Protein AF-A0A7Y0G1C3-F1 (afdb_monomer)

pLDDT: mean 78.8, std 16.51, range [29.09, 97.81]

Foldseek 3Di:
DPPDADDDDPQLVLQLVLQVVCVVVPDQFEEEAAAFQLCVLLSVLVSCCVQAVQFEEEEEFADLLQLLVSLVSSVSNPDDWAEEEADPDDPVLSPDDVRSYHYDPALVVVLVSLVPTPTYYYYYYYLVSVVSQLVNCVPRVDDAGSEYEYEQQLLLQDDPVPGSVLVQDCVSHNYRHYYYYHNFQFAAADDADDDDPVVLVVDDTPGGPPPCVRRNYHSYHDHLLNCCLQLVWAAAFEKEKAFQDPVLLCLLVDDCPQDQVSLQAVLLLLLLLVLQCCQVVVWQFEEEEDADQVQLQQSQVQSVVLLVVADDSSNFPPEAGEEDEDPDDSVVNVVVQVCSQPDPGRYYYYYHPGPPGNDDHHAGQEYEYSDADQGLNRLSNSVSSNRHDHRPPNRYHYYYYHQHHHPPDQPQVSLCPDLCNLVVVVVLCSNLVPVVSSSRRHRDDPPDDDDDDPDPDDNHRHDPSNVSSVRIDMDRNDPDPPNLVVLLVQQLVLCVQQVANPAALQDAGPVRRRNNVVLVSVLVCVVVVNDDPVSVVSCVVSHRDSDDPPDPQVVLLSQQLVVCVVQVASLDDQCDDDSNHRSNVVLVVVLVCVVVVNDDPVSVVSNCVSPVCSNPPDDSVLVSLLSVQLVVCVVPVDSDDAQCDADPVRHSSSVVLLVCQLCVLVDDPVSNVSCLVSLRHHDLCSLFPDDDPDPVVVLLSVLSQQQRNCCSPPVENPDALQDWGQDPVRDTDRNNVVLVVCLVPVVVDDPSSVRSCVSSVRDSDPVVPPDDDDDDDDDDDDDDDD

Mean predicted aligned error: 17.69 Å

Nearest PDB structures (foldseek):
  4xqk-assembly1_A  TM=5.119E-01  e=1.282E-24  Lactococcus cremoris
  7clg-assembly1_B  TM=4.378E-01  e=1.156E-12  Staphylococcus aureus subsp. aureus USA300
  7aud-assembly2_A  TM=5.071E-01  e=9.900E-10  Homo sapiens
  8i9z-assembly1_CW  TM=4.716E-01  e=9.403E-10  Thermochaetoides thermophila DSM 1495
  8ia0-assembly1_CW  TM=4.601E-01  e=6.668E-09  Thermochaetoides thermophila DSM 1495

Structure (mmCIF, N/CA/C/O backbone):
data_AF-A0A7Y0G1C3-F1
#
_entry.id   AF-A0A7Y0G1C3-F1
#
loop_
_atom_site.group_PDB
_atom_site.id
_atom_site.type_symbol
_atom_site.label_atom_id
_atom_site.label_alt_id
_atom_site.label_comp_id
_atom_site.label_asym_id
_atom_site.label_entity_id
_atom_site.label_seq_id
_atom_site.pdbx_PDB_ins_code
_atom_site.Cartn_x
_atom_site.Cartn_y
_atom_site.Cartn_z
_atom_site.occupancy
_atom_site.B_iso_or_equiv
_atom_site.auth_seq_id
_atom_site.auth_comp_id
_atom_site.auth_asym_id
_atom_site.auth_atom_id
_atom_site.pdbx_PDB_model_num
ATOM 1 N N . MET A 1 1 ? -40.632 -7.628 17.571 1.00 30.38 1 MET A N 1
ATOM 2 C CA . MET A 1 1 ? -39.600 -8.557 17.065 1.00 30.38 1 MET A CA 1
ATOM 3 C C . MET A 1 1 ? -38.255 -8.031 17.528 1.00 30.38 1 MET A C 1
ATOM 5 O O . MET A 1 1 ? -37.885 -6.937 17.124 1.00 30.38 1 MET A O 1
ATOM 9 N N . THR A 1 2 ? -37.585 -8.728 18.441 1.00 32.12 2 THR A N 1
ATOM 10 C CA . THR A 1 2 ? -36.214 -8.400 18.857 1.00 32.12 2 THR A CA 1
ATOM 11 C C . THR A 1 2 ? -35.308 -8.557 17.630 1.00 32.12 2 THR A C 1
ATOM 13 O O . THR A 1 2 ? -35.418 -9.590 16.965 1.00 32.12 2 THR A O 1
ATOM 16 N N . PRO A 1 3 ? -34.487 -7.561 17.254 1.00 42.25 3 PRO A N 1
ATOM 17 C CA . PRO A 1 3 ? -33.591 -7.706 16.112 1.00 42.25 3 PRO A CA 1
ATOM 18 C C . PRO A 1 3 ? -32.672 -8.913 16.336 1.00 42.25 3 PRO A C 1
ATOM 20 O O . PRO A 1 3 ? -32.157 -9.107 17.437 1.00 42.25 3 PRO A O 1
ATOM 23 N N . ALA A 1 4 ? -32.515 -9.752 15.310 1.00 50.88 4 ALA A N 1
ATOM 24 C CA . ALA A 1 4 ? -31.609 -10.893 15.366 1.00 50.88 4 ALA A CA 1
ATOM 25 C C . ALA A 1 4 ? -30.179 -10.398 15.627 1.00 50.88 4 ALA A C 1
ATOM 27 O O . ALA A 1 4 ? -29.729 -9.444 14.988 1.00 50.88 4 ALA A O 1
ATOM 28 N N . LEU A 1 5 ? -29.483 -11.034 16.572 1.00 61.78 5 LEU A N 1
ATOM 29 C CA . LEU A 1 5 ? -28.107 -10.678 16.910 1.00 61.78 5 LEU A CA 1
ATOM 30 C C . LEU A 1 5 ? -27.199 -10.830 15.678 1.00 61.78 5 LEU A C 1
ATOM 32 O O . LEU A 1 5 ? -27.358 -11.791 14.917 1.00 61.78 5 LEU A O 1
ATOM 36 N N . PRO A 1 6 ? -26.248 -9.907 15.455 1.00 68.81 6 PRO A N 1
ATOM 37 C CA . PRO A 1 6 ? -25.355 -9.978 14.309 1.00 68.81 6 PRO A CA 1
ATOM 38 C C . PRO A 1 6 ? -24.495 -11.246 14.383 1.00 68.81 6 PRO A C 1
ATOM 40 O O . PRO A 1 6 ? -23.715 -11.435 15.315 1.00 68.81 6 PRO A O 1
ATOM 43 N N . ARG A 1 7 ? -24.630 -12.124 13.381 1.00 79.88 7 ARG A N 1
ATOM 44 C CA . ARG A 1 7 ? -23.821 -13.343 13.265 1.00 79.88 7 ARG A CA 1
ATOM 45 C C . ARG A 1 7 ? -22.368 -12.969 12.969 1.00 79.88 7 ARG A C 1
ATOM 47 O O . ARG A 1 7 ? -22.107 -12.200 12.042 1.00 79.88 7 ARG A O 1
ATOM 54 N N . LEU A 1 8 ? -21.433 -13.531 13.735 1.00 87.94 8 LEU A N 1
ATOM 55 C CA . LEU A 1 8 ? -20.006 -13.373 13.463 1.00 87.94 8 LEU A CA 1
ATOM 56 C C . LEU A 1 8 ? -19.644 -13.948 12.089 1.00 87.94 8 LEU A C 1
ATOM 58 O O . LEU A 1 8 ? -20.156 -14.986 11.665 1.00 87.94 8 LEU A O 1
ATOM 62 N N . ARG A 1 9 ? -18.743 -13.253 11.396 1.00 89.38 9 ARG A N 1
ATOM 63 C CA . ARG A 1 9 ? -18.106 -13.724 10.162 1.00 89.38 9 ARG A CA 1
ATOM 64 C C . ARG A 1 9 ? -17.043 -14.787 10.491 1.00 89.38 9 ARG A C 1
ATOM 66 O O . ARG A 1 9 ? -16.506 -14.748 11.597 1.00 89.38 9 ARG A O 1
ATOM 73 N N . PRO A 1 10 ? -16.658 -15.661 9.541 1.00 90.62 10 PRO A N 1
ATOM 74 C CA . PRO A 1 10 ? -15.711 -16.753 9.797 1.00 90.62 10 PRO A CA 1
ATOM 75 C C . PRO A 1 10 ? -14.409 -16.317 10.483 1.00 90.62 10 PRO A C 1
ATOM 77 O O . PRO A 1 10 ? -14.048 -16.861 11.519 1.00 90.62 10 PRO A O 1
ATOM 80 N N . HIS A 1 11 ? -13.762 -15.253 9.998 1.00 89.94 11 HIS A N 1
ATOM 81 C CA . HIS A 1 11 ? -12.524 -14.736 10.596 1.00 89.94 11 HIS A CA 1
ATOM 82 C C . HIS A 1 11 ? -12.719 -14.139 11.999 1.00 89.94 11 HIS A C 1
ATOM 84 O O . HIS A 1 11 ? -11.782 -14.080 12.788 1.00 89.94 11 HIS A O 1
ATOM 90 N N . GLN A 1 12 ? -13.929 -13.672 12.322 1.00 93.25 12 GLN A N 1
ATOM 91 C CA . GLN A 1 12 ? -14.259 -13.186 13.663 1.00 93.25 12 GLN A CA 1
ATOM 92 C C . GLN A 1 12 ? -14.472 -14.352 14.627 1.00 93.25 12 GLN A C 1
ATOM 94 O O . GLN A 1 12 ? -14.075 -14.235 15.783 1.00 93.25 12 GLN A O 1
ATOM 99 N N . THR A 1 13 ? -15.070 -15.448 14.150 1.00 93.50 13 THR A N 1
ATOM 100 C CA . THR A 1 13 ? -15.203 -16.705 14.893 1.00 93.50 13 THR A CA 1
ATOM 101 C C . THR A 1 13 ? -13.832 -17.317 15.163 1.00 93.50 13 THR A C 1
ATOM 103 O O . THR A 1 13 ? -13.516 -17.543 16.319 1.00 93.50 13 THR A O 1
ATOM 106 N N . GLU A 1 14 ? -12.962 -17.437 14.152 1.00 94.31 14 GLU A N 1
ATOM 107 C CA . GLU A 1 14 ? -11.575 -17.907 14.328 1.00 94.31 14 GLU A CA 1
ATOM 108 C C . GLU A 1 14 ? -10.824 -17.116 15.414 1.00 94.31 14 GLU A C 1
ATOM 110 O O . GLU A 1 14 ? -10.174 -17.692 16.285 1.00 94.31 14 GLU A O 1
ATOM 115 N N . ALA A 1 15 ? -10.929 -15.782 15.378 1.00 94.88 15 ALA A N 1
ATOM 116 C CA . ALA A 1 15 ? -10.285 -14.909 16.354 1.00 94.88 15 ALA A CA 1
ATOM 117 C C . ALA A 1 15 ? -10.857 -15.075 17.770 1.00 94.88 15 ALA A C 1
ATOM 119 O O . ALA A 1 15 ? -10.107 -15.018 18.747 1.00 94.88 15 ALA A O 1
ATOM 120 N N . ALA A 1 16 ? -12.177 -15.248 17.885 1.00 94.94 16 ALA A N 1
ATOM 121 C CA . ALA A 1 16 ? -12.838 -15.476 19.161 1.00 94.94 16 ALA A CA 1
ATOM 122 C C . ALA A 1 16 ? -12.472 -16.845 19.740 1.00 94.94 16 ALA A C 1
ATOM 124 O O . ALA A 1 16 ? -12.033 -16.909 20.884 1.00 94.94 16 ALA A O 1
ATOM 125 N N . ASP A 1 17 ? -12.568 -17.906 18.941 1.00 95.94 17 ASP A N 1
ATOM 126 C CA . ASP A 1 17 ? -12.255 -19.276 19.345 1.00 95.94 17 ASP A CA 1
ATOM 127 C C . ASP A 1 17 ? -10.802 -19.397 19.812 1.00 95.94 17 ASP A C 1
ATOM 129 O O . ASP A 1 17 ? -10.539 -19.991 20.855 1.00 95.94 17 ASP A O 1
ATOM 133 N N . ALA A 1 18 ? -9.858 -18.759 19.111 1.00 96.38 18 ALA A N 1
ATOM 134 C CA . ALA A 1 18 ? -8.453 -18.734 19.516 1.00 96.38 18 ALA A CA 1
ATOM 135 C C . ALA A 1 18 ? -8.237 -18.046 20.878 1.00 96.38 18 ALA A C 1
ATOM 137 O O . ALA A 1 18 ? -7.476 -18.539 21.713 1.00 96.38 18 ALA A O 1
ATOM 138 N N . ALA A 1 19 ? -8.918 -16.922 21.130 1.00 96.75 19 ALA A N 1
ATOM 139 C CA . ALA A 1 19 ? -8.843 -16.230 22.417 1.00 96.75 19 ALA A CA 1
ATOM 140 C C . ALA A 1 19 ? -9.495 -17.038 23.548 1.00 96.75 19 ALA A C 1
ATOM 142 O O . ALA A 1 19 ? -8.926 -17.150 24.633 1.00 96.75 19 ALA A O 1
ATOM 143 N N . LEU A 1 20 ? -10.658 -17.636 23.287 1.00 96.44 20 LEU A N 1
ATOM 144 C CA . LEU A 1 20 ? -11.375 -18.471 24.249 1.00 96.44 20 LEU A CA 1
ATOM 145 C C . LEU A 1 20 ? -10.591 -19.740 24.591 1.00 96.44 20 LEU A C 1
ATOM 147 O O . LEU A 1 20 ? -10.496 -20.088 25.765 1.00 96.44 20 LEU A O 1
ATOM 151 N N . ALA A 1 21 ? -9.977 -20.388 23.599 1.00 96.44 21 ALA A N 1
ATOM 152 C CA . ALA A 1 21 ? -9.130 -21.558 23.805 1.00 96.44 21 ALA A CA 1
ATOM 153 C C . ALA A 1 21 ? -7.917 -21.237 24.691 1.00 96.44 21 ALA A C 1
ATOM 155 O O . ALA A 1 21 ? -7.623 -21.999 25.608 1.00 96.44 21 ALA A O 1
ATOM 156 N N . ALA A 1 22 ? -7.262 -20.090 24.476 1.00 96.25 22 ALA A N 1
ATOM 157 C CA . ALA A 1 22 ? -6.141 -19.660 25.311 1.00 96.25 22 ALA A CA 1
ATOM 158 C C . ALA A 1 22 ? -6.563 -19.413 26.769 1.00 96.25 22 ALA A C 1
ATOM 160 O O . ALA A 1 22 ? -5.904 -19.868 27.704 1.00 96.25 22 ALA A O 1
ATOM 161 N N . PHE A 1 23 ? -7.698 -18.741 26.983 1.00 96.62 23 PHE A N 1
ATOM 162 C CA . PHE A 1 23 ? -8.224 -18.544 28.334 1.00 96.62 23 PHE A CA 1
ATOM 163 C C . PHE A 1 23 ? -8.629 -19.870 28.994 1.00 96.62 23 PHE A C 1
ATOM 165 O O . PHE A 1 23 ? -8.342 -20.083 30.172 1.00 96.62 23 PHE A O 1
ATOM 172 N N . ALA A 1 24 ? -9.228 -20.795 28.239 1.00 94.31 24 ALA A N 1
ATOM 173 C CA . ALA A 1 24 ? -9.577 -22.129 28.725 1.00 94.31 24 ALA A CA 1
ATOM 174 C C . ALA A 1 24 ? -8.342 -22.979 29.073 1.00 94.31 24 ALA A C 1
ATOM 176 O O . ALA A 1 24 ? -8.402 -23.784 30.001 1.00 94.31 24 ALA A O 1
ATOM 177 N N . SER A 1 25 ? -7.210 -22.777 28.387 1.00 93.81 25 SER A N 1
ATOM 178 C CA . SER A 1 25 ? -5.935 -23.434 28.706 1.00 93.81 25 SER A CA 1
ATOM 179 C C . SER A 1 25 ? -5.184 -22.802 29.886 1.00 93.81 25 SER A C 1
ATOM 181 O O . SER A 1 25 ? -4.081 -23.238 30.205 1.00 93.81 25 SER A O 1
ATOM 183 N N . GLY A 1 26 ? -5.761 -21.792 30.545 1.00 93.38 26 GLY A N 1
ATOM 184 C CA . GLY A 1 26 ? -5.206 -21.163 31.746 1.00 93.38 26 GLY A CA 1
ATOM 185 C C . GLY A 1 26 ? -4.426 -19.869 31.504 1.00 93.38 26 GLY A C 1
ATOM 186 O O . GLY A 1 26 ? -3.925 -19.286 32.469 1.00 93.38 26 GLY A O 1
ATOM 187 N N . GLU A 1 27 ? -4.344 -19.374 30.264 1.00 95.56 27 GLU A N 1
ATOM 188 C CA . GLU A 1 27 ? -3.764 -18.054 30.012 1.00 95.56 27 GLU A CA 1
ATOM 189 C C . GLU A 1 27 ? -4.639 -16.969 30.641 1.00 95.56 27 GLU A C 1
ATOM 191 O O . GLU A 1 27 ? -5.856 -16.942 30.474 1.00 95.56 27 GLU A O 1
ATOM 196 N N . ARG A 1 28 ? -4.024 -16.018 31.349 1.00 95.88 28 ARG A N 1
ATOM 197 C CA . ARG A 1 28 ? -4.748 -14.854 31.896 1.00 95.88 28 ARG A CA 1
ATOM 198 C C . ARG A 1 28 ? -4.739 -13.654 30.958 1.00 95.88 28 ARG A C 1
ATOM 200 O O . ARG A 1 28 ? -5.461 -12.683 31.181 1.00 95.88 28 ARG A O 1
ATOM 207 N N . ARG A 1 29 ? -3.887 -13.678 29.935 1.00 96.56 29 ARG A N 1
ATOM 208 C CA . ARG A 1 29 ? -3.652 -12.568 29.012 1.00 96.56 29 ARG A CA 1
ATOM 209 C C . ARG A 1 29 ? -3.564 -13.125 27.600 1.00 96.56 29 ARG A C 1
ATOM 211 O O . ARG A 1 29 ? -2.881 -14.116 27.394 1.00 96.56 29 ARG A O 1
ATOM 218 N N . ALA A 1 30 ? -4.226 -12.494 26.640 1.00 96.69 30 ALA A N 1
ATOM 219 C CA . ALA A 1 30 ? -4.165 -12.902 25.241 1.00 96.69 30 ALA A CA 1
ATOM 220 C C . ALA A 1 30 ? -4.150 -11.679 24.323 1.00 96.69 30 ALA A C 1
ATOM 222 O O . ALA A 1 30 ? -4.843 -10.691 24.579 1.00 96.69 30 ALA A O 1
ATOM 223 N N . THR A 1 31 ? -3.389 -11.761 23.232 1.00 95.88 31 THR A N 1
ATOM 224 C CA . THR A 1 31 ? -3.311 -10.716 22.208 1.00 95.88 31 THR A CA 1
ATOM 225 C C . THR A 1 31 ? -3.929 -11.188 20.894 1.00 95.88 31 THR A C 1
ATOM 227 O O . THR A 1 31 ? -3.536 -12.211 20.337 1.00 95.88 31 THR A O 1
ATOM 230 N N . VAL A 1 32 ? -4.865 -10.403 20.361 1.00 94.75 32 VAL A N 1
ATOM 231 C CA . VAL A 1 32 ? -5.475 -10.594 19.040 1.00 94.75 32 VAL A CA 1
ATOM 232 C C . VAL A 1 32 ? -5.047 -9.447 18.129 1.00 94.75 32 VAL A C 1
ATOM 234 O O . VAL A 1 32 ? -5.406 -8.285 18.341 1.00 94.75 32 VAL A O 1
ATOM 237 N N . VAL A 1 33 ? -4.293 -9.775 17.081 1.00 89.81 33 VAL A N 1
ATOM 238 C CA . VAL A 1 33 ? -3.884 -8.815 16.053 1.00 89.81 33 VAL A CA 1
ATOM 239 C C . VAL A 1 33 ? -4.844 -8.922 14.876 1.00 89.81 33 VAL A C 1
ATOM 241 O O . VAL A 1 33 ? -5.004 -9.988 14.289 1.00 89.81 33 VAL A O 1
ATOM 244 N N . SER A 1 34 ? -5.508 -7.828 14.517 1.00 87.81 34 SER A N 1
ATOM 245 C CA . SER A 1 34 ? -6.418 -7.821 13.372 1.00 87.81 34 SER A CA 1
ATOM 246 C C . SER A 1 34 ? -6.446 -6.463 12.686 1.00 87.81 34 SER A C 1
ATOM 248 O O . SER A 1 34 ? -6.568 -5.421 13.346 1.00 87.81 34 SER A O 1
ATOM 250 N N . ALA A 1 35 ? -6.375 -6.476 11.356 1.00 81.94 35 ALA A N 1
ATOM 251 C CA . ALA A 1 35 ? -6.360 -5.280 10.529 1.00 81.94 35 ALA A CA 1
ATOM 252 C C . ALA A 1 35 ? -7.524 -4.308 10.812 1.00 81.94 35 ALA A C 1
ATOM 254 O O . ALA A 1 35 ? -8.581 -4.635 11.365 1.00 81.94 35 ALA A O 1
ATOM 255 N N . CYS A 1 36 ? -7.334 -3.035 10.472 1.00 78.38 36 CYS A N 1
ATOM 256 C CA . CYS A 1 36 ? -8.400 -2.043 10.584 1.00 78.38 36 CYS A CA 1
ATOM 257 C C . CYS A 1 36 ? -9.542 -2.383 9.612 1.00 78.38 36 CYS A C 1
ATOM 259 O O . CYS A 1 36 ? -9.301 -2.628 8.439 1.00 78.38 36 CYS A O 1
ATOM 261 N N . GLY A 1 37 ? -10.790 -2.367 10.092 1.00 77.19 37 GLY A N 1
ATOM 262 C CA . GLY A 1 37 ? -11.970 -2.649 9.260 1.00 77.19 37 GLY A CA 1
ATOM 263 C C . GLY A 1 37 ? -12.466 -4.102 9.271 1.00 77.19 37 GLY A C 1
ATOM 264 O O . GLY A 1 37 ? -13.545 -4.354 8.750 1.00 77.19 37 GLY A O 1
ATOM 265 N N . THR A 1 38 ? -11.773 -5.034 9.932 1.00 83.00 38 THR A N 1
ATOM 266 C CA . THR A 1 38 ? -12.172 -6.460 10.024 1.00 83.00 38 THR A CA 1
ATOM 267 C C . THR A 1 38 ? -13.260 -6.746 11.070 1.00 83.00 38 THR A C 1
ATOM 269 O O . THR A 1 38 ? -13.781 -7.857 11.132 1.00 83.00 38 THR A O 1
ATOM 272 N N . GLY A 1 39 ? -13.635 -5.750 11.884 1.00 84.06 39 GLY A N 1
ATOM 273 C CA . GLY A 1 39 ? -14.705 -5.864 12.881 1.00 84.06 39 GLY A CA 1
ATOM 274 C C . GLY A 1 39 ? -14.259 -6.291 14.286 1.00 84.06 39 GLY A C 1
ATOM 275 O O . GLY A 1 39 ? -15.034 -6.946 14.977 1.00 84.06 39 GLY A O 1
ATOM 276 N N . LYS A 1 40 ? -13.055 -5.882 14.725 1.00 88.50 40 LYS A N 1
ATOM 277 C CA . LYS A 1 40 ? -12.504 -6.131 16.077 1.00 88.50 40 LYS A CA 1
ATOM 278 C C . LYS A 1 40 ? -13.503 -5.913 17.217 1.00 88.50 40 LYS A C 1
ATOM 280 O O . LYS A 1 40 ? -13.588 -6.734 18.118 1.00 88.50 40 LYS A O 1
ATOM 285 N N . THR A 1 41 ? -14.279 -4.831 17.163 1.00 88.38 41 THR A N 1
ATOM 286 C CA . THR A 1 41 ? -15.235 -4.474 18.220 1.00 88.38 41 THR A CA 1
ATOM 287 C C . THR A 1 41 ? -16.318 -5.537 18.433 1.00 88.38 41 THR A C 1
ATOM 289 O O . THR A 1 41 ? -16.678 -5.795 19.577 1.00 88.38 41 THR A O 1
ATOM 292 N N . LEU A 1 42 ? -16.814 -6.169 17.360 1.00 89.50 42 LEU A N 1
ATOM 293 C CA . LEU A 1 42 ? -17.809 -7.247 17.457 1.00 89.50 42 LEU A CA 1
ATOM 294 C C . LEU A 1 42 ? -17.183 -8.533 18.002 1.00 89.50 42 LEU A C 1
ATOM 296 O O . LEU A 1 42 ? -17.768 -9.177 18.866 1.00 89.50 42 LEU A O 1
ATOM 300 N N . THR A 1 43 ? -15.970 -8.868 17.553 1.00 92.44 43 THR A N 1
ATOM 301 C CA . THR A 1 43 ? -15.196 -9.991 18.101 1.00 92.44 43 THR A CA 1
ATOM 302 C C . THR A 1 43 ? -14.966 -9.818 19.605 1.00 92.44 43 THR A C 1
ATOM 304 O O . THR A 1 43 ? -15.183 -10.753 20.365 1.00 92.44 43 THR A O 1
ATOM 307 N N . ALA A 1 44 ? -14.600 -8.612 20.051 1.00 93.81 44 ALA A N 1
ATOM 308 C CA . ALA A 1 44 ? -14.388 -8.306 21.464 1.00 93.81 44 ALA A CA 1
ATOM 309 C C . ALA A 1 44 ? -15.654 -8.488 22.313 1.00 93.81 44 ALA A C 1
ATOM 311 O O . ALA A 1 44 ? -15.583 -9.062 23.396 1.00 93.81 44 ALA A O 1
ATOM 312 N N . ALA A 1 45 ? -16.802 -8.012 21.815 1.00 92.31 45 ALA A N 1
ATOM 313 C CA . ALA A 1 45 ? -18.086 -8.165 22.494 1.00 92.31 45 ALA A CA 1
ATOM 314 C C . ALA A 1 45 ? -18.463 -9.647 22.641 1.00 92.31 45 ALA A C 1
ATOM 316 O O . ALA A 1 45 ? -18.849 -10.076 23.723 1.00 92.31 45 ALA A O 1
ATOM 317 N N . HIS A 1 46 ? -18.262 -10.444 21.586 1.00 92.31 46 HIS A N 1
ATOM 318 C CA . HIS A 1 46 ? -18.529 -11.879 21.630 1.00 92.31 46 HIS A CA 1
ATOM 319 C C . HIS A 1 46 ? -17.611 -12.624 22.608 1.00 92.31 46 HIS A C 1
ATOM 321 O O . HIS A 1 46 ? -18.090 -13.446 23.384 1.00 92.31 46 HIS A O 1
ATOM 327 N N . ILE A 1 47 ? -16.308 -12.314 22.619 1.00 93.81 47 ILE A N 1
ATOM 328 C CA . ILE A 1 47 ? -15.377 -12.889 23.602 1.00 93.81 47 ILE A CA 1
ATOM 329 C C . ILE A 1 47 ? -15.830 -12.523 25.018 1.00 93.81 47 ILE A C 1
ATOM 331 O O . ILE A 1 47 ? -15.889 -13.396 25.875 1.00 93.81 47 ILE A O 1
ATOM 335 N N . ALA A 1 48 ? -16.213 -11.264 25.255 1.00 93.12 48 ALA A N 1
ATOM 336 C CA . ALA A 1 48 ? -16.697 -10.818 26.558 1.00 93.12 48 ALA A CA 1
ATOM 337 C C . ALA A 1 48 ? -17.960 -11.561 27.016 1.00 93.12 48 ALA A C 1
ATOM 339 O O . ALA A 1 48 ? -18.040 -11.940 28.184 1.00 93.12 48 ALA A O 1
ATOM 340 N N . ASP A 1 49 ? -18.910 -11.816 26.115 1.00 90.25 49 ASP A N 1
ATOM 341 C CA . ASP A 1 49 ? -20.105 -12.608 26.422 1.00 90.25 49 ASP A CA 1
ATOM 342 C C . ASP A 1 49 ? -19.763 -14.053 26.801 1.00 90.25 49 ASP A C 1
ATOM 344 O O . ASP A 1 49 ? -20.308 -14.575 27.771 1.00 90.25 49 ASP A O 1
ATOM 348 N N . GLN A 1 50 ? -18.822 -14.681 26.094 1.00 91.12 50 GLN A N 1
ATOM 349 C CA . GLN A 1 50 ? -18.420 -16.069 26.347 1.00 91.12 50 GLN A CA 1
ATOM 350 C C . GLN A 1 50 ? -17.550 -16.223 27.606 1.00 91.12 50 GLN A C 1
ATOM 352 O O . GLN A 1 50 ? -17.688 -17.205 28.330 1.00 91.12 50 GLN A O 1
ATOM 357 N N . THR A 1 51 ? -16.669 -15.263 27.910 1.00 90.94 51 THR A N 1
ATOM 358 C CA . THR A 1 51 ? -15.781 -15.347 29.087 1.00 90.94 51 THR A CA 1
ATOM 359 C C . THR A 1 51 ? -16.414 -14.818 30.363 1.00 90.94 51 THR A C 1
ATOM 361 O O . THR A 1 51 ? -16.106 -15.284 31.455 1.00 90.94 51 THR A O 1
ATOM 364 N N . ALA A 1 52 ? -17.227 -13.771 30.235 1.00 86.44 52 ALA A N 1
ATOM 365 C CA . ALA A 1 52 ? -17.671 -12.950 31.349 1.00 86.44 52 ALA A CA 1
ATOM 366 C C . ALA A 1 52 ? -19.192 -12.779 31.371 1.00 86.44 52 ALA A C 1
ATOM 368 O O . ALA A 1 52 ? -19.635 -11.849 32.030 1.00 86.44 52 ALA A O 1
ATOM 369 N N . GLY A 1 53 ? -19.968 -13.631 30.678 1.00 81.19 53 GLY A N 1
ATOM 370 C CA . GLY A 1 53 ? -21.435 -13.780 30.751 1.00 81.19 53 GLY A CA 1
ATOM 371 C C . GLY A 1 53 ? -22.162 -12.668 31.513 1.00 81.19 53 GLY A C 1
ATOM 372 O O . GLY A 1 53 ? -22.255 -11.546 31.016 1.00 81.19 53 GLY A O 1
ATOM 373 N N . ASP A 1 54 ? -22.579 -12.955 32.750 1.00 79.81 54 ASP A N 1
ATOM 374 C CA . ASP A 1 54 ? -23.196 -11.987 33.677 1.00 79.81 54 ASP A CA 1
ATOM 375 C C . ASP A 1 54 ? -22.198 -11.243 34.601 1.00 79.81 54 ASP A C 1
ATOM 377 O O . ASP A 1 54 ? -22.591 -10.513 35.512 1.00 79.81 54 ASP A O 1
ATOM 381 N N . GLY A 1 55 ? -20.899 -11.398 34.360 1.00 86.94 55 GLY A N 1
ATOM 382 C CA . GLY A 1 55 ? -19.799 -10.744 35.064 1.00 86.94 55 GLY A CA 1
ATOM 383 C C . GLY A 1 55 ? -19.513 -9.296 34.640 1.00 86.94 55 GLY A C 1
ATOM 384 O O . GLY A 1 55 ? -20.144 -8.709 33.750 1.00 86.94 55 GLY A O 1
ATOM 385 N N . HIS A 1 56 ? -18.529 -8.693 35.307 1.00 91.94 56 HIS A N 1
ATOM 386 C CA . HIS A 1 56 ? -18.115 -7.310 35.102 1.00 91.94 56 HIS A CA 1
ATOM 387 C C . HIS A 1 56 ? -17.000 -7.198 34.064 1.00 91.94 56 HIS A C 1
ATOM 389 O O . HIS A 1 56 ? -15.946 -7.823 34.185 1.00 91.94 56 HIS A O 1
ATOM 395 N N . VAL A 1 57 ? -17.200 -6.328 33.075 1.00 96.12 57 VAL A N 1
ATOM 396 C CA . VAL A 1 57 ? -16.256 -6.131 31.969 1.00 96.12 57 VAL A CA 1
ATOM 397 C C . VAL A 1 57 ? -15.791 -4.681 31.923 1.00 96.12 57 VAL A C 1
ATOM 399 O O . VAL A 1 57 ? -16.604 -3.761 32.010 1.00 96.12 57 VAL A O 1
ATOM 402 N N . LEU A 1 58 ? -14.487 -4.473 31.747 1.00 97.00 58 LEU A N 1
ATOM 403 C CA . LEU A 1 58 ? -13.898 -3.159 31.492 1.00 97.00 58 LEU A CA 1
ATOM 404 C C . LEU A 1 58 ? -13.429 -3.077 30.041 1.00 97.00 58 LEU A C 1
ATOM 406 O O . LEU A 1 58 ? -12.651 -3.913 29.598 1.00 97.00 58 LEU A O 1
ATOM 410 N N . VAL A 1 59 ? -13.842 -2.043 29.318 1.00 97.12 59 VAL A N 1
ATOM 411 C CA . VAL A 1 59 ? -13.442 -1.794 27.931 1.00 97.12 59 VAL A CA 1
ATOM 412 C C . VAL A 1 59 ? -12.679 -0.478 27.854 1.00 97.12 59 VAL A C 1
ATOM 414 O O . VAL A 1 59 ? -13.217 0.586 28.168 1.00 97.12 59 VAL A O 1
ATOM 417 N N . VAL A 1 60 ? -11.416 -0.543 27.437 1.00 95.56 60 VAL A N 1
ATOM 418 C CA . VAL A 1 60 ? -10.518 0.611 27.323 1.00 95.56 60 VAL A CA 1
ATOM 419 C C . VAL A 1 60 ? -10.361 1.003 25.861 1.00 95.56 60 VAL A C 1
ATOM 421 O O . VAL A 1 60 ? -10.018 0.168 25.030 1.00 95.56 60 VAL A O 1
ATOM 424 N N . VAL A 1 61 ? -10.581 2.283 25.554 1.00 92.00 61 VAL A N 1
ATOM 425 C CA . VAL A 1 61 ? -10.508 2.829 24.188 1.00 92.00 61 VAL A CA 1
ATOM 426 C C . VAL A 1 61 ? -9.677 4.125 24.108 1.00 92.00 61 VAL A C 1
ATOM 428 O O . VAL A 1 61 ? -9.582 4.870 25.087 1.00 92.00 61 VAL A O 1
ATOM 431 N N . PRO A 1 62 ? -9.068 4.456 22.953 1.00 83.56 62 PRO A N 1
ATOM 432 C CA . PRO A 1 62 ? -8.272 5.677 22.735 1.00 83.56 62 PRO A CA 1
ATOM 433 C C . PRO A 1 62 ? -9.040 6.990 22.871 1.00 83.56 62 PRO A C 1
ATOM 435 O O . PRO A 1 62 ? -8.533 7.931 23.484 1.00 83.56 62 PRO A O 1
ATOM 438 N N . THR A 1 63 ? -10.238 7.089 22.295 1.00 82.69 63 THR A N 1
ATOM 439 C CA . THR A 1 63 ? -10.919 8.376 22.115 1.00 82.69 63 THR A CA 1
ATOM 440 C C . THR A 1 63 ? -12.331 8.371 22.682 1.00 82.69 63 THR A C 1
ATOM 442 O O . THR A 1 63 ? -12.983 7.337 22.814 1.00 82.69 63 THR A O 1
ATOM 445 N N . LEU A 1 64 ? -12.819 9.569 23.014 1.00 84.19 64 LEU A N 1
ATOM 446 C CA . LEU A 1 64 ? -14.195 9.791 23.460 1.00 84.19 64 LEU A CA 1
ATOM 447 C C . LEU A 1 64 ? -15.212 9.346 22.393 1.00 84.19 64 LEU A C 1
ATOM 449 O O . LEU A 1 64 ? -16.253 8.787 22.717 1.00 84.19 64 LEU A O 1
ATOM 453 N N . GLU A 1 65 ? -14.908 9.570 21.116 1.00 78.94 65 GLU A N 1
ATOM 454 C CA . GLU A 1 65 ? -15.779 9.181 20.003 1.00 78.94 65 GLU A CA 1
ATOM 455 C C . GLU A 1 65 ? -15.864 7.659 19.863 1.00 78.94 65 GLU A C 1
ATOM 457 O O . GLU A 1 65 ? -16.977 7.131 19.793 1.00 78.94 65 GLU A O 1
ATOM 462 N N . LEU A 1 66 ? -14.725 6.957 19.961 1.00 83.81 66 LEU A N 1
ATOM 463 C CA . LEU A 1 66 ? -14.718 5.495 19.952 1.00 83.81 66 LEU A CA 1
ATOM 464 C C . LEU A 1 66 ? -15.455 4.917 21.156 1.00 83.81 66 LEU A C 1
ATOM 466 O O . LEU A 1 66 ? -16.088 3.880 21.022 1.00 83.81 66 LEU A O 1
ATOM 470 N N . LEU A 1 67 ? -15.410 5.575 22.317 1.00 90.12 67 LEU A N 1
ATOM 471 C CA . LEU A 1 67 ? -16.137 5.135 23.510 1.00 90.12 67 LEU A CA 1
ATOM 472 C C . LEU A 1 67 ? -17.639 5.050 23.239 1.00 90.12 67 LEU A C 1
ATOM 474 O O . LEU A 1 67 ? -18.239 3.999 23.454 1.00 90.12 67 LEU A O 1
ATOM 478 N N . ALA A 1 68 ? -18.237 6.122 22.714 1.00 88.12 68 ALA A N 1
ATOM 479 C CA . ALA A 1 68 ? -19.664 6.129 22.396 1.00 88.12 68 ALA A CA 1
ATOM 480 C C . ALA A 1 68 ? -20.014 5.104 21.299 1.00 88.12 68 ALA A C 1
ATOM 482 O O . ALA A 1 68 ? -21.011 4.394 21.417 1.00 88.12 68 ALA A O 1
ATOM 483 N N . GLN A 1 69 ? -19.167 4.982 20.270 1.00 85.94 69 GLN A N 1
ATOM 484 C CA . GLN A 1 69 ? -19.351 4.006 19.192 1.00 85.94 69 GLN A CA 1
ATOM 485 C C . GLN A 1 69 ? -19.257 2.560 19.701 1.00 85.94 69 GLN A C 1
ATOM 487 O O . GLN A 1 69 ? -20.063 1.713 19.325 1.00 85.94 69 GLN A O 1
ATOM 492 N N . THR A 1 70 ? -18.289 2.276 20.570 1.00 91.12 70 THR A N 1
ATOM 493 C CA . THR A 1 70 ? -18.056 0.943 21.136 1.00 91.12 70 THR A CA 1
ATOM 494 C C . THR A 1 70 ? -19.237 0.523 21.999 1.00 91.12 70 THR A C 1
ATOM 496 O O . THR A 1 70 ? -19.724 -0.590 21.830 1.00 91.12 70 THR A O 1
ATOM 499 N N . ILE A 1 71 ? -19.768 1.427 22.833 1.00 92.75 71 ILE A N 1
ATOM 500 C CA . ILE A 1 71 ? -20.997 1.180 23.602 1.00 92.75 71 ILE A CA 1
ATOM 501 C C . ILE A 1 71 ? -22.138 0.772 22.669 1.00 92.75 71 ILE A C 1
ATOM 503 O O . ILE A 1 71 ? -22.773 -0.257 22.888 1.00 92.75 71 ILE A O 1
ATOM 507 N N . GLN A 1 72 ? -22.391 1.558 21.619 1.00 89.19 72 GLN A N 1
ATOM 508 C CA . GLN A 1 72 ? -23.480 1.276 20.689 1.00 89.19 72 GLN A CA 1
ATOM 509 C C . GLN A 1 72 ? -23.297 -0.084 20.002 1.00 89.19 72 GLN A C 1
ATOM 511 O O . GLN A 1 72 ? -24.226 -0.888 19.986 1.00 89.19 72 GLN A O 1
ATOM 516 N N . ARG A 1 73 ? -22.090 -0.382 19.504 1.00 89.12 73 ARG A N 1
ATOM 517 C CA . ARG A 1 73 ? -21.785 -1.668 18.860 1.00 89.12 73 ARG A CA 1
ATOM 518 C C . ARG A 1 73 ? -21.915 -2.855 19.810 1.00 89.12 73 ARG A C 1
ATOM 520 O O . ARG A 1 73 ? -22.373 -3.906 19.385 1.00 89.12 73 ARG A O 1
ATOM 527 N N . TRP A 1 74 ? -21.553 -2.698 21.082 1.00 91.88 74 TRP A N 1
ATOM 528 C CA . TRP A 1 74 ? -21.727 -3.746 22.090 1.00 91.88 74 TRP A CA 1
ATOM 529 C C . TRP A 1 74 ? -23.207 -3.997 22.403 1.00 91.88 74 TRP A C 1
ATOM 531 O O . TRP A 1 74 ? -23.607 -5.149 22.545 1.00 91.88 74 TRP A O 1
ATOM 541 N N . ARG A 1 75 ? -24.043 -2.949 22.433 1.00 89.19 75 ARG A N 1
ATOM 542 C CA . ARG A 1 75 ? -25.505 -3.103 22.546 1.00 89.19 75 ARG A CA 1
ATOM 543 C C . ARG A 1 75 ? -26.104 -3.803 21.328 1.00 89.19 75 ARG A C 1
ATOM 545 O O . ARG A 1 75 ? -26.903 -4.716 21.494 1.00 89.19 75 ARG A O 1
ATOM 552 N N . GLU A 1 76 ? -25.693 -3.411 20.122 1.00 86.69 76 GLU A N 1
ATOM 553 C CA . GLU A 1 76 ? -26.105 -4.058 18.865 1.00 86.69 76 GLU A CA 1
ATOM 554 C C . GLU A 1 76 ? -25.671 -5.531 18.801 1.00 86.69 76 GLU A C 1
ATOM 556 O O . GLU A 1 76 ? -26.400 -6.361 18.266 1.00 86.69 76 GLU A O 1
ATOM 561 N N . ALA A 1 77 ? -24.512 -5.865 19.378 1.00 85.88 77 ALA A N 1
ATOM 562 C CA . ALA A 1 77 ? -24.013 -7.234 19.488 1.00 85.88 77 ALA A CA 1
ATOM 563 C C . ALA A 1 77 ? -24.774 -8.097 20.509 1.00 85.88 77 ALA A C 1
ATOM 565 O O . ALA A 1 77 ? -24.570 -9.305 20.530 1.00 85.88 77 ALA A O 1
ATOM 566 N N . GLY A 1 78 ? -25.657 -7.503 21.320 1.00 85.31 78 GLY A N 1
ATOM 567 C CA . GLY A 1 78 ? -26.479 -8.218 22.296 1.00 85.31 78 GLY A CA 1
ATOM 568 C C . GLY A 1 78 ? -26.015 -8.124 23.745 1.00 85.31 78 GLY A C 1
ATOM 569 O O . GLY A 1 78 ? -26.680 -8.698 24.607 1.00 85.31 78 GLY A O 1
ATOM 570 N N . ARG A 1 79 ? -24.941 -7.376 24.053 1.00 86.69 79 ARG A N 1
ATOM 571 C CA . ARG A 1 79 ? -24.464 -7.223 25.437 1.00 86.69 79 ARG A CA 1
ATOM 572 C C . ARG A 1 79 ? -25.523 -6.512 26.286 1.00 86.69 79 ARG A C 1
ATOM 574 O O . ARG A 1 79 ? -25.743 -5.297 26.173 1.00 86.69 79 ARG A O 1
ATOM 581 N N . GLY A 1 80 ? -26.166 -7.283 27.157 1.00 82.62 80 GLY A N 1
ATOM 582 C CA . GLY A 1 80 ? -27.161 -6.816 28.120 1.00 82.62 80 GLY A CA 1
ATOM 583 C C . GLY A 1 80 ? -26.557 -6.087 29.327 1.00 82.62 80 GLY A C 1
ATOM 584 O O . GLY A 1 80 ? -25.398 -5.676 29.325 1.00 82.62 80 GLY A O 1
ATOM 585 N N . GLY A 1 81 ? -27.363 -5.885 30.370 1.00 87.44 81 GLY A N 1
ATOM 586 C CA . GLY A 1 81 ? -26.907 -5.312 31.643 1.00 87.44 81 GLY A CA 1
ATOM 587 C C . GLY A 1 81 ? -26.649 -3.800 31.628 1.00 87.44 81 GLY A C 1
ATOM 588 O O . GLY A 1 81 ? -27.026 -3.082 30.695 1.00 87.44 81 GLY A O 1
ATOM 589 N N . THR A 1 82 ? -26.019 -3.293 32.686 1.00 91.62 82 THR A N 1
ATOM 590 C CA . THR A 1 82 ? -25.758 -1.856 32.869 1.00 91.62 82 THR A CA 1
ATOM 591 C C . THR A 1 82 ? -24.474 -1.458 32.145 1.00 91.62 82 THR A C 1
ATOM 593 O O . THR A 1 82 ? -23.404 -1.985 32.440 1.00 91.62 82 THR A O 1
ATOM 596 N N . ALA A 1 83 ? -24.549 -0.491 31.230 1.00 94.50 83 ALA A N 1
ATOM 597 C CA . ALA A 1 83 ? -23.368 0.097 30.602 1.00 94.50 83 ALA A CA 1
ATOM 598 C C . ALA A 1 83 ? -23.051 1.458 31.230 1.00 94.50 83 ALA A C 1
ATOM 600 O O . ALA A 1 83 ? -23.933 2.312 31.351 1.00 94.50 83 ALA A O 1
ATOM 601 N N . ILE A 1 84 ? -21.792 1.671 31.612 1.00 94.94 84 ILE A N 1
ATOM 602 C CA . ILE A 1 84 ? -21.326 2.920 32.226 1.00 94.94 84 ILE A CA 1
ATOM 603 C C . ILE A 1 84 ? -20.179 3.481 31.392 1.00 94.94 84 ILE A C 1
ATOM 605 O O . ILE A 1 84 ? -19.172 2.809 31.193 1.00 94.94 84 ILE A O 1
ATOM 609 N N . GLY A 1 85 ? -20.296 4.722 30.928 1.00 95.31 85 GLY A N 1
ATOM 610 C CA . GLY A 1 85 ? -19.199 5.427 30.268 1.00 95.31 85 GLY A CA 1
ATOM 611 C C . GLY A 1 85 ? -18.460 6.333 31.247 1.00 95.31 85 GLY A C 1
ATOM 612 O O . GLY A 1 85 ? -18.981 7.383 31.622 1.00 95.31 85 GLY A O 1
ATOM 613 N N . VAL A 1 86 ? -17.237 5.967 31.634 1.00 93.31 86 VAL A N 1
ATOM 614 C CA . VAL A 1 86 ? -16.386 6.748 32.543 1.00 93.31 86 VAL A CA 1
ATOM 615 C C . VAL A 1 86 ? -15.456 7.645 31.731 1.00 93.31 86 VAL A C 1
ATOM 617 O O . VAL A 1 86 ? -14.410 7.222 31.237 1.00 93.31 86 VAL A O 1
ATOM 620 N N . SER A 1 87 ? -15.845 8.906 31.549 1.00 89.56 87 SER A N 1
ATOM 621 C CA . SER A 1 87 ? -15.061 9.870 30.767 1.00 89.56 87 SER A CA 1
ATOM 622 C C . SER A 1 87 ? -15.513 11.312 31.000 1.00 89.56 87 SER A C 1
ATOM 624 O O . SER A 1 87 ? -16.505 11.557 31.676 1.00 89.56 87 SER A O 1
ATOM 626 N N . SER A 1 88 ? -14.817 12.282 30.397 1.00 87.19 88 SER A N 1
ATOM 627 C CA . SER A 1 88 ? -15.242 13.691 30.368 1.00 87.19 88 SER A CA 1
ATOM 628 C C . SER A 1 88 ? -16.436 13.975 29.444 1.00 87.19 88 SER A C 1
ATOM 630 O O . SER A 1 88 ? -16.929 15.104 29.417 1.00 87.19 88 SER A O 1
ATOM 632 N N . MET A 1 89 ? -16.917 12.983 28.686 1.00 86.25 89 MET A N 1
ATOM 633 C CA . MET A 1 89 ? -18.084 13.132 27.819 1.00 86.25 89 MET A CA 1
ATOM 634 C C . MET A 1 89 ? -19.375 13.177 28.643 1.00 86.25 89 MET A C 1
ATOM 636 O O . MET A 1 89 ? -19.656 12.282 29.436 1.00 86.25 89 MET A O 1
ATOM 640 N N . LYS A 1 90 ? -20.200 14.200 28.404 1.00 87.19 90 LYS A N 1
ATOM 641 C CA . LYS A 1 90 ? -21.522 14.333 29.031 1.00 87.19 90 LYS A CA 1
ATOM 642 C C . LYS A 1 90 ? -22.544 13.422 28.349 1.00 87.19 90 LYS A C 1
ATOM 644 O O . LYS A 1 90 ? -22.450 13.193 27.141 1.00 87.19 90 LYS A O 1
ATOM 649 N N . GLN A 1 91 ? -23.579 13.009 29.087 1.00 89.69 91 GLN A N 1
ATOM 650 C CA . GLN A 1 91 ? -24.701 12.230 28.543 1.00 89.69 91 GLN A CA 1
ATOM 651 C C . GLN A 1 91 ? -25.285 12.883 27.279 1.00 89.69 91 GLN A C 1
ATOM 653 O O . GLN A 1 91 ? -25.372 12.241 26.238 1.00 89.69 91 GLN A O 1
ATOM 658 N N . THR A 1 92 ? -25.575 14.187 27.329 1.00 83.56 92 THR A N 1
ATOM 659 C CA . THR A 1 92 ? -26.192 14.943 26.223 1.00 83.56 92 THR A CA 1
ATOM 660 C C . THR A 1 92 ? -25.334 15.015 24.961 1.00 83.56 92 THR A C 1
ATOM 662 O O . THR A 1 92 ? -25.864 15.101 23.859 1.00 83.56 92 THR A O 1
ATOM 665 N N . THR A 1 93 ? -24.008 14.960 25.092 1.00 80.31 93 THR A N 1
ATOM 666 C CA . THR A 1 93 ? -23.086 14.995 23.946 1.00 80.31 93 THR A CA 1
ATOM 667 C C . THR A 1 93 ? -22.704 13.607 23.449 1.00 80.31 93 THR A C 1
ATOM 669 O O . THR A 1 93 ? -22.122 13.489 22.374 1.00 80.31 93 THR A O 1
ATOM 672 N N . SER A 1 94 ? -23.007 12.558 24.220 1.00 81.56 94 SER A N 1
ATOM 673 C CA . SER A 1 94 ? -22.680 11.180 23.853 1.00 81.56 94 SER A CA 1
ATOM 674 C C . SER A 1 94 ? -23.504 10.672 22.682 1.00 81.56 94 SER A C 1
ATOM 676 O O . SER A 1 94 ? -22.981 9.923 21.862 1.00 81.56 94 SER A O 1
ATOM 678 N N . GLY A 1 95 ? -24.730 11.177 22.518 1.00 80.81 95 GLY A N 1
ATOM 679 C CA . GLY A 1 95 ? -25.702 10.644 21.562 1.00 80.81 95 GLY A CA 1
ATOM 680 C C . GLY A 1 95 ? -26.327 9.321 22.013 1.00 80.81 95 GLY A C 1
ATOM 681 O O . GLY A 1 95 ? -27.044 8.716 21.227 1.00 80.81 95 GLY A O 1
ATOM 682 N N . LEU A 1 96 ? -26.058 8.886 23.249 1.00 85.81 96 LEU A N 1
ATOM 683 C CA . LEU A 1 96 ? -26.593 7.669 23.848 1.00 85.81 96 LEU A CA 1
ATOM 684 C C . LEU A 1 96 ? -27.748 8.011 24.797 1.00 85.81 96 LEU A C 1
ATOM 686 O O . LEU A 1 96 ? -27.660 8.966 25.581 1.00 85.81 96 LEU A O 1
ATOM 690 N N . SER A 1 97 ? -28.818 7.218 24.759 1.00 88.44 97 SER A N 1
ATOM 691 C CA . SER A 1 97 ? -29.881 7.274 25.766 1.00 88.44 97 SER A CA 1
ATOM 692 C C . SER A 1 97 ? -29.378 6.746 27.117 1.00 88.44 97 SER A C 1
ATOM 694 O O . SER A 1 97 ? -28.392 6.010 27.183 1.00 88.44 97 SER A O 1
ATOM 696 N N . GLY A 1 98 ? -30.066 7.101 28.207 1.00 86.19 98 GLY A N 1
ATOM 697 C CA . GLY A 1 98 ? -29.741 6.573 29.540 1.00 86.19 98 GLY A CA 1
ATOM 698 C C . GLY A 1 98 ? -29.902 5.050 29.646 1.00 86.19 98 GLY A C 1
ATOM 699 O O . GLY A 1 98 ? -29.219 4.421 30.447 1.00 86.19 98 GLY A O 1
ATOM 700 N N . GLU A 1 99 ? -30.751 4.455 28.804 1.00 85.12 99 GLU A N 1
ATOM 701 C CA . GLU A 1 99 ? -30.900 2.999 28.684 1.00 85.12 99 GLU A CA 1
ATOM 702 C C . GLU A 1 99 ? -29.698 2.365 27.972 1.00 85.12 99 GLU A C 1
ATOM 704 O O . GLU A 1 99 ? -29.227 1.293 28.357 1.00 85.12 99 GLU A O 1
ATOM 709 N N . GLN A 1 100 ? -29.158 3.041 26.951 1.00 88.81 100 GLN A N 1
ATOM 710 C CA . GLN A 1 100 ? -27.979 2.562 26.235 1.00 88.81 100 GLN A CA 1
ATOM 711 C C . GLN A 1 100 ? -26.743 2.584 27.131 1.00 88.81 100 GLN A C 1
ATOM 713 O O . GLN A 1 100 ? -26.059 1.562 27.214 1.00 88.81 100 GLN A O 1
ATOM 718 N N . ALA A 1 101 ? -26.471 3.707 27.804 1.00 92.88 101 ALA A N 1
ATOM 719 C CA . ALA A 1 101 ? -25.425 3.821 28.818 1.00 92.88 101 ALA A CA 1
ATOM 720 C C . ALA A 1 101 ? -25.592 5.061 29.703 1.00 92.88 101 ALA A C 1
ATOM 722 O O . ALA A 1 101 ? -26.089 6.100 29.264 1.00 92.88 101 ALA A O 1
ATOM 723 N N . ILE A 1 102 ? -25.067 4.974 30.926 1.00 94.19 102 ILE A N 1
ATOM 724 C CA . ILE A 1 102 ? -24.989 6.089 31.871 1.00 94.19 102 ILE A CA 1
ATOM 725 C C . ILE A 1 102 ? -23.572 6.670 31.843 1.00 94.19 102 ILE A C 1
ATOM 727 O O . ILE A 1 102 ? -22.597 5.997 32.177 1.00 94.19 102 ILE A O 1
ATOM 731 N N . MET A 1 103 ? -23.449 7.933 31.444 1.00 94.25 103 MET A N 1
ATOM 732 C CA . MET A 1 103 ? -22.174 8.643 31.352 1.00 94.25 103 MET A CA 1
ATOM 733 C C . MET A 1 103 ? -21.847 9.350 32.670 1.00 94.25 103 MET A C 1
ATOM 735 O O . MET A 1 103 ? -22.651 10.136 33.171 1.00 94.25 103 MET A O 1
ATOM 739 N N . THR A 1 104 ? -20.650 9.130 33.212 1.00 93.38 104 THR A N 1
ATOM 740 C CA . THR A 1 104 ? -20.190 9.779 34.446 1.00 93.38 104 THR A CA 1
ATOM 741 C C . THR A 1 104 ? -18.708 10.140 34.391 1.00 93.38 104 THR A C 1
ATOM 743 O O . THR A 1 104 ? -17.884 9.433 33.815 1.00 93.38 104 THR A O 1
ATOM 746 N N . THR A 1 105 ? -18.352 11.247 35.035 1.00 91.50 105 THR A N 1
ATOM 747 C CA . THR A 1 105 ? -16.962 11.595 35.349 1.00 91.50 105 THR A CA 1
ATOM 748 C C . THR A 1 105 ? -16.565 11.131 36.748 1.00 91.50 105 THR A C 1
ATOM 750 O O . THR A 1 105 ? -15.381 10.928 37.003 1.00 91.50 105 THR A O 1
ATOM 753 N N . ALA A 1 106 ? -17.516 10.980 37.670 1.00 89.75 106 ALA A N 1
ATOM 754 C CA . ALA A 1 106 ? -17.243 10.714 39.076 1.00 89.75 106 ALA A CA 1
ATOM 755 C C . ALA A 1 106 ? -17.078 9.204 39.330 1.00 89.75 106 ALA A C 1
ATOM 757 O O . ALA A 1 106 ? -18.022 8.451 39.053 1.00 89.75 106 ALA A O 1
ATOM 758 N N . PRO A 1 107 ? -15.931 8.756 39.880 1.00 87.69 107 PRO A N 1
ATOM 759 C CA . PRO A 1 107 ? -15.746 7.364 40.289 1.00 87.69 107 PRO A CA 1
ATOM 760 C C . PRO A 1 107 ? -16.816 6.898 41.282 1.00 87.69 107 PRO A C 1
ATOM 762 O O . PRO A 1 107 ? -17.372 5.822 41.106 1.00 87.69 107 PRO A O 1
ATOM 765 N N . ASP A 1 108 ? -17.190 7.735 42.254 1.00 89.94 108 ASP A N 1
ATOM 766 C CA . ASP A 1 108 ? -18.193 7.395 43.273 1.00 89.94 108 ASP A CA 1
ATOM 767 C C . ASP A 1 108 ? -19.559 7.076 42.657 1.00 89.94 108 ASP A C 1
ATOM 769 O O . ASP A 1 108 ? -20.233 6.125 43.052 1.00 89.94 108 ASP A O 1
ATOM 773 N N . ALA A 1 109 ? -19.960 7.840 41.637 1.00 90.31 109 ALA A N 1
ATOM 774 C CA . ALA A 1 109 ? -21.196 7.582 40.910 1.00 90.31 109 ALA A CA 1
ATOM 775 C C . ALA A 1 109 ? -21.113 6.265 40.122 1.00 90.31 109 ALA A C 1
ATOM 777 O O . ALA A 1 109 ? -22.071 5.495 40.124 1.00 90.31 109 ALA A O 1
ATOM 778 N N . ALA A 1 110 ? -19.966 5.966 39.497 1.00 90.81 110 ALA A N 1
ATOM 779 C CA . ALA A 1 110 ? -19.749 4.679 38.835 1.00 90.81 110 ALA A CA 1
ATOM 780 C C . ALA A 1 110 ? -19.810 3.511 39.838 1.00 90.81 110 ALA A C 1
ATOM 782 O O . ALA A 1 110 ? -20.476 2.515 39.563 1.00 90.81 110 ALA A O 1
ATOM 783 N N . ALA A 1 111 ? -19.213 3.658 41.026 1.00 90.62 111 ALA A N 1
ATOM 784 C CA . ALA A 1 111 ? -19.266 2.659 42.094 1.00 90.62 111 ALA A CA 1
ATOM 785 C C . ALA A 1 111 ? -20.699 2.396 42.559 1.00 90.62 111 ALA A C 1
ATOM 787 O O . ALA A 1 111 ? -21.107 1.246 42.705 1.00 90.62 111 ALA A O 1
ATOM 788 N N . GLN A 1 112 ? -21.484 3.454 42.776 1.00 89.94 112 GLN A N 1
ATOM 789 C CA . GLN A 1 112 ? -22.883 3.326 43.181 1.00 89.94 112 GLN A CA 1
ATOM 790 C C . GLN A 1 112 ? -23.727 2.637 42.107 1.00 89.94 112 GLN A C 1
ATOM 792 O O . GLN A 1 112 ? -24.561 1.797 42.438 1.00 89.94 112 GLN A O 1
ATOM 797 N N . LEU A 1 113 ? -23.504 2.958 40.829 1.00 90.62 113 LEU A N 1
ATOM 798 C CA . LEU A 1 113 ? -24.174 2.286 39.715 1.00 90.62 113 LEU A CA 1
ATOM 799 C C . LEU A 1 113 ? -23.802 0.802 39.649 1.00 90.62 113 LEU A C 1
ATOM 801 O O . LEU A 1 113 ? -24.691 -0.027 39.480 1.00 90.62 113 LEU A O 1
ATOM 805 N N . MET A 1 114 ? -22.525 0.464 39.849 1.00 90.19 114 MET A N 1
ATOM 806 C CA . MET A 1 114 ? -22.071 -0.927 39.912 1.00 90.19 114 MET A CA 1
ATOM 807 C C . MET A 1 114 ? -22.711 -1.685 41.078 1.00 90.19 114 MET A C 1
ATOM 809 O O . MET A 1 114 ? -23.243 -2.768 40.872 1.00 90.19 114 MET A O 1
ATOM 813 N N . LYS A 1 115 ? -22.739 -1.095 42.279 1.00 87.12 115 LYS A N 1
ATOM 814 C CA . LYS A 1 115 ? -23.333 -1.708 43.482 1.00 87.12 115 LYS A CA 1
ATOM 815 C C . LYS A 1 115 ? -24.853 -1.888 43.382 1.00 87.12 115 LYS A C 1
ATOM 817 O O . LYS A 1 115 ? -25.401 -2.788 44.007 1.00 87.12 115 LYS A O 1
ATOM 822 N N . ARG A 1 116 ? -25.547 -1.024 42.631 1.00 86.75 116 ARG A N 1
ATOM 823 C CA . ARG A 1 116 ? -27.007 -1.098 42.421 1.00 86.75 116 ARG A CA 1
ATOM 824 C C . ARG A 1 116 ? -27.411 -2.018 41.272 1.00 86.75 116 ARG A C 1
ATOM 826 O O . ARG A 1 116 ? -28.579 -2.402 41.198 1.00 86.75 116 ARG A O 1
ATOM 833 N N . ALA A 1 117 ? -26.497 -2.317 40.353 1.00 83.75 117 ALA A N 1
ATOM 834 C CA . ALA A 1 117 ? -26.798 -3.149 39.202 1.00 83.75 117 ALA A CA 1
ATOM 835 C C . ALA A 1 117 ? -27.137 -4.576 39.656 1.00 83.75 117 ALA A C 1
ATOM 837 O O . ALA A 1 117 ? -26.403 -5.192 40.420 1.00 83.75 117 ALA A O 1
ATOM 838 N N . ARG A 1 118 ? -28.267 -5.100 39.171 1.00 74.69 118 ARG A N 1
ATOM 839 C CA . ARG A 1 118 ? -28.702 -6.487 39.416 1.00 74.69 118 ARG A CA 1
ATOM 840 C C . ARG A 1 118 ? -28.177 -7.480 38.371 1.00 74.69 118 ARG A C 1
ATOM 842 O O . ARG A 1 118 ? -28.478 -8.661 38.463 1.00 74.69 118 ARG A O 1
ATOM 849 N N . ALA A 1 119 ? -27.457 -6.987 37.367 1.00 78.75 119 ALA A N 1
ATOM 850 C CA . ALA A 1 119 ? -26.944 -7.737 36.225 1.00 78.75 119 ALA A CA 1
ATOM 851 C C . ALA A 1 119 ? -25.502 -7.301 35.917 1.00 78.75 119 ALA A C 1
ATOM 853 O O . ALA A 1 119 ? -25.023 -6.321 36.501 1.00 78.75 119 ALA A O 1
ATOM 854 N N . ALA A 1 120 ? -24.858 -7.984 34.963 1.00 81.88 120 ALA A N 1
ATOM 855 C CA . ALA A 1 120 ? -23.554 -7.618 34.407 1.00 81.88 120 ALA A CA 1
ATOM 856 C C . ALA A 1 120 ? -23.398 -6.106 34.222 1.00 81.88 120 ALA A C 1
ATOM 858 O O . ALA A 1 120 ? -24.286 -5.420 33.700 1.00 81.88 120 ALA A O 1
ATOM 859 N N . VAL A 1 121 ? -22.223 -5.599 34.595 1.00 92.19 121 VAL A N 1
ATOM 860 C CA . VAL A 1 121 ? -21.857 -4.200 34.356 1.00 92.19 121 VAL A CA 1
ATOM 861 C C . VAL A 1 121 ? -20.704 -4.154 33.380 1.00 92.19 121 VAL A C 1
ATOM 863 O O . VAL A 1 121 ? -19.657 -4.747 33.625 1.00 92.19 121 VAL A O 1
ATOM 866 N N . THR A 1 122 ? -20.892 -3.417 32.292 1.00 95.31 122 THR A N 1
ATOM 867 C CA . THR A 1 122 ? -19.823 -3.134 31.337 1.00 95.31 122 THR A CA 1
ATOM 868 C C . THR A 1 122 ? -19.420 -1.672 31.474 1.00 95.31 122 THR A C 1
ATOM 870 O O . THR A 1 122 ? -20.223 -0.768 31.233 1.00 95.31 122 THR A O 1
ATOM 873 N N . VAL A 1 123 ? -18.181 -1.426 31.889 1.00 96.06 123 VAL A N 1
ATOM 874 C CA . VAL A 1 123 ? -17.630 -0.079 32.038 1.00 96.06 123 VAL A CA 1
ATOM 875 C C . VAL A 1 123 ? -16.739 0.236 30.848 1.00 96.06 123 VAL A C 1
ATOM 877 O O . VAL A 1 123 ? -15.792 -0.484 30.562 1.00 96.06 123 VAL A O 1
ATOM 880 N N . PHE A 1 124 ? -17.021 1.341 30.170 1.00 96.50 124 PHE A N 1
ATOM 881 C CA . PHE A 1 124 ? -16.239 1.842 29.049 1.00 96.50 124 PHE A CA 1
ATOM 882 C C . PHE A 1 124 ? -15.447 3.062 29.505 1.00 96.50 124 PHE A C 1
ATOM 884 O O . PHE A 1 124 ? -16.011 3.994 30.080 1.00 96.50 124 PHE A O 1
ATOM 891 N N . VAL A 1 125 ? -14.144 3.081 29.246 1.00 95.38 125 VAL A N 1
ATOM 892 C CA . VAL A 1 125 ? -13.246 4.141 29.708 1.00 95.38 125 VAL A CA 1
ATOM 893 C C . VAL A 1 125 ? -12.255 4.525 28.617 1.00 95.38 125 VAL A C 1
ATOM 895 O O . VAL A 1 125 ? -11.782 3.694 27.847 1.00 95.38 125 VAL A O 1
ATOM 898 N N . THR A 1 126 ? -11.903 5.806 28.548 1.00 91.31 126 THR A N 1
ATOM 899 C CA . THR A 1 126 ? -10.778 6.238 27.708 1.00 91.31 126 THR A CA 1
ATOM 900 C C . THR A 1 126 ? -9.447 6.007 28.414 1.00 91.31 126 THR A C 1
ATOM 902 O O . THR A 1 126 ? -9.390 6.218 29.625 1.00 91.31 126 THR A O 1
ATOM 905 N N . TYR A 1 127 ? -8.349 5.773 27.692 1.00 87.94 127 TYR A N 1
ATOM 906 C CA . TYR A 1 127 ? -7.009 5.716 28.306 1.00 87.94 127 TYR A CA 1
ATOM 907 C C . TYR A 1 127 ? -6.687 6.924 29.212 1.00 87.94 127 TYR A C 1
ATOM 909 O O . TYR A 1 127 ? -6.197 6.761 30.328 1.00 87.94 127 TYR A O 1
ATOM 917 N N . GLY A 1 128 ? -7.056 8.145 28.799 1.00 86.50 128 GLY A N 1
ATOM 918 C CA . GLY A 1 128 ? -6.879 9.363 29.609 1.00 86.50 128 GLY A CA 1
ATOM 919 C C . GLY A 1 128 ? -7.693 9.408 30.914 1.00 86.50 128 GLY A C 1
ATOM 920 O O . GLY A 1 128 ? -7.441 10.251 31.772 1.00 86.50 128 GLY A O 1
ATOM 921 N N . SER A 1 129 ? -8.647 8.492 31.090 1.00 90.50 129 SER A N 1
ATOM 922 C CA . SER A 1 129 ? -9.513 8.378 32.270 1.00 90.50 129 SER A CA 1
ATOM 923 C C . SER A 1 129 ? -9.217 7.131 33.116 1.00 90.50 129 SER A C 1
ATOM 925 O O . SER A 1 129 ? -9.937 6.888 34.079 1.00 90.50 129 SER A O 1
ATOM 927 N N . LEU A 1 130 ? -8.151 6.368 32.826 1.00 90.38 130 LEU A N 1
ATOM 928 C CA . LEU A 1 130 ? -7.795 5.152 33.581 1.00 90.38 130 LEU A CA 1
ATOM 929 C C . LEU A 1 130 ? -7.552 5.406 35.075 1.00 90.38 130 LEU A C 1
ATOM 931 O O . LEU A 1 130 ? -7.923 4.580 35.905 1.00 90.38 130 LEU A O 1
ATOM 935 N N . HIS A 1 131 ? -7.026 6.580 35.436 1.00 89.00 131 HIS A N 1
ATOM 936 C CA . HIS A 1 131 ? -6.860 6.992 36.836 1.00 89.00 131 HIS A CA 1
ATOM 937 C C . HIS A 1 131 ? -8.179 6.957 37.632 1.00 89.00 131 HIS A C 1
ATOM 939 O O . HIS A 1 131 ? -8.164 6.719 38.836 1.00 89.00 131 HIS A O 1
ATOM 945 N N . ARG A 1 132 ? -9.329 7.151 36.969 1.00 91.62 132 ARG A N 1
ATOM 946 C CA . ARG A 1 132 ? -10.658 7.075 37.596 1.00 91.62 132 ARG A CA 1
ATOM 947 C C . ARG A 1 132 ? -11.041 5.639 37.945 1.00 91.62 132 ARG A C 1
ATOM 949 O O . ARG A 1 132 ? -11.712 5.428 38.946 1.00 91.62 132 ARG A O 1
ATOM 956 N N . ILE A 1 133 ? -10.598 4.668 37.145 1.00 92.94 133 ILE A N 1
ATOM 957 C CA . ILE A 1 133 ? -10.805 3.236 37.406 1.00 92.94 133 ILE A CA 1
ATOM 958 C C . ILE A 1 133 ? -9.894 2.758 38.534 1.00 92.94 133 ILE A C 1
ATOM 960 O O . ILE A 1 133 ? -10.342 1.997 39.382 1.00 92.94 133 ILE A O 1
ATOM 964 N N . ARG A 1 134 ? -8.652 3.253 38.609 1.00 91.06 134 ARG A N 1
ATOM 965 C CA . ARG A 1 134 ? -7.786 2.996 39.770 1.00 91.06 134 ARG A CA 1
ATOM 966 C C . ARG A 1 134 ? -8.435 3.498 41.061 1.00 91.06 134 ARG A C 1
ATOM 968 O O . ARG A 1 134 ? -8.587 2.740 42.009 1.00 91.06 134 ARG A O 1
ATOM 975 N N . HIS A 1 135 ? -8.901 4.746 41.060 1.00 90.12 135 HIS A N 1
ATOM 976 C CA . HIS A 1 135 ? -9.582 5.336 42.214 1.00 90.12 135 HIS A CA 1
ATOM 977 C C . HIS A 1 135 ? -10.846 4.557 42.623 1.00 90.12 135 HIS A C 1
ATOM 979 O O . HIS A 1 135 ? -11.166 4.460 43.805 1.00 90.12 135 HIS A O 1
ATOM 985 N N . LEU A 1 136 ? -11.552 3.971 41.649 1.00 89.38 136 LEU A N 1
ATOM 986 C CA . LEU A 1 136 ? -12.708 3.107 41.887 1.00 89.38 136 LEU A CA 1
ATOM 987 C C . LEU A 1 136 ? -12.335 1.865 42.715 1.00 89.38 136 LEU A C 1
ATOM 989 O O . LEU A 1 136 ? -13.050 1.520 43.653 1.00 89.38 136 LEU A O 1
ATOM 993 N N . HIS A 1 137 ? -11.204 1.229 42.401 1.00 90.56 137 HIS A N 1
ATOM 994 C CA . HIS A 1 137 ? -10.669 0.098 43.165 1.00 90.56 137 HIS A CA 1
ATOM 995 C C . HIS A 1 137 ? -10.137 0.529 44.538 1.00 90.56 137 HIS A C 1
ATOM 997 O O . HIS A 1 137 ? -10.495 -0.082 45.541 1.00 90.56 137 HIS A O 1
ATOM 1003 N N . GLU A 1 138 ? -9.367 1.622 44.595 1.00 90.19 138 GLU A N 1
ATOM 1004 C CA . GLU A 1 138 ? -8.759 2.145 45.831 1.00 90.19 138 GLU A CA 1
ATOM 1005 C C . GLU A 1 138 ? -9.796 2.556 46.890 1.00 90.19 138 GLU A C 1
ATOM 1007 O O . GLU A 1 138 ? -9.616 2.260 48.068 1.00 90.19 138 GLU A O 1
ATOM 1012 N N . GLN A 1 139 ? -10.867 3.252 46.492 1.00 89.06 139 GLN A N 1
ATOM 1013 C CA . GLN A 1 139 ? -11.806 3.866 47.443 1.00 89.06 139 GLN A CA 1
ATOM 1014 C C . GLN A 1 139 ? -13.087 3.060 47.671 1.00 89.06 139 GLN A C 1
ATOM 1016 O O . GLN A 1 139 ? -13.708 3.187 48.724 1.00 89.06 139 GLN A O 1
ATOM 1021 N N . HIS A 1 140 ? -13.518 2.250 46.698 1.00 85.56 140 HIS A N 1
ATOM 1022 C CA . HIS A 1 140 ? -14.850 1.626 46.739 1.00 85.56 140 HIS A CA 1
ATOM 1023 C C . HIS A 1 140 ? -14.849 0.106 46.828 1.00 85.56 140 HIS A C 1
ATOM 1025 O O . HIS A 1 140 ? -15.946 -0.455 46.939 1.00 85.56 140 HIS A O 1
ATOM 1031 N N . GLN A 1 141 ? -13.665 -0.526 46.809 1.00 81.81 141 GLN A N 1
ATOM 1032 C CA . GLN A 1 141 ? -13.466 -1.976 46.948 1.00 81.81 141 GLN A CA 1
ATOM 1033 C C . GLN A 1 141 ? -14.376 -2.780 46.006 1.00 81.81 141 GLN A C 1
ATOM 1035 O O . GLN A 1 141 ? -15.049 -3.729 46.409 1.00 81.81 141 GLN A O 1
ATOM 1040 N N . ILE A 1 142 ? -14.461 -2.349 44.746 1.00 87.81 142 ILE A N 1
ATOM 1041 C CA . ILE A 1 142 ? -15.226 -3.076 43.730 1.00 87.81 142 ILE A CA 1
ATOM 1042 C C . ILE A 1 142 ? -14.552 -4.427 43.416 1.00 87.81 142 ILE A C 1
ATOM 1044 O O . ILE A 1 142 ? -13.334 -4.553 43.562 1.00 87.81 142 ILE A O 1
ATOM 1048 N N . PRO A 1 143 ? -15.313 -5.450 42.987 1.00 88.25 143 PRO A N 1
ATOM 1049 C CA . PRO A 1 143 ? -14.731 -6.731 42.597 1.00 88.25 143 PRO A CA 1
ATOM 1050 C C . PRO A 1 143 ? -13.772 -6.584 41.408 1.00 88.25 143 PRO A C 1
ATOM 1052 O O . PRO A 1 143 ? -13.891 -5.662 40.595 1.00 88.25 143 PRO A O 1
ATOM 1055 N N . ALA A 1 144 ? -12.836 -7.529 41.289 1.00 92.38 144 ALA A N 1
ATOM 1056 C CA . ALA A 1 144 ? -11.973 -7.635 40.117 1.00 92.38 144 ALA A CA 1
ATOM 1057 C C . ALA A 1 144 ? -12.801 -7.832 38.839 1.00 92.38 144 ALA A C 1
ATOM 1059 O O . ALA A 1 144 ? -13.816 -8.530 38.852 1.00 92.38 144 ALA A O 1
ATOM 1060 N N . TRP A 1 145 ? -12.342 -7.246 37.734 1.00 95.50 145 TRP A N 1
ATOM 1061 C CA . TRP A 1 145 ? -12.984 -7.401 36.430 1.00 95.50 145 TRP A CA 1
ATOM 1062 C C . TRP A 1 145 ? -12.867 -8.849 35.949 1.00 95.50 145 TRP A C 1
ATOM 1064 O O . TRP A 1 145 ? -11.782 -9.429 35.999 1.00 95.50 145 TRP A O 1
ATOM 1074 N N . ASP A 1 146 ? -13.950 -9.432 35.443 1.00 95.69 146 ASP A N 1
ATOM 1075 C CA . ASP A 1 146 ? -13.920 -10.773 34.852 1.00 95.69 146 ASP A CA 1
ATOM 1076 C C . ASP A 1 146 ? -13.148 -10.766 33.529 1.00 95.69 146 ASP A C 1
ATOM 1078 O O . ASP A 1 146 ? -12.326 -11.646 33.277 1.00 95.69 146 ASP A O 1
ATOM 1082 N N . LEU A 1 147 ? -13.329 -9.706 32.736 1.00 97.19 147 LEU A N 1
ATOM 1083 C CA . LEU A 1 147 ? -12.539 -9.437 31.540 1.00 97.19 147 LEU A CA 1
ATOM 1084 C C . LEU A 1 147 ? -12.218 -7.945 31.425 1.00 97.19 147 LEU A C 1
ATOM 1086 O O . LEU A 1 147 ? -13.091 -7.087 31.568 1.00 97.19 147 LEU A O 1
ATOM 1090 N N . VAL A 1 148 ? -10.971 -7.639 31.080 1.00 97.81 148 VAL A N 1
ATOM 1091 C CA . VAL A 1 148 ? -10.580 -6.323 30.570 1.00 97.81 148 VAL A CA 1
ATOM 1092 C C . VAL A 1 148 ? -10.272 -6.444 29.083 1.00 97.81 148 VAL A C 1
ATOM 1094 O O . VAL A 1 148 ? -9.385 -7.200 28.696 1.00 97.81 148 VAL A O 1
ATOM 1097 N N . VAL A 1 149 ? -10.974 -5.680 28.252 1.00 97.31 149 VAL A N 1
ATOM 1098 C CA . VAL A 1 149 ? -10.704 -5.530 26.819 1.00 97.31 149 VAL A CA 1
ATOM 1099 C C . VAL A 1 149 ? -9.946 -4.227 26.600 1.00 97.31 149 VAL A C 1
ATOM 1101 O O . VAL A 1 149 ? -10.428 -3.151 26.954 1.00 97.31 149 VAL A O 1
ATOM 1104 N N . ILE A 1 150 ? -8.764 -4.315 26.002 1.00 95.88 150 ILE A N 1
ATOM 1105 C CA . ILE A 1 150 ? -7.894 -3.180 25.709 1.00 95.88 150 ILE A CA 1
ATOM 1106 C C . ILE A 1 150 ? -7.834 -2.999 24.191 1.00 95.88 150 ILE A C 1
ATOM 1108 O O . ILE A 1 150 ? -7.128 -3.738 23.505 1.00 95.88 150 ILE A O 1
ATOM 1112 N N . ASP A 1 151 ? -8.573 -2.019 23.671 1.00 91.56 151 ASP A N 1
ATOM 1113 C CA . ASP A 1 151 ? -8.548 -1.666 22.250 1.00 91.56 151 ASP A CA 1
ATOM 1114 C C . ASP A 1 151 ? -7.405 -0.687 21.940 1.00 91.56 151 ASP A C 1
ATOM 1116 O O . ASP A 1 151 ? -7.008 0.130 22.778 1.00 91.56 151 ASP A O 1
ATOM 1120 N N . GLU A 1 152 ? -6.854 -0.778 20.732 1.00 85.00 152 GLU A N 1
ATOM 1121 C CA . GLU A 1 152 ? -5.613 -0.107 20.320 1.00 85.00 152 GLU A CA 1
ATOM 1122 C C . GLU A 1 152 ? -4.473 -0.286 21.346 1.00 85.00 152 GLU A C 1
ATOM 1124 O O . GLU A 1 152 ? -3.780 0.661 21.726 1.00 85.00 152 GLU A O 1
ATOM 1129 N N . ALA A 1 153 ? -4.278 -1.529 21.803 1.00 89.19 153 ALA A N 1
ATOM 1130 C CA . ALA A 1 153 ? -3.370 -1.898 22.897 1.00 89.19 153 ALA A CA 1
ATOM 1131 C C . ALA A 1 153 ? -1.906 -1.468 22.696 1.00 89.19 153 ALA A C 1
ATOM 1133 O O . ALA A 1 153 ? -1.176 -1.279 23.670 1.00 89.19 153 ALA A O 1
ATOM 1134 N N . HIS A 1 154 ? -1.490 -1.220 21.451 1.00 81.44 154 HIS A N 1
ATOM 1135 C CA . HIS A 1 154 ? -0.165 -0.693 21.118 1.00 81.44 154 HIS A CA 1
ATOM 1136 C C . HIS A 1 154 ? 0.129 0.651 21.807 1.00 81.44 154 HIS A C 1
ATOM 1138 O O . HIS A 1 154 ? 1.283 1.014 22.031 1.00 81.44 154 HIS A O 1
ATOM 1144 N N . ARG A 1 155 ? -0.916 1.388 22.198 1.00 78.19 155 ARG A N 1
ATOM 1145 C CA . ARG A 1 155 ? -0.832 2.633 22.964 1.00 78.19 155 ARG A CA 1
ATOM 1146 C C . ARG A 1 155 ? -0.314 2.452 24.390 1.00 78.19 155 ARG A C 1
ATOM 1148 O O . ARG A 1 155 ? 0.249 3.393 24.948 1.00 78.19 155 ARG A O 1
ATOM 1155 N N . ALA A 1 156 ? -0.494 1.269 24.967 1.00 79.38 156 ALA A N 1
ATOM 1156 C CA . ALA A 1 156 ? -0.113 0.951 26.339 1.00 79.38 156 ALA A CA 1
ATOM 1157 C C . ALA A 1 156 ? 1.323 0.399 26.462 1.00 79.38 156 ALA A C 1
ATOM 1159 O O . ALA A 1 156 ? 1.755 0.042 27.545 1.00 79.38 156 ALA A O 1
ATOM 1160 N N . THR A 1 157 ? 2.100 0.392 25.376 1.00 75.56 157 THR A N 1
ATOM 1161 C CA . THR A 1 157 ? 3.489 -0.116 25.331 1.00 75.56 157 THR A CA 1
ATOM 1162 C C . THR A 1 157 ? 4.518 0.724 26.099 1.00 75.56 157 THR A C 1
ATOM 1164 O O . THR A 1 157 ? 5.658 0.294 26.264 1.00 75.56 157 THR A O 1
ATOM 1167 N N . ARG A 1 158 ? 4.152 1.924 26.575 1.00 62.53 158 ARG A N 1
ATOM 1168 C CA . ARG A 1 158 ? 5.031 2.769 27.406 1.00 62.53 158 ARG A CA 1
ATOM 1169 C C . ARG A 1 158 ? 5.073 2.276 28.857 1.00 62.53 158 ARG A C 1
ATOM 1171 O O . ARG A 1 158 ? 4.131 1.638 29.319 1.00 62.53 158 ARG A O 1
ATOM 1178 N N . ARG A 1 159 ? 6.168 2.581 29.569 1.00 52.41 159 ARG A N 1
ATOM 1179 C CA . ARG A 1 159 ? 6.416 2.126 30.951 1.00 52.41 159 ARG A CA 1
ATOM 1180 C C . ARG A 1 159 ? 5.265 2.514 31.901 1.00 52.41 159 ARG A C 1
ATOM 1182 O O . ARG A 1 159 ? 4.565 3.502 31.689 1.00 52.41 159 ARG A O 1
ATOM 1189 N N . SER A 1 160 ? 5.056 1.706 32.942 1.00 50.28 160 SER A N 1
ATOM 1190 C CA . SER A 1 160 ? 3.951 1.820 33.911 1.00 50.28 160 SER A CA 1
ATOM 1191 C C . SER A 1 160 ? 4.003 3.070 34.799 1.00 50.28 160 SER A C 1
ATOM 1193 O O . SER A 1 160 ? 2.973 3.477 35.329 1.00 50.28 160 SER A O 1
ATOM 1195 N N . ASP A 1 161 ? 5.184 3.668 34.947 1.00 44.12 161 ASP A N 1
ATOM 1196 C CA . ASP A 1 161 ? 5.483 4.899 35.689 1.00 44.12 161 ASP A CA 1
ATOM 1197 C C . ASP A 1 161 ? 5.237 6.177 34.860 1.00 44.12 161 ASP A C 1
ATOM 1199 O O . ASP A 1 161 ? 4.887 7.216 35.418 1.00 44.12 161 ASP A O 1
ATOM 1203 N N . GLU A 1 162 ? 5.314 6.089 33.527 1.00 46.38 162 GLU A N 1
ATOM 1204 C CA . GLU A 1 162 ? 5.052 7.183 32.586 1.00 46.38 162 GLU A CA 1
ATOM 1205 C C . GLU A 1 162 ? 4.075 6.761 31.472 1.00 46.38 162 GLU A C 1
ATOM 1207 O O . GLU A 1 162 ? 4.456 6.394 30.357 1.00 46.38 162 GLU A O 1
ATOM 1212 N N . GLY A 1 163 ? 2.770 6.870 31.737 1.00 59.47 163 GLY A N 1
ATOM 1213 C CA . GLY A 1 163 ? 1.740 6.757 30.702 1.00 59.47 163 GLY A CA 1
ATOM 1214 C C . GLY A 1 163 ? 0.586 5.832 31.064 1.00 59.47 163 GLY A C 1
ATOM 1215 O O . GLY A 1 163 ? 0.083 5.836 32.183 1.00 59.47 163 GLY A O 1
ATOM 1216 N N . TRP A 1 164 ? 0.101 5.082 30.075 1.00 77.88 164 TRP A N 1
ATOM 1217 C CA . TRP A 1 164 ? -1.096 4.247 30.197 1.00 77.88 164 TRP A CA 1
ATOM 1218 C C . TRP A 1 164 ? -0.817 2.812 30.669 1.00 77.88 164 TRP A C 1
ATOM 1220 O O . TRP A 1 164 ? -1.747 2.012 30.744 1.00 77.88 164 TRP A O 1
ATOM 1230 N N . GLY A 1 165 ? 0.432 2.500 31.034 1.00 79.56 165 GLY A N 1
ATOM 1231 C CA . GLY A 1 165 ? 0.863 1.162 31.454 1.00 79.56 165 GLY A CA 1
ATOM 1232 C C . GLY A 1 165 ? 0.237 0.662 32.763 1.00 79.56 165 GLY A C 1
ATOM 1233 O O . GLY A 1 165 ? 0.287 -0.534 33.034 1.00 79.56 165 GLY A O 1
ATOM 1234 N N . ILE A 1 166 ? -0.436 1.536 33.527 1.00 86.31 166 ILE A N 1
ATOM 1235 C CA . ILE A 1 166 ? -1.292 1.155 34.667 1.00 86.31 166 ILE A CA 1
ATOM 1236 C C . ILE A 1 166 ? -2.300 0.057 34.307 1.00 86.31 166 ILE A C 1
ATOM 1238 O O . ILE A 1 166 ? -2.662 -0.759 35.149 1.00 86.31 166 ILE A O 1
ATOM 1242 N N . ILE A 1 167 ? -2.744 0.005 33.047 1.00 90.81 167 ILE A N 1
ATOM 1243 C CA . ILE A 1 167 ? -3.697 -1.010 32.609 1.00 90.81 167 ILE A CA 1
ATOM 1244 C C . ILE A 1 167 ? -3.130 -2.427 32.687 1.00 90.81 167 ILE A C 1
ATOM 1246 O O . ILE A 1 167 ? -3.915 -3.357 32.662 1.00 90.81 167 ILE A O 1
ATOM 1250 N N . HIS A 1 168 ? -1.817 -2.625 32.787 1.00 90.31 168 HIS A N 1
ATOM 1251 C CA . HIS A 1 168 ? -1.207 -3.956 32.881 1.00 90.31 168 HIS A CA 1
ATOM 1252 C C . HIS A 1 168 ? -1.034 -4.450 34.320 1.00 90.31 168 HIS A C 1
ATOM 1254 O O . HIS A 1 168 ? -0.677 -5.613 34.519 1.00 90.31 168 HIS A O 1
ATOM 1260 N N . ASP A 1 169 ? -1.246 -3.576 35.302 1.00 89.69 169 ASP A N 1
ATOM 1261 C CA . ASP A 1 169 ? -0.974 -3.832 36.710 1.00 89.69 169 ASP A CA 1
ATOM 1262 C C . ASP A 1 169 ? -2.233 -4.363 37.413 1.00 89.69 169 ASP A C 1
ATOM 1264 O O . ASP A 1 169 ? -3.221 -3.646 37.590 1.00 89.69 169 ASP A O 1
ATOM 1268 N N . ASP A 1 170 ? -2.194 -5.636 37.813 1.00 90.88 170 ASP A N 1
ATOM 1269 C CA . ASP A 1 170 ? -3.308 -6.306 38.491 1.00 90.88 170 ASP A CA 1
ATOM 1270 C C . ASP A 1 170 ? -3.485 -5.851 39.952 1.00 90.88 170 ASP A C 1
ATOM 1272 O O . ASP A 1 170 ? -4.549 -6.084 40.520 1.00 90.88 170 ASP A O 1
ATOM 1276 N N . ALA A 1 171 ? -2.501 -5.170 40.553 1.00 89.88 171 ALA A N 1
ATOM 1277 C CA . ALA A 1 171 ? -2.659 -4.545 41.866 1.00 89.88 171 ALA A CA 1
ATOM 1278 C C . ALA A 1 171 ? -3.420 -3.213 41.770 1.00 89.88 171 ALA A C 1
ATOM 1280 O O . ALA A 1 171 ? -4.207 -2.886 42.655 1.00 89.88 171 ALA A O 1
ATOM 1281 N N . GLN A 1 172 ? -3.217 -2.454 40.687 1.00 89.75 172 GLN A N 1
ATOM 1282 C CA . GLN A 1 172 ? -3.894 -1.166 40.478 1.00 89.75 172 GLN A CA 1
ATOM 1283 C C . GLN A 1 172 ? -5.265 -1.305 39.807 1.00 89.75 172 GLN A C 1
ATOM 1285 O O . GLN A 1 172 ? -6.190 -0.556 40.125 1.00 89.75 172 GLN A O 1
ATOM 1290 N N . ILE A 1 173 ? -5.407 -2.232 38.855 1.00 93.06 173 ILE A N 1
ATOM 1291 C CA . ILE A 1 173 ? -6.672 -2.531 38.173 1.00 93.06 173 ILE A CA 1
ATOM 1292 C C . ILE A 1 173 ? -6.858 -4.058 38.149 1.00 93.06 173 ILE A C 1
ATOM 1294 O O . ILE A 1 173 ? -6.523 -4.690 37.146 1.00 93.06 173 ILE A O 1
ATOM 1298 N N . PRO A 1 174 ? -7.393 -4.661 39.227 1.00 95.00 174 PRO A N 1
ATOM 1299 C CA . PRO A 1 174 ? -7.603 -6.105 39.332 1.00 95.00 174 PRO A CA 1
ATOM 1300 C C . PRO A 1 174 ? -8.462 -6.685 38.202 1.00 95.00 174 PRO A C 1
ATOM 1302 O O . PRO A 1 174 ? -9.582 -6.227 37.964 1.00 95.00 174 PRO A O 1
ATOM 1305 N N . ALA A 1 175 ? -7.955 -7.722 37.531 1.00 95.75 175 ALA A N 1
ATOM 1306 C CA . ALA A 1 175 ? -8.631 -8.410 36.432 1.00 95.75 175 ALA A CA 1
ATOM 1307 C C . ALA A 1 175 ? -8.338 -9.918 36.435 1.00 95.75 175 ALA A C 1
ATOM 1309 O O . ALA A 1 175 ? -7.195 -10.329 36.641 1.00 95.75 175 ALA A O 1
ATOM 1310 N N . LYS A 1 176 ? -9.342 -10.757 36.162 1.00 96.00 176 LYS A N 1
ATOM 1311 C CA . LYS A 1 176 ? -9.156 -12.203 35.968 1.00 96.00 176 LYS A CA 1
ATOM 1312 C C . LYS A 1 176 ? -8.485 -12.475 34.623 1.00 96.00 176 LYS A C 1
ATOM 1314 O O . LYS A 1 176 ? -7.435 -13.119 34.605 1.00 96.00 176 LYS A O 1
ATOM 1319 N N . LEU A 1 177 ? -9.052 -11.912 33.550 1.00 97.44 177 LEU A N 1
ATOM 1320 C CA . LEU A 1 177 ? -8.587 -12.044 32.168 1.00 97.44 177 LEU A CA 1
ATOM 1321 C C . LEU A 1 177 ? -8.336 -10.678 31.510 1.00 97.44 177 LEU A C 1
ATOM 1323 O O . LEU A 1 177 ? -9.032 -9.697 31.791 1.00 97.44 177 LEU A O 1
ATOM 1327 N N . ARG A 1 178 ? -7.367 -10.616 30.589 1.00 97.56 178 ARG A N 1
ATOM 1328 C CA . ARG A 1 178 ? -7.075 -9.432 29.763 1.00 97.56 178 ARG A CA 1
ATOM 1329 C C . ARG A 1 178 ? -6.962 -9.802 28.288 1.00 97.56 178 ARG A C 1
ATOM 1331 O O . ARG A 1 178 ? -6.122 -10.616 27.913 1.00 97.56 178 ARG A O 1
ATOM 1338 N N . LEU A 1 179 ? -7.766 -9.153 27.457 1.00 97.75 179 LEU A N 1
ATOM 1339 C CA . LEU A 1 179 ? -7.726 -9.264 26.004 1.00 97.75 179 LEU A CA 1
ATOM 1340 C C . LEU A 1 179 ? -7.141 -7.982 25.408 1.00 97.75 179 LEU A C 1
ATOM 1342 O O . LEU A 1 179 ? -7.739 -6.911 25.517 1.00 97.75 179 LEU A O 1
ATOM 1346 N N . TYR A 1 180 ? -5.998 -8.095 24.742 1.00 96.31 180 TYR A N 1
ATOM 1347 C CA . TYR A 1 180 ? -5.363 -6.999 24.019 1.00 96.31 180 TYR A CA 1
ATOM 1348 C C . TYR A 1 180 ? -5.700 -7.090 22.536 1.00 96.31 180 TYR A C 1
ATOM 1350 O O . TYR A 1 180 ? -5.497 -8.129 21.911 1.00 96.31 180 TYR A O 1
ATOM 1358 N N . MET A 1 181 ? -6.191 -5.999 21.952 1.00 93.81 181 MET A N 1
ATOM 1359 C CA . MET A 1 181 ? -6.535 -5.942 20.534 1.00 93.81 181 MET A CA 1
ATOM 1360 C C . MET A 1 181 ? -5.830 -4.776 19.851 1.00 93.81 181 MET A C 1
ATOM 1362 O O . MET A 1 181 ? -5.780 -3.661 20.371 1.00 93.81 181 MET A O 1
ATOM 1366 N N . THR A 1 182 ? -5.258 -5.025 18.675 1.00 86.81 182 THR A N 1
ATOM 1367 C CA . THR A 1 182 ? -4.569 -3.990 17.891 1.00 86.81 182 THR A CA 1
ATOM 1368 C C . THR A 1 182 ? -4.488 -4.379 16.417 1.00 86.81 182 THR A C 1
ATOM 1370 O O . THR A 1 182 ? -4.565 -5.557 16.073 1.00 86.81 182 THR A O 1
ATOM 1373 N N . ALA A 1 183 ? -4.321 -3.396 15.534 1.00 80.00 183 ALA A N 1
ATOM 1374 C CA . ALA A 1 183 ? -3.893 -3.642 14.153 1.00 80.00 183 ALA A CA 1
ATOM 1375 C C . ALA A 1 183 ? -2.367 -3.556 13.979 1.00 80.00 183 ALA A C 1
ATOM 1377 O O . ALA A 1 183 ? -1.840 -4.081 13.008 1.00 80.00 183 ALA A O 1
ATOM 1378 N N . THR A 1 184 ? -1.668 -2.889 14.900 1.00 74.50 184 THR A N 1
ATOM 1379 C CA . THR A 1 184 ? -0.246 -2.531 14.776 1.00 74.50 184 THR A CA 1
ATOM 1380 C C . THR A 1 184 ? 0.479 -2.844 16.090 1.00 74.50 184 THR A C 1
ATOM 1382 O O . THR A 1 184 ? 0.573 -1.967 16.949 1.00 74.50 184 THR A O 1
ATOM 1385 N N . PRO A 1 185 ? 0.914 -4.095 16.328 1.00 73.12 185 PRO A N 1
ATOM 1386 C CA . PRO A 1 185 ? 1.516 -4.510 17.601 1.00 73.12 185 PRO A CA 1
ATOM 1387 C C . PRO A 1 185 ? 2.928 -3.948 17.834 1.00 73.12 185 PRO A C 1
ATOM 1389 O O . PRO A 1 185 ? 3.384 -3.905 18.978 1.00 73.12 185 PRO A O 1
ATOM 1392 N N . ARG A 1 186 ? 3.617 -3.497 16.779 1.00 71.81 186 ARG A N 1
ATOM 1393 C CA . ARG A 1 186 ? 4.940 -2.863 16.853 1.00 71.81 186 ARG A CA 1
ATOM 1394 C C . ARG A 1 186 ? 4.903 -1.455 16.260 1.00 71.81 186 ARG A C 1
ATOM 1396 O O . ARG A 1 186 ? 4.187 -1.198 15.296 1.00 71.81 186 ARG A O 1
ATOM 1403 N N . ILE A 1 187 ? 5.659 -0.534 16.854 1.00 61.84 187 ILE A N 1
ATOM 1404 C CA . ILE A 1 187 ? 5.701 0.887 16.494 1.00 61.84 187 ILE A CA 1
ATOM 1405 C C . ILE A 1 187 ? 7.153 1.317 16.291 1.00 61.84 187 ILE A C 1
ATOM 1407 O O . ILE A 1 187 ? 7.983 1.166 17.186 1.00 61.84 187 ILE A O 1
ATOM 1411 N N . PHE A 1 188 ? 7.424 1.934 15.143 1.00 55.88 188 PHE A N 1
ATOM 1412 C CA . PHE A 1 188 ? 8.734 2.460 14.762 1.00 55.88 188 PHE A CA 1
ATOM 1413 C C . PHE A 1 188 ? 8.618 3.968 14.527 1.00 55.88 188 PHE A C 1
ATOM 1415 O O . PHE A 1 188 ? 7.773 4.417 13.745 1.00 55.88 188 PHE A O 1
ATOM 1422 N N . ARG A 1 189 ? 9.458 4.775 15.176 1.00 50.88 189 ARG A N 1
ATOM 1423 C CA . ARG A 1 189 ? 9.806 6.130 14.730 1.00 50.88 189 ARG A CA 1
ATOM 1424 C C . ARG A 1 189 ? 11.208 6.082 14.143 1.00 50.88 189 ARG A C 1
ATOM 1426 O O . ARG A 1 189 ? 12.021 5.224 14.459 1.00 50.88 189 ARG A O 1
ATOM 1433 N N . THR A 1 190 ? 11.469 6.992 13.220 1.00 48.47 190 THR A N 1
ATOM 1434 C CA . THR A 1 190 ? 12.696 6.978 12.426 1.00 48.47 190 THR A CA 1
ATOM 1435 C C . THR A 1 190 ? 13.906 7.441 13.236 1.00 48.47 190 THR A C 1
ATOM 1437 O O . THR A 1 190 ? 13.823 8.490 13.886 1.00 48.47 190 THR A O 1
ATOM 1440 N N . PRO A 1 191 ? 15.068 6.787 13.068 1.00 43.03 191 PRO A N 1
ATOM 1441 C CA . PRO A 1 191 ? 16.359 7.463 13.049 1.00 43.03 191 PRO A CA 1
ATOM 1442 C C . PRO A 1 191 ? 16.495 8.315 11.767 1.00 43.03 191 PRO 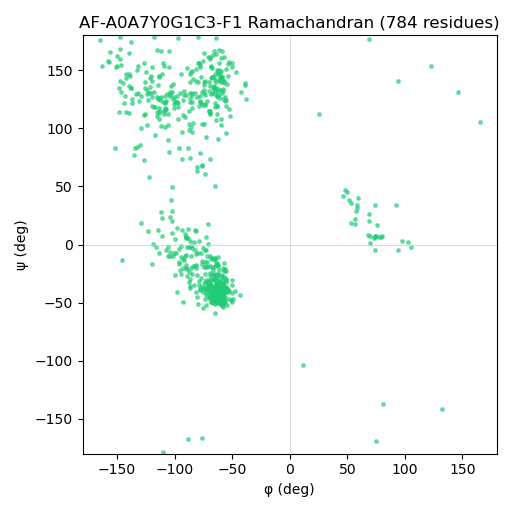A C 1
ATOM 1444 O O . PRO A 1 191 ? 15.767 8.124 10.791 1.00 43.03 191 PRO A O 1
ATOM 1447 N N . ALA A 1 192 ? 17.417 9.281 11.762 1.00 37.31 192 ALA A N 1
ATOM 1448 C CA . ALA A 1 192 ? 17.766 10.097 10.590 1.00 37.31 192 ALA A CA 1
ATOM 1449 C C . ALA A 1 192 ? 18.138 9.227 9.359 1.00 37.31 192 ALA A C 1
ATOM 1451 O O . ALA A 1 192 ? 18.544 8.078 9.535 1.00 37.31 192 ALA A O 1
ATOM 1452 N N . PRO A 1 193 ? 18.007 9.731 8.113 1.00 43.38 193 PRO A N 1
ATOM 1453 C CA . PRO A 1 193 ? 18.087 8.884 6.927 1.00 43.38 193 PRO A CA 1
ATOM 1454 C C . PRO A 1 193 ? 19.509 8.351 6.708 1.00 43.38 193 PRO A C 1
ATOM 1456 O O . PRO A 1 193 ? 20.410 9.108 6.356 1.00 43.38 193 PRO A O 1
ATOM 1459 N N . ALA A 1 194 ? 19.684 7.037 6.853 1.00 34.38 194 ALA A N 1
ATOM 1460 C CA . ALA A 1 194 ? 20.762 6.293 6.212 1.00 34.38 194 ALA A CA 1
ATOM 1461 C C . ALA A 1 194 ? 20.189 5.590 4.972 1.00 34.38 194 ALA A C 1
ATOM 1463 O O . ALA A 1 194 ? 19.163 4.912 5.033 1.00 34.38 194 ALA A O 1
ATOM 1464 N N . SER A 1 195 ? 20.832 5.821 3.834 1.00 34.22 195 SER A N 1
ATOM 1465 C CA . SER A 1 195 ? 20.434 5.400 2.490 1.00 34.22 195 SER A CA 1
ATOM 1466 C C . SER A 1 195 ? 20.273 3.881 2.333 1.00 34.22 195 SER A C 1
ATOM 1468 O O . SER A 1 195 ? 21.234 3.147 2.548 1.00 34.22 195 SER A O 1
ATOM 1470 N N . GLY A 1 196 ? 19.102 3.437 1.858 1.00 37.78 196 GLY A N 1
ATOM 1471 C CA . GLY A 1 196 ? 18.856 2.077 1.353 1.00 37.78 196 GLY A CA 1
ATOM 1472 C C . GLY A 1 196 ? 17.723 1.324 2.063 1.00 37.78 196 GLY A C 1
ATOM 1473 O O . GLY A 1 196 ? 17.441 1.574 3.228 1.00 37.78 196 GLY A O 1
ATOM 1474 N N . LEU A 1 197 ? 17.082 0.375 1.365 1.00 37.00 197 LEU A N 1
ATOM 1475 C CA . LEU A 1 197 ? 16.075 -0.537 1.943 1.00 37.00 197 LEU A CA 1
ATOM 1476 C C . LEU A 1 197 ? 16.656 -1.394 3.086 1.00 37.00 197 LEU A C 1
ATOM 1478 O O . LEU A 1 197 ? 15.923 -1.782 3.988 1.00 37.00 197 LEU A O 1
ATOM 1482 N N . SER A 1 198 ? 17.971 -1.637 3.084 1.00 34.97 198 SER A N 1
ATOM 1483 C CA . SER A 1 198 ? 18.701 -2.424 4.088 1.00 34.97 198 SER A CA 1
ATOM 1484 C C . SER A 1 198 ? 18.628 -1.826 5.501 1.00 34.97 198 SER A C 1
ATOM 1486 O O . SER A 1 198 ? 18.487 -2.567 6.467 1.00 34.97 198 SER A O 1
ATOM 1488 N N . SER A 1 199 ? 18.641 -0.493 5.636 1.00 40.53 199 SER A N 1
ATOM 1489 C CA . SER A 1 199 ? 18.601 0.185 6.945 1.00 40.53 199 SER A CA 1
ATOM 1490 C C . SER A 1 199 ? 17.228 0.096 7.635 1.00 40.53 199 SER A C 1
ATOM 1492 O O . SER A 1 199 ? 17.128 0.251 8.855 1.00 40.53 199 SER A O 1
ATOM 1494 N N . LEU A 1 200 ? 16.166 -0.214 6.876 1.00 40.22 200 LEU A N 1
ATOM 1495 C CA . LEU A 1 200 ? 14.823 -0.477 7.408 1.00 40.22 200 LEU A CA 1
ATOM 1496 C C . LEU A 1 200 ? 14.729 -1.846 8.100 1.00 40.22 200 LEU A C 1
ATOM 1498 O O . LEU A 1 200 ? 13.901 -2.014 8.991 1.00 40.22 200 LEU A O 1
ATOM 1502 N N . PHE A 1 201 ? 15.576 -2.812 7.726 1.00 38.78 201 PHE A N 1
ATOM 1503 C CA . PHE A 1 201 ? 15.587 -4.152 8.327 1.00 38.78 201 PHE A CA 1
ATOM 1504 C C . PHE A 1 201 ? 16.378 -4.225 9.644 1.00 38.78 201 PHE A C 1
ATOM 1506 O O . PHE A 1 201 ? 16.157 -5.151 10.421 1.00 38.78 201 PHE A O 1
ATOM 1513 N N . GLU A 1 202 ? 17.254 -3.253 9.916 1.00 38.72 202 GLU A N 1
ATOM 1514 C CA . GLU A 1 202 ? 18.130 -3.215 11.103 1.00 38.72 202 GLU A CA 1
ATOM 1515 C C . GLU A 1 202 ? 17.601 -2.316 12.239 1.00 38.72 202 GLU A C 1
ATOM 1517 O O . GLU A 1 202 ? 18.155 -2.296 13.338 1.00 38.72 202 GLU A O 1
ATOM 1522 N N . SER A 1 203 ? 16.524 -1.562 11.999 1.00 45.28 203 SER A N 1
ATOM 1523 C CA . SER A 1 203 ? 15.975 -0.618 12.979 1.00 45.28 203 SER A CA 1
ATOM 1524 C C . SER A 1 203 ? 15.153 -1.333 14.063 1.00 45.28 203 SER A C 1
ATOM 1526 O O . SER A 1 203 ? 14.225 -2.081 13.760 1.00 45.28 203 SER A O 1
ATOM 1528 N N . MET A 1 204 ? 15.454 -1.073 15.340 1.00 47.00 204 MET A N 1
ATOM 1529 C CA . MET A 1 204 ? 14.682 -1.590 16.481 1.00 47.00 204 MET A CA 1
ATOM 1530 C C . MET A 1 204 ? 13.367 -0.807 16.676 1.00 47.00 204 MET A C 1
ATOM 1532 O O . MET A 1 204 ? 13.363 0.411 16.485 1.00 47.00 204 MET A O 1
ATOM 1536 N 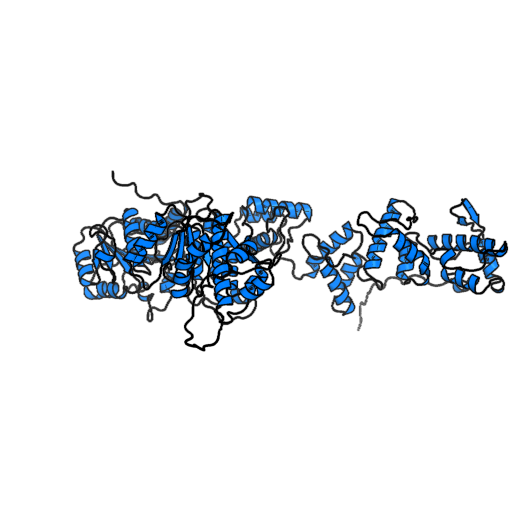N . PRO A 1 205 ? 12.256 -1.458 17.082 1.00 52.91 205 PRO A N 1
ATOM 1537 C CA . PRO A 1 205 ? 11.010 -0.763 17.405 1.00 52.91 205 PRO A CA 1
ATOM 1538 C C . PRO A 1 205 ? 11.179 0.150 18.621 1.00 52.91 205 PRO A C 1
ATOM 1540 O O . PRO A 1 205 ? 11.787 -0.243 19.616 1.00 52.91 205 PRO A O 1
ATOM 1543 N N . ASP A 1 206 ? 10.545 1.323 18.594 1.00 55.59 206 ASP A N 1
ATOM 1544 C CA . ASP A 1 206 ? 10.455 2.198 19.773 1.00 55.59 206 ASP A CA 1
ATOM 1545 C C . ASP A 1 206 ? 9.494 1.650 20.829 1.00 55.59 206 ASP A C 1
ATOM 1547 O O . ASP A 1 206 ? 9.620 1.933 22.020 1.00 55.59 206 ASP A O 1
ATOM 1551 N N . ALA A 1 207 ? 8.466 0.933 20.377 1.00 65.19 207 ALA A N 1
ATOM 1552 C CA . ALA A 1 207 ? 7.435 0.356 21.220 1.00 65.19 207 ALA A CA 1
ATOM 1553 C C . ALA A 1 207 ? 6.964 -0.962 20.605 1.00 65.19 207 ALA A C 1
ATOM 1555 O O . ALA A 1 207 ? 6.647 -1.025 19.418 1.00 65.19 207 ALA A O 1
ATOM 1556 N N . THR A 1 208 ? 6.898 -2.017 21.413 1.00 76.75 208 THR A N 1
ATOM 1557 C CA . THR A 1 208 ? 6.484 -3.348 20.963 1.00 76.75 208 THR A CA 1
ATOM 1558 C C . THR A 1 208 ? 5.594 -4.037 21.992 1.00 76.75 208 THR A C 1
ATOM 1560 O O . THR A 1 208 ? 5.761 -3.853 23.199 1.00 76.75 208 THR A O 1
ATOM 1563 N N . MET A 1 209 ? 4.655 -4.843 21.497 1.00 81.75 209 MET A N 1
ATOM 1564 C CA . MET A 1 209 ? 3.837 -5.765 22.281 1.00 81.75 209 MET A CA 1
ATOM 1565 C C . MET A 1 209 ? 4.424 -7.189 22.361 1.00 81.75 209 MET A C 1
ATOM 1567 O O . MET A 1 209 ? 3.740 -8.097 22.818 1.00 81.75 209 MET A O 1
ATOM 1571 N N . ASP A 1 210 ? 5.685 -7.408 21.962 1.00 82.88 210 ASP A N 1
ATOM 1572 C CA . ASP A 1 210 ? 6.327 -8.742 21.966 1.00 82.88 210 ASP A CA 1
ATOM 1573 C C . ASP A 1 210 ? 6.534 -9.338 23.375 1.00 82.88 210 ASP A C 1
ATOM 1575 O O . ASP A 1 210 ? 6.840 -10.521 23.524 1.00 82.88 210 ASP A O 1
ATOM 1579 N N . ARG A 1 211 ? 6.376 -8.528 24.428 1.00 83.94 211 ARG A N 1
ATOM 1580 C CA . ARG A 1 211 ? 6.481 -8.973 25.821 1.00 83.94 211 ARG A CA 1
ATOM 1581 C C . ARG A 1 211 ? 5.272 -9.805 26.239 1.00 83.94 211 ARG A C 1
ATOM 1583 O O . ARG A 1 211 ? 4.280 -9.272 26.738 1.00 83.94 211 ARG A O 1
ATOM 1590 N N . VAL A 1 212 ? 5.397 -11.122 26.078 1.00 87.69 212 VAL A N 1
ATOM 1591 C CA . VAL A 1 212 ? 4.388 -12.126 26.463 1.00 87.69 212 VAL A CA 1
ATOM 1592 C C . VAL A 1 212 ? 4.002 -12.016 27.940 1.00 87.69 212 VAL A C 1
ATOM 1594 O O . VAL A 1 212 ? 2.846 -12.206 28.294 1.00 87.69 212 VAL A O 1
ATOM 1597 N N . ASP A 1 213 ? 4.925 -11.623 28.810 1.00 86.06 213 ASP A N 1
ATOM 1598 C CA . ASP A 1 213 ? 4.649 -11.447 30.235 1.00 86.06 213 ASP A CA 1
ATOM 1599 C C . ASP A 1 213 ? 3.720 -10.248 30.540 1.00 86.06 213 ASP A C 1
ATOM 1601 O O . ASP A 1 213 ? 2.996 -10.255 31.535 1.00 86.06 213 ASP A O 1
ATOM 1605 N N . ILE A 1 214 ? 3.671 -9.237 29.661 1.00 88.44 214 ILE A N 1
ATOM 1606 C CA . ILE A 1 214 ? 2.730 -8.107 29.763 1.00 88.44 214 ILE A CA 1
ATOM 1607 C C . ILE A 1 214 ? 1.454 -8.372 28.960 1.00 88.44 214 ILE A C 1
ATOM 1609 O O . ILE A 1 214 ? 0.351 -8.178 29.483 1.00 88.44 214 ILE A O 1
ATOM 1613 N N . PHE A 1 215 ? 1.596 -8.777 27.698 1.00 91.38 215 PHE A N 1
ATOM 1614 C CA . PHE A 1 215 ? 0.512 -8.812 26.710 1.00 91.38 215 PHE A CA 1
ATOM 1615 C C . PHE A 1 215 ? -0.086 -10.210 26.491 1.00 91.38 215 PHE A C 1
ATOM 1617 O O . PHE A 1 215 ? -1.106 -10.349 25.815 1.00 91.38 215 PHE A O 1
ATOM 1624 N N . GLY A 1 216 ? 0.505 -11.245 27.084 1.00 92.31 216 GLY A N 1
ATOM 1625 C CA . GLY A 1 216 ? 0.172 -12.633 26.780 1.00 92.31 216 GLY A CA 1
ATOM 1626 C C . GLY A 1 216 ? 0.621 -13.055 25.377 1.00 92.31 216 GLY A C 1
ATOM 1627 O O . GLY A 1 216 ? 1.148 -12.241 24.608 1.00 92.31 216 GLY A O 1
ATOM 1628 N N . PRO A 1 217 ? 0.427 -14.331 25.013 1.00 93.38 217 PRO A N 1
ATOM 1629 C CA . PRO A 1 217 ? 0.699 -14.804 23.663 1.00 93.38 217 PRO A CA 1
ATOM 1630 C C . PRO A 1 217 ? -0.191 -14.100 22.628 1.00 93.38 217 PRO A C 1
ATOM 1632 O O . PRO A 1 217 ? -1.347 -13.758 22.889 1.00 93.38 217 PRO A O 1
ATOM 1635 N N . THR A 1 218 ? 0.336 -13.909 21.413 1.00 93.31 218 THR A N 1
ATOM 1636 C CA . THR A 1 218 ? -0.502 -13.559 20.256 1.00 93.31 218 THR A CA 1
ATOM 1637 C C . THR A 1 218 ? -1.222 -14.818 19.787 1.00 93.31 218 THR A C 1
ATOM 1639 O O . THR A 1 218 ? -0.608 -15.677 19.162 1.00 93.31 218 THR A O 1
ATOM 1642 N N . VAL A 1 219 ? -2.511 -14.926 20.101 1.00 94.81 219 VAL A N 1
ATOM 1643 C CA . VAL A 1 219 ? -3.329 -16.131 19.860 1.00 94.81 219 VAL A CA 1
ATOM 1644 C C . VAL A 1 219 ? -3.963 -16.145 18.471 1.00 94.81 219 VAL A C 1
ATOM 1646 O O . VAL A 1 219 ? -4.274 -17.202 17.937 1.00 94.81 219 VAL A O 1
ATOM 1649 N N . TYR A 1 220 ? -4.131 -14.970 17.864 1.00 93.69 220 TYR A N 1
ATOM 1650 C CA . TYR A 1 220 ? -4.658 -14.821 16.512 1.00 93.69 220 TYR A CA 1
ATOM 1651 C C . TYR A 1 220 ? -4.022 -13.617 15.821 1.00 93.69 220 TYR A C 1
ATOM 1653 O O . TYR A 1 220 ? -3.831 -12.562 16.438 1.00 93.69 220 TYR A O 1
ATOM 1661 N N . ARG A 1 221 ? -3.721 -13.762 14.527 1.00 88.06 221 ARG A N 1
ATOM 1662 C CA . ARG A 1 221 ? -3.223 -12.681 13.675 1.00 88.06 221 ARG A CA 1
ATOM 1663 C C . ARG A 1 221 ? -3.927 -12.719 12.322 1.00 88.06 221 ARG A C 1
ATOM 1665 O O . ARG A 1 221 ? -3.823 -13.709 11.612 1.00 88.06 221 ARG A O 1
ATOM 1672 N N . LEU A 1 222 ? -4.580 -11.615 11.972 1.00 85.56 222 LEU A N 1
ATOM 1673 C CA . LEU A 1 222 ? -5.111 -11.349 10.638 1.00 85.56 222 LEU A CA 1
ATOM 1674 C C . LEU A 1 222 ? -4.542 -10.026 10.121 1.00 85.56 222 LEU A C 1
ATOM 1676 O O . LEU A 1 222 ? -4.975 -8.947 10.547 1.00 85.56 222 LEU A O 1
ATOM 1680 N N . GLY A 1 223 ? -3.568 -10.142 9.222 1.00 78.38 223 GLY A N 1
ATOM 1681 C CA . GLY A 1 223 ? -2.906 -9.038 8.538 1.00 78.38 223 GLY A CA 1
ATOM 1682 C C . GLY A 1 223 ? -3.818 -8.185 7.674 1.00 78.38 223 GLY A C 1
ATOM 1683 O O . GLY A 1 223 ? -4.948 -8.575 7.371 1.00 78.38 223 GLY A O 1
ATOM 1684 N N . LEU A 1 224 ? -3.326 -7.022 7.227 1.00 75.62 224 LEU A N 1
ATOM 1685 C CA . LEU A 1 224 ? -4.055 -6.262 6.204 1.00 75.62 224 LEU A CA 1
ATOM 1686 C C . LEU A 1 224 ? -4.066 -7.040 4.889 1.00 75.62 224 LEU A C 1
ATOM 1688 O O . LEU A 1 224 ? -5.113 -7.156 4.259 1.00 75.62 224 LEU A O 1
ATOM 1692 N N . ALA A 1 225 ? -2.914 -7.591 4.517 1.00 72.06 225 ALA A N 1
ATOM 1693 C CA . ALA A 1 225 ? -2.739 -8.299 3.264 1.00 72.06 225 ALA A CA 1
ATOM 1694 C C . ALA A 1 225 ? -3.526 -9.622 3.246 1.00 72.06 225 ALA A C 1
ATOM 1696 O O . ALA A 1 225 ? -4.292 -9.857 2.315 1.00 72.06 225 ALA A O 1
ATOM 1697 N N . ASP A 1 226 ? -3.472 -10.400 4.336 1.00 75.38 226 ASP A N 1
ATOM 1698 C CA . ASP A 1 226 ? -4.310 -11.596 4.521 1.00 75.38 226 ASP A CA 1
ATOM 1699 C C . ASP A 1 226 ? -5.808 -11.266 4.416 1.00 75.38 226 ASP A C 1
ATOM 1701 O O . ASP A 1 226 ? -6.594 -12.008 3.828 1.00 75.38 226 ASP A O 1
ATOM 1705 N N . ALA A 1 227 ? -6.236 -10.135 4.986 1.00 81.62 227 ALA A N 1
ATOM 1706 C CA . ALA A 1 227 ? -7.631 -9.716 4.922 1.00 81.62 227 ALA A CA 1
ATOM 1707 C C . ALA A 1 227 ? -8.061 -9.302 3.503 1.00 81.62 227 ALA A C 1
ATOM 1709 O O . ALA A 1 227 ? -9.223 -9.513 3.150 1.00 81.62 227 ALA A O 1
ATOM 1710 N N . ILE A 1 228 ? -7.163 -8.734 2.694 1.00 78.00 228 ILE A N 1
ATOM 1711 C CA . ILE A 1 228 ? -7.420 -8.434 1.276 1.00 78.00 228 ILE A CA 1
ATOM 1712 C C . ILE A 1 228 ? -7.501 -9.735 0.467 1.00 78.00 228 ILE A C 1
ATOM 1714 O O . ILE A 1 228 ? -8.459 -9.927 -0.277 1.00 78.00 228 ILE A O 1
ATOM 1718 N N . GLU A 1 229 ? -6.561 -10.662 0.672 1.00 76.00 229 GLU A N 1
ATOM 1719 C CA . GLU A 1 229 ? -6.509 -11.964 -0.014 1.00 76.00 229 GLU A CA 1
ATOM 1720 C C . GLU A 1 229 ? -7.762 -12.797 0.241 1.00 76.00 229 GLU A C 1
ATOM 1722 O O . GLU A 1 229 ? -8.406 -13.296 -0.680 1.00 76.00 229 GLU A O 1
ATOM 1727 N N . ARG A 1 230 ? -8.190 -12.855 1.507 1.00 81.62 230 ARG A N 1
ATOM 1728 C CA . ARG A 1 230 ? -9.430 -13.524 1.919 1.00 81.62 230 ARG A CA 1
ATOM 1729 C C . ARG A 1 230 ? -10.691 -12.749 1.512 1.00 81.62 230 ARG A C 1
ATOM 1731 O O . ARG A 1 230 ? -11.789 -13.115 1.930 1.00 81.62 230 ARG A O 1
ATOM 1738 N N . LYS A 1 231 ? -10.555 -11.663 0.739 1.00 82.69 231 LYS A N 1
ATOM 1739 C CA . LYS A 1 231 ? -11.634 -10.780 0.263 1.00 82.69 231 LYS A CA 1
ATOM 1740 C C . LYS A 1 231 ? -12.479 -10.190 1.401 1.00 82.69 231 LYS A C 1
ATOM 1742 O O . LYS A 1 231 ? -13.614 -9.780 1.173 1.00 82.69 231 LYS A O 1
ATOM 1747 N N . ILE A 1 232 ? -11.943 -10.128 2.626 1.00 85.94 232 ILE A N 1
ATOM 1748 C CA . ILE A 1 232 ? -12.570 -9.497 3.804 1.00 85.94 232 ILE A CA 1
ATOM 1749 C C . ILE A 1 232 ? -12.479 -7.973 3.680 1.00 85.94 232 ILE A C 1
ATOM 1751 O O . ILE A 1 232 ? -13.430 -7.260 4.002 1.00 85.94 232 ILE A O 1
ATOM 1755 N N . LEU A 1 233 ? -11.329 -7.484 3.216 1.00 85.25 233 LEU A N 1
ATOM 1756 C CA . LEU A 1 233 ? -11.079 -6.094 2.856 1.00 85.25 233 LEU A CA 1
ATOM 1757 C C . LEU A 1 233 ? -10.941 -5.967 1.341 1.00 85.25 233 LEU A C 1
ATOM 1759 O O . LEU A 1 233 ? -10.635 -6.937 0.654 1.00 85.25 233 LEU A O 1
ATOM 1763 N N . ALA A 1 234 ? -11.252 -4.784 0.827 1.00 82.62 234 ALA A N 1
ATOM 1764 C CA . ALA A 1 234 ? -11.156 -4.446 -0.583 1.00 82.62 234 ALA A CA 1
ATOM 1765 C C . ALA A 1 234 ? -9.693 -4.392 -1.008 1.00 82.62 234 ALA A C 1
ATOM 1767 O O . ALA A 1 234 ? -8.844 -3.904 -0.261 1.00 82.62 234 ALA A O 1
ATOM 1768 N N . ASP A 1 235 ? -9.430 -4.839 -2.230 1.00 81.25 235 ASP A N 1
ATOM 1769 C CA . ASP A 1 235 ? -8.162 -4.563 -2.892 1.00 81.25 235 ASP A CA 1
ATOM 1770 C C . ASP A 1 235 ? -8.052 -3.057 -3.193 1.00 81.25 235 ASP A C 1
ATOM 1772 O O . ASP A 1 235 ? -9.047 -2.320 -3.167 1.00 81.25 235 ASP A O 1
ATOM 1776 N N . TYR A 1 236 ? -6.845 -2.570 -3.465 1.00 79.88 236 TYR A N 1
ATOM 1777 C CA . TYR A 1 236 ? -6.596 -1.168 -3.761 1.00 79.88 236 TYR A CA 1
ATOM 1778 C C . TYR A 1 236 ? -5.725 -0.952 -4.992 1.00 79.88 236 TYR A C 1
ATOM 1780 O O . TYR A 1 236 ? -4.809 -1.711 -5.311 1.00 79.88 236 TYR A O 1
ATOM 1788 N N . ARG A 1 237 ? -5.970 0.182 -5.647 1.00 78.00 237 ARG A N 1
ATOM 1789 C CA . ARG A 1 237 ? -5.089 0.753 -6.667 1.00 78.00 237 ARG A CA 1
ATOM 1790 C C . ARG A 1 237 ? -4.499 2.060 -6.174 1.00 78.00 237 ARG A C 1
ATOM 1792 O O . ARG A 1 237 ? -5.168 2.829 -5.479 1.00 78.00 237 ARG A O 1
ATOM 1799 N N . VAL A 1 238 ? -3.260 2.318 -6.566 1.00 81.25 238 VAL A N 1
ATOM 1800 C CA . VAL A 1 238 ? -2.608 3.603 -6.327 1.00 81.25 238 VAL A CA 1
ATOM 1801 C C . VAL A 1 238 ? -2.593 4.381 -7.626 1.00 81.25 238 VAL A C 1
ATOM 1803 O O . VAL A 1 238 ? -2.229 3.846 -8.668 1.00 81.25 238 VAL A O 1
ATOM 1806 N N . VAL A 1 239 ? -3.045 5.625 -7.541 1.00 81.62 239 VAL A N 1
ATOM 1807 C CA . VAL A 1 239 ? -3.243 6.514 -8.676 1.00 81.62 239 VAL A CA 1
ATOM 1808 C C . VAL A 1 239 ? -2.414 7.769 -8.462 1.00 81.62 239 VAL A C 1
ATOM 1810 O O . VAL A 1 239 ? -2.467 8.388 -7.391 1.00 81.62 239 VAL A O 1
ATOM 1813 N N . MET A 1 240 ? -1.644 8.139 -9.480 1.00 81.38 240 MET A N 1
ATOM 1814 C CA . MET A 1 240 ? -0.789 9.322 -9.468 1.00 81.38 240 MET A CA 1
ATOM 1815 C C . MET A 1 240 ? -1.089 10.210 -10.668 1.00 81.38 240 MET A C 1
ATOM 1817 O O . MET A 1 240 ? -1.320 9.691 -11.758 1.00 81.38 240 MET A O 1
ATOM 1821 N N . PRO A 1 241 ? -1.107 11.539 -10.489 1.00 79.69 241 PRO A N 1
ATOM 1822 C CA . PRO A 1 241 ? -1.265 12.448 -11.605 1.00 79.69 241 PRO A CA 1
ATOM 1823 C C . PRO A 1 241 ? -0.011 12.456 -12.486 1.00 79.69 241 PRO A C 1
ATOM 1825 O O . PRO A 1 241 ? 1.103 12.612 -11.989 1.00 79.69 241 PRO A O 1
ATOM 1828 N N . VAL A 1 242 ? -0.200 12.332 -13.795 1.00 71.12 242 VAL A N 1
ATOM 1829 C CA . VAL A 1 242 ? 0.847 12.476 -14.816 1.00 71.12 242 VAL A CA 1
ATOM 1830 C C . VAL A 1 242 ? 0.683 13.836 -15.470 1.00 71.12 242 VAL A C 1
ATOM 1832 O O . VAL A 1 242 ? -0.441 14.247 -15.752 1.00 71.12 242 VAL A O 1
ATOM 1835 N N . ILE A 1 243 ? 1.788 14.549 -15.680 1.00 72.19 243 ILE A N 1
ATOM 1836 C CA . ILE A 1 243 ? 1.785 15.837 -16.377 1.00 72.19 243 ILE A CA 1
ATOM 1837 C C . ILE A 1 243 ? 2.789 15.780 -17.527 1.00 72.19 243 ILE A C 1
ATOM 1839 O O . ILE A 1 243 ? 4.008 15.741 -17.306 1.00 72.19 243 ILE A O 1
ATOM 1843 N N . GLU A 1 244 ? 2.255 15.816 -18.748 1.00 64.81 244 GLU A N 1
ATOM 1844 C CA . GLU A 1 244 ? 3.030 15.870 -19.994 1.00 64.81 244 GLU A CA 1
ATOM 1845 C C . GLU A 1 244 ? 3.779 17.208 -20.119 1.00 64.81 244 GLU A C 1
ATOM 1847 O O . GLU A 1 244 ? 4.967 17.246 -20.455 1.00 64.81 244 GLU A O 1
ATOM 1852 N N . ASP A 1 245 ? 3.109 18.308 -19.759 1.00 70.19 245 ASP A N 1
ATOM 1853 C CA . ASP A 1 245 ? 3.670 19.657 -19.795 1.00 70.19 245 ASP A CA 1
ATOM 1854 C C . ASP A 1 245 ? 4.856 19.798 -18.820 1.00 70.19 245 ASP A C 1
ATOM 1856 O O . ASP A 1 245 ? 4.727 19.756 -17.590 1.00 70.19 245 ASP A O 1
ATOM 1860 N N . THR A 1 246 ? 6.049 19.975 -19.387 1.00 74.88 246 THR A N 1
ATOM 1861 C CA . THR A 1 246 ? 7.299 20.037 -18.623 1.00 74.88 246 THR A CA 1
ATOM 1862 C C . THR A 1 246 ? 7.428 21.323 -17.804 1.00 74.88 246 THR A C 1
ATOM 1864 O O . THR A 1 246 ? 7.995 21.279 -16.706 1.00 74.88 246 THR A O 1
ATOM 1867 N N . ASP A 1 247 ? 6.868 22.440 -18.263 1.00 73.38 247 ASP A N 1
ATOM 1868 C CA . ASP A 1 247 ? 6.923 23.721 -17.554 1.00 73.38 247 ASP A CA 1
ATOM 1869 C C . ASP A 1 247 ? 5.983 23.698 -16.348 1.00 73.38 247 ASP A C 1
ATOM 1871 O O . ASP A 1 247 ? 6.386 24.002 -15.219 1.00 73.38 247 ASP A O 1
ATOM 1875 N N . LEU A 1 248 ? 4.750 23.227 -16.550 1.00 71.88 248 LEU A N 1
ATOM 1876 C CA . LEU A 1 248 ? 3.774 23.024 -15.487 1.00 71.88 248 LEU A CA 1
ATOM 1877 C C . LEU A 1 248 ? 4.295 22.022 -14.451 1.00 71.88 248 LEU A C 1
ATOM 1879 O O . LEU A 1 248 ? 4.226 22.287 -13.247 1.00 71.88 248 LEU A O 1
ATOM 1883 N N . ARG A 1 249 ? 4.888 20.904 -14.892 1.00 78.12 249 ARG A N 1
ATOM 1884 C CA . ARG A 1 249 ? 5.517 19.934 -13.985 1.00 78.12 249 ARG A CA 1
ATOM 1885 C C . ARG A 1 249 ? 6.644 20.580 -13.181 1.00 78.12 249 ARG A C 1
ATOM 1887 O O . ARG A 1 249 ? 6.705 20.379 -11.967 1.00 78.12 249 ARG A O 1
ATOM 1894 N N . THR A 1 250 ? 7.506 21.378 -13.809 1.00 76.88 250 THR A N 1
ATOM 1895 C CA . THR A 1 250 ? 8.614 22.069 -13.125 1.00 76.88 250 THR A CA 1
ATOM 1896 C C . THR A 1 250 ? 8.086 23.008 -12.040 1.00 76.88 250 THR A C 1
ATOM 1898 O O . THR A 1 250 ? 8.576 22.987 -10.912 1.00 76.88 250 THR A O 1
ATOM 1901 N N . ILE A 1 251 ? 7.017 23.755 -12.324 1.00 73.69 251 ILE A N 1
ATOM 1902 C CA . ILE A 1 251 ? 6.372 24.657 -11.359 1.00 73.69 251 ILE A CA 1
ATOM 1903 C C . ILE A 1 251 ? 5.753 23.884 -10.183 1.00 73.69 251 ILE A C 1
ATOM 1905 O O . ILE A 1 251 ? 5.871 24.299 -9.027 1.00 73.69 251 ILE A O 1
ATOM 1909 N N . LEU A 1 252 ? 5.085 22.760 -10.458 1.00 72.88 252 LEU A N 1
ATOM 1910 C CA . LEU A 1 252 ? 4.374 21.970 -9.447 1.00 72.88 252 LEU A CA 1
ATOM 1911 C C . LEU A 1 252 ? 5.305 21.119 -8.570 1.00 72.88 252 LEU A C 1
ATOM 1913 O O . LEU A 1 252 ? 4.968 20.852 -7.407 1.00 72.88 252 LEU A O 1
ATOM 1917 N N . THR A 1 253 ? 6.456 20.711 -9.115 1.00 71.06 253 THR A N 1
ATOM 1918 C CA . THR A 1 253 ? 7.484 19.913 -8.423 1.00 71.06 253 THR A CA 1
ATOM 1919 C C . THR A 1 253 ? 8.530 20.771 -7.706 1.00 71.06 253 THR A C 1
ATOM 1921 O O . THR A 1 253 ? 9.150 20.293 -6.754 1.00 71.06 253 THR A O 1
ATOM 1924 N N . ALA A 1 254 ? 8.683 22.046 -8.081 1.00 68.12 254 ALA A N 1
ATOM 1925 C CA . ALA A 1 254 ? 9.564 22.979 -7.391 1.00 68.12 254 ALA A CA 1
ATOM 1926 C C . ALA A 1 254 ? 9.189 23.168 -5.902 1.00 68.12 254 ALA A C 1
ATOM 1928 O O . ALA A 1 254 ? 8.009 23.116 -5.521 1.00 68.12 254 ALA A O 1
ATOM 1929 N N . PRO A 1 255 ? 10.179 23.452 -5.028 1.00 63.06 255 PRO A N 1
ATOM 1930 C CA . PRO A 1 255 ? 9.914 23.875 -3.658 1.00 63.06 255 PRO A CA 1
ATOM 1931 C C . PRO A 1 255 ? 8.964 25.080 -3.650 1.00 63.06 255 PRO A C 1
ATOM 1933 O O . PRO A 1 255 ? 9.054 25.928 -4.538 1.00 63.06 255 PRO A O 1
ATOM 1936 N N . PRO A 1 256 ? 8.064 25.208 -2.658 1.00 60.25 256 PRO A N 1
ATOM 1937 C CA . PRO A 1 256 ? 7.104 26.305 -2.631 1.00 60.25 256 PRO A CA 1
ATOM 1938 C C . PRO A 1 256 ? 7.828 27.660 -2.602 1.00 60.25 256 PRO A C 1
ATOM 1940 O O . PRO A 1 256 ? 8.296 28.099 -1.554 1.00 60.25 256 PRO A O 1
ATOM 1943 N N . ALA A 1 257 ? 7.879 28.337 -3.754 1.00 54.53 257 ALA A N 1
ATOM 1944 C CA . ALA A 1 257 ? 8.595 29.600 -3.962 1.00 54.53 257 ALA A CA 1
ATOM 1945 C C . ALA A 1 257 ? 7.941 30.807 -3.256 1.00 54.53 257 ALA A C 1
ATOM 1947 O O . ALA A 1 257 ? 8.421 31.933 -3.345 1.00 54.53 257 ALA A O 1
ATOM 1948 N N . GLY A 1 258 ? 6.828 30.592 -2.544 1.00 56.22 258 GLY A N 1
ATOM 1949 C CA . GLY A 1 258 ? 6.159 31.616 -1.741 1.00 56.22 258 GLY A CA 1
ATOM 1950 C C . GLY A 1 258 ? 5.394 32.678 -2.537 1.00 56.22 258 GLY A C 1
ATOM 1951 O O . GLY A 1 258 ? 4.888 33.613 -1.923 1.00 56.22 258 GLY A O 1
ATOM 1952 N N . THR A 1 259 ? 5.276 32.551 -3.862 1.00 61.34 259 THR A N 1
ATOM 1953 C CA . THR A 1 259 ? 4.470 33.462 -4.693 1.00 61.34 259 THR A CA 1
ATOM 1954 C C . THR A 1 259 ? 3.021 32.976 -4.818 1.00 61.34 259 THR A C 1
ATOM 1956 O O . THR A 1 259 ? 2.744 31.776 -4.737 1.00 61.34 259 THR A O 1
ATOM 1959 N N . SER A 1 260 ? 2.087 33.916 -5.017 1.00 61.41 260 SER A N 1
ATOM 1960 C CA . SER A 1 260 ? 0.646 33.627 -5.141 1.00 61.41 260 SER A CA 1
ATOM 1961 C C . SER A 1 260 ? 0.348 32.646 -6.271 1.00 61.41 260 SER A C 1
ATOM 1963 O O . SER A 1 260 ? -0.301 31.628 -6.042 1.00 61.41 260 SER A O 1
ATOM 1965 N N . HIS A 1 261 ? 0.921 32.912 -7.446 1.00 67.12 261 HIS A N 1
ATOM 1966 C CA . HIS A 1 261 ? 0.706 32.141 -8.668 1.00 67.12 261 HIS A CA 1
ATOM 1967 C C . HIS A 1 261 ? 1.097 30.662 -8.518 1.00 67.12 261 HIS A C 1
ATOM 1969 O O . HIS A 1 261 ? 0.306 29.764 -8.795 1.00 67.12 261 HIS A O 1
ATOM 1975 N N . HIS A 1 262 ? 2.290 30.386 -7.977 1.00 69.50 262 HIS A N 1
ATOM 1976 C CA . HIS A 1 262 ? 2.774 29.011 -7.795 1.00 69.50 262 HIS A CA 1
ATOM 1977 C C . HIS A 1 262 ? 1.881 28.210 -6.834 1.00 69.50 262 HIS A C 1
ATOM 1979 O O . HIS A 1 262 ? 1.615 27.028 -7.043 1.00 69.50 262 HIS A O 1
ATOM 1985 N N . ASN A 1 263 ? 1.388 28.849 -5.771 1.00 69.69 263 ASN A N 1
ATOM 1986 C CA . ASN A 1 263 ? 0.497 28.198 -4.813 1.00 69.69 263 ASN A CA 1
ATOM 1987 C C . ASN A 1 263 ? -0.924 28.001 -5.371 1.00 69.69 263 ASN A C 1
ATOM 1989 O O . ASN A 1 263 ? -1.565 26.998 -5.040 1.00 69.69 263 ASN A O 1
ATOM 1993 N N . GLY A 1 264 ? -1.403 28.924 -6.211 1.00 75.12 264 GLY A N 1
ATOM 1994 C CA . GLY A 1 264 ? -2.679 28.804 -6.918 1.00 75.12 264 GLY A CA 1
ATOM 1995 C C . GLY A 1 264 ? -2.679 27.631 -7.898 1.00 75.12 264 GLY A C 1
ATOM 1996 O O . GLY A 1 264 ? -3.586 26.800 -7.858 1.00 75.12 264 GLY A O 1
ATOM 1997 N N . LEU A 1 265 ? -1.603 27.475 -8.677 1.00 78.69 265 LEU A N 1
ATOM 1998 C CA . LEU A 1 265 ? -1.412 26.340 -9.589 1.00 78.69 265 LEU A CA 1
ATOM 1999 C C . LEU A 1 265 ? -1.360 24.994 -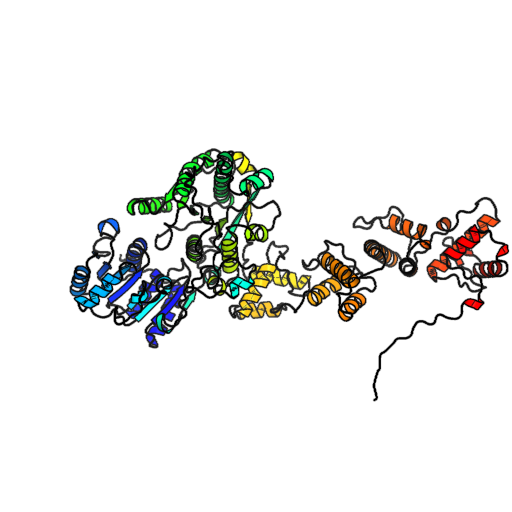8.854 1.00 78.69 265 LEU A C 1
ATOM 2001 O O . LEU A 1 265 ? -2.029 24.047 -9.256 1.00 78.69 265 LEU A O 1
ATOM 2005 N N . ARG A 1 266 ? -0.634 24.895 -7.731 1.00 78.94 266 ARG A N 1
ATOM 2006 C CA . ARG A 1 266 ? -0.579 23.650 -6.933 1.00 78.94 266 ARG A CA 1
ATOM 2007 C C . ARG A 1 266 ? -1.930 23.272 -6.332 1.00 78.94 266 ARG A C 1
ATOM 2009 O O . ARG A 1 266 ? -2.246 22.088 -6.227 1.00 78.94 266 ARG A O 1
ATOM 2016 N N . THR A 1 267 ? -2.717 24.271 -5.939 1.00 83.00 267 THR A N 1
ATOM 2017 C CA . THR A 1 267 ? -4.081 24.066 -5.435 1.00 83.00 267 THR A CA 1
ATOM 2018 C C . THR A 1 267 ? -4.991 23.568 -6.554 1.00 83.00 267 THR A C 1
ATOM 2020 O O . THR A 1 267 ? -5.678 22.565 -6.372 1.00 83.00 267 THR A O 1
ATOM 2023 N N . ALA A 1 268 ? -4.935 24.204 -7.727 1.00 84.31 268 ALA A N 1
ATOM 2024 C CA . ALA A 1 268 ? -5.683 23.780 -8.904 1.00 84.31 268 ALA A CA 1
ATOM 2025 C C . ALA A 1 268 ? -5.301 22.365 -9.357 1.00 84.31 268 ALA A C 1
ATOM 2027 O O . ALA A 1 268 ? -6.188 21.551 -9.573 1.00 84.31 268 ALA A O 1
ATOM 2028 N N . ALA A 1 269 ? -4.012 22.027 -9.402 1.00 85.31 269 ALA A N 1
ATOM 2029 C CA . ALA A 1 269 ? -3.552 20.694 -9.786 1.00 85.31 269 ALA A CA 1
ATOM 2030 C C . ALA A 1 269 ? -4.039 19.597 -8.829 1.00 85.31 269 ALA A C 1
ATOM 2032 O O . ALA A 1 269 ? -4.506 18.553 -9.278 1.00 85.31 269 ALA A O 1
ATOM 2033 N N . LEU A 1 270 ? -4.039 19.851 -7.514 1.00 89.25 270 LEU A N 1
ATOM 2034 C CA . LEU A 1 270 ? -4.627 18.916 -6.555 1.00 89.25 270 LEU A CA 1
ATOM 2035 C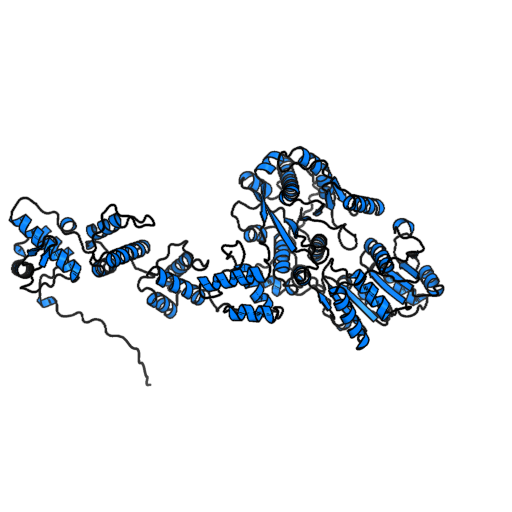 C . LEU A 1 270 ? -6.150 18.799 -6.731 1.00 89.25 270 LEU A C 1
ATOM 2037 O O . LEU A 1 270 ? -6.684 17.697 -6.634 1.00 89.25 270 LEU A O 1
ATOM 2041 N N . HIS A 1 271 ? -6.856 19.909 -6.974 1.00 92.50 271 HIS A N 1
ATOM 2042 C CA . HIS A 1 271 ? -8.298 19.881 -7.232 1.00 92.50 271 HIS A CA 1
ATOM 2043 C C . HIS A 1 271 ? -8.611 19.055 -8.482 1.00 92.50 271 HIS A C 1
ATOM 2045 O O . HIS A 1 271 ? -9.432 18.146 -8.417 1.00 92.50 271 HIS A O 1
ATOM 2051 N N . VAL A 1 272 ? -7.920 19.331 -9.588 1.00 88.44 272 VAL A N 1
ATOM 2052 C CA . VAL A 1 272 ? -8.061 18.614 -10.858 1.00 88.44 272 VAL A CA 1
ATOM 2053 C C . VAL A 1 272 ? -7.750 17.132 -10.676 1.00 88.44 272 VAL A C 1
ATOM 2055 O O . VAL A 1 272 ? -8.546 16.313 -11.113 1.00 88.44 272 VAL A O 1
ATOM 2058 N N . ALA A 1 273 ? -6.684 16.763 -9.959 1.00 89.06 273 ALA A N 1
ATOM 2059 C CA . ALA A 1 273 ? -6.379 15.360 -9.675 1.00 89.06 273 ALA A CA 1
ATOM 2060 C C . ALA A 1 273 ? -7.514 14.652 -8.909 1.00 89.06 273 ALA A C 1
ATOM 2062 O O . ALA A 1 273 ? -7.831 13.501 -9.201 1.00 89.06 273 ALA A O 1
ATOM 2063 N N . VAL A 1 274 ? -8.165 15.334 -7.956 1.00 92.44 274 VAL A N 1
ATOM 2064 C CA . VAL A 1 274 ? -9.332 14.789 -7.240 1.00 92.44 274 VAL A CA 1
ATOM 2065 C C . VAL A 1 274 ? -10.545 14.664 -8.159 1.00 92.44 274 VAL A C 1
ATOM 2067 O O . VAL A 1 274 ? -11.191 13.621 -8.151 1.00 92.44 274 VAL A O 1
ATOM 2070 N N . LEU A 1 275 ? -10.852 15.687 -8.959 1.00 92.38 275 LEU A N 1
ATOM 2071 C CA . LEU A 1 275 ? -11.979 15.661 -9.900 1.00 92.38 275 LEU A CA 1
ATOM 2072 C C . LEU A 1 275 ? -11.786 14.580 -10.971 1.00 92.38 275 LEU A C 1
ATOM 2074 O O . LEU A 1 275 ? -12.717 13.835 -11.258 1.00 92.38 275 LEU A O 1
ATOM 2078 N N . ARG A 1 276 ? -10.563 14.437 -11.488 1.00 88.69 276 ARG A N 1
ATOM 2079 C CA . ARG A 1 276 ? -10.176 13.397 -12.443 1.00 88.69 276 ARG A CA 1
ATOM 2080 C C . ARG A 1 276 ? -10.291 12.011 -11.840 1.00 88.69 276 ARG A C 1
ATOM 2082 O O . ARG A 1 276 ? -10.906 11.146 -12.445 1.00 88.69 276 ARG A O 1
ATOM 2089 N N . ALA A 1 277 ? -9.816 11.825 -10.609 1.00 88.12 277 ALA A N 1
ATOM 2090 C CA . ALA A 1 277 ? -9.974 10.551 -9.921 1.00 88.12 277 ALA A CA 1
ATOM 2091 C C . ALA A 1 277 ? -11.458 10.230 -9.721 1.00 88.12 277 ALA A C 1
ATOM 2093 O O . ALA A 1 277 ? -11.863 9.090 -9.890 1.00 88.12 277 ALA A O 1
ATOM 2094 N N . ILE A 1 278 ? -12.286 11.221 -9.386 1.00 91.44 278 ILE A N 1
ATOM 2095 C CA . ILE A 1 278 ? -13.732 11.040 -9.257 1.00 91.44 278 ILE A CA 1
ATOM 2096 C C . ILE A 1 278 ? -14.346 10.603 -10.594 1.00 91.44 278 ILE A C 1
ATOM 2098 O O . ILE A 1 278 ? -15.068 9.605 -10.618 1.00 91.44 278 ILE A O 1
ATOM 2102 N N . ALA A 1 279 ? -14.047 11.301 -11.688 1.00 88.62 279 ALA A N 1
ATOM 2103 C CA . ALA A 1 279 ? -14.581 11.011 -13.016 1.00 88.62 279 ALA A CA 1
ATOM 2104 C C . ALA A 1 279 ? -14.114 9.649 -13.562 1.00 88.62 279 ALA A C 1
ATOM 2106 O O . ALA A 1 279 ? -14.943 8.763 -13.767 1.00 88.62 279 ALA A O 1
ATOM 2107 N N . ASP A 1 280 ? -12.800 9.445 -13.695 1.00 84.38 280 ASP A N 1
ATOM 2108 C CA . ASP A 1 280 ? -12.179 8.284 -14.360 1.00 84.38 280 ASP A CA 1
ATOM 2109 C C . ASP A 1 280 ? -12.424 6.956 -13.627 1.00 84.38 280 ASP A C 1
ATOM 2111 O O . ASP A 1 280 ? -12.238 5.865 -14.172 1.00 84.38 280 ASP A O 1
ATOM 2115 N N . HIS A 1 281 ? -12.786 7.026 -12.348 1.00 83.94 281 HIS A N 1
ATOM 2116 C CA . HIS A 1 281 ? -12.945 5.860 -11.485 1.00 83.94 281 HIS A CA 1
ATOM 2117 C C . HIS A 1 281 ? -14.331 5.748 -10.847 1.00 83.94 281 HIS A C 1
ATOM 2119 O O . HIS A 1 281 ? -14.500 4.936 -9.940 1.00 83.94 281 HIS A O 1
ATOM 2125 N N . ASP A 1 282 ? -15.293 6.555 -11.306 1.00 87.69 282 ASP A N 1
ATOM 2126 C CA . ASP A 1 282 ? -16.668 6.630 -10.793 1.00 87.69 282 ASP A CA 1
ATOM 2127 C C . ASP A 1 282 ? -16.759 6.692 -9.254 1.00 87.69 282 ASP A C 1
ATOM 2129 O O . ASP A 1 282 ? -17.590 6.051 -8.611 1.00 87.69 282 ASP A O 1
ATOM 2133 N N . LEU A 1 283 ? -15.875 7.474 -8.628 1.00 90.56 283 LEU A N 1
ATOM 2134 C CA . LEU A 1 283 ? -15.838 7.571 -7.169 1.00 90.56 283 LEU A CA 1
ATOM 2135 C C . LEU A 1 283 ? -17.016 8.413 -6.673 1.00 90.56 283 LEU A C 1
ATOM 2137 O O . LEU A 1 283 ? -17.248 9.528 -7.157 1.00 90.56 283 LEU A O 1
ATOM 2141 N N . ARG A 1 284 ? -17.728 7.923 -5.657 1.00 90.25 284 ARG A N 1
ATOM 2142 C CA . ARG A 1 284 ? -18.827 8.654 -5.018 1.00 90.25 284 ARG A CA 1
ATOM 2143 C C . ARG A 1 284 ? -18.382 9.348 -3.749 1.00 90.25 284 ARG A C 1
ATOM 2145 O O . ARG A 1 284 ? -18.788 10.482 -3.516 1.00 90.25 284 ARG A O 1
ATOM 2152 N N . ARG A 1 285 ? -17.558 8.697 -2.929 1.00 90.75 285 ARG A N 1
ATOM 2153 C CA . ARG A 1 285 ? -17.158 9.212 -1.612 1.00 90.75 285 ARG A CA 1
ATOM 2154 C C . ARG A 1 285 ? -15.646 9.230 -1.478 1.00 90.75 285 ARG A C 1
ATOM 2156 O O . ARG A 1 285 ? -15.004 8.183 -1.391 1.00 90.75 285 ARG A O 1
ATOM 2163 N N . VAL A 1 286 ? -15.083 10.433 -1.428 1.00 92.19 286 VAL A N 1
ATOM 2164 C CA . VAL A 1 286 ? -13.638 10.664 -1.400 1.00 92.19 286 VAL A CA 1
ATOM 2165 C C . VAL A 1 286 ? -13.239 11.370 -0.114 1.00 92.19 286 VAL A C 1
ATOM 2167 O O . VAL A 1 286 ? -13.811 12.393 0.264 1.00 92.19 286 VAL A O 1
ATOM 2170 N N . LEU A 1 287 ? -12.214 10.846 0.551 1.00 90.62 287 LEU A N 1
ATOM 2171 C CA . LEU A 1 287 ? -11.664 11.436 1.762 1.00 90.62 287 LEU A CA 1
ATOM 2172 C C . LEU A 1 287 ? -10.291 12.057 1.494 1.00 90.62 287 LEU A C 1
ATOM 2174 O O . LEU A 1 287 ? -9.367 11.362 1.080 1.00 90.62 287 LEU A O 1
ATOM 2178 N N . VAL A 1 288 ? -10.130 13.354 1.768 1.00 91.06 288 VAL A N 1
ATOM 2179 C CA . VAL A 1 288 ? -8.889 14.093 1.478 1.00 91.06 288 VAL A CA 1
ATOM 2180 C C . VAL A 1 288 ? -8.161 14.451 2.768 1.00 91.06 288 VAL A C 1
ATOM 2182 O O . VAL A 1 288 ? -8.690 15.134 3.646 1.00 91.06 288 VAL A O 1
ATOM 2185 N N . PHE A 1 289 ? -6.914 14.013 2.894 1.00 86.94 289 PHE A N 1
ATOM 2186 C CA . PHE A 1 289 ? -6.099 14.228 4.082 1.00 86.94 289 PHE A CA 1
ATOM 2187 C C . PHE A 1 289 ? -5.113 15.376 3.912 1.00 86.94 289 PHE A C 1
ATOM 2189 O O . PHE A 1 289 ? -4.196 15.306 3.097 1.00 86.94 289 PHE A O 1
ATOM 2196 N N . HIS A 1 290 ? -5.228 16.386 4.774 1.00 86.44 290 HIS A N 1
ATOM 2197 C CA . HIS A 1 290 ? -4.301 17.516 4.827 1.00 86.44 290 HIS A CA 1
ATOM 2198 C C . HIS A 1 290 ? -3.463 17.499 6.117 1.00 86.44 290 HIS A C 1
ATOM 2200 O O . HIS A 1 290 ? -3.755 16.795 7.089 1.00 86.44 290 HIS A O 1
ATOM 2206 N N . ASN A 1 291 ? -2.402 18.309 6.144 1.00 80.06 291 ASN A N 1
ATOM 2207 C CA . ASN A 1 291 ? -1.521 18.478 7.306 1.00 80.06 291 ASN A CA 1
ATOM 2208 C C . ASN A 1 291 ? -1.876 19.695 8.187 1.00 80.06 291 ASN A C 1
ATOM 2210 O O . ASN A 1 291 ? -1.390 19.787 9.316 1.00 80.06 291 ASN A O 1
ATOM 2214 N N . ARG A 1 292 ? -2.695 20.632 7.689 1.00 82.25 292 ARG A N 1
ATOM 2215 C CA . ARG A 1 292 ? -3.053 21.897 8.352 1.00 82.25 292 ARG A CA 1
ATOM 2216 C C . ARG A 1 292 ? -4.536 22.196 8.180 1.00 82.25 292 ARG A C 1
ATOM 2218 O O . ARG A 1 292 ? -5.046 22.115 7.068 1.00 82.25 292 ARG A O 1
ATOM 2225 N N . ILE A 1 293 ? -5.197 22.603 9.267 1.00 85.31 293 ILE A N 1
ATOM 2226 C CA . ILE A 1 293 ? -6.647 22.883 9.302 1.00 85.31 293 ILE A CA 1
ATOM 2227 C C . ILE A 1 293 ? -7.026 23.923 8.245 1.00 85.31 293 ILE A C 1
ATOM 2229 O O . ILE A 1 293 ? -7.916 23.692 7.434 1.00 85.31 293 ILE A O 1
ATOM 2233 N N . ALA A 1 294 ? -6.279 25.027 8.181 1.00 85.06 294 ALA A N 1
ATOM 2234 C CA . ALA A 1 294 ? -6.521 26.079 7.200 1.00 85.06 294 ALA A CA 1
ATOM 2235 C C . ALA A 1 294 ? -6.436 25.585 5.740 1.00 85.06 294 ALA A C 1
ATOM 2237 O O . ALA A 1 294 ? -7.219 26.043 4.916 1.00 85.06 294 ALA A O 1
ATOM 2238 N N . ALA A 1 295 ? -5.556 24.620 5.437 1.00 84.81 295 ALA A N 1
ATOM 2239 C CA . ALA A 1 295 ? -5.434 24.038 4.099 1.00 84.81 295 ALA A CA 1
ATOM 2240 C C . ALA A 1 295 ? -6.663 23.196 3.727 1.00 84.81 295 ALA A C 1
ATOM 2242 O O . ALA A 1 295 ? -7.200 23.356 2.638 1.00 84.81 295 ALA A O 1
ATOM 2243 N N . ALA A 1 296 ? -7.134 22.343 4.645 1.00 89.19 296 ALA A N 1
ATOM 2244 C CA . ALA A 1 296 ? -8.327 21.519 4.428 1.00 89.19 296 ALA A CA 1
ATOM 2245 C C . ALA A 1 296 ? -9.576 22.370 4.191 1.00 89.19 296 ALA A C 1
ATOM 2247 O O . ALA A 1 296 ? -10.348 22.111 3.276 1.00 89.19 296 ALA A O 1
ATOM 2248 N N . HIS A 1 297 ? -9.751 23.419 4.994 1.00 91.31 297 HIS A N 1
ATOM 2249 C CA . HIS A 1 297 ? -10.872 24.344 4.854 1.00 91.31 297 HIS A CA 1
ATOM 2250 C C . HIS A 1 297 ? -10.792 25.188 3.579 1.00 91.31 297 HIS A C 1
ATOM 2252 O O . HIS A 1 297 ? -11.818 25.439 2.954 1.00 91.31 297 HIS A O 1
ATOM 2258 N N . ALA A 1 298 ? -9.596 25.636 3.187 1.00 88.00 298 ALA A N 1
ATOM 2259 C CA . ALA A 1 298 ? -9.407 26.364 1.934 1.00 88.00 298 ALA A CA 1
ATOM 2260 C C . ALA A 1 298 ? -9.726 25.481 0.719 1.00 88.00 298 ALA A C 1
ATOM 2262 O O . ALA A 1 298 ? -10.492 25.903 -0.143 1.00 88.00 298 ALA A O 1
ATOM 2263 N N . PHE A 1 299 ? -9.213 24.249 0.709 1.00 92.62 299 PHE A N 1
ATOM 2264 C CA . PHE A 1 299 ? -9.500 23.250 -0.318 1.00 92.62 299 PHE A CA 1
ATOM 2265 C C . PHE A 1 299 ? -11.004 22.972 -0.418 1.00 92.62 299 PHE A C 1
ATOM 2267 O O . PHE A 1 299 ? -11.593 23.151 -1.480 1.00 92.62 299 PHE A O 1
ATOM 2274 N N . ALA A 1 300 ? -11.651 22.627 0.702 1.00 93.81 300 ALA A N 1
ATOM 2275 C CA . ALA A 1 300 ? -13.064 22.257 0.702 1.00 93.81 300 ALA A CA 1
ATOM 2276 C C . ALA A 1 300 ? -13.974 23.382 0.181 1.00 93.81 300 ALA A C 1
ATOM 2278 O O . ALA A 1 300 ? -14.935 23.107 -0.533 1.00 93.81 300 ALA A O 1
ATOM 2279 N N . ARG A 1 301 ? -13.653 24.647 0.489 1.00 93.88 301 ARG A N 1
ATOM 2280 C CA . ARG A 1 301 ? -14.405 25.807 -0.017 1.00 93.88 301 ARG A CA 1
ATOM 2281 C C . ARG A 1 301 ? -14.188 26.069 -1.506 1.00 93.88 301 ARG A C 1
ATOM 2283 O O . ARG A 1 301 ? -15.121 26.491 -2.177 1.00 93.88 301 ARG A O 1
ATOM 2290 N N . ALA A 1 302 ? -12.969 25.886 -2.005 1.00 91.31 302 ALA A N 1
ATOM 2291 C CA . ALA A 1 302 ? -12.609 26.263 -3.371 1.00 91.31 302 ALA A CA 1
ATOM 2292 C C . ALA A 1 302 ? -12.862 25.148 -4.406 1.00 91.31 302 ALA A C 1
ATOM 2294 O O . ALA A 1 302 ? -13.000 25.442 -5.595 1.00 91.31 302 ALA A O 1
ATOM 2295 N N . LEU A 1 303 ? -12.946 23.885 -3.973 1.00 93.88 303 LEU A N 1
ATOM 2296 C CA . LEU A 1 303 ? -13.120 22.735 -4.860 1.00 93.88 303 LEU A CA 1
ATOM 2297 C C . LEU A 1 303 ? -14.401 22.800 -5.719 1.00 93.88 303 LEU A C 1
ATOM 2299 O O . LEU A 1 303 ? -14.265 22.632 -6.931 1.00 93.88 303 LEU A O 1
ATOM 2303 N N . PRO A 1 304 ? -15.606 23.112 -5.189 1.00 92.25 304 PRO A N 1
ATOM 2304 C CA . PRO A 1 304 ? -16.810 23.218 -6.022 1.00 92.25 304 PRO A CA 1
ATOM 2305 C C . PRO A 1 304 ? -16.688 24.274 -7.127 1.00 92.25 304 PRO A C 1
ATOM 2307 O O . PRO A 1 304 ? -17.107 24.039 -8.254 1.00 92.25 304 PRO A O 1
ATOM 2310 N N . GLY A 1 305 ? -16.038 25.408 -6.834 1.00 89.06 305 GLY A N 1
ATOM 2311 C CA . GLY A 1 305 ? -15.782 26.451 -7.833 1.00 89.06 305 GLY A CA 1
ATOM 2312 C C . GLY A 1 305 ? -14.802 26.012 -8.925 1.00 89.06 305 GLY A C 1
ATOM 2313 O O . GLY A 1 305 ? -14.907 26.454 -10.064 1.00 89.06 305 GLY A O 1
ATOM 2314 N N . THR A 1 306 ? -13.873 25.107 -8.606 1.00 88.19 306 THR A N 1
ATOM 2315 C CA . THR A 1 306 ? -13.009 24.479 -9.621 1.00 88.19 306 THR A CA 1
ATOM 2316 C C . THR A 1 306 ? -13.808 23.486 -10.457 1.00 88.19 306 THR A C 1
ATOM 2318 O O . THR A 1 306 ? -13.712 23.508 -11.677 1.00 88.19 306 THR A O 1
ATOM 2321 N N . ALA A 1 307 ? -14.647 22.667 -9.816 1.00 88.25 307 ALA A N 1
ATOM 2322 C CA . ALA A 1 307 ? -15.505 21.699 -10.496 1.00 88.25 307 ALA A CA 1
ATOM 2323 C C . ALA A 1 307 ? -16.453 22.362 -11.509 1.00 88.25 307 ALA A C 1
ATOM 2325 O O . ALA A 1 307 ? -16.694 21.793 -12.565 1.00 88.25 307 ALA A O 1
ATOM 2326 N N . SER A 1 308 ? -16.931 23.583 -11.234 1.00 86.12 308 SER A N 1
ATOM 2327 C CA . SER A 1 308 ? -17.742 24.355 -12.187 1.00 86.12 308 SER A CA 1
ATOM 2328 C C . SER A 1 308 ? -16.953 24.971 -13.349 1.00 86.12 308 SER A C 1
ATOM 2330 O O . SER A 1 308 ? -17.555 25.362 -14.342 1.00 86.12 308 SER A O 1
ATOM 2332 N N . GLN A 1 309 ? -15.629 25.118 -13.222 1.00 81.81 309 GLN A N 1
ATOM 2333 C CA . GLN A 1 309 ? -14.771 25.684 -14.275 1.00 81.81 309 GLN A CA 1
ATOM 2334 C C . GLN A 1 309 ? -14.254 24.622 -15.249 1.00 81.81 309 GLN A C 1
ATOM 2336 O O . GLN A 1 309 ? -13.943 24.941 -16.395 1.00 81.81 309 GLN A O 1
ATOM 2341 N N . VAL A 1 310 ? -14.125 23.376 -14.793 1.00 79.88 310 VAL A N 1
ATOM 2342 C CA . VAL A 1 310 ? -13.676 22.263 -15.629 1.00 79.88 310 VAL A CA 1
ATOM 2343 C C . VAL A 1 310 ? -14.884 21.679 -16.376 1.00 79.88 310 VAL A C 1
ATOM 2345 O O . VAL A 1 310 ? -15.927 21.412 -15.781 1.00 79.88 310 VAL A O 1
ATOM 2348 N N . THR A 1 311 ? -14.759 21.507 -17.693 1.00 74.94 311 THR A N 1
ATOM 2349 C CA . THR A 1 311 ? -15.856 21.085 -18.586 1.00 74.94 311 THR A CA 1
ATOM 2350 C C . THR A 1 311 ? -15.584 19.712 -19.212 1.00 74.94 311 THR A C 1
ATOM 2352 O O . THR A 1 311 ? -14.468 19.198 -19.123 1.00 74.94 311 THR A O 1
ATOM 2355 N N . GLY A 1 312 ? -16.604 19.099 -19.823 1.00 76.19 312 GLY A N 1
ATOM 2356 C CA . GLY A 1 312 ? -16.495 17.792 -20.481 1.00 76.19 312 GLY A CA 1
ATOM 2357 C C . GLY A 1 312 ? -16.579 16.625 -19.494 1.00 76.19 312 GLY A C 1
ATOM 2358 O O . GLY A 1 312 ? -17.390 16.646 -18.570 1.00 76.19 312 GLY A O 1
ATOM 2359 N N . ASP A 1 313 ? -15.717 15.622 -19.665 1.00 73.00 313 ASP A N 1
ATOM 2360 C CA . ASP A 1 313 ? -15.742 14.366 -18.889 1.00 73.00 313 ASP A CA 1
ATOM 2361 C C . ASP A 1 313 ? -15.457 14.552 -17.387 1.00 73.00 313 ASP A C 1
ATOM 2363 O O . ASP A 1 313 ? -15.704 13.668 -16.572 1.00 73.00 313 ASP A O 1
ATOM 2367 N N . LEU A 1 314 ? -14.954 15.726 -17.006 1.00 76.88 314 LEU A N 1
ATOM 2368 C CA . LEU A 1 314 ? -14.625 16.104 -15.633 1.00 76.88 314 LEU A CA 1
ATOM 2369 C C . LEU A 1 314 ? -15.751 16.854 -14.909 1.00 76.88 314 LEU A C 1
ATOM 2371 O O . LEU A 1 314 ? -15.597 17.220 -13.739 1.00 76.88 314 LEU A O 1
ATOM 2375 N N . THR A 1 315 ? -16.872 17.114 -15.585 1.00 82.25 315 THR A N 1
ATOM 2376 C CA . THR A 1 315 ? -17.995 17.847 -15.002 1.00 82.25 315 THR A CA 1
ATOM 2377 C C . THR A 1 315 ? -18.682 17.015 -13.921 1.00 82.25 315 THR A C 1
ATOM 2379 O O . THR A 1 315 ? -19.306 15.990 -14.186 1.00 82.25 315 THR A O 1
ATOM 2382 N N . ILE A 1 316 ? -18.603 17.496 -12.677 1.00 85.31 316 ILE A N 1
ATOM 2383 C CA . ILE A 1 316 ? -19.255 16.881 -11.517 1.00 85.31 316 ILE A CA 1
ATOM 2384 C C . ILE A 1 316 ? -20.280 17.875 -10.956 1.00 85.31 316 ILE A C 1
ATOM 2386 O O . ILE A 1 316 ? -19.910 18.760 -10.176 1.00 85.31 316 ILE A O 1
ATOM 2390 N N . PRO A 1 317 ? -21.560 17.772 -11.360 1.00 80.25 317 PRO A N 1
ATOM 2391 C CA . PRO A 1 317 ? -22.592 18.688 -10.895 1.00 80.25 317 PRO A CA 1
ATOM 2392 C C . PRO A 1 317 ? -22.836 18.508 -9.393 1.00 80.25 317 PRO A C 1
ATOM 2394 O O . PRO A 1 317 ? -22.775 17.396 -8.865 1.00 80.25 317 PRO A O 1
ATOM 2397 N N . ASP A 1 318 ? -23.113 19.619 -8.709 1.00 86.44 318 ASP A N 1
ATOM 2398 C CA . ASP A 1 318 ? -23.478 19.661 -7.289 1.00 86.44 318 ASP A CA 1
ATOM 2399 C C . ASP A 1 318 ? -22.514 18.918 -6.346 1.00 86.44 318 ASP A C 1
ATOM 2401 O O . ASP A 1 318 ? -22.937 18.304 -5.359 1.00 86.44 318 ASP A O 1
ATOM 2405 N N . LEU A 1 319 ? -21.206 18.996 -6.626 1.00 92.69 319 LEU A N 1
ATOM 2406 C CA . LEU A 1 319 ? -20.164 18.390 -5.799 1.00 92.69 319 LEU A CA 1
ATOM 2407 C C . LEU A 1 319 ? -20.297 18.825 -4.332 1.00 92.69 319 LEU A C 1
ATOM 2409 O O . LEU A 1 319 ? -20.119 19.996 -3.983 1.00 92.69 319 LEU A O 1
ATOM 2413 N N . TRP A 1 320 ? -20.554 17.860 -3.452 1.00 95.44 320 TRP A N 1
ATOM 2414 C CA . TRP A 1 320 ? -20.586 18.098 -2.015 1.00 95.44 320 TRP A CA 1
ATOM 2415 C C . TRP A 1 320 ? -19.149 18.166 -1.492 1.00 95.44 320 TRP A C 1
ATOM 2417 O O . TRP A 1 320 ? -18.382 17.223 -1.674 1.00 95.44 320 TRP A O 1
ATOM 2427 N N . SER A 1 321 ? -18.757 19.273 -0.857 1.00 95.75 321 SER A N 1
ATOM 2428 C CA . SER A 1 321 ? -17.375 19.483 -0.405 1.00 95.75 321 SER A CA 1
ATOM 2429 C C . SER A 1 321 ? -17.325 20.204 0.936 1.00 95.75 321 SER A C 1
ATOM 2431 O O . SER A 1 321 ? -17.702 21.370 1.042 1.00 95.75 321 SER A O 1
ATOM 2433 N N . HIS A 1 322 ? -16.841 19.517 1.971 1.00 94.81 322 HIS A N 1
ATOM 2434 C CA . HIS A 1 322 ? -16.735 20.065 3.324 1.00 94.81 322 HIS A CA 1
ATOM 2435 C C . HIS A 1 322 ? -15.434 19.646 4.010 1.00 94.81 322 HIS A C 1
ATOM 2437 O O . HIS A 1 322 ? -14.742 18.726 3.578 1.00 94.81 322 HIS A O 1
ATOM 2443 N N . ALA A 1 323 ? -15.096 20.338 5.101 1.00 92.06 323 ALA A N 1
ATOM 2444 C CA . ALA A 1 323 ? -13.935 20.026 5.922 1.00 92.06 323 ALA A CA 1
ATOM 2445 C C . ALA A 1 323 ? -14.331 19.686 7.364 1.00 92.06 323 ALA A C 1
ATOM 2447 O O . ALA A 1 323 ? -15.198 20.334 7.958 1.00 92.06 323 ALA A O 1
ATOM 2448 N N . VAL A 1 324 ? -13.642 18.697 7.932 1.00 88.56 324 VAL A N 1
ATOM 2449 C CA . VAL A 1 324 ? -13.774 18.273 9.326 1.00 88.56 324 VAL A CA 1
ATOM 2450 C C . VAL A 1 324 ? -12.438 18.400 10.062 1.00 88.56 324 VAL A C 1
ATOM 2452 O O . VAL A 1 324 ? -11.399 17.920 9.596 1.00 88.56 324 VAL A O 1
ATOM 2455 N N . ASP A 1 325 ? -12.455 19.036 11.235 1.00 86.06 325 ASP A N 1
ATOM 2456 C CA . ASP A 1 325 ? -11.260 19.240 12.053 1.00 86.06 325 ASP A CA 1
ATOM 2457 C C . ASP A 1 325 ? -11.521 19.241 13.579 1.00 86.06 325 ASP A C 1
ATOM 2459 O O . ASP A 1 325 ? -12.644 19.061 14.056 1.00 86.06 325 ASP A O 1
ATOM 2463 N N . SER A 1 326 ? -10.452 19.392 14.372 1.00 77.62 326 SER A N 1
ATOM 2464 C CA . SER A 1 326 ? -10.466 19.136 15.818 1.00 77.62 326 SER A CA 1
ATOM 2465 C C . SER A 1 326 ? -11.020 20.301 16.611 1.00 77.62 326 SER A C 1
ATOM 2467 O O . SER A 1 326 ? -11.385 20.120 17.767 1.00 77.62 326 SER A O 1
ATOM 2469 N N . THR A 1 327 ? -11.067 21.483 16.001 1.00 80.94 327 THR A N 1
ATOM 2470 C CA . THR A 1 327 ? -11.600 22.703 16.610 1.00 80.94 327 THR A CA 1
ATOM 2471 C C . THR A 1 327 ? -13.125 22.763 16.533 1.00 80.94 327 THR A C 1
ATOM 2473 O O . THR A 1 327 ? -13.751 23.457 17.333 1.00 80.94 327 THR A O 1
ATOM 2476 N N . GLN A 1 328 ? -13.740 22.001 15.621 1.00 81.69 328 GLN A N 1
ATOM 2477 C CA . GLN A 1 328 ? -15.192 21.877 15.522 1.00 81.69 328 GLN A CA 1
ATOM 2478 C C . GLN A 1 328 ? -15.771 21.150 16.737 1.00 81.69 328 GLN A C 1
ATOM 2480 O O . GLN A 1 328 ? -15.198 20.179 17.244 1.00 81.69 328 GLN A O 1
ATOM 2485 N N . ARG A 1 329 ? -16.963 21.582 17.167 1.00 79.50 329 ARG A N 1
ATOM 2486 C CA . ARG A 1 329 ? -17.701 20.920 18.251 1.00 79.50 329 ARG A CA 1
ATOM 2487 C C . ARG A 1 329 ? -18.114 19.511 17.814 1.00 79.50 329 ARG A C 1
ATOM 2489 O O . ARG A 1 329 ? -18.462 19.294 16.655 1.00 79.50 329 ARG A O 1
ATOM 2496 N N . THR A 1 330 ? -18.159 18.562 18.749 1.00 72.88 330 THR A N 1
ATOM 2497 C CA . THR A 1 330 ? -18.479 17.147 18.468 1.00 72.88 330 THR A CA 1
ATOM 2498 C C . THR A 1 330 ? -19.791 16.962 17.699 1.00 72.88 330 THR A C 1
ATOM 2500 O O . THR A 1 330 ? -19.849 16.155 16.777 1.00 72.88 330 THR A O 1
ATOM 2503 N N . TRP A 1 331 ? -20.837 17.731 18.025 1.00 74.38 331 TRP A N 1
ATOM 2504 C CA . TRP A 1 331 ? -22.123 17.640 17.324 1.00 74.38 331 TRP A CA 1
ATOM 2505 C C . TRP A 1 331 ? -22.029 18.086 15.855 1.00 74.38 331 TRP A C 1
ATOM 2507 O O . TRP A 1 331 ? -22.632 17.451 14.997 1.00 74.38 331 TRP A O 1
ATOM 2517 N N . GLN A 1 332 ? -21.227 19.116 15.552 1.00 81.44 332 GLN A N 1
ATOM 2518 C CA . GLN A 1 332 ? -21.015 19.603 14.181 1.00 81.44 332 GLN A CA 1
ATOM 2519 C C . GLN A 1 332 ? -20.307 18.538 13.348 1.00 81.44 332 GLN A C 1
ATOM 2521 O O . GLN A 1 332 ? -20.733 18.222 12.242 1.00 81.44 332 GLN A O 1
ATOM 2526 N N . ARG A 1 333 ? -19.258 17.934 13.920 1.00 81.94 333 ARG A N 1
ATOM 2527 C CA . ARG A 1 333 ? -18.502 16.846 13.292 1.00 81.94 333 ARG A CA 1
ATOM 2528 C C . ARG A 1 333 ? -19.388 15.641 12.984 1.00 81.94 333 ARG A C 1
ATOM 2530 O O . ARG A 1 333 ? -19.346 15.124 11.875 1.00 81.94 333 ARG A O 1
ATOM 2537 N N . ARG A 1 334 ? -20.207 15.214 13.952 1.00 76.88 334 ARG A N 1
ATOM 2538 C CA . ARG A 1 334 ? -21.152 14.101 13.776 1.00 76.88 334 ARG A CA 1
ATOM 2539 C C . ARG A 1 334 ? -22.203 14.395 12.713 1.00 76.88 334 ARG A C 1
ATOM 2541 O O . ARG A 1 334 ? -22.493 13.508 11.922 1.00 76.88 334 ARG A O 1
ATOM 2548 N N . SER A 1 335 ? -22.736 15.618 12.678 1.00 83.12 335 SER A N 1
ATOM 2549 C CA . SER A 1 335 ? -23.674 16.032 11.629 1.00 83.12 335 SER A CA 1
ATOM 2550 C C . SER A 1 335 ? -23.027 15.923 10.253 1.00 83.12 335 SER A C 1
ATOM 2552 O O . SER A 1 335 ? -23.544 15.209 9.409 1.00 83.12 335 SER A O 1
ATOM 2554 N N . LEU A 1 336 ? -21.839 16.511 10.062 1.00 87.75 336 LEU A N 1
ATOM 2555 C CA . LEU A 1 336 ? -21.130 16.471 8.777 1.00 87.75 336 LEU A CA 1
ATOM 2556 C C . LEU A 1 336 ? -20.817 15.046 8.306 1.00 87.75 336 LEU A C 1
ATOM 2558 O O . LEU A 1 336 ? -20.913 14.763 7.118 1.00 87.75 336 LEU A O 1
ATOM 2562 N N . LEU A 1 337 ? -20.447 14.144 9.218 1.00 84.81 337 LEU A N 1
ATOM 2563 C CA . LEU A 1 337 ? -20.192 12.741 8.879 1.00 84.81 337 LEU A CA 1
ATOM 2564 C C . LEU A 1 337 ? -21.472 11.987 8.515 1.00 84.81 337 LEU A C 1
ATOM 2566 O O . LEU A 1 337 ? -21.446 11.159 7.609 1.00 84.81 337 LEU A O 1
ATOM 2570 N N . LYS A 1 338 ? -22.584 12.288 9.192 1.00 84.00 338 LYS A N 1
ATOM 2571 C CA . LYS A 1 338 ? -23.900 11.738 8.857 1.00 84.00 338 LYS A CA 1
ATOM 2572 C C . LYS A 1 338 ? -24.378 12.247 7.497 1.00 84.00 338 LYS A C 1
ATOM 2574 O O . LYS A 1 338 ? -24.865 11.458 6.697 1.00 84.00 338 LYS A O 1
ATOM 2579 N N . ASP A 1 339 ? -24.185 13.532 7.216 1.00 88.88 339 ASP A N 1
ATOM 2580 C CA . ASP A 1 339 ? -24.527 14.140 5.929 1.00 88.88 339 ASP A CA 1
ATOM 2581 C C . ASP A 1 339 ? -23.661 13.556 4.800 1.00 88.88 339 ASP A C 1
ATOM 2583 O O . ASP A 1 339 ? -24.166 13.243 3.724 1.00 88.88 339 ASP A O 1
ATOM 2587 N N . PHE A 1 340 ? -22.371 13.328 5.070 1.00 89.50 340 PHE A N 1
ATOM 2588 C CA . PHE A 1 340 ? -21.447 12.655 4.154 1.00 89.50 340 PHE A CA 1
ATOM 2589 C C . PHE A 1 340 ? -21.831 11.193 3.874 1.00 89.50 340 PHE A C 1
ATOM 2591 O O . PHE A 1 340 ? -21.590 10.697 2.777 1.00 89.50 340 PHE A O 1
ATOM 2598 N N . ASP A 1 341 ? -22.430 10.495 4.841 1.00 85.62 341 ASP A N 1
ATOM 2599 C CA . ASP A 1 341 ? -22.922 9.128 4.647 1.00 85.62 341 ASP A CA 1
ATOM 2600 C C . ASP A 1 341 ? -24.257 9.077 3.882 1.00 85.62 341 ASP A C 1
ATOM 2602 O O . ASP A 1 341 ? -24.468 8.214 3.028 1.00 85.62 341 ASP A O 1
ATOM 2606 N N . ALA A 1 342 ? -25.157 10.019 4.173 1.00 86.50 342 ALA A N 1
ATOM 2607 C CA . ALA A 1 342 ? -26.516 10.043 3.639 1.00 86.50 342 ALA A CA 1
ATOM 2608 C C . ALA A 1 342 ? -26.634 10.690 2.249 1.00 86.50 342 ALA A C 1
ATOM 2610 O O . ALA A 1 342 ? -27.646 10.506 1.572 1.00 86.50 342 ALA A O 1
ATOM 2611 N N . THR A 1 343 ? -25.643 11.475 1.822 1.00 86.50 343 THR A N 1
ATOM 2612 C CA . THR A 1 343 ? -25.708 12.191 0.544 1.00 86.50 343 THR A CA 1
ATOM 2613 C C . THR A 1 343 ? -25.708 11.241 -0.658 1.00 86.50 343 THR A C 1
ATOM 2615 O O . THR A 1 343 ? -24.924 10.295 -0.739 1.00 86.50 343 THR A O 1
ATOM 2618 N N . SER A 1 344 ? -26.581 11.524 -1.628 1.00 86.88 344 SER A N 1
ATOM 2619 C CA . SER A 1 344 ? -26.598 10.872 -2.945 1.00 86.88 344 SER A CA 1
ATOM 2620 C C . SER A 1 344 ? -25.645 11.527 -3.951 1.00 86.88 344 SER A C 1
ATOM 2622 O O . SER A 1 344 ? -25.429 10.988 -5.036 1.00 86.88 344 SER A O 1
ATOM 2624 N N . ARG A 1 345 ? -25.076 12.690 -3.609 1.00 90.94 345 ARG A N 1
ATOM 2625 C CA . ARG A 1 345 ? -24.143 13.444 -4.457 1.00 90.94 345 ARG A CA 1
ATOM 2626 C C . ARG A 1 345 ? -22.741 12.847 -4.367 1.00 90.94 345 ARG A C 1
ATOM 2628 O O . ARG A 1 345 ? -22.379 12.266 -3.345 1.00 90.94 345 ARG A O 1
ATOM 2635 N N . ARG A 1 346 ? -21.913 13.079 -5.392 1.00 92.88 346 ARG A N 1
ATOM 2636 C CA . ARG A 1 346 ? -20.463 12.867 -5.269 1.00 92.88 346 ARG A CA 1
ATOM 2637 C C . ARG A 1 346 ? -19.935 13.800 -4.176 1.00 92.88 346 ARG A C 1
ATOM 2639 O O . ARG A 1 346 ? -20.252 14.991 -4.165 1.00 92.88 346 ARG A O 1
ATOM 2646 N N . ALA A 1 347 ? -19.193 13.242 -3.227 1.00 93.94 347 ALA A N 1
ATOM 2647 C CA . ALA A 1 347 ? -18.877 13.890 -1.967 1.00 93.94 347 ALA A CA 1
ATOM 2648 C C . ALA A 1 347 ? -17.386 13.802 -1.641 1.00 93.94 347 ALA A C 1
ATOM 2650 O O . ALA A 1 347 ? -16.784 12.726 -1.657 1.00 93.94 347 ALA A O 1
ATOM 2651 N N . VAL A 1 348 ? -16.805 14.947 -1.294 1.00 94.88 348 VAL A N 1
ATOM 2652 C CA . VAL A 1 348 ? -15.407 15.106 -0.907 1.00 94.88 348 VAL A CA 1
ATOM 2653 C C . VAL A 1 348 ? -15.346 15.657 0.512 1.00 94.88 348 VAL A C 1
ATOM 2655 O O . VAL A 1 348 ? -15.830 16.752 0.796 1.00 94.88 348 VAL A O 1
ATOM 2658 N N . LEU A 1 349 ? -14.736 14.899 1.421 1.00 93.19 349 LEU A N 1
ATOM 2659 C CA . LEU A 1 349 ? -14.560 15.309 2.810 1.00 93.19 349 LEU A CA 1
ATOM 2660 C C . LEU A 1 349 ? -13.076 15.519 3.121 1.00 93.19 349 LEU A C 1
ATOM 2662 O O . LEU A 1 349 ? -12.297 14.571 3.246 1.00 93.19 349 LEU A O 1
ATOM 2666 N N . SER A 1 350 ? -12.676 16.777 3.283 1.00 92.06 350 SER A N 1
ATOM 2667 C CA . SER A 1 350 ? -11.323 17.141 3.704 1.00 92.06 350 SER A CA 1
ATOM 2668 C C . SER A 1 350 ? -11.168 17.024 5.215 1.00 92.06 350 SER A C 1
ATOM 2670 O O . SER A 1 350 ? -12.050 17.413 5.976 1.00 92.06 350 SER A O 1
ATOM 2672 N N . ASN A 1 351 ? -10.028 16.534 5.694 1.00 86.69 351 ASN A N 1
ATOM 2673 C CA . ASN A 1 351 ? -9.793 16.429 7.131 1.00 86.69 351 ASN A CA 1
ATOM 2674 C C . ASN A 1 351 ? -8.331 16.613 7.548 1.00 86.69 351 ASN A C 1
ATOM 2676 O O . ASN A 1 351 ? -7.393 16.441 6.762 1.00 86.69 351 ASN A O 1
ATOM 2680 N N . VAL A 1 352 ? -8.148 16.941 8.831 1.00 78.44 352 VAL A N 1
ATOM 2681 C CA . VAL A 1 352 ? -6.838 17.078 9.482 1.00 78.44 352 VAL A CA 1
ATOM 2682 C C . VAL A 1 352 ? -6.894 16.480 10.875 1.00 78.44 352 VAL A C 1
ATOM 2684 O O . VAL A 1 352 ? -7.549 17.041 11.741 1.00 78.44 352 VAL A O 1
ATOM 2687 N N . ARG A 1 353 ? -6.164 15.383 11.115 1.00 64.12 353 ARG A N 1
ATOM 2688 C CA . ARG A 1 353 ? -5.963 14.772 12.450 1.00 64.12 353 ARG A CA 1
ATOM 2689 C C . ARG A 1 353 ? -7.247 14.455 13.239 1.00 64.12 353 ARG A C 1
ATOM 2691 O O . ARG A 1 353 ? -7.186 14.294 14.451 1.00 64.12 353 ARG A O 1
ATOM 2698 N N . VAL A 1 354 ? -8.398 14.390 12.572 1.00 52.97 354 VAL A N 1
ATOM 2699 C CA . VAL A 1 354 ? -9.724 14.288 13.221 1.00 52.97 354 VAL A CA 1
ATOM 2700 C C . VAL A 1 354 ? -10.478 13.039 12.845 1.00 52.97 354 VAL A C 1
ATOM 2702 O O . VAL A 1 354 ? -11.367 12.613 13.564 1.00 52.97 354 VAL A O 1
ATOM 2705 N N . LEU A 1 355 ? -10.047 12.399 11.768 1.00 52.69 355 LEU A N 1
ATOM 2706 C CA . LEU A 1 355 ? -10.473 11.062 11.386 1.00 52.69 355 LEU A CA 1
ATOM 2707 C C . LEU A 1 355 ? -9.460 9.990 11.827 1.00 52.69 355 LEU A C 1
ATOM 2709 O O . LEU A 1 355 ? -9.528 8.837 11.396 1.00 52.69 355 LEU A O 1
ATOM 2713 N N . ASN A 1 356 ? -8.534 10.362 12.715 1.00 53.72 356 ASN A N 1
ATOM 2714 C CA . ASN A 1 356 ? -7.691 9.408 13.428 1.00 53.72 356 ASN A CA 1
ATOM 2715 C C . ASN A 1 356 ? -8.544 8.716 14.504 1.00 53.72 356 ASN A C 1
ATOM 2717 O O . ASN A 1 356 ? -9.360 9.376 15.131 1.00 53.72 356 ASN A O 1
ATOM 2721 N N . GLU A 1 357 ? -8.375 7.396 14.635 1.00 53.19 357 GLU A N 1
ATOM 2722 C CA . GLU A 1 357 ? -8.970 6.473 15.625 1.00 53.19 357 GLU A CA 1
ATOM 2723 C C . GLU A 1 357 ? -10.315 6.864 16.268 1.00 53.19 357 GLU A C 1
ATOM 2725 O O . GLU A 1 357 ? -10.405 7.750 17.118 1.00 53.19 357 GLU A O 1
ATOM 2730 N N . GLY A 1 358 ? -11.369 6.102 15.952 1.00 50.31 358 GLY A N 1
ATOM 2731 C CA . GLY A 1 358 ? -12.616 6.158 16.726 1.00 50.31 358 GLY A CA 1
ATOM 2732 C C . GLY A 1 358 ? -13.806 6.879 16.120 1.00 50.31 358 GLY A C 1
ATOM 2733 O O . GLY A 1 358 ? -14.870 6.908 16.726 1.00 50.31 358 GLY A O 1
ATOM 2734 N N . VAL A 1 359 ? -13.639 7.466 14.939 1.00 58.12 359 VAL A N 1
ATOM 2735 C CA . VAL A 1 359 ? -14.752 8.013 14.160 1.00 58.12 359 VAL A CA 1
ATOM 2736 C C . VAL A 1 359 ? -15.245 6.944 13.187 1.00 58.12 359 VAL A C 1
ATOM 2738 O O . VAL A 1 359 ? -14.439 6.430 12.397 1.00 58.12 359 VAL A O 1
ATOM 2741 N N . ASP A 1 360 ? -16.539 6.604 13.233 1.00 60.38 360 ASP A N 1
ATOM 2742 C CA . ASP A 1 360 ? -17.150 5.784 12.186 1.00 60.38 360 ASP A CA 1
ATOM 2743 C C . ASP A 1 360 ? -17.223 6.615 10.913 1.00 60.38 360 ASP A C 1
ATOM 2745 O O . ASP A 1 360 ? -17.899 7.642 10.857 1.00 60.38 360 ASP A O 1
ATOM 2749 N N . ILE A 1 361 ? -16.447 6.206 9.921 1.00 67.12 361 ILE A N 1
ATOM 2750 C CA . ILE A 1 361 ? -16.474 6.822 8.605 1.00 67.12 361 ILE A CA 1
ATOM 2751 C C . ILE A 1 361 ? -17.241 5.839 7.738 1.00 67.12 361 ILE A C 1
ATOM 2753 O O . ILE A 1 361 ? -16.927 4.638 7.789 1.00 67.12 361 ILE A O 1
ATOM 2757 N N . PRO A 1 362 ? -18.231 6.324 6.979 1.00 65.62 362 PRO A N 1
ATOM 2758 C CA . PRO A 1 362 ? -18.983 5.470 6.081 1.00 65.62 362 PRO A CA 1
ATOM 2759 C C . PRO A 1 362 ? -18.060 4.799 5.064 1.00 65.62 362 PRO A C 1
ATOM 2761 O O . PRO A 1 362 ? -16.893 5.171 4.924 1.00 65.62 362 PRO A O 1
ATOM 2764 N N . ALA A 1 363 ? -18.560 3.791 4.354 1.00 71.50 363 ALA A N 1
ATOM 2765 C CA . ALA A 1 363 ? -17.790 3.188 3.274 1.00 71.50 363 ALA A CA 1
ATOM 2766 C C . ALA A 1 363 ? -17.381 4.286 2.274 1.00 71.50 363 ALA A C 1
ATOM 2768 O O . ALA A 1 363 ? -18.237 4.980 1.736 1.00 71.50 363 ALA A O 1
ATOM 2769 N N . ILE A 1 364 ? -16.073 4.480 2.087 1.00 86.00 364 ILE A N 1
ATOM 2770 C CA . ILE A 1 364 ? -15.505 5.447 1.136 1.00 86.00 364 ILE A CA 1
ATOM 2771 C C . ILE A 1 364 ? -14.833 4.710 -0.012 1.00 86.00 364 ILE A C 1
ATOM 2773 O O . ILE A 1 364 ? -14.238 3.656 0.208 1.00 86.00 364 ILE A O 1
ATOM 2777 N N . ASP A 1 365 ? -14.875 5.282 -1.208 1.00 86.56 365 ASP A N 1
ATOM 2778 C CA . ASP A 1 365 ? -14.303 4.670 -2.412 1.00 86.56 365 ASP A CA 1
ATOM 2779 C C . ASP A 1 365 ? -12.826 5.022 -2.564 1.00 86.56 365 ASP A C 1
ATOM 2781 O O . ASP A 1 365 ? -12.039 4.241 -3.103 1.00 86.56 365 ASP A O 1
ATOM 2785 N N . ALA A 1 366 ? -12.437 6.201 -2.067 1.00 88.94 366 ALA A N 1
ATOM 2786 C CA . ALA A 1 366 ? -11.084 6.691 -2.235 1.00 88.94 366 ALA A CA 1
ATOM 2787 C C . ALA A 1 366 ? -10.547 7.524 -1.078 1.00 88.94 366 ALA A C 1
ATOM 2789 O O . ALA A 1 366 ? -11.275 8.210 -0.354 1.00 88.94 366 ALA A O 1
ATOM 2790 N N . VAL A 1 367 ? -9.222 7.502 -0.975 1.00 89.00 367 VAL A N 1
ATOM 2791 C CA . VAL A 1 367 ? -8.434 8.334 -0.071 1.00 89.00 367 VAL A CA 1
ATOM 2792 C C . VAL A 1 367 ? -7.407 9.115 -0.877 1.00 89.00 367 VAL A C 1
ATOM 2794 O O . VAL A 1 367 ? -6.645 8.544 -1.650 1.00 89.00 367 VAL A O 1
ATOM 2797 N N . VAL A 1 368 ? -7.352 10.425 -0.655 1.00 89.62 368 VAL A N 1
ATOM 2798 C CA . VAL A 1 368 ? -6.403 11.340 -1.294 1.00 89.62 368 VAL A CA 1
ATOM 2799 C C . VAL A 1 368 ? -5.453 11.887 -0.235 1.00 89.62 368 VAL A C 1
ATOM 2801 O O . VAL A 1 368 ? -5.885 12.477 0.760 1.00 89.62 368 VAL A O 1
ATOM 2804 N N . PHE A 1 369 ? -4.147 11.748 -0.448 1.00 86.88 369 PHE A N 1
ATOM 2805 C CA . PHE A 1 369 ? -3.131 12.289 0.457 1.00 86.88 369 PHE A CA 1
ATOM 2806 C C . PHE A 1 369 ? -2.622 13.650 -0.029 1.00 86.88 369 PHE A C 1
ATOM 2808 O O . PHE A 1 369 ? -1.560 13.741 -0.631 1.00 86.88 369 PHE A O 1
ATOM 2815 N N . ALA A 1 370 ? -3.333 14.737 0.286 1.00 84.00 370 ALA A N 1
ATOM 2816 C CA . ALA A 1 370 ? -2.929 16.098 -0.104 1.00 84.00 370 ALA A CA 1
ATOM 2817 C C . ALA A 1 370 ? -1.575 16.544 0.492 1.00 84.00 370 ALA A C 1
ATOM 2819 O O . ALA A 1 370 ? -0.973 17.512 0.031 1.00 84.00 370 ALA A O 1
ATOM 2820 N N . ALA A 1 371 ? -1.099 15.870 1.540 1.00 74.88 371 ALA A N 1
ATOM 2821 C CA . ALA A 1 371 ? 0.235 16.050 2.097 1.00 74.88 371 ALA A CA 1
ATOM 2822 C C . ALA A 1 371 ? 0.744 14.750 2.735 1.00 74.88 371 ALA A C 1
ATOM 2824 O O . ALA A 1 371 ? -0.044 13.957 3.260 1.00 74.88 371 ALA A O 1
ATOM 2825 N N . ALA A 1 372 ? 2.068 14.580 2.768 1.00 69.44 372 ALA A N 1
ATOM 2826 C CA . ALA A 1 372 ? 2.713 13.452 3.434 1.00 69.44 372 ALA A CA 1
ATOM 2827 C C . ALA A 1 372 ? 2.325 13.354 4.921 1.00 69.44 372 ALA A C 1
ATOM 2829 O O . ALA A 1 372 ? 2.210 14.360 5.638 1.00 69.44 372 ALA A O 1
ATOM 2830 N N . ARG A 1 373 ? 2.121 12.119 5.392 1.00 67.12 373 ARG A N 1
ATOM 2831 C CA . ARG A 1 373 ? 1.786 11.829 6.790 1.00 67.12 373 ARG A CA 1
ATOM 2832 C C . ARG A 1 373 ? 3.049 11.701 7.631 1.00 67.12 373 ARG A C 1
ATOM 2834 O O . ARG A 1 373 ? 4.071 11.215 7.174 1.00 67.12 373 ARG A O 1
ATOM 2841 N N . LYS A 1 374 ? 2.949 12.120 8.894 1.00 59.69 374 LYS A N 1
ATOM 2842 C CA . LYS A 1 374 ? 4.046 12.032 9.873 1.00 59.69 374 LYS A CA 1
ATOM 2843 C C . LYS A 1 374 ? 4.056 10.715 10.663 1.00 59.69 374 LYS A C 1
ATOM 2845 O O . LYS A 1 374 ? 4.975 10.509 11.439 1.00 59.69 374 LYS A O 1
ATOM 2850 N N . SER A 1 375 ? 3.017 9.890 10.530 1.00 63.66 375 SER A N 1
ATOM 2851 C CA . SER A 1 375 ? 2.780 8.678 11.324 1.00 63.66 375 SER A CA 1
ATOM 2852 C C . SER A 1 375 ? 2.392 7.534 10.389 1.00 63.66 375 SER A C 1
ATOM 2854 O O . SER A 1 375 ? 1.507 7.705 9.547 1.00 63.66 375 SER A O 1
ATOM 2856 N N . VAL A 1 376 ? 3.072 6.395 10.542 1.00 60.56 376 VAL A N 1
ATOM 2857 C CA . VAL A 1 376 ? 2.799 5.133 9.830 1.00 60.56 376 VAL A CA 1
ATOM 2858 C C . VAL A 1 376 ? 1.419 4.609 10.221 1.00 60.56 376 VAL A C 1
ATOM 2860 O O . VAL A 1 376 ? 0.601 4.304 9.358 1.00 60.56 376 VAL A O 1
ATOM 2863 N N . ILE A 1 377 ? 1.137 4.599 11.527 1.00 64.50 377 ILE A N 1
ATOM 2864 C CA . ILE A 1 377 ? -0.124 4.124 12.108 1.00 64.50 377 ILE A CA 1
ATOM 2865 C C . ILE A 1 377 ? -1.299 4.918 11.531 1.00 64.50 377 ILE A C 1
ATOM 2867 O O . ILE A 1 377 ? -2.266 4.334 11.045 1.00 64.50 377 ILE A O 1
ATOM 2871 N N . ASP A 1 378 ? -1.178 6.250 11.482 1.00 68.19 378 ASP A N 1
ATOM 2872 C CA . ASP A 1 378 ? -2.220 7.114 10.921 1.00 68.19 378 ASP A CA 1
ATOM 2873 C C . ASP A 1 378 ? -2.462 6.801 9.438 1.00 68.19 378 ASP A C 1
ATOM 2875 O O . ASP A 1 378 ? -3.601 6.868 8.977 1.00 68.19 378 ASP A O 1
ATOM 2879 N N . ALA A 1 379 ? -1.408 6.485 8.676 1.00 70.50 379 ALA A N 1
ATOM 2880 C CA . ALA A 1 379 ? -1.515 6.140 7.261 1.00 70.50 379 ALA A CA 1
ATOM 2881 C C . ALA A 1 379 ? -2.220 4.789 7.063 1.00 70.50 379 ALA A C 1
ATOM 2883 O O . ALA A 1 379 ? -3.196 4.738 6.316 1.00 70.50 379 ALA A O 1
ATOM 2884 N N . ILE A 1 380 ? -1.807 3.739 7.782 1.00 70.44 380 ILE A N 1
ATOM 2885 C CA . ILE A 1 380 ? -2.419 2.398 7.715 1.00 70.44 380 ILE A CA 1
ATOM 2886 C C . ILE A 1 380 ? -3.892 2.453 8.125 1.00 70.44 380 ILE A C 1
ATOM 2888 O O . ILE A 1 380 ? -4.752 1.934 7.418 1.00 70.44 380 ILE A O 1
ATOM 2892 N N . GLN A 1 381 ? -4.218 3.138 9.223 1.00 72.81 381 GLN A N 1
ATOM 2893 C CA . GLN A 1 381 ? -5.605 3.300 9.661 1.00 72.81 381 GLN A CA 1
ATOM 2894 C C . GLN A 1 381 ? -6.437 4.105 8.653 1.00 72.81 381 GLN A C 1
ATOM 2896 O O . GLN A 1 381 ? -7.604 3.784 8.426 1.00 72.81 381 GLN A O 1
ATOM 2901 N N . SER A 1 382 ? -5.852 5.142 8.038 1.00 73.06 382 SER A N 1
ATOM 2902 C CA . SER A 1 382 ? -6.506 5.932 6.984 1.00 73.06 382 SER A CA 1
ATOM 2903 C C . SER A 1 382 ? -6.816 5.077 5.753 1.00 73.06 382 SER A C 1
ATOM 2905 O O . SER A 1 382 ? -7.930 5.140 5.239 1.00 73.06 382 SER A O 1
ATOM 2907 N N . ILE A 1 383 ? -5.861 4.250 5.316 1.00 76.50 383 ILE A N 1
ATOM 2908 C CA . ILE A 1 383 ? -6.018 3.323 4.188 1.00 76.50 383 ILE A CA 1
ATOM 2909 C C . ILE A 1 383 ? -7.066 2.263 4.527 1.00 76.50 383 ILE A C 1
ATOM 2911 O O . ILE A 1 383 ? -8.039 2.120 3.795 1.00 76.50 383 ILE A O 1
ATOM 2915 N N . GLY A 1 384 ? -6.951 1.596 5.681 1.00 74.69 384 GLY A N 1
ATOM 2916 C CA . GLY A 1 384 ? -7.872 0.538 6.113 1.00 74.69 384 GLY A CA 1
ATOM 2917 C C . GLY A 1 384 ? -9.338 0.976 6.215 1.00 74.69 384 GLY A C 1
ATOM 2918 O O . GLY A 1 384 ? -10.239 0.145 6.160 1.00 74.69 384 GLY A O 1
ATOM 2919 N N . ARG A 1 385 ? -9.615 2.283 6.315 1.00 75.69 385 ARG A N 1
ATOM 2920 C CA . ARG A 1 385 ? -10.979 2.830 6.218 1.00 75.69 385 ARG A CA 1
ATOM 2921 C C . ARG A 1 385 ? -11.533 2.785 4.793 1.00 75.69 385 ARG A C 1
ATOM 2923 O O . ARG A 1 385 ? -12.710 2.478 4.633 1.00 75.69 385 ARG A O 1
ATOM 2930 N N . ALA A 1 386 ? -10.706 3.040 3.781 1.00 79.44 386 ALA A N 1
ATOM 2931 C CA . ALA A 1 386 ? -11.089 2.911 2.374 1.00 79.44 386 ALA A CA 1
ATOM 2932 C C . ALA A 1 386 ? -11.293 1.456 1.958 1.00 79.44 386 ALA A C 1
ATOM 2934 O O . ALA A 1 386 ? -12.183 1.158 1.165 1.00 79.44 386 ALA A O 1
ATOM 2935 N N . LEU A 1 387 ? -10.522 0.548 2.559 1.00 82.00 387 LEU A N 1
ATOM 2936 C CA . LEU A 1 387 ? -10.577 -0.879 2.250 1.00 82.00 387 LEU A CA 1
ATOM 2937 C C . LEU A 1 387 ? -11.803 -1.594 2.839 1.00 82.00 387 LEU A C 1
ATOM 2939 O O . LEU A 1 387 ? -11.985 -2.786 2.620 1.00 82.00 387 LEU A O 1
ATOM 2943 N N . ARG A 1 388 ? -12.661 -0.909 3.604 1.00 84.19 388 ARG A N 1
ATOM 2944 C CA . ARG A 1 388 ? -13.881 -1.523 4.147 1.00 84.19 388 ARG A CA 1
ATOM 2945 C C . ARG A 1 388 ? -14.813 -1.946 3.004 1.00 84.19 388 ARG A C 1
ATOM 2947 O O . ARG A 1 388 ? -15.160 -1.108 2.167 1.00 84.19 388 ARG A O 1
ATOM 2954 N N . GLN A 1 389 ? -15.236 -3.208 3.031 1.00 84.06 389 GLN A N 1
ATOM 2955 C CA . GLN A 1 389 ? -16.262 -3.791 2.163 1.00 84.06 389 GLN A CA 1
ATOM 2956 C C . GLN A 1 389 ? -17.051 -4.887 2.902 1.00 84.06 389 GLN A C 1
ATOM 2958 O O . GLN A 1 389 ? -16.657 -5.334 3.991 1.00 84.06 389 GLN A O 1
ATOM 2963 N N . GLN A 1 390 ? -18.168 -5.331 2.328 1.00 81.50 390 GLN A N 1
ATOM 2964 C CA . GLN A 1 390 ? -18.719 -6.645 2.648 1.00 81.50 390 GLN A CA 1
ATOM 2965 C C . GLN A 1 390 ? -17.789 -7.727 2.070 1.00 81.50 390 GLN A C 1
ATOM 2967 O O . GLN A 1 390 ? -17.267 -7.546 0.970 1.00 81.50 390 GLN A O 1
ATOM 2972 N N . PRO A 1 391 ? -17.538 -8.839 2.785 1.00 82.06 391 PRO A N 1
ATOM 2973 C CA . PRO A 1 391 ? -16.654 -9.879 2.284 1.00 82.06 391 PRO A CA 1
ATOM 2974 C C . PRO A 1 391 ? -17.111 -10.376 0.911 1.00 82.06 391 PRO A C 1
ATOM 2976 O O . PRO A 1 391 ? -18.263 -10.776 0.758 1.00 82.06 391 PRO A O 1
ATOM 2979 N N . GLY A 1 392 ? -16.219 -10.320 -0.078 1.00 76.19 392 GLY A N 1
ATOM 2980 C CA . GLY A 1 392 ? -16.518 -10.714 -1.458 1.00 76.19 392 GLY A CA 1
ATOM 2981 C C . GLY A 1 392 ? -17.286 -9.689 -2.305 1.00 76.19 392 GLY A C 1
ATOM 2982 O O . GLY A 1 392 ? -17.620 -10.009 -3.439 1.00 76.19 392 GLY A O 1
ATOM 2983 N N . GLU A 1 393 ? -17.532 -8.465 -1.818 1.00 82.50 393 GLU A N 1
ATOM 2984 C CA . GLU A 1 393 ? -18.206 -7.391 -2.580 1.00 82.50 393 GLU A CA 1
ATOM 2985 C C . GLU A 1 393 ? -17.432 -6.978 -3.846 1.00 82.50 393 GLU A C 1
ATOM 2987 O O . GLU A 1 393 ? -18.014 -6.443 -4.786 1.00 82.50 393 GLU A O 1
ATOM 2992 N N . GLY A 1 394 ? -16.123 -7.247 -3.896 1.00 78.44 394 GLY A N 1
ATOM 2993 C CA . GLY A 1 394 ? -15.287 -6.981 -5.070 1.00 78.44 394 GLY A CA 1
ATOM 2994 C C . GLY A 1 394 ? -14.948 -5.501 -5.254 1.00 78.44 394 GLY A C 1
ATOM 2995 O O . GLY A 1 394 ? -14.513 -5.090 -6.331 1.00 78.44 394 GLY A O 1
ATOM 2996 N N . LYS A 1 395 ? -15.126 -4.691 -4.206 1.00 83.94 395 LYS A N 1
ATOM 2997 C CA . LYS A 1 395 ? -14.764 -3.275 -4.211 1.00 83.94 395 LYS A CA 1
ATOM 2998 C C . LYS A 1 395 ? -13.260 -3.117 -4.453 1.00 83.94 395 LYS A C 1
ATOM 3000 O O . LYS A 1 395 ? -12.449 -3.846 -3.884 1.00 83.94 395 LYS A O 1
ATOM 3005 N N . LYS A 1 396 ? -12.893 -2.099 -5.239 1.00 82.75 396 LYS A N 1
ATOM 3006 C CA . LYS A 1 396 ? -11.507 -1.637 -5.403 1.00 82.75 396 LYS A CA 1
ATOM 3007 C C . LYS A 1 396 ? -11.351 -0.218 -4.869 1.00 82.75 396 LYS A C 1
ATOM 3009 O O . LYS A 1 396 ? -11.871 0.734 -5.447 1.00 82.75 396 LYS A O 1
ATOM 3014 N N . ALA A 1 397 ? -10.628 -0.073 -3.765 1.00 85.50 397 ALA A N 1
ATOM 3015 C CA . ALA A 1 397 ? -10.342 1.225 -3.171 1.00 85.50 397 ALA A CA 1
ATOM 3016 C C . ALA A 1 397 ? -9.302 1.995 -3.996 1.00 85.50 397 ALA A C 1
ATOM 3018 O O . ALA A 1 397 ? -8.319 1.432 -4.477 1.00 85.50 397 ALA A O 1
ATOM 3019 N N . THR A 1 398 ? -9.492 3.303 -4.143 1.00 87.25 398 THR A N 1
ATOM 3020 C CA . THR A 1 398 ? -8.568 4.153 -4.905 1.00 87.25 398 THR A CA 1
ATOM 3021 C C . THR A 1 398 ? -7.752 5.039 -3.967 1.00 87.25 398 THR A C 1
ATOM 3023 O O . THR A 1 398 ? -8.300 5.803 -3.175 1.00 87.25 398 THR A O 1
ATOM 3026 N N . LEU A 1 399 ? -6.427 4.948 -4.042 1.00 87.25 399 LEU A N 1
ATOM 3027 C CA . LEU A 1 399 ? -5.507 5.759 -3.248 1.00 87.25 399 LEU A CA 1
ATOM 3028 C C . LEU A 1 399 ? -4.809 6.767 -4.155 1.00 87.25 399 LEU A C 1
ATOM 3030 O O . LEU A 1 399 ? -4.006 6.384 -4.998 1.00 87.25 399 LEU A O 1
ATOM 3034 N N . VAL A 1 400 ? -5.099 8.053 -3.978 1.00 86.81 400 VAL A N 1
ATOM 3035 C CA . VAL A 1 400 ? -4.535 9.122 -4.810 1.00 86.81 400 VAL A CA 1
ATOM 3036 C C . VAL A 1 400 ? -3.357 9.775 -4.094 1.00 86.81 400 VAL A C 1
ATOM 3038 O O . VAL A 1 400 ? -3.503 10.310 -2.986 1.00 86.81 400 VAL A O 1
ATOM 3041 N N . ILE A 1 401 ? -2.191 9.760 -4.742 1.00 86.06 401 ILE A N 1
ATOM 3042 C CA . ILE A 1 401 ? -0.966 10.406 -4.262 1.00 86.06 401 ILE A CA 1
ATOM 3043 C C . ILE A 1 401 ? -0.601 11.521 -5.250 1.00 86.06 401 ILE A C 1
ATOM 3045 O O . ILE A 1 401 ? -0.268 11.215 -6.390 1.00 86.06 401 ILE A O 1
ATOM 3049 N N . PRO A 1 402 ? -0.644 12.807 -4.852 1.00 80.38 402 PRO A N 1
ATOM 3050 C CA . PRO A 1 402 ? -0.433 13.941 -5.748 1.00 80.38 402 PRO A CA 1
ATOM 3051 C C . PRO A 1 402 ? 1.064 14.183 -5.995 1.00 80.38 402 PRO A C 1
ATOM 3053 O O . PRO A 1 402 ? 1.623 15.208 -5.598 1.00 80.38 402 PRO A O 1
ATOM 3056 N N . VAL A 1 403 ? 1.725 13.202 -6.605 1.00 78.06 403 VAL A N 1
ATOM 3057 C CA . VAL A 1 403 ? 3.093 13.295 -7.121 1.00 78.06 403 VAL A CA 1
ATOM 3058 C C . VAL A 1 403 ? 2.996 13.306 -8.636 1.00 78.06 403 VAL A C 1
ATOM 3060 O O . VAL A 1 403 ? 2.476 12.365 -9.220 1.00 78.06 403 VAL A O 1
ATOM 3063 N N . TYR A 1 404 ? 3.445 14.406 -9.237 1.00 79.31 404 TYR A N 1
ATOM 3064 C CA . TYR A 1 404 ? 3.281 14.665 -10.663 1.00 79.31 404 TYR A CA 1
ATOM 3065 C C . TYR A 1 404 ? 4.389 13.977 -11.458 1.00 79.31 404 TYR A C 1
ATOM 3067 O O . TYR A 1 404 ? 5.538 14.428 -11.434 1.00 79.31 404 TYR A O 1
ATOM 3075 N N . LEU A 1 405 ? 4.049 12.873 -12.119 1.00 67.50 405 LEU A N 1
ATOM 3076 C CA . LEU A 1 405 ? 4.991 12.079 -12.903 1.00 67.50 405 LEU A CA 1
ATOM 3077 C C . LEU A 1 405 ? 5.234 12.725 -14.280 1.00 67.50 405 LEU A C 1
ATOM 3079 O O . LEU A 1 405 ? 4.289 13.241 -14.882 1.00 67.50 405 LEU A O 1
ATOM 3083 N N . PRO A 1 406 ? 6.482 12.730 -14.788 1.00 67.56 406 PRO A N 1
ATOM 3084 C CA . PRO A 1 406 ? 6.734 12.879 -16.218 1.00 67.56 406 PRO A CA 1
ATOM 3085 C C . PRO A 1 406 ? 6.113 11.716 -16.997 1.00 67.56 406 PRO A C 1
ATOM 3087 O O . PRO A 1 406 ? 6.084 10.594 -16.492 1.00 67.56 406 PRO A O 1
ATOM 3090 N N . ASP A 1 407 ? 5.691 11.969 -18.232 1.00 63.16 407 ASP A N 1
ATOM 3091 C CA . ASP A 1 407 ? 5.211 10.911 -19.121 1.00 63.16 407 ASP A CA 1
ATOM 3092 C C . ASP A 1 407 ? 6.292 9.831 -19.347 1.00 63.16 407 ASP A C 1
ATOM 3094 O O . ASP A 1 407 ? 7.470 10.142 -19.561 1.00 63.16 407 ASP A O 1
ATOM 3098 N N . GLY A 1 408 ? 5.903 8.560 -19.213 1.00 54.59 408 GLY A N 1
ATOM 3099 C CA . GLY A 1 408 ? 6.785 7.390 -19.303 1.00 54.59 408 GLY A CA 1
ATOM 3100 C C . GLY A 1 408 ? 7.786 7.193 -18.149 1.00 54.59 408 GLY A C 1
ATOM 3101 O O . GLY A 1 408 ? 8.659 6.324 -18.245 1.00 54.59 408 GLY A O 1
ATOM 3102 N N . ALA A 1 409 ? 7.716 7.981 -17.068 1.00 62.44 409 ALA A N 1
ATOM 3103 C CA . ALA A 1 409 ? 8.625 7.847 -15.928 1.00 62.44 409 ALA A CA 1
ATOM 3104 C C . ALA A 1 409 ? 8.178 6.771 -14.926 1.00 62.44 409 ALA A C 1
ATOM 3106 O O . ALA A 1 409 ? 7.009 6.655 -14.578 1.00 62.44 409 ALA A O 1
ATOM 3107 N N . SER A 1 410 ? 9.146 6.045 -14.362 1.00 62.31 410 SER A N 1
ATOM 3108 C CA . SER A 1 410 ? 8.892 5.096 -13.274 1.00 62.31 410 SER A CA 1
ATOM 3109 C C . SER A 1 410 ? 8.406 5.819 -12.015 1.00 62.31 410 SER A C 1
ATOM 3111 O O . SER A 1 410 ? 9.140 6.609 -11.410 1.00 62.31 410 SER A O 1
ATOM 3113 N N . ALA A 1 411 ? 7.187 5.499 -11.571 1.00 64.56 411 ALA A N 1
ATOM 3114 C CA . ALA A 1 411 ? 6.623 6.024 -10.330 1.00 64.56 411 ALA A CA 1
ATOM 3115 C C . ALA A 1 411 ? 7.521 5.745 -9.116 1.00 64.56 411 ALA A C 1
ATOM 3117 O O . ALA A 1 411 ? 7.684 6.608 -8.253 1.00 64.56 411 ALA A O 1
ATOM 3118 N N . HIS A 1 412 ? 8.159 4.572 -9.081 1.00 59.88 412 HIS A N 1
ATOM 3119 C CA . HIS A 1 412 ? 9.084 4.180 -8.021 1.00 59.88 412 HIS A CA 1
ATOM 3120 C C . HIS A 1 412 ? 10.247 5.177 -7.869 1.00 59.88 412 HIS A C 1
ATOM 3122 O O . HIS A 1 412 ? 10.524 5.648 -6.762 1.00 59.88 412 HIS A O 1
ATOM 3128 N N . ASP A 1 413 ? 10.888 5.550 -8.978 1.00 63.91 413 ASP A N 1
ATOM 3129 C CA . ASP A 1 413 ? 12.091 6.389 -8.963 1.00 63.91 413 ASP A CA 1
ATOM 3130 C C . ASP A 1 413 ? 11.766 7.837 -8.590 1.00 63.91 413 ASP A C 1
ATOM 3132 O O . ASP A 1 413 ? 12.500 8.474 -7.830 1.00 63.91 413 ASP A O 1
ATOM 3136 N N . VAL A 1 414 ? 10.626 8.347 -9.065 1.00 65.75 414 VAL A N 1
ATOM 3137 C CA . VAL A 1 414 ? 10.164 9.697 -8.725 1.00 65.75 414 VAL A CA 1
ATOM 3138 C C . VAL A 1 414 ? 9.765 9.771 -7.249 1.00 65.75 414 VAL A C 1
ATOM 3140 O O . VAL A 1 414 ? 10.110 10.733 -6.564 1.00 65.75 414 VAL A O 1
ATOM 3143 N N . LEU A 1 415 ? 9.080 8.755 -6.716 1.00 66.88 415 LEU A N 1
ATOM 3144 C CA . LEU A 1 415 ? 8.577 8.768 -5.340 1.00 66.88 415 LEU A CA 1
ATOM 3145 C C . LEU A 1 415 ? 9.668 8.661 -4.287 1.00 66.88 415 LEU A C 1
ATOM 3147 O O . LEU A 1 415 ? 9.534 9.304 -3.240 1.00 66.88 415 LEU A O 1
ATOM 3151 N N . ALA A 1 416 ? 10.729 7.895 -4.557 1.00 60.09 416 ALA A N 1
ATOM 3152 C CA . ALA A 1 416 ? 11.850 7.713 -3.638 1.00 60.09 416 ALA A CA 1
ATOM 3153 C C . ALA A 1 416 ? 12.491 9.053 -3.221 1.00 60.09 416 ALA A C 1
ATOM 3155 O O . ALA A 1 416 ? 12.945 9.192 -2.086 1.00 60.09 416 ALA A O 1
ATOM 3156 N N . GLY A 1 417 ? 12.463 10.062 -4.103 1.00 60.38 417 GLY A N 1
ATOM 3157 C CA . GLY A 1 417 ? 12.967 11.414 -3.836 1.00 60.38 417 GLY A CA 1
ATOM 3158 C C . GLY A 1 417 ? 11.964 12.383 -3.192 1.00 60.38 417 GLY A C 1
ATOM 3159 O O . GLY A 1 417 ? 12.318 13.527 -2.908 1.00 60.38 417 GLY A O 1
ATOM 3160 N N . THR A 1 418 ? 10.712 11.974 -2.960 1.00 68.75 418 THR A N 1
ATOM 3161 C CA . THR A 1 418 ? 9.642 12.863 -2.466 1.00 68.75 418 THR A CA 1
ATOM 3162 C C . THR A 1 418 ? 9.316 12.636 -0.991 1.00 68.75 418 THR A C 1
ATOM 3164 O O . THR A 1 418 ? 9.610 11.597 -0.403 1.00 68.75 418 THR A O 1
ATOM 3167 N N . SER A 1 419 ? 8.563 13.567 -0.393 1.00 66.81 419 SER A N 1
ATOM 3168 C CA . SER A 1 419 ? 7.987 13.378 0.946 1.00 66.81 419 SER A CA 1
ATOM 3169 C C . SER A 1 419 ? 7.001 12.202 1.047 1.00 66.81 419 SER A C 1
ATOM 3171 O O . SER A 1 419 ? 6.591 11.859 2.153 1.00 66.81 419 SER A O 1
ATOM 3173 N N . PHE A 1 420 ? 6.582 11.613 -0.079 1.00 72.38 420 PHE A N 1
ATOM 3174 C CA . PHE A 1 420 ? 5.669 10.471 -0.130 1.00 72.38 420 PHE A CA 1
ATOM 3175 C C . PHE A 1 420 ? 6.384 9.118 -0.251 1.00 72.38 420 PHE A C 1
ATOM 3177 O O . PHE A 1 420 ? 5.707 8.098 -0.150 1.00 72.38 420 PHE A O 1
ATOM 3184 N N . GLY A 1 421 ? 7.717 9.079 -0.380 1.00 65.75 421 GLY A N 1
ATOM 3185 C CA . GLY A 1 421 ? 8.473 7.825 -0.507 1.00 65.75 421 GLY A CA 1
ATOM 3186 C C . GLY A 1 421 ? 8.208 6.834 0.634 1.00 65.75 421 GLY A C 1
ATOM 3187 O O . GLY A 1 421 ? 8.009 5.648 0.398 1.00 65.75 421 GLY A O 1
ATOM 3188 N N . GLY A 1 422 ? 8.072 7.322 1.873 1.00 64.50 422 GLY A N 1
ATOM 3189 C CA . GLY A 1 422 ? 7.700 6.471 3.011 1.00 64.50 422 GLY A CA 1
ATOM 3190 C C . GLY A 1 422 ? 6.299 5.854 2.887 1.00 64.50 422 GLY A C 1
ATOM 3191 O O . GLY A 1 422 ? 6.114 4.683 3.204 1.00 64.50 422 GLY A O 1
ATOM 3192 N N . LEU A 1 423 ? 5.315 6.610 2.383 1.00 70.44 423 LEU A N 1
ATOM 3193 C CA . LEU A 1 423 ? 3.963 6.095 2.137 1.00 70.44 423 LEU A CA 1
ATOM 3194 C C . LEU A 1 423 ? 3.968 5.059 1.011 1.00 70.44 423 LEU A C 1
ATOM 3196 O O . LEU A 1 423 ? 3.298 4.039 1.124 1.00 70.44 423 LEU A O 1
ATOM 3200 N N . TRP A 1 424 ? 4.732 5.314 -0.049 1.00 70.19 424 TRP A N 1
ATOM 3201 C CA . TRP A 1 424 ? 4.900 4.385 -1.160 1.00 70.19 424 TRP A CA 1
ATOM 3202 C C . TRP A 1 424 ? 5.507 3.056 -0.706 1.00 70.19 424 TRP A C 1
ATOM 3204 O O . TRP A 1 424 ? 4.974 2.002 -1.033 1.00 70.19 424 TRP A O 1
ATOM 3214 N N . ASN A 1 425 ? 6.544 3.092 0.133 1.00 63.22 425 ASN A N 1
ATOM 3215 C CA . ASN A 1 425 ? 7.142 1.883 0.701 1.00 63.22 425 ASN A CA 1
ATOM 3216 C C . ASN A 1 425 ? 6.147 1.092 1.559 1.00 63.22 425 ASN A C 1
ATOM 3218 O O . ASN A 1 425 ? 6.113 -0.131 1.475 1.00 63.22 425 ASN A O 1
ATOM 3222 N N . ILE A 1 426 ? 5.298 1.773 2.340 1.00 65.88 426 ILE A N 1
ATOM 3223 C CA . ILE A 1 426 ? 4.206 1.113 3.073 1.00 65.88 426 ILE A CA 1
ATOM 3224 C C . ILE A 1 426 ? 3.238 0.454 2.094 1.00 65.88 426 ILE A C 1
ATOM 3226 O O . ILE A 1 426 ? 2.891 -0.701 2.282 1.00 65.88 426 ILE A O 1
ATOM 3230 N N . LEU A 1 427 ? 2.801 1.160 1.050 1.00 67.94 427 LEU A N 1
ATOM 3231 C CA . LEU A 1 427 ? 1.847 0.626 0.075 1.00 67.94 427 LEU A CA 1
ATOM 3232 C C . LEU A 1 427 ? 2.409 -0.559 -0.712 1.00 67.94 427 LEU A C 1
ATOM 3234 O O . LEU A 1 427 ? 1.657 -1.492 -0.976 1.00 67.94 427 LEU A O 1
ATOM 3238 N N . GLN A 1 428 ? 3.701 -0.545 -1.043 1.00 61.72 428 GLN A N 1
ATOM 3239 C CA . GLN A 1 428 ? 4.389 -1.692 -1.633 1.00 61.72 428 GLN A CA 1
ATOM 3240 C C . GLN A 1 428 ? 4.454 -2.862 -0.649 1.00 61.72 428 GLN A C 1
ATOM 3242 O O . GLN A 1 428 ? 4.104 -3.979 -1.002 1.00 61.72 428 GLN A O 1
ATOM 3247 N N . ALA A 1 429 ? 4.807 -2.621 0.612 1.00 57.25 429 ALA A N 1
ATOM 3248 C CA . ALA A 1 429 ? 4.892 -3.685 1.610 1.00 57.25 429 ALA A CA 1
ATOM 3249 C C . ALA A 1 429 ? 3.545 -4.298 1.994 1.00 57.25 429 ALA A C 1
ATOM 3251 O O . ALA A 1 429 ? 3.435 -5.515 2.141 1.00 57.25 429 ALA A O 1
ATOM 3252 N N . LEU A 1 430 ? 2.510 -3.457 2.094 1.00 59.47 430 LEU A N 1
ATOM 3253 C CA . LEU A 1 430 ? 1.120 -3.888 2.214 1.00 59.47 430 LEU A CA 1
ATOM 3254 C C . LEU A 1 430 ? 0.750 -4.844 1.074 1.00 59.47 430 LEU A C 1
ATOM 3256 O O . LEU A 1 430 ? 0.075 -5.841 1.312 1.00 59.47 430 LEU A O 1
ATOM 3260 N N . ARG A 1 431 ? 1.233 -4.568 -0.142 1.00 59.06 431 ARG A N 1
ATOM 3261 C CA . ARG A 1 431 ? 0.991 -5.369 -1.348 1.00 59.06 431 ARG A CA 1
ATOM 3262 C C . ARG A 1 431 ? 1.889 -6.603 -1.449 1.00 59.06 431 ARG A C 1
ATOM 3264 O O . ARG A 1 431 ? 1.500 -7.589 -2.060 1.00 59.06 431 ARG A O 1
ATOM 3271 N N . ALA A 1 432 ? 3.066 -6.576 -0.827 1.00 49.47 432 ALA A N 1
ATOM 3272 C CA . ALA A 1 432 ? 3.990 -7.706 -0.744 1.00 49.47 432 ALA A CA 1
ATOM 3273 C C . ALA A 1 432 ? 3.558 -8.767 0.289 1.00 49.47 432 ALA A C 1
ATOM 3275 O O . ALA A 1 432 ? 4.129 -9.857 0.320 1.00 49.47 432 ALA A O 1
ATOM 3276 N N . HIS A 1 433 ? 2.517 -8.483 1.086 1.00 52.88 433 HIS A N 1
ATOM 3277 C CA . HIS A 1 433 ? 2.078 -9.281 2.241 1.00 52.88 433 HIS A CA 1
ATOM 3278 C C . HIS A 1 433 ? 3.178 -9.438 3.296 1.00 52.88 433 HIS A C 1
ATOM 3280 O O . HIS A 1 433 ? 3.248 -10.439 4.009 1.00 52.88 433 HIS A O 1
ATOM 3286 N N . ASP A 1 434 ? 4.044 -8.431 3.409 1.00 47.78 434 ASP A N 1
ATOM 3287 C CA . ASP A 1 434 ? 5.069 -8.389 4.440 1.00 47.78 434 ASP A CA 1
ATOM 3288 C C . ASP A 1 434 ? 4.540 -7.609 5.654 1.00 47.78 434 ASP A C 1
ATOM 3290 O O . ASP A 1 434 ? 4.914 -6.465 5.924 1.00 47.78 434 ASP A O 1
ATOM 3294 N N . ASP A 1 435 ? 3.632 -8.237 6.408 1.00 49.28 435 ASP A N 1
ATOM 3295 C CA . ASP A 1 435 ? 3.178 -7.695 7.695 1.00 49.28 435 ASP A CA 1
ATOM 3296 C C . ASP A 1 435 ? 4.358 -7.502 8.662 1.00 49.28 435 ASP A C 1
ATOM 3298 O O . ASP A 1 435 ? 4.317 -6.613 9.513 1.00 49.28 435 ASP A O 1
ATOM 3302 N N . THR A 1 436 ? 5.435 -8.290 8.515 1.00 46.53 436 THR A N 1
ATOM 3303 C CA . THR A 1 436 ? 6.665 -8.103 9.293 1.00 46.53 436 THR A CA 1
ATOM 3304 C C . THR A 1 436 ? 7.425 -6.833 8.913 1.00 46.53 436 THR A C 1
ATOM 3306 O O . THR A 1 436 ? 8.105 -6.272 9.767 1.00 46.53 436 THR A O 1
ATOM 3309 N N . PHE A 1 437 ? 7.283 -6.340 7.682 1.00 46.59 437 PHE A N 1
ATOM 3310 C CA . PHE A 1 437 ? 7.813 -5.057 7.231 1.00 46.59 437 PHE A CA 1
ATOM 3311 C C . PHE A 1 437 ? 6.944 -3.896 7.706 1.00 46.59 437 PHE A C 1
ATOM 3313 O O . PHE A 1 437 ? 7.486 -2.885 8.139 1.00 46.59 437 PHE A O 1
ATOM 3320 N N . LEU A 1 438 ? 5.612 -4.021 7.736 1.00 47.41 438 LEU A N 1
ATOM 3321 C CA . LEU A 1 438 ? 4.767 -3.022 8.421 1.00 47.41 438 LEU A CA 1
ATOM 3322 C C . LEU A 1 438 ? 5.146 -2.897 9.897 1.00 47.41 438 LEU A C 1
ATOM 3324 O O . LEU A 1 438 ? 5.251 -1.790 10.423 1.00 47.41 438 LEU A O 1
ATOM 3328 N N . ASP A 1 439 ? 5.434 -4.043 10.511 1.00 49.81 439 ASP A N 1
ATOM 3329 C CA . ASP A 1 439 ? 6.024 -4.199 11.834 1.00 49.81 439 ASP A CA 1
ATOM 3330 C C . ASP A 1 439 ? 7.516 -3.791 11.875 1.00 49.81 439 ASP A C 1
ATOM 3332 O O . ASP A 1 439 ? 8.182 -4.217 12.813 1.00 49.81 439 ASP A O 1
ATOM 3336 N N . ARG A 1 440 ? 8.062 -3.036 10.900 1.00 47.59 440 ARG A N 1
ATOM 3337 C CA . ARG A 1 440 ? 9.452 -2.503 10.838 1.00 47.59 440 ARG A CA 1
ATOM 3338 C C . ARG A 1 440 ? 9.595 -1.121 10.175 1.00 47.59 440 ARG A C 1
ATOM 3340 O O . ARG A 1 440 ? 10.636 -0.479 10.300 1.00 47.59 440 ARG A O 1
ATOM 3347 N N . VAL A 1 441 ? 8.572 -0.620 9.479 1.00 44.03 441 VAL A N 1
ATOM 3348 C CA . VAL A 1 441 ? 8.662 0.648 8.738 1.00 44.03 441 VAL A CA 1
ATOM 3349 C C . VAL A 1 441 ? 8.535 1.849 9.659 1.00 44.03 441 VAL A C 1
ATOM 3351 O O . VAL A 1 441 ? 7.480 2.105 10.238 1.00 44.03 441 VAL A O 1
ATOM 3354 N N . ALA A 1 442 ? 9.580 2.672 9.679 1.00 46.38 442 ALA A N 1
ATOM 3355 C CA . ALA A 1 442 ? 9.516 4.045 10.150 1.00 46.38 442 ALA A CA 1
ATOM 3356 C C . ALA A 1 442 ? 9.295 5.012 8.971 1.00 46.38 442 ALA A C 1
ATOM 3358 O O . ALA A 1 442 ? 10.025 4.985 7.983 1.00 46.38 442 ALA A O 1
ATOM 3359 N N . MET A 1 443 ? 8.319 5.921 9.073 1.00 46.81 443 MET A N 1
ATOM 3360 C CA . MET A 1 443 ? 8.170 7.018 8.102 1.00 46.81 443 MET A CA 1
ATOM 3361 C C . MET A 1 443 ? 9.269 8.058 8.337 1.00 46.81 443 MET A C 1
ATOM 3363 O O . MET A 1 443 ? 9.292 8.622 9.431 1.00 46.81 443 MET A O 1
ATOM 3367 N N . PRO A 1 444 ? 10.145 8.376 7.369 1.00 38.88 444 PRO A N 1
ATOM 3368 C CA . PRO A 1 444 ? 11.136 9.428 7.548 1.00 38.88 444 PRO A CA 1
ATOM 3369 C C . PRO A 1 444 ? 10.470 10.787 7.778 1.00 38.88 444 PRO A C 1
ATOM 3371 O O . PRO A 1 444 ? 9.558 11.205 7.061 1.00 38.88 444 PRO A O 1
ATOM 3374 N N . HIS A 1 445 ? 10.937 11.509 8.794 1.00 39.00 445 HIS A N 1
ATOM 3375 C CA . HIS A 1 445 ? 10.692 12.940 8.887 1.00 39.00 445 HIS A CA 1
ATOM 3376 C C . HIS A 1 445 ? 11.610 13.661 7.903 1.00 39.00 445 HIS A C 1
ATOM 3378 O O . HIS A 1 445 ? 12.819 13.449 7.913 1.00 39.00 445 HIS A O 1
ATOM 3384 N N . SER A 1 446 ? 11.059 14.571 7.094 1.00 37.53 446 SER A N 1
ATOM 3385 C CA . SER A 1 446 ? 11.891 15.568 6.425 1.00 37.53 446 SER A CA 1
ATOM 3386 C C . SER A 1 446 ? 12.595 16.383 7.513 1.00 37.53 446 SER A C 1
ATOM 3388 O O . SER A 1 446 ? 11.942 17.168 8.212 1.00 37.53 446 SER A O 1
ATOM 3390 N N . SER A 1 447 ? 13.901 16.189 7.684 1.00 31.78 447 SER A N 1
ATOM 3391 C CA . SER A 1 447 ? 14.762 17.029 8.514 1.00 31.78 447 SER A CA 1
ATOM 3392 C C . SER A 1 447 ? 14.910 18.400 7.850 1.00 31.78 447 SER A C 1
ATOM 3394 O O . SER A 1 447 ? 15.923 18.724 7.241 1.00 31.78 447 SER A O 1
ATOM 3396 N N . GLY A 1 448 ? 13.847 19.197 7.923 1.00 32.19 448 GLY A N 1
ATOM 3397 C CA . GLY A 1 448 ? 13.874 20.624 7.648 1.00 32.19 448 GLY A CA 1
ATOM 3398 C C . GLY A 1 448 ? 14.155 21.353 8.952 1.00 32.19 448 GLY A C 1
ATOM 3399 O O . GLY A 1 448 ? 13.309 21.361 9.846 1.00 32.19 448 GLY A O 1
ATOM 3400 N N . SER A 1 449 ? 15.358 21.915 9.041 1.00 29.09 449 SER A N 1
ATOM 3401 C CA . SER A 1 449 ? 15.853 22.760 10.125 1.00 29.09 449 SER A CA 1
ATOM 3402 C C . SER A 1 449 ? 14.801 23.732 10.672 1.00 29.09 449 SER A C 1
ATOM 3404 O O . SER A 1 449 ? 14.034 24.369 9.946 1.00 29.09 449 SER A O 1
ATOM 3406 N N . THR A 1 450 ? 14.808 23.845 11.994 1.00 36.00 450 THR A N 1
ATOM 3407 C CA . THR A 1 450 ? 14.149 24.861 12.801 1.00 36.00 450 THR A CA 1
ATOM 3408 C C . THR A 1 450 ? 14.566 26.271 12.379 1.00 36.00 450 THR A C 1
ATOM 3410 O O . THR A 1 450 ? 15.527 26.834 12.888 1.00 36.00 450 THR A O 1
ATOM 3413 N N . SER A 1 451 ? 13.761 26.902 11.532 1.00 30.05 451 SER A N 1
ATOM 3414 C CA . SER A 1 451 ? 13.436 28.315 11.698 1.00 30.05 451 SER A CA 1
ATOM 3415 C C . SER A 1 451 ? 11.941 28.487 11.441 1.00 30.05 451 SER A C 1
ATOM 3417 O O . SER A 1 451 ? 11.390 28.020 10.445 1.00 30.05 451 SER A O 1
ATOM 3419 N N . ARG A 1 452 ? 11.231 29.076 12.404 1.00 35.56 452 ARG A N 1
ATOM 3420 C CA . ARG A 1 452 ? 9.863 29.556 12.209 1.00 35.56 452 ARG A CA 1
ATOM 3421 C C . ARG A 1 452 ? 9.975 30.987 11.681 1.00 35.56 452 ARG A C 1
ATOM 3423 O O . ARG A 1 452 ? 10.086 31.892 12.503 1.00 35.56 452 ARG A O 1
ATOM 3430 N N . PRO A 1 453 ? 9.871 31.253 10.369 1.00 32.81 453 PRO A N 1
ATOM 3431 C CA . PRO A 1 453 ? 9.300 32.514 9.959 1.00 32.81 453 PRO A CA 1
ATOM 3432 C C . PRO A 1 453 ? 7.795 32.408 10.210 1.00 32.81 453 PRO A C 1
ATOM 3434 O O . PRO A 1 453 ? 7.097 31.554 9.659 1.00 32.81 453 PRO A O 1
ATOM 3437 N N . THR A 1 454 ? 7.283 33.289 11.059 1.00 36.19 454 THR A N 1
ATOM 3438 C CA . THR A 1 454 ? 5.863 33.619 11.226 1.00 36.19 454 THR A CA 1
ATOM 3439 C C . THR A 1 454 ? 5.299 34.266 9.951 1.00 36.19 454 THR A C 1
ATOM 3441 O O . THR A 1 454 ? 4.672 35.319 9.989 1.00 36.19 454 THR A O 1
ATOM 3444 N N . ARG A 1 455 ? 5.504 33.658 8.776 1.00 41.12 455 ARG A N 1
ATOM 3445 C CA . ARG A 1 455 ? 4.811 34.075 7.554 1.00 41.12 455 ARG A CA 1
ATOM 3446 C C . ARG A 1 455 ? 3.377 33.562 7.632 1.00 41.12 455 ARG A C 1
ATOM 3448 O O . ARG A 1 455 ? 3.155 32.354 7.728 1.00 41.12 455 ARG A O 1
ATOM 3455 N N . LYS A 1 456 ? 2.401 34.477 7.587 1.00 39.12 456 LYS A N 1
ATOM 3456 C CA . LYS A 1 456 ? 1.000 34.142 7.294 1.00 39.12 456 LYS A CA 1
ATOM 3457 C C . LYS A 1 456 ? 0.993 33.320 6.003 1.00 39.12 456 LYS A C 1
ATOM 3459 O O . LYS A 1 456 ? 1.336 33.825 4.941 1.00 39.12 456 LYS A O 1
ATOM 3464 N N . VAL A 1 457 ? 0.681 32.032 6.107 1.00 47.03 457 VAL A N 1
ATOM 3465 C CA . VAL A 1 457 ? 0.530 31.165 4.937 1.00 47.03 457 VAL A CA 1
ATOM 3466 C C . VAL A 1 457 ? -0.802 31.536 4.299 1.00 47.03 457 VAL A C 1
ATOM 3468 O O . VAL A 1 457 ? -1.855 31.192 4.835 1.00 47.03 457 VAL A O 1
ATOM 3471 N N . HIS A 1 458 ? -0.754 32.278 3.197 1.00 52.44 458 HIS A N 1
ATOM 3472 C CA . HIS A 1 458 ? -1.919 32.524 2.360 1.00 52.44 458 HIS A CA 1
ATOM 3473 C C . HIS A 1 458 ? -2.167 31.267 1.515 1.00 52.44 458 HIS A C 1
ATOM 3475 O O . HIS A 1 458 ? -1.273 30.793 0.818 1.00 52.44 458 HIS A O 1
ATOM 3481 N N . TYR A 1 459 ? -3.359 30.679 1.638 1.00 61.72 459 TYR A N 1
ATOM 3482 C CA . TYR A 1 459 ? -3.813 29.628 0.728 1.00 61.72 459 TYR A CA 1
ATOM 3483 C C . TYR A 1 459 ? -4.485 30.330 -0.443 1.00 61.72 459 TYR A C 1
ATOM 3485 O O . TYR A 1 459 ? -5.467 31.047 -0.247 1.00 61.72 459 TYR A O 1
ATOM 3493 N N . HIS A 1 460 ? -3.890 30.192 -1.621 1.00 63.50 460 HIS A N 1
ATOM 3494 C CA . HIS A 1 460 ? -4.313 30.904 -2.817 1.00 63.50 460 HIS A CA 1
ATOM 3495 C C . HIS A 1 460 ? -5.445 30.145 -3.510 1.00 63.50 460 HIS A C 1
ATOM 3497 O O . HIS A 1 460 ? -5.539 28.921 -3.399 1.00 63.50 460 HIS A O 1
ATOM 3503 N N . LEU A 1 461 ? -6.329 30.887 -4.178 1.00 69.06 461 LEU A N 1
ATOM 3504 C CA . LEU A 1 461 ? -7.390 30.297 -4.988 1.00 69.06 461 LEU A CA 1
ATOM 3505 C C . LEU A 1 461 ? -6.774 29.492 -6.145 1.00 69.06 461 LEU A C 1
ATOM 3507 O O . LEU A 1 461 ? -5.678 29.829 -6.595 1.00 69.06 461 LEU A O 1
ATOM 3511 N N . PRO A 1 462 ? -7.446 28.427 -6.607 1.00 72.44 462 PRO A N 1
ATOM 3512 C CA . PRO A 1 462 ? -6.991 27.660 -7.758 1.00 72.44 462 PRO A CA 1
ATOM 3513 C C . PRO A 1 462 ? -6.897 28.567 -8.993 1.00 72.44 462 PRO A C 1
ATOM 3515 O O . PRO A 1 462 ? -7.838 29.293 -9.309 1.00 72.44 462 PRO A O 1
ATOM 3518 N N . GLU A 1 463 ? -5.759 28.518 -9.684 1.00 75.25 463 GLU A N 1
ATOM 3519 C CA . GLU A 1 463 ? -5.497 29.265 -10.919 1.00 75.25 463 GLU A CA 1
ATOM 3520 C C . GLU A 1 463 ? -5.361 28.292 -12.097 1.00 75.25 463 GLU A C 1
ATOM 3522 O O . GLU A 1 463 ? -4.815 27.203 -11.928 1.00 75.25 463 GLU A O 1
ATOM 3527 N N . ARG A 1 464 ? -5.834 28.687 -13.289 1.00 74.19 464 ARG A N 1
ATOM 3528 C CA . ARG A 1 464 ? -5.661 27.934 -14.554 1.00 74.19 464 ARG A CA 1
ATOM 3529 C C . ARG A 1 464 ? -6.121 26.465 -14.477 1.00 74.19 464 ARG A C 1
ATOM 3531 O O . ARG A 1 464 ? -5.542 25.586 -15.103 1.00 74.19 464 ARG A O 1
ATOM 3538 N N . ALA A 1 465 ? -7.192 26.192 -13.729 1.00 77.25 465 ALA A N 1
ATOM 3539 C CA . ALA A 1 465 ? -7.675 24.829 -13.498 1.00 77.25 465 ALA A CA 1
ATOM 3540 C C . ALA A 1 465 ? -8.065 24.083 -14.785 1.00 77.25 465 ALA A C 1
ATOM 3542 O O . ALA A 1 465 ? -7.776 22.897 -14.896 1.00 77.25 465 ALA A O 1
ATOM 3543 N N . LEU A 1 466 ? -8.677 24.770 -15.756 1.00 72.69 466 LEU A N 1
ATOM 3544 C CA . LEU A 1 466 ? -9.048 24.171 -17.042 1.00 72.69 466 LEU A CA 1
ATOM 3545 C C . LEU A 1 466 ? -7.815 23.736 -17.845 1.00 72.69 466 LEU A C 1
ATOM 3547 O O . LEU A 1 466 ? -7.779 22.635 -18.376 1.00 72.69 466 LEU A O 1
ATOM 3551 N N . GLU A 1 467 ? -6.783 24.574 -17.886 1.00 71.19 467 GLU A N 1
ATOM 3552 C CA . GLU A 1 467 ? -5.532 24.251 -18.573 1.00 71.19 467 GLU A CA 1
ATOM 3553 C C . GLU A 1 467 ? -4.831 23.053 -17.924 1.00 71.19 467 GLU A C 1
ATOM 3555 O O . GLU A 1 467 ? -4.432 22.116 -18.610 1.00 71.19 467 GLU A O 1
ATOM 3560 N N . ILE A 1 468 ? -4.770 23.030 -16.588 1.00 75.62 468 ILE A N 1
ATOM 3561 C CA . ILE A 1 468 ? -4.222 21.887 -15.853 1.00 75.62 468 ILE A CA 1
ATOM 3562 C C . ILE A 1 468 ? -5.054 20.624 -16.112 1.00 75.62 468 ILE A C 1
ATOM 3564 O O . ILE A 1 468 ? -4.485 19.550 -16.238 1.00 75.62 468 ILE A O 1
ATOM 3568 N N . ALA A 1 469 ? -6.380 20.732 -16.230 1.00 72.75 469 ALA A N 1
ATOM 3569 C CA . ALA A 1 469 ? -7.254 19.599 -16.534 1.00 72.75 469 ALA A CA 1
ATOM 3570 C C . ALA A 1 469 ? -7.012 18.977 -17.915 1.00 72.75 469 ALA A C 1
ATOM 3572 O O . ALA A 1 469 ? -7.232 17.778 -18.070 1.00 72.75 469 ALA A O 1
ATOM 3573 N N . HIS A 1 470 ? -6.541 19.758 -18.889 1.00 71.44 470 HIS A N 1
ATOM 3574 C CA . HIS A 1 470 ? -6.146 19.239 -20.199 1.00 71.44 470 HIS A CA 1
ATOM 3575 C C . HIS A 1 470 ? -4.765 18.574 -20.187 1.00 71.44 470 HIS A C 1
ATOM 3577 O O . HIS A 1 470 ? -4.553 17.632 -20.940 1.00 71.44 470 HIS A O 1
ATOM 3583 N N . ALA A 1 471 ? -3.846 19.043 -19.338 1.00 63.72 471 ALA A N 1
ATOM 3584 C CA . ALA A 1 471 ? -2.468 18.548 -19.276 1.00 63.72 471 ALA A CA 1
ATOM 3585 C C . ALA A 1 471 ? -2.231 17.442 -18.228 1.00 63.72 471 ALA A C 1
ATOM 3587 O O . ALA A 1 471 ? -1.148 16.857 -18.190 1.00 63.72 471 ALA A O 1
ATOM 3588 N N . LEU A 1 472 ? -3.200 17.197 -17.336 1.00 75.31 472 LEU A N 1
ATOM 3589 C CA . LEU A 1 472 ? -3.085 16.261 -16.217 1.00 75.31 472 LEU A CA 1
ATOM 3590 C C . LEU A 1 472 ? -3.886 14.982 -16.486 1.00 75.31 472 LEU A C 1
ATOM 3592 O O . LEU A 1 472 ? -5.118 14.988 -16.462 1.00 75.31 472 LEU A O 1
ATOM 3596 N N . GLY A 1 473 ? -3.167 13.876 -16.666 1.00 70.88 473 GLY A N 1
ATOM 3597 C CA . GLY A 1 473 ? -3.706 12.516 -16.691 1.00 70.88 473 GLY A CA 1
ATOM 3598 C C . GLY A 1 473 ? -3.567 11.811 -15.340 1.00 70.88 473 GLY A C 1
ATOM 3599 O O . GLY A 1 473 ? -2.991 12.353 -14.395 1.00 70.88 473 GLY A O 1
ATOM 3600 N N . LEU A 1 474 ? -4.075 10.582 -15.240 1.00 73.50 474 LEU A N 1
ATOM 3601 C CA . LEU A 1 474 ? -3.878 9.704 -14.086 1.00 73.50 474 LEU A CA 1
ATOM 3602 C C . LEU A 1 474 ? -3.272 8.377 -14.539 1.00 73.50 474 LEU A C 1
ATOM 3604 O O . LEU A 1 474 ? -3.781 7.746 -15.461 1.00 73.50 474 LEU A O 1
ATOM 3608 N N . GLU A 1 475 ? -2.235 7.926 -13.842 1.00 68.00 475 GLU A N 1
ATOM 3609 C CA . GLU A 1 475 ? -1.608 6.626 -14.064 1.00 68.00 475 GLU A CA 1
ATOM 3610 C C . GLU A 1 475 ? -1.807 5.723 -12.846 1.00 68.00 475 GLU A C 1
ATOM 3612 O O . GLU A 1 475 ? -1.691 6.153 -11.691 1.00 68.00 475 GLU A O 1
ATOM 3617 N N . ILE A 1 476 ? -2.130 4.455 -13.111 1.00 60.62 476 ILE A N 1
ATOM 3618 C CA . ILE A 1 476 ? -2.215 3.409 -12.091 1.00 60.62 476 ILE A CA 1
ATOM 3619 C C . ILE A 1 476 ? -0.822 2.808 -11.945 1.00 60.62 476 ILE A C 1
ATOM 3621 O O . ILE A 1 476 ? -0.378 2.039 -12.788 1.00 60.62 476 ILE A O 1
ATOM 3625 N N . THR A 1 477 ? -0.132 3.169 -10.869 1.00 56.09 477 THR A N 1
ATOM 3626 C CA . THR A 1 477 ? 1.312 2.922 -10.736 1.00 56.09 477 THR A CA 1
ATOM 3627 C C . THR A 1 477 ? 1.662 1.658 -9.963 1.00 56.09 477 THR A C 1
ATOM 3629 O O . THR A 1 477 ? 2.785 1.175 -10.054 1.00 56.09 477 THR A O 1
ATOM 3632 N N . LEU A 1 478 ? 0.707 1.102 -9.213 1.00 54.34 478 LEU A N 1
ATOM 3633 C CA . LEU A 1 478 ? 0.800 -0.254 -8.672 1.00 54.34 478 LEU A CA 1
ATOM 3634 C C . LEU A 1 478 ? -0.145 -1.140 -9.486 1.00 54.34 478 LEU A C 1
ATOM 3636 O O . LEU A 1 478 ? -1.364 -1.052 -9.277 1.00 54.34 478 LEU A O 1
ATOM 3640 N N . PRO A 1 479 ? 0.375 -1.955 -10.424 1.00 41.78 479 PRO A N 1
ATOM 3641 C CA . PRO A 1 479 ? -0.457 -2.847 -11.216 1.00 41.78 479 PRO A CA 1
ATOM 3642 C C . PRO A 1 479 ? -1.192 -3.801 -10.274 1.00 41.78 479 PRO A C 1
ATOM 3644 O O . PRO A 1 479 ? -0.634 -4.155 -9.228 1.00 41.78 479 PRO A O 1
ATOM 3647 N N . PRO A 1 480 ? -2.460 -4.158 -10.564 1.00 41.16 480 PRO A N 1
ATOM 3648 C CA . PRO A 1 480 ? -3.258 -5.068 -9.740 1.00 41.16 480 PRO A CA 1
ATOM 3649 C C . PRO A 1 480 ? -2.393 -6.246 -9.291 1.00 41.16 480 PRO A C 1
ATOM 3651 O O . PRO A 1 480 ? -1.705 -6.843 -10.117 1.00 41.16 480 PRO A O 1
ATOM 3654 N N . THR A 1 481 ? -2.408 -6.578 -7.996 1.00 44.66 481 THR A N 1
ATOM 3655 C CA . THR A 1 481 ? -2.082 -7.950 -7.607 1.00 44.66 481 THR A CA 1
ATOM 3656 C C . THR A 1 481 ? -3.165 -8.778 -8.260 1.00 44.66 481 THR A C 1
ATOM 3658 O O . THR A 1 481 ? -4.275 -8.883 -7.744 1.00 44.66 481 THR A O 1
ATOM 3661 N N . GLY A 1 482 ? -2.892 -9.228 -9.480 1.00 49.00 482 GLY A N 1
ATOM 3662 C CA . GLY A 1 482 ? -3.690 -10.246 -10.125 1.00 49.00 482 GLY A CA 1
ATOM 3663 C C . GLY A 1 482 ? -3.933 -11.370 -9.131 1.00 49.00 482 GLY A C 1
ATOM 3664 O O . GLY A 1 482 ? -3.116 -11.613 -8.235 1.00 49.00 482 GLY A O 1
ATOM 3665 N N . ASP A 1 483 ? -5.088 -12.007 -9.273 1.00 57.09 483 ASP A N 1
ATOM 3666 C CA . ASP A 1 483 ? -5.409 -13.209 -8.515 1.00 57.09 483 ASP A CA 1
ATOM 3667 C C . ASP A 1 483 ? -4.248 -14.217 -8.629 1.00 57.09 483 ASP A C 1
ATOM 3669 O O . ASP A 1 483 ? -3.513 -14.196 -9.625 1.00 57.09 483 ASP A O 1
ATOM 3673 N N . TRP A 1 484 ? -4.060 -15.084 -7.631 1.00 66.25 484 TRP A N 1
ATOM 3674 C CA . TRP A 1 484 ? -2.995 -16.098 -7.641 1.00 66.25 484 TRP A CA 1
ATOM 3675 C C . TRP A 1 484 ? -2.963 -16.853 -8.976 1.00 66.25 484 TRP A C 1
ATOM 3677 O O . TRP A 1 484 ? -1.896 -17.048 -9.554 1.00 66.25 484 TRP A O 1
ATOM 3687 N N . ASP A 1 485 ? -4.139 -17.164 -9.517 1.00 68.50 485 ASP A N 1
ATOM 3688 C CA . ASP A 1 485 ? -4.311 -17.838 -10.801 1.00 68.50 485 ASP A CA 1
ATOM 3689 C C . ASP A 1 485 ? -3.747 -17.036 -11.982 1.00 68.50 485 ASP A C 1
ATOM 3691 O O . ASP A 1 485 ? -3.080 -17.590 -12.860 1.00 68.50 485 ASP A O 1
ATOM 3695 N N . GLN A 1 486 ? -3.958 -15.718 -11.998 1.00 69.75 486 GLN A N 1
ATOM 3696 C CA . GLN A 1 486 ? -3.399 -14.836 -13.023 1.00 69.75 486 GLN A CA 1
ATOM 3697 C C . GLN A 1 486 ? -1.873 -14.794 -12.918 1.00 69.75 486 GLN A C 1
ATOM 3699 O O . GLN A 1 486 ? -1.170 -14.896 -13.924 1.00 69.75 486 GLN A O 1
ATOM 3704 N N . ALA A 1 487 ? -1.357 -14.690 -11.696 1.00 72.81 487 ALA A N 1
ATOM 3705 C CA . ALA A 1 487 ? 0.073 -14.635 -11.454 1.00 72.81 487 ALA A CA 1
ATOM 3706 C C . ALA A 1 487 ? 0.779 -15.951 -11.803 1.00 72.81 487 ALA A C 1
ATOM 3708 O O . ALA A 1 487 ? 1.824 -15.942 -12.452 1.00 72.81 487 ALA A O 1
ATOM 3709 N N . HIS A 1 488 ? 0.176 -17.082 -11.436 1.00 82.38 488 HIS A N 1
ATOM 3710 C CA . HIS A 1 488 ? 0.646 -18.415 -11.787 1.00 82.38 488 HIS A CA 1
ATOM 3711 C C . HIS A 1 488 ? 0.618 -18.633 -13.304 1.00 82.38 488 HIS A C 1
ATOM 3713 O O . HIS A 1 488 ? 1.567 -19.178 -13.865 1.00 82.38 488 HIS A O 1
ATOM 3719 N N . THR A 1 489 ? -0.422 -18.154 -13.992 1.00 84.56 489 THR A N 1
ATOM 3720 C CA . THR A 1 489 ? -0.504 -18.192 -15.462 1.00 84.56 489 THR A CA 1
ATOM 3721 C C . THR A 1 489 ? 0.619 -17.375 -16.100 1.00 84.56 489 THR A C 1
ATOM 3723 O O . THR A 1 489 ? 1.311 -17.872 -16.987 1.00 84.56 489 THR A O 1
ATOM 3726 N N . SER A 1 490 ? 0.858 -16.154 -15.615 1.00 84.50 490 SER A N 1
ATOM 3727 C CA . SER A 1 490 ? 1.941 -15.291 -16.102 1.00 84.50 490 SER A CA 1
ATOM 3728 C C . SER A 1 490 ? 3.325 -15.909 -15.838 1.00 84.50 490 SER A C 1
ATOM 3730 O O . SER A 1 490 ? 4.180 -15.925 -16.723 1.00 84.50 490 SER A O 1
ATOM 3732 N N . ALA A 1 491 ? 3.531 -16.512 -14.660 1.00 87.81 491 ALA A N 1
ATOM 3733 C CA . ALA A 1 491 ? 4.751 -17.244 -14.314 1.00 87.81 491 ALA A CA 1
ATOM 3734 C C . ALA A 1 491 ? 4.973 -18.467 -15.217 1.00 87.81 491 ALA A C 1
ATOM 3736 O O . ALA A 1 491 ? 6.088 -18.690 -15.687 1.00 87.81 491 ALA A O 1
ATOM 3737 N N . THR A 1 492 ? 3.910 -19.223 -15.498 1.00 89.94 492 THR A N 1
ATOM 3738 C CA . THR A 1 492 ? 3.948 -20.377 -16.408 1.00 89.94 492 THR A CA 1
ATOM 3739 C C . THR A 1 492 ? 4.329 -19.928 -17.816 1.00 89.94 492 THR A C 1
ATOM 3741 O O . THR A 1 492 ? 5.287 -20.442 -18.375 1.00 89.94 492 THR A O 1
ATOM 3744 N N . ALA A 1 493 ? 3.684 -18.882 -18.343 1.00 87.81 493 ALA A N 1
ATOM 3745 C CA . ALA A 1 493 ? 4.002 -18.338 -19.663 1.00 87.81 493 ALA A CA 1
ATOM 3746 C C . ALA A 1 493 ? 5.453 -17.830 -19.766 1.00 87.81 493 ALA A C 1
ATOM 3748 O O . ALA A 1 493 ? 6.113 -18.015 -20.792 1.00 87.81 493 ALA A O 1
ATOM 3749 N N . TYR A 1 494 ? 5.973 -17.206 -18.703 1.00 87.88 494 TYR A N 1
ATOM 3750 C CA . TYR A 1 494 ? 7.374 -16.793 -18.642 1.00 87.88 494 TYR A CA 1
ATOM 3751 C C . TYR A 1 494 ? 8.317 -17.998 -18.688 1.00 87.88 494 TYR A C 1
ATOM 3753 O O . TYR A 1 494 ? 9.270 -18.003 -19.468 1.00 87.88 494 TYR A O 1
ATOM 3761 N N . HIS A 1 495 ? 8.043 -19.030 -17.888 1.00 87.19 495 HIS A N 1
ATOM 3762 C CA . HIS A 1 495 ? 8.829 -20.259 -17.896 1.00 87.19 495 HIS A CA 1
ATOM 3763 C C . HIS A 1 495 ? 8.769 -20.946 -19.267 1.00 87.19 495 HIS A C 1
ATOM 3765 O O . HIS A 1 495 ? 9.819 -21.231 -19.830 1.00 87.19 495 HIS A O 1
ATOM 3771 N N . AS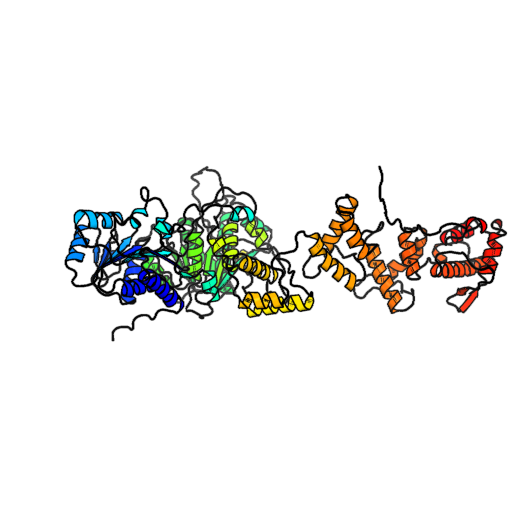P A 1 496 ? 7.592 -21.117 -19.862 1.00 85.44 496 ASP A N 1
ATOM 3772 C CA . ASP A 1 496 ? 7.445 -21.739 -21.184 1.00 85.44 496 ASP A CA 1
ATOM 3773 C C . ASP A 1 496 ? 8.248 -20.999 -22.269 1.00 85.44 496 ASP A C 1
ATOM 3775 O O . ASP A 1 496 ? 8.770 -21.612 -23.200 1.00 85.44 496 ASP A O 1
ATOM 3779 N N . THR A 1 497 ? 8.386 -19.676 -22.134 1.00 80.88 497 THR A N 1
ATOM 3780 C CA . THR A 1 497 ? 9.124 -18.838 -23.089 1.00 80.88 497 THR A CA 1
ATOM 3781 C C . THR A 1 497 ? 10.639 -18.865 -22.866 1.00 80.88 497 THR A C 1
ATOM 3783 O O . THR A 1 497 ? 11.400 -18.875 -23.833 1.00 80.88 497 THR A O 1
ATOM 3786 N N . TYR A 1 498 ? 11.095 -18.831 -21.609 1.00 76.00 498 TYR A N 1
ATOM 3787 C CA . TYR A 1 498 ? 12.509 -18.606 -21.268 1.00 76.00 498 TYR A CA 1
ATOM 3788 C C . TYR A 1 498 ? 13.206 -19.812 -20.619 1.00 76.00 498 TYR A C 1
ATOM 3790 O O . TYR A 1 498 ? 14.418 -19.783 -20.421 1.00 76.00 498 TYR A O 1
ATOM 3798 N N . GLY A 1 499 ? 12.474 -20.877 -20.292 1.00 74.94 499 GLY A N 1
ATOM 3799 C CA . GLY A 1 499 ? 12.996 -22.106 -19.684 1.00 74.94 499 GLY A CA 1
ATOM 3800 C C . GLY A 1 499 ? 13.382 -21.987 -18.204 1.00 74.94 499 GLY A C 1
ATOM 3801 O O . GLY A 1 499 ? 13.956 -22.920 -17.650 1.00 74.94 499 GLY A O 1
ATOM 3802 N N . HIS A 1 500 ? 13.101 -20.851 -17.558 1.00 79.50 500 HIS A N 1
ATOM 3803 C CA . HIS A 1 500 ? 13.416 -20.606 -16.149 1.00 79.50 500 HIS A CA 1
ATOM 3804 C C . HIS A 1 500 ? 12.499 -19.538 -15.529 1.00 79.50 500 HIS A C 1
ATOM 3806 O O . HIS A 1 500 ? 11.915 -18.720 -16.240 1.00 79.50 500 HIS A O 1
ATOM 3812 N N . LEU A 1 501 ? 12.491 -19.430 -14.195 1.00 82.81 501 LEU A N 1
ATOM 3813 C CA . LEU A 1 501 ? 11.819 -18.355 -13.443 1.00 82.81 501 LEU A CA 1
ATOM 3814 C C . LEU A 1 501 ? 12.764 -17.256 -12.908 1.00 82.81 501 LEU A C 1
ATOM 3816 O O . LEU A 1 501 ? 12.475 -16.605 -11.899 1.00 82.81 501 LEU A O 1
ATOM 3820 N N . ASP A 1 502 ? 13.892 -16.990 -13.575 1.00 78.50 502 ASP A N 1
ATOM 3821 C CA . ASP A 1 502 ? 14.679 -15.779 -13.297 1.00 78.50 502 ASP A CA 1
ATOM 3822 C C . ASP A 1 502 ? 14.050 -14.533 -13.936 1.00 78.50 502 ASP A C 1
ATOM 3824 O O . ASP A 1 502 ? 14.443 -14.069 -15.010 1.00 78.50 502 ASP A O 1
ATOM 3828 N N . VAL A 1 503 ? 13.014 -14.020 -13.275 1.00 78.56 503 VAL A N 1
ATOM 3829 C CA . VAL A 1 503 ? 12.267 -12.842 -13.714 1.00 78.56 503 VAL A CA 1
ATOM 3830 C C . VAL A 1 503 ? 12.936 -11.556 -13.189 1.00 78.56 503 VAL A C 1
ATOM 3832 O O . VAL A 1 503 ? 13.135 -11.430 -11.974 1.00 78.56 503 VAL A O 1
ATOM 3835 N N . PRO A 1 504 ? 13.268 -10.570 -14.050 1.00 71.31 504 PRO A N 1
ATOM 3836 C CA . PRO A 1 504 ? 13.739 -9.259 -13.605 1.00 71.31 504 PRO A CA 1
ATOM 3837 C C . PRO A 1 504 ? 12.710 -8.562 -12.714 1.00 71.31 504 PRO A C 1
ATOM 3839 O O . PRO A 1 504 ? 11.524 -8.598 -13.016 1.00 71.31 504 PRO A O 1
ATOM 3842 N N . ALA A 1 505 ? 13.151 -7.822 -11.692 1.00 61.09 505 ALA A N 1
ATOM 3843 C CA . ALA A 1 505 ? 12.252 -7.159 -10.735 1.00 61.09 505 ALA A CA 1
ATOM 3844 C C . ALA A 1 505 ? 11.200 -6.230 -11.379 1.00 61.09 505 ALA A C 1
ATOM 3846 O O . ALA A 1 505 ? 10.105 -6.086 -10.853 1.00 61.09 505 ALA A O 1
ATOM 3847 N N . HIS A 1 506 ? 11.513 -5.625 -12.528 1.00 62.19 506 HIS A N 1
ATOM 3848 C CA . HIS A 1 506 ? 10.615 -4.710 -13.245 1.00 62.19 506 HIS A CA 1
ATOM 3849 C C . HIS A 1 506 ? 9.929 -5.350 -14.460 1.00 62.19 506 HIS A C 1
ATOM 3851 O O . HIS A 1 506 ? 9.348 -4.645 -15.284 1.00 62.19 506 HIS A O 1
ATOM 3857 N N . TYR A 1 507 ? 10.041 -6.668 -14.631 1.00 66.19 507 TYR A N 1
ATOM 3858 C CA . TYR A 1 507 ? 9.420 -7.342 -15.761 1.00 66.19 507 TYR A CA 1
ATOM 3859 C C . TYR A 1 507 ? 7.896 -7.315 -15.628 1.00 66.19 507 TYR A C 1
ATOM 3861 O O . TYR A 1 507 ? 7.333 -7.705 -14.601 1.00 66.19 507 TYR A O 1
ATOM 3869 N N . THR A 1 508 ? 7.256 -6.876 -16.707 1.00 73.94 508 THR A N 1
ATOM 3870 C CA . THR A 1 508 ? 5.808 -6.906 -16.883 1.00 73.94 508 THR A CA 1
ATOM 3871 C C . THR A 1 508 ? 5.502 -7.846 -18.042 1.00 73.94 508 THR A C 1
ATOM 3873 O O . THR A 1 508 ? 6.095 -7.712 -19.114 1.00 73.94 508 THR A O 1
ATOM 3876 N N . GLY A 1 509 ? 4.626 -8.821 -17.803 1.00 70.12 509 GLY A N 1
ATOM 3877 C CA . GLY A 1 509 ? 4.200 -9.793 -18.797 1.00 70.12 509 GLY A CA 1
ATOM 3878 C C . GLY A 1 509 ? 3.411 -9.146 -19.943 1.00 70.12 509 GLY A C 1
ATOM 3879 O O . GLY A 1 509 ? 2.965 -8.000 -19.825 1.00 70.12 509 GLY A O 1
ATOM 3880 N N . PRO A 1 510 ? 3.205 -9.867 -21.059 1.00 70.12 510 PRO A N 1
ATOM 3881 C CA . PRO A 1 510 ? 2.406 -9.384 -22.192 1.00 70.12 510 PRO A CA 1
ATOM 3882 C C . PRO A 1 510 ? 0.962 -9.005 -21.822 1.00 70.12 510 PRO A C 1
ATOM 3884 O O . PRO A 1 510 ? 0.323 -8.223 -22.518 1.00 70.12 510 PRO A O 1
ATOM 3887 N N . ASP A 1 511 ? 0.456 -9.552 -20.719 1.00 64.62 511 ASP A N 1
ATOM 3888 C CA . ASP A 1 511 ? -0.851 -9.293 -20.118 1.00 64.62 511 ASP A CA 1
ATOM 3889 C C . ASP A 1 511 ? -0.884 -8.042 -19.216 1.00 64.62 511 ASP A C 1
ATOM 3891 O O . ASP A 1 511 ? -1.910 -7.746 -18.602 1.00 64.62 511 ASP A O 1
ATOM 3895 N N . GLY A 1 512 ? 0.227 -7.304 -19.110 1.00 62.16 512 GLY A N 1
ATOM 3896 C CA . GLY A 1 512 ? 0.360 -6.152 -18.217 1.00 62.16 512 GLY A CA 1
ATOM 3897 C C . GLY A 1 512 ? 0.576 -6.530 -16.747 1.00 62.16 512 GLY A C 1
ATOM 3898 O O . GLY A 1 512 ? 0.579 -5.649 -15.885 1.00 62.16 512 GLY A O 1
ATOM 3899 N N . PHE A 1 513 ? 0.759 -7.817 -16.431 1.00 65.25 513 PHE A N 1
ATOM 3900 C CA . PHE A 1 513 ? 0.987 -8.279 -15.066 1.00 65.25 513 PHE A CA 1
ATOM 3901 C C . PHE A 1 513 ? 2.451 -8.078 -14.656 1.00 65.25 513 PHE A C 1
ATOM 3903 O O . PHE A 1 513 ? 3.363 -8.550 -15.334 1.00 65.25 513 PHE A O 1
ATOM 3910 N N . ALA A 1 514 ? 2.706 -7.407 -13.528 1.00 64.19 514 ALA A N 1
ATOM 3911 C CA . ALA A 1 514 ? 4.061 -7.181 -13.009 1.00 64.19 514 ALA A CA 1
ATOM 3912 C C . ALA A 1 514 ? 4.649 -8.440 -12.351 1.00 64.19 514 ALA A C 1
ATOM 3914 O O . ALA A 1 514 ? 4.867 -8.508 -11.139 1.00 64.19 514 ALA A O 1
ATOM 3915 N N . LEU A 1 515 ? 4.914 -9.455 -13.173 1.00 74.88 515 LEU A N 1
ATOM 3916 C CA . LEU A 1 515 ? 5.427 -10.749 -12.741 1.00 74.88 515 LEU A CA 1
ATOM 3917 C C . LEU A 1 515 ? 6.758 -10.628 -11.986 1.00 74.88 515 LEU A C 1
ATOM 3919 O O . LEU A 1 515 ? 6.983 -11.373 -11.036 1.00 74.88 515 LEU A O 1
ATOM 3923 N N . GLY A 1 516 ? 7.617 -9.678 -12.361 1.00 63.34 516 GLY A N 1
ATOM 3924 C CA . GLY A 1 516 ? 8.899 -9.444 -11.694 1.00 63.34 516 GLY A CA 1
ATOM 3925 C C . GLY A 1 516 ? 8.771 -9.085 -10.218 1.00 63.34 516 GLY A C 1
ATOM 3926 O O . GLY A 1 516 ? 9.420 -9.689 -9.360 1.00 63.34 516 GLY A O 1
ATOM 3927 N N . GLU A 1 517 ? 7.889 -8.133 -9.924 1.00 56.78 517 GLU A N 1
ATOM 3928 C CA . GLU A 1 517 ? 7.582 -7.708 -8.560 1.00 56.78 517 GLU A CA 1
ATOM 3929 C C . GLU A 1 517 ? 6.898 -8.846 -7.793 1.00 56.78 517 GLU A C 1
ATOM 3931 O O . GLU A 1 517 ? 7.256 -9.146 -6.653 1.00 56.78 517 GLU A O 1
ATOM 3936 N N . TRP A 1 518 ? 5.966 -9.549 -8.446 1.00 69.56 518 TRP A N 1
ATOM 3937 C CA . TRP A 1 518 ? 5.255 -10.668 -7.840 1.00 69.56 518 TRP A CA 1
ATOM 3938 C C . TRP A 1 518 ? 6.186 -11.827 -7.451 1.00 69.56 518 TRP A C 1
ATOM 3940 O O . TRP A 1 518 ? 6.132 -12.276 -6.308 1.00 69.56 518 TRP A O 1
ATOM 3950 N N . ILE A 1 519 ? 7.082 -12.271 -8.342 1.00 72.94 519 ILE A N 1
ATOM 3951 C CA . ILE A 1 519 ? 8.090 -13.313 -8.063 1.00 72.94 519 ILE A CA 1
ATOM 3952 C C . ILE A 1 519 ? 9.006 -12.883 -6.912 1.00 72.94 519 ILE A C 1
ATOM 3954 O O . ILE A 1 519 ? 9.287 -13.684 -6.017 1.00 72.94 519 ILE A O 1
ATOM 3958 N N . GLY A 1 520 ? 9.420 -11.611 -6.881 1.00 58.06 520 GLY A N 1
ATOM 3959 C CA . GLY A 1 520 ? 10.160 -11.035 -5.755 1.00 58.06 520 GLY A CA 1
ATOM 3960 C C . GLY A 1 520 ? 9.403 -11.166 -4.430 1.00 58.06 520 GLY A C 1
ATOM 3961 O O . GLY A 1 520 ? 9.963 -11.638 -3.440 1.00 58.06 520 GLY A O 1
ATOM 3962 N N . ASN A 1 521 ? 8.107 -10.848 -4.430 1.00 55.59 521 ASN A N 1
ATOM 3963 C CA . ASN A 1 521 ? 7.248 -10.982 -3.254 1.00 55.59 521 ASN A CA 1
ATOM 3964 C C . ASN A 1 521 ? 7.106 -12.445 -2.803 1.00 55.59 521 ASN A C 1
ATOM 3966 O O . ASN A 1 521 ? 7.163 -12.715 -1.602 1.00 55.59 521 ASN A O 1
ATOM 3970 N N . GLN A 1 522 ? 6.996 -13.405 -3.728 1.00 64.44 522 GLN A N 1
ATOM 3971 C CA . GLN A 1 522 ? 6.942 -14.829 -3.368 1.00 64.44 522 GLN A CA 1
ATOM 3972 C C . GLN A 1 522 ? 8.235 -15.297 -2.687 1.00 64.44 522 GLN A C 1
ATOM 3974 O O . GLN A 1 522 ? 8.169 -16.010 -1.683 1.00 64.44 522 GLN A O 1
ATOM 3979 N N . ARG A 1 523 ? 9.412 -14.853 -3.158 1.00 65.00 523 ARG A N 1
ATOM 3980 C CA . ARG A 1 523 ? 10.708 -15.159 -2.512 1.00 65.00 523 ARG A CA 1
ATOM 3981 C C . ARG A 1 523 ? 10.759 -14.664 -1.072 1.00 65.00 523 ARG A C 1
ATOM 3983 O O . ARG A 1 523 ? 11.183 -15.400 -0.175 1.00 65.00 523 ARG A O 1
ATOM 3990 N N . THR A 1 524 ? 10.267 -13.451 -0.838 1.00 48.94 524 THR A N 1
ATOM 3991 C CA . THR A 1 524 ? 10.151 -12.885 0.509 1.00 48.94 524 THR A CA 1
ATOM 3992 C C . THR A 1 524 ? 9.233 -13.741 1.377 1.00 48.94 524 THR A C 1
ATOM 3994 O O . THR A 1 524 ? 9.649 -14.160 2.457 1.00 48.94 524 THR A O 1
ATOM 3997 N N . ARG A 1 525 ? 8.034 -14.097 0.886 1.00 52.81 525 ARG A N 1
ATOM 3998 C CA . ARG A 1 525 ? 7.065 -14.941 1.614 1.00 52.81 525 ARG A CA 1
ATOM 3999 C C . ARG A 1 525 ? 7.627 -16.312 1.981 1.00 52.81 525 ARG A C 1
ATOM 4001 O O . ARG A 1 525 ? 7.394 -16.778 3.095 1.00 52.81 525 ARG A O 1
ATOM 4008 N N . HIS A 1 526 ? 8.369 -16.949 1.077 1.00 57.72 526 HIS A N 1
ATOM 4009 C CA . HIS A 1 526 ? 9.044 -18.218 1.349 1.00 57.72 526 HIS A CA 1
ATOM 4010 C C . HIS A 1 526 ? 10.099 -18.065 2.455 1.00 57.72 526 HIS A C 1
ATOM 4012 O O . HIS A 1 526 ? 10.126 -18.855 3.396 1.00 57.72 526 HIS A O 1
ATOM 4018 N N . THR A 1 527 ? 10.907 -17.002 2.396 1.00 49.19 527 THR A N 1
ATOM 4019 C CA . THR A 1 527 ? 11.972 -16.724 3.377 1.00 49.19 527 THR A CA 1
ATOM 4020 C C . THR A 1 527 ? 11.425 -16.497 4.790 1.00 49.19 527 THR A C 1
ATOM 4022 O O . THR A 1 527 ? 12.013 -16.967 5.761 1.00 49.19 527 THR A O 1
ATOM 4025 N N . ILE A 1 528 ? 10.281 -15.819 4.923 1.00 43.28 528 ILE A N 1
ATOM 4026 C CA . ILE A 1 528 ? 9.645 -15.545 6.225 1.00 43.28 528 ILE A CA 1
ATOM 4027 C C . ILE A 1 528 ? 8.657 -16.642 6.670 1.00 43.28 528 ILE A C 1
ATOM 4029 O O . ILE A 1 528 ? 7.962 -16.466 7.671 1.00 43.28 528 ILE A O 1
ATOM 4033 N N . GLY A 1 529 ? 8.562 -17.758 5.933 1.00 48.44 529 GLY A N 1
ATOM 4034 C CA . GLY A 1 529 ? 7.692 -18.894 6.265 1.00 48.44 529 GLY A CA 1
ATOM 4035 C C . GLY A 1 529 ? 6.188 -18.614 6.137 1.00 48.44 529 GLY A C 1
ATOM 4036 O O . GLY A 1 529 ? 5.389 -19.229 6.837 1.00 48.44 529 GLY A O 1
ATOM 4037 N N . ARG A 1 530 ? 5.795 -17.660 5.285 1.00 46.78 530 ARG A N 1
ATOM 4038 C CA . ARG A 1 530 ? 4.401 -17.206 5.094 1.00 46.78 530 ARG A CA 1
ATOM 4039 C C . ARG A 1 530 ? 3.775 -17.647 3.773 1.00 46.78 530 ARG A C 1
ATOM 4041 O O . ARG A 1 530 ? 2.598 -17.387 3.549 1.00 46.78 530 ARG A O 1
ATOM 4048 N N . LEU A 1 531 ? 4.538 -18.290 2.893 1.00 57.78 531 LEU A N 1
ATOM 4049 C CA . LEU A 1 531 ? 4.001 -18.852 1.657 1.00 57.78 531 LEU A CA 1
ATOM 4050 C C . LEU A 1 531 ? 3.207 -20.129 1.962 1.00 57.78 531 LEU A C 1
ATOM 4052 O O . LEU A 1 531 ? 3.718 -21.009 2.658 1.00 57.78 531 LEU A O 1
ATOM 4056 N N . SER A 1 532 ? 1.977 -20.239 1.447 1.00 64.19 532 SER A N 1
ATOM 4057 C CA . SER A 1 532 ? 1.168 -21.443 1.658 1.00 64.19 532 SER A CA 1
ATOM 4058 C C . SER A 1 532 ? 1.870 -22.680 1.065 1.00 64.19 532 SER A C 1
ATOM 4060 O O . SER A 1 532 ? 2.575 -22.562 0.055 1.00 64.19 532 SER A O 1
ATOM 4062 N N . PRO A 1 533 ? 1.696 -23.877 1.659 1.00 66.50 533 PRO A N 1
ATOM 4063 C CA . PRO A 1 533 ? 2.292 -25.104 1.127 1.00 66.50 533 PRO A CA 1
ATOM 4064 C C . PRO A 1 533 ? 1.876 -25.392 -0.322 1.00 66.50 533 PRO A C 1
ATOM 4066 O O . PRO A 1 533 ? 2.694 -25.842 -1.123 1.00 66.50 533 PRO A O 1
ATOM 4069 N N . GLU A 1 534 ? 0.628 -25.080 -0.673 1.00 73.12 534 GLU A N 1
ATOM 4070 C CA . GLU A 1 534 ? 0.080 -25.234 -2.024 1.00 73.12 534 GLU A CA 1
ATOM 4071 C C . GLU A 1 534 ? 0.782 -24.302 -3.022 1.00 73.12 534 GLU A C 1
ATOM 4073 O O . GLU A 1 534 ? 1.285 -24.756 -4.049 1.00 73.12 534 GLU A O 1
ATOM 4078 N N . HIS A 1 535 ? 0.911 -23.015 -2.685 1.00 77.62 535 HIS A N 1
ATOM 4079 C CA . HIS A 1 535 ? 1.571 -22.015 -3.530 1.00 77.62 535 HIS A CA 1
ATOM 4080 C C . HIS A 1 535 ? 3.062 -22.297 -3.714 1.00 77.62 535 HIS A C 1
ATOM 4082 O O . HIS A 1 535 ? 3.604 -22.137 -4.808 1.00 77.62 535 HIS A O 1
ATOM 4088 N N . ARG A 1 536 ? 3.727 -22.748 -2.646 1.00 81.25 536 ARG A N 1
ATOM 4089 C CA . ARG A 1 536 ? 5.120 -23.186 -2.707 1.00 81.25 536 ARG A CA 1
ATOM 4090 C C . ARG A 1 536 ? 5.282 -24.357 -3.669 1.00 81.25 536 ARG A C 1
ATOM 4092 O O . ARG A 1 536 ? 6.136 -24.289 -4.540 1.00 81.25 536 ARG A O 1
ATOM 4099 N N . THR A 1 537 ? 4.442 -25.383 -3.538 1.00 83.81 537 THR A N 1
ATOM 4100 C CA . THR A 1 537 ? 4.493 -26.579 -4.393 1.00 83.81 537 THR A CA 1
ATOM 4101 C C . THR A 1 537 ? 4.276 -26.224 -5.864 1.00 83.81 537 THR A C 1
ATOM 4103 O O . THR A 1 537 ? 4.997 -26.715 -6.728 1.00 83.81 537 THR A O 1
ATOM 4106 N N . ALA A 1 538 ? 3.325 -25.332 -6.151 1.00 82.38 538 ALA A N 1
ATOM 4107 C CA . ALA A 1 538 ? 3.055 -24.863 -7.507 1.00 82.38 538 ALA A CA 1
ATOM 4108 C C . ALA A 1 538 ? 4.251 -24.105 -8.118 1.00 82.38 538 ALA A C 1
ATOM 4110 O O . ALA A 1 538 ? 4.634 -24.359 -9.255 1.00 82.38 538 ALA A O 1
ATOM 4111 N N . LEU A 1 539 ? 4.895 -23.223 -7.350 1.00 86.06 539 LEU A N 1
ATOM 4112 C CA . LEU A 1 539 ? 6.083 -22.494 -7.806 1.00 86.06 539 LEU A CA 1
ATOM 4113 C C . LEU A 1 539 ? 7.323 -23.388 -7.924 1.00 86.06 539 LEU A C 1
ATOM 4115 O O . LEU A 1 539 ? 8.082 -23.257 -8.883 1.00 86.06 539 LEU A O 1
ATOM 4119 N N . ASP A 1 540 ? 7.509 -24.329 -6.998 1.00 88.94 540 ASP A N 1
ATOM 4120 C CA . ASP A 1 540 ? 8.568 -25.339 -7.075 1.00 88.94 540 ASP A CA 1
ATOM 4121 C C . ASP A 1 540 ? 8.441 -26.167 -8.365 1.00 88.94 540 ASP A C 1
ATOM 4123 O O . ASP A 1 540 ? 9.443 -26.419 -9.035 1.00 88.94 540 ASP A O 1
ATOM 4127 N N . ALA A 1 541 ? 7.213 -26.506 -8.779 1.00 87.25 541 ALA A N 1
ATOM 4128 C CA . ALA A 1 541 ? 6.953 -27.208 -10.037 1.00 87.25 541 ALA A CA 1
ATOM 4129 C C . ALA A 1 541 ? 7.337 -26.390 -11.287 1.00 87.25 541 ALA A C 1
ATOM 4131 O O . ALA A 1 541 ? 7.672 -26.968 -12.319 1.00 87.25 541 ALA A O 1
ATOM 4132 N N . LEU A 1 542 ? 7.342 -25.057 -11.190 1.00 88.50 542 LEU A N 1
ATOM 4133 C CA . LEU A 1 542 ? 7.801 -24.151 -12.247 1.00 88.50 542 LEU A CA 1
ATOM 4134 C C . LEU A 1 542 ? 9.313 -23.857 -12.180 1.00 88.50 542 LEU A C 1
ATOM 4136 O O . LEU A 1 542 ? 9.805 -23.015 -12.927 1.00 88.50 542 LEU A O 1
ATOM 4140 N N . GLY A 1 543 ? 10.064 -24.513 -11.289 1.00 84.31 543 GLY A N 1
ATOM 4141 C CA . GLY A 1 543 ? 11.504 -24.286 -11.141 1.00 84.31 543 GLY A CA 1
ATOM 4142 C C . GLY A 1 543 ? 11.843 -22.964 -10.445 1.00 84.31 543 GLY A C 1
ATOM 4143 O O . GLY A 1 543 ? 12.832 -22.311 -10.786 1.00 84.31 543 GLY A O 1
ATOM 4144 N N . MET A 1 544 ? 11.012 -22.537 -9.490 1.00 85.69 544 MET A N 1
ATOM 4145 C CA . MET A 1 544 ? 11.198 -21.286 -8.759 1.00 85.69 544 MET A CA 1
ATOM 4146 C C . MET A 1 544 ? 12.567 -21.200 -8.072 1.00 85.69 544 MET A C 1
ATOM 4148 O O . MET A 1 544 ? 12.929 -21.999 -7.208 1.00 85.69 544 MET A O 1
ATOM 4152 N N . LEU A 1 545 ? 13.312 -20.148 -8.407 1.00 78.06 545 LEU A N 1
ATOM 4153 C CA . LEU A 1 545 ? 14.581 -19.826 -7.763 1.00 78.06 545 LEU A CA 1
ATOM 4154 C C . LEU A 1 545 ? 14.311 -19.021 -6.489 1.00 78.06 545 LEU A C 1
ATOM 4156 O O . LEU A 1 545 ? 14.118 -17.808 -6.559 1.00 78.06 545 LEU A O 1
ATOM 4160 N N . TRP A 1 546 ? 14.280 -19.674 -5.325 1.00 76.62 546 TRP A N 1
ATOM 4161 C CA . TRP A 1 546 ? 14.040 -18.999 -4.037 1.00 76.62 546 TRP A CA 1
ATOM 4162 C C . TRP A 1 546 ? 15.199 -18.113 -3.587 1.00 76.62 546 TRP A C 1
ATOM 4164 O O . TRP A 1 546 ? 14.985 -17.047 -3.013 1.00 76.62 546 TRP A O 1
ATOM 4174 N N . LEU A 1 547 ? 16.420 -18.548 -3.885 1.00 63.94 547 LEU A N 1
ATOM 4175 C CA . LEU A 1 547 ? 17.657 -17.814 -3.662 1.00 63.94 547 LEU A CA 1
ATOM 4176 C C . LEU A 1 547 ? 18.240 -17.491 -5.042 1.00 63.94 547 LEU A C 1
ATOM 4178 O O . LEU A 1 547 ? 18.599 -18.423 -5.765 1.00 63.94 547 LEU A O 1
ATOM 4182 N N . PRO A 1 548 ? 18.306 -16.211 -5.450 1.00 54.88 548 PRO A N 1
ATOM 4183 C CA . PRO A 1 548 ? 19.013 -15.844 -6.669 1.00 54.88 548 PRO A CA 1
ATOM 4184 C C . PRO A 1 548 ? 20.476 -16.305 -6.559 1.00 54.88 548 PRO A C 1
ATOM 4186 O O . PRO A 1 548 ? 21.053 -16.176 -5.476 1.00 54.88 548 PRO A O 1
ATOM 4189 N N . PRO A 1 549 ? 21.095 -16.825 -7.633 1.00 52.31 549 PRO A N 1
ATOM 4190 C CA . PRO A 1 549 ? 22.507 -17.196 -7.599 1.00 52.31 549 PRO A CA 1
ATOM 4191 C C . PRO A 1 549 ? 23.372 -15.991 -7.199 1.00 52.31 549 PRO A C 1
ATOM 4193 O O . PRO A 1 549 ? 23.125 -14.864 -7.634 1.00 52.31 549 PRO A O 1
ATOM 4196 N N . GLU A 1 550 ? 24.376 -16.220 -6.349 1.00 41.12 550 GLU A N 1
ATOM 4197 C CA . GLU A 1 550 ? 25.268 -15.156 -5.887 1.00 41.12 550 GLU A CA 1
ATOM 4198 C C . GLU A 1 550 ? 26.058 -14.554 -7.063 1.00 41.12 550 GLU A C 1
ATOM 4200 O O . GLU A 1 550 ? 26.838 -15.227 -7.741 1.00 41.12 550 GLU A O 1
ATOM 4205 N N . GLY A 1 551 ? 25.867 -13.251 -7.285 1.00 55.12 551 GLY A N 1
ATOM 4206 C CA . GLY A 1 551 ? 26.579 -12.467 -8.292 1.00 55.12 551 GLY A CA 1
ATOM 4207 C C . GLY A 1 551 ? 25.856 -12.350 -9.640 1.00 55.12 551 GLY A C 1
ATOM 4208 O O . GLY A 1 551 ? 25.301 -13.300 -10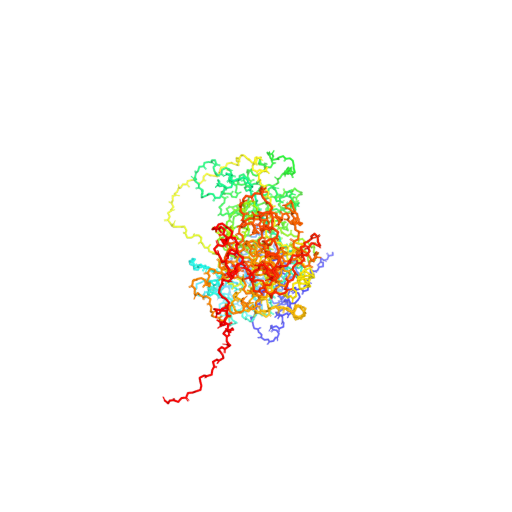.180 1.00 55.12 551 GLY A O 1
ATOM 4209 N N . ASP A 1 552 ? 25.924 -11.159 -10.242 1.00 67.81 552 ASP A N 1
ATOM 4210 C CA . ASP A 1 552 ? 25.288 -10.867 -11.538 1.00 67.81 552 ASP A CA 1
ATOM 4211 C C . ASP A 1 552 ? 25.863 -11.676 -12.713 1.00 67.81 552 ASP A C 1
ATOM 4213 O O . ASP A 1 552 ? 25.243 -11.743 -13.772 1.00 67.81 552 ASP A O 1
ATOM 4217 N N . PHE A 1 553 ? 27.060 -12.257 -12.573 1.00 77.81 553 PHE A N 1
ATOM 4218 C CA . PHE A 1 553 ? 27.767 -12.871 -13.697 1.00 77.81 553 PHE A CA 1
ATOM 4219 C C . PHE A 1 553 ? 27.188 -14.235 -14.118 1.00 77.81 553 PHE A C 1
ATOM 4221 O O . PHE A 1 553 ? 26.840 -14.342 -15.292 1.00 77.81 553 PHE A O 1
ATOM 4228 N N . PRO A 1 554 ? 27.033 -15.251 -13.237 1.00 77.25 554 PRO A N 1
ATOM 4229 C CA . PRO A 1 554 ? 26.429 -16.531 -13.625 1.00 77.25 554 PRO A CA 1
ATOM 4230 C C . PRO A 1 554 ? 25.000 -16.365 -14.148 1.00 77.25 554 PRO A C 1
ATOM 4232 O O . PRO A 1 554 ? 24.658 -16.920 -15.182 1.00 77.25 554 PRO A O 1
ATOM 4235 N N . ARG A 1 555 ? 24.208 -15.510 -13.492 1.00 75.69 555 ARG A N 1
ATOM 4236 C CA . ARG A 1 555 ? 22.824 -15.214 -13.879 1.00 75.69 555 ARG A CA 1
ATOM 4237 C C . ARG A 1 555 ? 22.710 -14.649 -15.298 1.00 75.69 555 ARG A C 1
ATOM 4239 O O . ARG A 1 555 ? 21.939 -15.130 -16.117 1.00 75.69 555 ARG A O 1
ATOM 4246 N N . MET A 1 556 ? 23.517 -13.639 -15.621 1.00 83.88 556 MET A N 1
ATOM 4247 C CA . MET A 1 556 ? 23.491 -13.013 -16.948 1.00 83.88 556 MET A CA 1
ATOM 4248 C C . MET A 1 556 ? 24.128 -13.874 -18.046 1.00 83.88 556 MET A C 1
ATOM 4250 O O . MET A 1 556 ? 23.874 -13.645 -19.232 1.00 83.88 556 MET A O 1
ATOM 4254 N N . LEU A 1 557 ? 24.951 -14.855 -17.670 1.00 85.94 557 LEU A N 1
ATOM 4255 C CA . LEU A 1 557 ? 25.615 -15.751 -18.607 1.00 85.94 557 LEU A CA 1
ATOM 4256 C C . LEU A 1 557 ? 24.619 -16.649 -19.349 1.00 85.94 557 LEU A C 1
ATOM 4258 O O . LEU A 1 557 ? 24.797 -16.873 -20.545 1.00 85.94 557 LEU A O 1
ATOM 4262 N N . ASP A 1 558 ? 23.563 -17.117 -18.687 1.00 83.12 558 ASP A N 1
ATOM 4263 C CA . ASP A 1 558 ? 22.546 -17.963 -19.322 1.00 83.12 558 ASP A CA 1
ATOM 4264 C C . ASP A 1 558 ? 21.771 -17.190 -20.395 1.00 83.12 558 ASP A C 1
ATOM 4266 O O . ASP A 1 558 ? 21.618 -17.661 -21.524 1.00 83.12 558 ASP A O 1
ATOM 4270 N N . HIS A 1 559 ? 21.416 -15.932 -20.120 1.00 86.31 559 HIS A N 1
ATOM 4271 C CA . HIS A 1 559 ? 20.828 -15.048 -21.129 1.00 86.31 559 HIS A CA 1
ATOM 4272 C C . HIS A 1 559 ? 21.784 -14.745 -22.287 1.00 86.31 559 HIS A C 1
ATOM 4274 O O . HIS A 1 559 ? 21.357 -14.615 -23.434 1.00 86.31 559 HIS A O 1
ATOM 4280 N N . ALA A 1 560 ? 23.087 -14.646 -22.015 1.00 89.00 560 ALA A N 1
ATOM 4281 C CA . ALA A 1 560 ? 24.099 -14.497 -23.054 1.00 89.00 560 ALA A CA 1
ATOM 4282 C C . ALA A 1 560 ? 24.232 -15.758 -23.925 1.00 89.00 560 ALA A C 1
ATOM 4284 O O . ALA A 1 560 ? 24.353 -15.631 -25.145 1.00 89.00 560 ALA A O 1
ATOM 4285 N N . ARG A 1 561 ? 24.155 -16.961 -23.336 1.00 90.00 561 ARG A N 1
ATOM 4286 C CA . ARG A 1 561 ? 24.116 -18.236 -24.074 1.00 90.00 561 ARG A CA 1
ATOM 4287 C C . ARG A 1 561 ? 22.879 -18.319 -24.959 1.00 90.00 561 ARG A C 1
ATOM 4289 O O . ARG A 1 561 ? 23.014 -18.621 -26.140 1.00 90.00 561 ARG A O 1
ATOM 4296 N N . ALA A 1 562 ? 21.704 -17.997 -24.421 1.00 86.62 562 ALA A N 1
ATOM 4297 C CA . ALA A 1 562 ? 20.452 -18.005 -25.174 1.00 86.62 562 ALA A CA 1
ATOM 4298 C C . ALA A 1 562 ? 20.476 -16.995 -26.333 1.00 86.62 562 ALA A C 1
ATOM 4300 O O . ALA A 1 562 ? 20.137 -17.335 -27.467 1.00 86.62 562 ALA A O 1
ATOM 4301 N N . TRP A 1 563 ? 20.980 -15.779 -26.087 1.00 90.75 563 TRP A N 1
ATOM 4302 C CA . TRP A 1 563 ? 21.190 -14.785 -27.140 1.00 90.75 563 TRP A CA 1
ATOM 4303 C C . TRP A 1 563 ? 22.104 -15.315 -28.250 1.00 90.75 563 TRP A C 1
ATOM 4305 O O . TRP A 1 563 ? 21.773 -15.198 -29.432 1.00 90.75 563 TRP A O 1
ATOM 4315 N N . ALA A 1 564 ? 23.253 -15.886 -27.878 1.00 90.06 564 ALA A N 1
ATOM 4316 C CA . ALA A 1 564 ? 24.226 -16.411 -28.827 1.00 90.06 564 ALA A CA 1
ATOM 4317 C C . ALA A 1 564 ? 23.688 -17.621 -29.603 1.00 90.06 564 ALA A C 1
ATOM 4319 O O . ALA A 1 564 ? 23.950 -17.719 -30.796 1.00 90.06 564 ALA A O 1
ATOM 4320 N N . ALA A 1 565 ? 22.899 -18.493 -28.972 1.00 87.88 565 ALA A N 1
ATOM 4321 C CA . ALA A 1 565 ? 22.240 -19.612 -29.640 1.00 87.88 565 ALA A CA 1
ATOM 4322 C C . ALA A 1 565 ? 21.227 -19.136 -30.693 1.00 87.88 565 ALA A C 1
ATOM 4324 O O . ALA A 1 565 ? 21.168 -19.695 -31.784 1.00 87.88 565 ALA A O 1
ATOM 4325 N N . GLN A 1 566 ? 20.474 -18.071 -30.397 1.00 85.19 566 GLN A N 1
ATOM 4326 C CA . GLN A 1 566 ? 19.476 -17.516 -31.313 1.00 85.19 566 GLN A CA 1
ATOM 4327 C C . GLN A 1 566 ? 20.097 -16.723 -32.476 1.00 85.19 566 GLN A C 1
ATOM 4329 O O . GLN A 1 566 ? 19.600 -16.789 -33.597 1.00 85.19 566 GLN A O 1
ATOM 4334 N N . HIS A 1 567 ? 21.165 -15.960 -32.225 1.00 85.25 567 HIS A N 1
ATOM 4335 C CA . HIS A 1 567 ? 21.735 -15.026 -33.209 1.00 85.25 567 HIS A CA 1
ATOM 4336 C C . HIS A 1 567 ? 23.056 -15.511 -33.828 1.00 85.25 567 HIS A C 1
ATOM 4338 O O . HIS A 1 567 ? 23.565 -14.896 -34.762 1.00 85.25 567 HIS A O 1
ATOM 4344 N N . GLY A 1 568 ? 23.655 -16.581 -33.301 1.00 85.69 568 GLY A N 1
ATOM 4345 C CA . GLY A 1 568 ? 24.942 -17.129 -33.744 1.00 85.69 568 GLY A CA 1
ATOM 4346 C C . GLY A 1 568 ? 26.175 -16.312 -33.331 1.00 85.69 568 GLY A C 1
ATOM 4347 O O . GLY A 1 568 ? 27.278 -16.586 -33.808 1.00 85.69 568 GLY A O 1
ATOM 4348 N N . HIS A 1 569 ? 26.016 -15.283 -32.491 1.00 90.81 569 HIS A N 1
ATOM 4349 C CA . HIS A 1 569 ? 27.112 -14.429 -32.021 1.00 90.81 569 HIS A CA 1
ATOM 4350 C C . HIS A 1 569 ? 26.786 -13.736 -30.689 1.00 90.81 569 HIS A C 1
ATOM 4352 O O . HIS A 1 569 ? 25.627 -13.458 -30.377 1.00 90.81 569 HIS A O 1
ATOM 4358 N N . LEU A 1 570 ? 27.818 -13.330 -29.943 1.00 92.94 570 LEU A N 1
ATOM 4359 C CA . LEU A 1 570 ? 27.692 -12.578 -28.688 1.00 92.94 570 LEU A CA 1
ATOM 4360 C C . LEU A 1 570 ? 27.996 -11.085 -28.889 1.00 92.94 570 LEU A C 1
ATOM 4362 O O . LEU A 1 570 ? 28.774 -10.450 -28.175 1.00 92.94 570 LEU A O 1
ATOM 4366 N N . ALA A 1 571 ? 27.357 -10.501 -29.903 1.00 91.44 571 ALA A N 1
ATOM 4367 C CA . ALA A 1 571 ? 27.457 -9.072 -30.224 1.00 91.44 571 ALA A CA 1
ATOM 4368 C C . ALA A 1 571 ? 26.084 -8.378 -30.219 1.00 91.44 571 ALA A C 1
ATOM 4370 O O . ALA A 1 571 ? 25.690 -7.818 -31.240 1.00 91.44 571 ALA A O 1
ATOM 4371 N N . PRO A 1 572 ? 25.346 -8.413 -29.095 1.00 91.88 572 PRO A N 1
ATOM 4372 C CA . PRO A 1 572 ? 24.064 -7.727 -28.981 1.00 91.88 572 PRO A CA 1
ATOM 4373 C C . PRO A 1 572 ? 24.208 -6.200 -29.167 1.00 91.88 572 PRO A C 1
ATOM 4375 O O . PRO A 1 572 ? 25.221 -5.626 -28.743 1.00 91.88 572 PRO A O 1
ATOM 4378 N N . PRO A 1 573 ? 23.212 -5.520 -29.776 1.00 88.94 573 PRO A N 1
ATOM 4379 C CA . PRO A 1 573 ? 23.010 -4.075 -29.620 1.00 88.94 573 PRO A CA 1
ATOM 4380 C C . PRO A 1 573 ? 22.998 -3.648 -28.143 1.00 88.94 573 PRO A C 1
ATOM 4382 O O . PRO A 1 573 ? 22.715 -4.456 -27.267 1.00 88.94 573 PRO A O 1
ATOM 4385 N N . HIS A 1 574 ? 23.299 -2.383 -27.841 1.00 85.44 574 HIS A N 1
ATOM 4386 C CA . HIS A 1 574 ? 23.414 -1.914 -26.450 1.00 85.44 574 HIS A CA 1
ATOM 4387 C C . HIS A 1 574 ? 22.090 -2.011 -25.663 1.00 85.44 574 HIS A C 1
ATOM 4389 O O . HIS A 1 574 ? 22.086 -2.316 -24.472 1.00 85.44 574 HIS A O 1
ATOM 4395 N N . ASP A 1 575 ? 20.978 -1.750 -26.336 1.00 84.56 575 ASP A N 1
ATOM 4396 C CA . ASP A 1 575 ? 19.600 -1.794 -25.846 1.00 84.56 575 ASP A CA 1
ATOM 4397 C C . ASP A 1 575 ? 18.967 -3.191 -25.902 1.00 84.56 575 ASP A C 1
ATOM 4399 O O . ASP A 1 575 ? 17.851 -3.371 -25.422 1.00 84.56 575 ASP A O 1
ATOM 4403 N N . ALA A 1 576 ? 19.679 -4.187 -26.432 1.00 86.25 576 ALA A N 1
ATOM 4404 C CA . ALA A 1 576 ? 19.160 -5.536 -26.564 1.00 86.25 576 ALA A CA 1
ATOM 4405 C C . ALA A 1 576 ? 18.834 -6.169 -25.207 1.00 86.25 576 ALA A C 1
ATOM 4407 O O . ALA A 1 576 ? 19.650 -6.157 -24.269 1.00 86.25 576 ALA A O 1
ATOM 4408 N N . THR A 1 577 ? 17.653 -6.778 -25.147 1.00 86.06 577 THR A N 1
ATOM 4409 C CA . THR A 1 577 ? 17.152 -7.511 -23.992 1.00 86.06 577 THR A CA 1
ATOM 4410 C C . THR A 1 577 ? 16.880 -8.972 -24.337 1.00 86.06 577 THR A C 1
ATOM 4412 O O . THR A 1 577 ? 16.596 -9.317 -25.481 1.00 86.06 577 THR A O 1
ATOM 4415 N N . HIS A 1 578 ? 16.975 -9.842 -23.336 1.00 83.62 578 HIS A N 1
ATOM 4416 C CA . HIS A 1 578 ? 16.546 -11.237 -23.411 1.00 83.62 578 HIS A CA 1
ATOM 4417 C C . HIS A 1 578 ? 15.940 -11.613 -22.055 1.00 83.62 578 HIS A C 1
ATOM 4419 O O . HIS A 1 578 ? 16.550 -11.321 -21.028 1.00 83.62 578 HIS A O 1
ATOM 4425 N N . GLY A 1 579 ? 14.718 -12.156 -22.026 1.00 72.38 579 GLY A N 1
ATOM 4426 C CA . GLY A 1 579 ? 13.995 -12.393 -20.763 1.00 72.38 579 GLY A CA 1
ATOM 4427 C C . GLY A 1 579 ? 13.782 -11.124 -19.923 1.00 72.38 579 GLY A C 1
ATOM 4428 O O . GLY A 1 579 ? 13.820 -11.170 -18.704 1.00 72.38 579 GLY A O 1
ATOM 4429 N N . GLY A 1 580 ? 13.684 -9.947 -20.555 1.00 73.81 580 GLY A N 1
ATOM 4430 C CA . GLY A 1 580 ? 13.630 -8.652 -19.858 1.00 73.81 580 GLY A CA 1
ATOM 4431 C C . GLY A 1 580 ? 14.961 -8.167 -19.253 1.00 73.81 580 GLY A C 1
ATOM 4432 O O . GLY A 1 580 ? 15.044 -7.028 -18.792 1.00 73.81 580 GLY A O 1
ATOM 4433 N N . HIS A 1 581 ? 16.031 -8.966 -19.307 1.00 81.19 581 HIS A N 1
ATOM 4434 C CA . HIS A 1 581 ? 17.368 -8.573 -18.855 1.00 81.19 581 HIS A CA 1
ATOM 4435 C C . HIS A 1 581 ? 18.147 -7.856 -19.958 1.00 81.19 581 HIS A C 1
ATOM 4437 O O . HIS A 1 581 ? 18.121 -8.259 -21.118 1.00 81.19 581 HIS A O 1
ATOM 4443 N N . ARG A 1 582 ? 18.888 -6.795 -19.610 1.00 85.81 582 ARG A N 1
ATOM 4444 C CA . ARG A 1 582 ? 19.648 -5.953 -20.562 1.00 85.81 582 ARG A CA 1
ATOM 4445 C C . ARG A 1 582 ? 20.992 -6.580 -20.957 1.00 85.81 582 ARG A C 1
ATOM 4447 O O . ARG A 1 582 ? 22.055 -6.043 -20.629 1.00 85.81 582 ARG A O 1
ATOM 4454 N N . VAL A 1 583 ? 20.951 -7.706 -21.670 1.00 89.69 583 VAL A N 1
ATOM 4455 C CA . VAL A 1 583 ? 22.139 -8.458 -22.129 1.00 89.69 583 VAL A CA 1
ATOM 4456 C C . VAL A 1 583 ? 23.107 -7.577 -22.927 1.00 89.69 583 VAL A C 1
ATOM 4458 O O . VAL A 1 583 ? 24.321 -7.671 -22.741 1.00 89.69 583 VAL A O 1
ATOM 4461 N N . GLY A 1 584 ? 22.593 -6.654 -23.748 1.00 88.19 584 GLY A N 1
ATOM 4462 C CA . GLY A 1 584 ? 23.395 -5.692 -24.510 1.00 88.19 584 GLY A CA 1
ATOM 4463 C C . GLY A 1 584 ? 24.329 -4.835 -23.656 1.00 88.19 584 GLY A C 1
ATOM 4464 O O . GLY A 1 584 ? 25.543 -4.754 -23.891 1.00 88.19 584 GLY A O 1
ATOM 4465 N N . ARG A 1 585 ? 23.764 -4.229 -22.609 1.00 88.94 585 ARG A N 1
ATOM 4466 C CA . ARG A 1 585 ? 24.500 -3.410 -21.640 1.00 88.94 585 ARG A CA 1
ATOM 4467 C C . ARG A 1 585 ? 25.479 -4.256 -20.831 1.00 88.94 585 ARG A C 1
ATOM 4469 O O . ARG A 1 585 ? 26.609 -3.826 -20.613 1.00 88.94 585 ARG A O 1
ATOM 4476 N N . TRP A 1 586 ? 25.070 -5.456 -20.424 1.00 91.06 586 TRP A N 1
ATOM 4477 C CA . TRP A 1 586 ? 25.915 -6.357 -19.641 1.00 91.06 586 TRP A CA 1
ATOM 4478 C C . TRP A 1 586 ? 27.155 -6.815 -20.414 1.00 91.06 586 TRP A C 1
ATOM 4480 O O . TRP A 1 586 ? 28.268 -6.634 -19.929 1.00 91.06 586 TRP A O 1
ATOM 4490 N N . ILE A 1 587 ? 27.002 -7.287 -21.656 1.00 93.38 587 ILE A N 1
ATOM 4491 C CA . ILE A 1 587 ? 28.148 -7.663 -22.499 1.00 93.38 587 ILE A CA 1
ATOM 4492 C C . ILE A 1 587 ? 29.062 -6.458 -22.772 1.00 93.38 587 ILE A C 1
ATOM 4494 O O . ILE A 1 587 ? 30.286 -6.595 -22.789 1.00 93.38 587 ILE A O 1
ATOM 4498 N N . THR A 1 588 ? 28.496 -5.260 -22.954 1.00 90.25 588 THR A N 1
ATOM 4499 C CA . THR A 1 588 ? 29.282 -4.021 -23.113 1.00 90.25 588 THR A CA 1
ATOM 4500 C C . THR A 1 588 ? 30.145 -3.742 -21.880 1.00 90.25 588 THR A C 1
ATOM 4502 O O . THR A 1 588 ? 31.330 -3.424 -22.003 1.00 90.25 588 THR A O 1
ATOM 4505 N N . GLU A 1 589 ? 29.577 -3.926 -20.692 1.00 88.31 589 GLU A N 1
ATOM 4506 C CA . GLU A 1 589 ? 30.288 -3.785 -19.428 1.00 88.31 589 GLU A CA 1
ATOM 4507 C C . GLU A 1 589 ? 31.353 -4.877 -19.239 1.00 88.31 589 GLU A C 1
ATOM 4509 O O . GLU A 1 589 ? 32.465 -4.576 -18.801 1.00 88.31 589 GLU A O 1
ATOM 4514 N N . CYS A 1 590 ? 31.079 -6.122 -19.644 1.00 91.06 590 CYS A N 1
ATOM 4515 C CA . CYS A 1 590 ? 32.079 -7.189 -19.661 1.00 91.06 590 CYS A CA 1
ATOM 4516 C C . CYS A 1 590 ? 33.276 -6.823 -20.549 1.00 91.06 590 CYS A C 1
ATOM 4518 O O . CYS A 1 590 ? 34.419 -6.941 -20.117 1.00 91.06 590 CYS A O 1
ATOM 4520 N N . ARG A 1 591 ? 33.057 -6.282 -21.754 1.00 92.81 591 ARG A N 1
ATOM 4521 C CA . ARG A 1 591 ? 34.163 -5.836 -22.628 1.00 92.81 591 ARG A CA 1
ATOM 4522 C C . ARG A 1 591 ? 35.010 -4.753 -21.960 1.00 92.81 591 ARG A C 1
ATOM 4524 O O . ARG A 1 591 ? 36.240 -4.815 -21.983 1.00 92.81 591 ARG A O 1
ATOM 4531 N N . ARG A 1 592 ? 34.357 -3.780 -21.313 1.00 91.81 592 ARG A N 1
ATOM 4532 C CA . ARG A 1 592 ? 35.025 -2.704 -20.567 1.00 91.81 592 ARG A CA 1
ATOM 4533 C C . ARG A 1 592 ? 35.872 -3.259 -19.418 1.00 91.81 592 ARG A C 1
ATOM 4535 O O . ARG A 1 592 ? 37.034 -2.880 -19.283 1.00 91.81 592 ARG A O 1
ATOM 4542 N N . LYS A 1 593 ? 35.311 -4.173 -18.619 1.00 89.62 593 LYS A N 1
ATOM 4543 C CA . LYS A 1 593 ? 36.001 -4.834 -17.500 1.00 89.62 593 LYS A CA 1
ATOM 4544 C C . LYS A 1 593 ? 37.170 -5.701 -17.968 1.00 89.62 593 LYS A C 1
ATOM 4546 O O . LYS A 1 593 ? 38.196 -5.714 -17.298 1.00 89.62 593 LYS A O 1
ATOM 4551 N N . ALA A 1 594 ? 37.056 -6.366 -19.117 1.00 90.50 594 ALA A N 1
ATOM 4552 C CA . ALA A 1 594 ? 38.133 -7.186 -19.672 1.00 90.50 594 ALA A CA 1
ATOM 4553 C C . ALA A 1 594 ? 39.307 -6.312 -20.111 1.00 90.50 594 ALA A C 1
ATOM 4555 O O . ALA A 1 594 ? 40.448 -6.599 -19.765 1.00 90.50 594 ALA A O 1
ATOM 4556 N N . LYS A 1 595 ? 39.026 -5.186 -20.781 1.00 88.81 595 LYS A N 1
ATOM 4557 C CA . LYS A 1 595 ? 40.057 -4.204 -21.148 1.00 88.81 595 LYS A CA 1
ATOM 4558 C C . LYS A 1 595 ? 40.761 -3.603 -19.925 1.00 88.81 595 LYS A C 1
ATOM 4560 O O . LYS A 1 595 ? 41.932 -3.258 -20.008 1.00 88.81 595 LYS A O 1
ATOM 4565 N N . ALA A 1 596 ? 40.050 -3.481 -18.806 1.00 88.00 596 ALA A N 1
ATOM 4566 C CA . ALA A 1 596 ? 40.588 -2.987 -17.542 1.00 88.00 596 ALA A CA 1
ATOM 4567 C C . ALA A 1 596 ? 41.266 -4.073 -16.676 1.00 88.00 596 ALA A C 1
ATOM 4569 O O . ALA A 1 596 ? 41.733 -3.750 -15.589 1.00 88.00 596 ALA A O 1
ATOM 4570 N N . GLY A 1 597 ? 41.297 -5.341 -17.109 1.00 89.06 597 GLY A N 1
ATOM 4571 C CA . GLY A 1 597 ? 41.864 -6.449 -16.327 1.00 89.06 597 GLY A CA 1
ATOM 4572 C C . GLY A 1 597 ? 41.065 -6.823 -15.069 1.00 89.06 597 GLY A C 1
ATOM 4573 O O . GLY A 1 597 ? 41.613 -7.428 -14.157 1.00 89.06 597 GLY A O 1
ATOM 4574 N N . ILE A 1 598 ? 39.784 -6.442 -14.999 1.00 88.56 598 ILE A N 1
ATOM 4575 C CA . ILE A 1 598 ? 38.909 -6.652 -13.830 1.00 88.56 598 ILE A CA 1
ATOM 4576 C C . ILE A 1 598 ? 38.210 -8.020 -13.880 1.00 88.56 598 ILE A C 1
ATOM 4578 O O . ILE A 1 598 ? 37.911 -8.602 -12.841 1.00 88.56 598 ILE A O 1
ATOM 4582 N N . LEU A 1 599 ? 37.905 -8.526 -15.080 1.00 87.88 599 LEU A N 1
ATOM 4583 C CA . LEU A 1 599 ? 37.314 -9.859 -15.250 1.00 87.88 599 LEU A CA 1
ATOM 4584 C C . LEU A 1 599 ? 38.336 -10.941 -14.895 1.00 87.88 599 LEU A C 1
ATOM 4586 O O . LEU A 1 599 ? 39.486 -10.868 -15.328 1.00 87.88 599 LEU A O 1
ATOM 4590 N N . THR A 1 600 ? 37.907 -11.964 -14.152 1.00 90.69 600 THR A N 1
ATOM 4591 C CA . THR A 1 600 ? 38.790 -13.090 -13.833 1.00 90.69 600 THR A CA 1
ATOM 4592 C C . THR A 1 600 ? 39.093 -13.913 -15.093 1.00 90.69 600 THR A C 1
ATOM 4594 O O . THR A 1 600 ? 38.261 -13.965 -16.006 1.00 90.69 600 THR A O 1
ATOM 4597 N N . PRO A 1 601 ? 40.243 -14.611 -15.160 1.00 91.38 601 PRO A N 1
ATOM 4598 C CA . PRO A 1 601 ? 40.568 -15.471 -16.300 1.00 91.38 601 PRO A CA 1
ATOM 4599 C C . PRO A 1 601 ? 39.482 -16.515 -16.596 1.00 91.38 601 PRO A C 1
ATOM 4601 O O . PRO A 1 601 ? 39.140 -16.734 -17.754 1.00 91.38 601 PRO A O 1
ATOM 4604 N N . ALA A 1 602 ? 38.872 -17.087 -15.551 1.00 89.12 602 ALA A N 1
ATOM 4605 C CA . ALA A 1 602 ? 37.763 -18.028 -15.690 1.00 89.12 602 ALA A CA 1
ATOM 4606 C C . ALA A 1 602 ? 36.540 -17.386 -16.369 1.00 89.12 602 ALA A C 1
ATOM 4608 O O . ALA A 1 602 ? 35.979 -17.965 -17.292 1.00 89.12 602 ALA A O 1
ATOM 4609 N N . GLN A 1 603 ? 36.166 -16.164 -15.976 1.00 90.44 603 GLN A N 1
ATOM 4610 C CA . GLN A 1 603 ? 35.038 -15.442 -16.576 1.00 90.44 603 GLN A CA 1
ATOM 4611 C C . GLN A 1 603 ? 35.288 -15.080 -18.046 1.00 90.44 603 GLN A C 1
ATOM 4613 O O . GLN A 1 603 ? 34.375 -15.162 -18.869 1.00 90.44 603 GLN A O 1
ATOM 4618 N N . VAL A 1 604 ? 36.521 -14.692 -18.389 1.00 92.62 604 VAL A N 1
ATOM 4619 C CA . VAL A 1 604 ? 36.917 -14.446 -19.784 1.00 92.62 604 VAL A CA 1
ATOM 4620 C C . VAL A 1 604 ? 36.819 -15.731 -20.598 1.00 92.62 604 VAL A C 1
ATOM 4622 O O . VAL A 1 604 ? 36.277 -15.696 -21.704 1.00 92.62 604 VAL A O 1
ATOM 4625 N N . GLN A 1 605 ? 37.285 -16.857 -20.051 1.00 93.69 605 GLN A N 1
ATOM 4626 C CA . GLN A 1 605 ? 37.204 -18.147 -20.728 1.00 93.69 605 GLN A CA 1
ATOM 4627 C C . GLN A 1 605 ? 35.749 -18.532 -21.000 1.00 93.69 605 GLN A C 1
ATOM 4629 O O . GLN A 1 605 ? 35.405 -18.807 -22.141 1.00 93.69 605 GLN A O 1
ATOM 4634 N N . THR A 1 606 ? 34.862 -18.411 -20.010 1.00 92.88 606 THR A N 1
ATOM 4635 C CA . THR A 1 606 ? 33.449 -18.768 -20.187 1.00 92.88 606 THR A CA 1
ATOM 4636 C C . THR A 1 606 ? 32.746 -17.950 -21.275 1.00 92.88 606 THR A C 1
ATOM 4638 O O . THR A 1 606 ? 31.928 -18.489 -22.014 1.00 92.88 606 THR A O 1
ATOM 4641 N N . LEU A 1 607 ? 33.053 -16.654 -21.412 1.00 93.94 607 LEU A N 1
ATOM 4642 C CA . LEU A 1 607 ? 32.514 -15.830 -22.505 1.00 93.94 607 LEU A CA 1
ATOM 4643 C C . LEU A 1 607 ? 33.120 -16.199 -23.867 1.00 93.94 607 LEU A C 1
ATOM 4645 O O . LEU A 1 607 ? 32.430 -16.153 -24.884 1.00 93.94 607 LEU A O 1
ATOM 4649 N N . THR A 1 608 ? 34.398 -16.578 -23.879 1.00 94.31 608 THR A N 1
ATOM 4650 C CA . THR A 1 608 ? 35.127 -17.002 -25.084 1.00 94.31 608 THR A CA 1
ATOM 4651 C C . THR A 1 608 ? 34.614 -18.343 -25.607 1.00 94.31 608 THR A C 1
ATOM 4653 O O . THR A 1 608 ? 34.492 -18.505 -26.818 1.00 94.31 608 THR A O 1
ATOM 4656 N N . ASP A 1 609 ? 34.223 -19.254 -24.713 1.00 94.31 609 ASP A N 1
ATOM 4657 C CA . ASP A 1 609 ? 33.597 -20.532 -25.067 1.00 94.31 609 ASP A CA 1
ATOM 4658 C C . ASP A 1 609 ? 32.224 -20.343 -25.742 1.00 94.31 609 ASP A C 1
ATOM 4660 O O . ASP A 1 609 ? 31.798 -21.191 -26.522 1.00 94.31 609 ASP A O 1
ATOM 4664 N N . ILE A 1 610 ? 31.525 -19.232 -25.460 1.00 93.31 610 ILE A N 1
ATOM 4665 C CA . ILE A 1 610 ? 30.249 -18.884 -26.110 1.00 93.31 610 ILE A CA 1
ATOM 4666 C C . ILE A 1 610 ? 30.491 -18.272 -27.495 1.00 93.31 610 ILE A C 1
ATOM 4668 O O . ILE A 1 610 ? 29.872 -18.678 -28.475 1.00 93.31 610 ILE A O 1
ATOM 4672 N N . ASP A 1 611 ? 31.361 -17.265 -27.582 1.00 92.88 611 ASP A N 1
ATOM 4673 C CA . ASP A 1 611 ? 31.769 -16.655 -28.850 1.00 92.88 611 ASP A CA 1
ATOM 4674 C C . ASP A 1 611 ? 33.221 -16.177 -28.733 1.00 92.88 611 ASP A C 1
ATOM 4676 O O . ASP A 1 611 ? 33.472 -15.200 -28.023 1.00 92.88 611 ASP A O 1
ATOM 4680 N N . PRO A 1 612 ? 34.179 -16.762 -29.476 1.00 92.19 612 PRO A N 1
ATOM 4681 C CA . PRO A 1 612 ? 35.573 -16.315 -29.465 1.00 92.19 612 PRO A CA 1
ATOM 4682 C C . PRO A 1 612 ? 35.747 -14.828 -29.810 1.00 92.19 612 PRO A C 1
ATOM 4684 O O . PRO A 1 612 ? 36.728 -14.197 -29.419 1.00 92.19 612 PRO A O 1
ATOM 4687 N N . TRP A 1 613 ? 34.774 -14.243 -30.515 1.00 92.94 613 TRP A N 1
ATOM 4688 C CA . TRP A 1 613 ? 34.756 -12.843 -30.929 1.00 92.94 613 TRP A CA 1
ATOM 4689 C C . TRP A 1 613 ? 33.810 -11.975 -30.092 1.00 92.94 613 TRP A C 1
ATOM 4691 O O . TRP A 1 613 ? 33.377 -10.918 -30.559 1.00 92.94 613 TRP A O 1
ATOM 4701 N N . TRP A 1 614 ? 33.494 -12.373 -28.854 1.00 93.44 614 TRP A N 1
ATOM 4702 C CA . TRP A 1 614 ? 32.682 -11.560 -27.943 1.00 93.44 614 TRP A CA 1
ATOM 4703 C C . TRP A 1 614 ? 33.341 -10.207 -27.616 1.00 93.44 614 TRP A C 1
ATOM 4705 O O . TRP A 1 614 ? 32.631 -9.212 -27.446 1.00 93.44 614 TRP A O 1
ATOM 4715 N N . ASN A 1 615 ? 34.682 -10.147 -27.581 1.00 92.50 615 ASN A N 1
ATOM 4716 C CA . ASN A 1 615 ? 35.495 -8.939 -27.382 1.00 92.50 615 ASN A CA 1
ATOM 4717 C C . ASN A 1 615 ? 36.541 -8.772 -28.510 1.00 92.50 615 ASN A C 1
ATOM 4719 O O . ASN A 1 615 ? 37.728 -9.025 -28.296 1.00 92.50 615 ASN A O 1
ATOM 4723 N N . PRO A 1 616 ? 36.118 -8.394 -29.730 1.00 91.56 616 PRO A N 1
ATOM 4724 C CA . PRO A 1 616 ? 36.997 -8.384 -30.892 1.00 91.56 616 PRO A CA 1
ATOM 4725 C C . PRO A 1 616 ? 37.928 -7.154 -30.916 1.00 91.56 616 PRO A C 1
ATOM 4727 O O . PRO A 1 616 ? 37.572 -6.100 -30.386 1.00 91.56 616 PRO A O 1
ATOM 4730 N N . PRO A 1 617 ? 39.084 -7.227 -31.610 1.00 89.31 617 PRO A N 1
ATOM 4731 C CA . PRO A 1 617 ? 39.988 -6.084 -31.802 1.00 89.31 617 PRO A CA 1
ATOM 4732 C C . PRO A 1 617 ? 39.454 -5.038 -32.803 1.00 89.31 617 PRO A C 1
ATOM 4734 O O . PRO A 1 617 ? 40.061 -3.989 -33.003 1.00 89.31 617 PRO A O 1
ATOM 4737 N N . PHE A 1 618 ? 38.317 -5.315 -33.439 1.00 91.12 618 PHE A N 1
ATOM 4738 C CA . PHE A 1 618 ? 37.603 -4.443 -34.371 1.00 91.12 618 PHE A CA 1
ATOM 4739 C C . PHE A 1 618 ? 36.207 -4.098 -33.830 1.00 91.12 618 PHE A C 1
ATOM 4741 O O . PHE A 1 618 ? 35.799 -4.549 -32.763 1.00 91.12 618 PHE A O 1
ATOM 4748 N N . THR A 1 619 ? 35.438 -3.277 -34.549 1.00 90.88 619 THR A N 1
ATOM 4749 C CA . THR A 1 619 ? 34.137 -2.814 -34.037 1.00 90.88 619 THR A CA 1
ATOM 4750 C C . THR A 1 619 ? 33.130 -3.961 -33.860 1.00 90.88 619 THR A C 1
ATOM 4752 O O . THR A 1 619 ? 32.970 -4.821 -34.725 1.00 90.88 619 THR A O 1
ATOM 4755 N N . VAL A 1 620 ? 32.361 -3.932 -32.767 1.00 90.75 620 VAL A N 1
ATOM 4756 C CA . VAL A 1 620 ? 31.268 -4.895 -32.510 1.00 90.75 620 VAL A CA 1
ATOM 4757 C C . VAL A 1 620 ? 30.157 -4.815 -33.560 1.00 90.75 620 VAL A C 1
ATOM 4759 O O . VAL A 1 620 ? 29.481 -5.799 -33.849 1.00 90.75 620 VAL A O 1
ATOM 4762 N N . THR A 1 621 ? 29.990 -3.650 -34.191 1.00 90.44 621 THR A N 1
ATOM 4763 C CA . THR A 1 621 ? 29.106 -3.482 -35.349 1.00 90.44 621 THR A CA 1
ATOM 4764 C C . THR A 1 621 ? 29.589 -4.307 -36.534 1.00 90.44 621 THR A C 1
ATOM 4766 O O . THR A 1 621 ? 28.775 -4.971 -37.162 1.00 90.44 621 THR A O 1
ATOM 4769 N N . TRP A 1 622 ? 30.897 -4.353 -36.802 1.00 93.69 622 TRP A N 1
ATOM 4770 C CA . TRP A 1 622 ? 31.438 -5.215 -37.852 1.00 93.69 622 TRP A CA 1
ATOM 4771 C C . TRP A 1 622 ? 31.120 -6.694 -37.588 1.00 93.69 622 TRP A C 1
ATOM 4773 O O . TRP A 1 622 ? 30.658 -7.379 -38.495 1.00 93.69 622 TRP A O 1
ATOM 4783 N N . ARG A 1 623 ? 31.262 -7.168 -36.338 1.00 92.62 623 ARG A N 1
ATOM 4784 C CA . ARG A 1 623 ? 30.908 -8.549 -35.951 1.00 92.62 623 ARG A CA 1
ATOM 4785 C C . ARG A 1 623 ? 29.433 -8.877 -36.220 1.00 92.62 623 ARG A C 1
ATOM 4787 O O . ARG A 1 623 ? 29.146 -9.960 -36.717 1.00 92.62 623 ARG A O 1
ATOM 4794 N N . ARG A 1 624 ? 28.516 -7.941 -35.948 1.00 90.75 624 ARG A N 1
ATOM 4795 C CA . ARG A 1 624 ? 27.083 -8.096 -36.269 1.00 90.75 624 ARG A CA 1
ATOM 4796 C C . ARG A 1 624 ? 26.838 -8.222 -37.773 1.00 90.75 624 ARG A C 1
ATOM 4798 O O . ARG A 1 624 ? 26.158 -9.140 -38.209 1.00 90.75 624 ARG A O 1
ATOM 4805 N N . PHE A 1 625 ? 27.423 -7.332 -38.576 1.00 91.81 625 PHE A N 1
ATOM 4806 C CA . PHE A 1 625 ? 27.295 -7.397 -40.038 1.00 91.81 625 PHE A CA 1
ATOM 4807 C C . PHE A 1 625 ? 27.891 -8.683 -40.621 1.00 91.81 625 PHE A C 1
ATOM 4809 O O . PHE A 1 625 ? 27.320 -9.255 -41.546 1.00 91.81 625 PHE A O 1
ATOM 4816 N N . TYR A 1 626 ? 28.992 -9.168 -40.047 1.00 92.62 626 TYR A N 1
ATOM 4817 C CA . TYR A 1 626 ? 29.565 -10.458 -40.408 1.00 92.62 626 TYR A CA 1
ATOM 4818 C C . TYR A 1 626 ? 28.599 -11.622 -40.150 1.00 92.62 626 TYR A C 1
ATOM 4820 O O . TYR A 1 626 ? 28.483 -12.496 -41.002 1.00 92.62 626 TYR A O 1
ATOM 4828 N N . ALA A 1 627 ? 27.876 -11.629 -39.025 1.00 90.19 627 ALA A N 1
ATOM 4829 C CA . ALA A 1 627 ? 26.885 -12.669 -38.745 1.00 90.19 627 ALA A CA 1
ATOM 4830 C C . ALA A 1 627 ? 25.751 -12.682 -39.787 1.00 90.19 627 ALA A C 1
ATOM 4832 O O . ALA A 1 627 ? 25.413 -13.747 -40.298 1.00 90.19 627 ALA A O 1
ATOM 4833 N N . TYR A 1 628 ? 25.250 -11.507 -40.192 1.00 90.06 628 TYR A N 1
ATOM 4834 C CA . TYR A 1 628 ? 24.286 -11.403 -41.296 1.00 90.06 628 TYR A CA 1
ATOM 4835 C C . TYR A 1 628 ? 24.862 -11.900 -42.629 1.00 90.06 628 TYR A C 1
ATOM 4837 O O . TYR A 1 628 ? 24.172 -12.587 -43.380 1.00 90.06 628 TYR A O 1
ATOM 4845 N N . ALA A 1 629 ? 26.123 -11.573 -42.931 1.00 90.88 629 ALA A N 1
ATOM 4846 C CA . ALA A 1 629 ? 26.793 -12.052 -44.139 1.00 90.88 629 ALA A CA 1
ATOM 4847 C C . ALA A 1 629 ? 26.941 -13.579 -44.134 1.00 90.88 629 ALA A C 1
ATOM 4849 O O . ALA A 1 629 ? 26.610 -14.221 -45.126 1.00 90.88 629 ALA A O 1
ATOM 4850 N N . LYS A 1 630 ? 27.383 -14.156 -43.012 1.00 90.62 630 LYS A N 1
ATOM 4851 C CA . LYS A 1 630 ? 27.528 -15.602 -42.828 1.00 90.62 630 LYS A CA 1
ATOM 4852 C C . LYS A 1 630 ? 26.193 -16.324 -43.029 1.00 90.62 630 LYS A C 1
ATOM 4854 O O . LYS A 1 630 ? 26.124 -17.205 -43.877 1.00 90.62 630 LYS A O 1
ATOM 4859 N N . ALA A 1 631 ? 25.137 -15.886 -42.341 1.00 88.31 631 ALA A N 1
ATOM 4860 C CA . ALA A 1 631 ? 23.804 -16.475 -42.470 1.00 88.31 631 ALA A CA 1
ATOM 4861 C C . ALA A 1 631 ? 23.278 -16.410 -43.917 1.00 88.31 631 ALA A C 1
ATOM 4863 O O . ALA A 1 631 ? 22.725 -17.381 -44.427 1.00 88.31 631 ALA A O 1
ATOM 4864 N N . HIS A 1 632 ? 23.505 -15.292 -44.619 1.00 88.44 632 HIS A N 1
ATOM 4865 C CA . HIS A 1 632 ? 23.113 -15.160 -46.023 1.00 88.44 632 HIS A CA 1
ATOM 4866 C C . HIS A 1 632 ? 23.872 -16.134 -46.938 1.00 88.44 632 HIS A C 1
ATOM 4868 O O . HIS A 1 632 ? 23.262 -16.736 -47.822 1.00 88.44 632 HIS A O 1
ATOM 4874 N N . VAL A 1 633 ? 25.190 -16.280 -46.750 1.00 87.94 633 VAL A N 1
ATOM 4875 C CA . VAL A 1 633 ? 26.023 -17.213 -47.530 1.00 87.94 633 VAL A CA 1
ATOM 4876 C C . VAL A 1 633 ? 25.601 -18.659 -47.282 1.00 87.94 633 VAL A C 1
ATOM 4878 O O . VAL A 1 633 ? 25.450 -19.410 -48.241 1.00 87.94 633 VAL A O 1
ATOM 4881 N N . GLU A 1 634 ? 25.361 -19.034 -46.024 1.00 86.88 634 GLU A N 1
ATOM 4882 C CA . GLU A 1 634 ? 24.894 -20.374 -45.646 1.00 86.88 634 GLU A CA 1
ATOM 4883 C C . GLU A 1 634 ? 23.522 -20.693 -46.256 1.00 86.88 634 GLU A C 1
ATOM 4885 O O . GLU A 1 634 ? 23.303 -21.806 -46.727 1.00 86.88 634 GLU A O 1
ATOM 4890 N N . GLN A 1 635 ? 22.620 -19.709 -46.322 1.00 86.19 635 GLN A N 1
ATOM 4891 C CA . GLN A 1 635 ? 21.284 -19.886 -46.892 1.00 86.19 635 GLN A CA 1
ATOM 4892 C C . GLN A 1 635 ? 21.276 -20.001 -48.428 1.00 86.19 635 GLN A C 1
ATOM 4894 O O . GLN A 1 635 ? 20.489 -20.769 -48.977 1.00 86.19 635 GLN A O 1
ATOM 4899 N N . HIS A 1 636 ? 22.111 -19.231 -49.135 1.00 83.81 636 HIS A N 1
ATOM 4900 C CA . HIS A 1 636 ? 22.066 -19.126 -50.606 1.00 83.81 636 HIS A CA 1
ATOM 4901 C C . HIS A 1 636 ? 23.183 -19.906 -51.317 1.00 83.81 636 HIS A C 1
ATOM 4903 O O . HIS A 1 636 ? 23.215 -19.958 -52.548 1.00 83.81 636 HIS A O 1
ATOM 4909 N N . GLY A 1 637 ? 24.128 -20.474 -50.565 1.00 75.31 637 GLY A N 1
ATOM 4910 C CA . GLY A 1 637 ? 25.252 -21.251 -51.091 1.00 75.31 637 GLY A CA 1
ATOM 4911 C C . GLY A 1 637 ? 26.278 -20.435 -51.885 1.00 75.31 637 GLY A C 1
ATOM 4912 O O . GLY A 1 637 ? 27.167 -21.014 -52.505 1.00 75.31 637 GLY A O 1
ATOM 4913 N N . ASN A 1 638 ? 26.172 -19.101 -51.906 1.00 74.44 638 ASN A N 1
ATOM 4914 C CA . ASN A 1 638 ? 27.129 -18.231 -52.582 1.00 74.44 638 ASN A CA 1
ATOM 4915 C C . ASN A 1 638 ? 27.257 -16.852 -51.906 1.00 74.44 638 ASN A C 1
ATOM 4917 O O . ASN A 1 638 ? 26.341 -16.352 -51.254 1.00 74.44 638 ASN A O 1
ATOM 4921 N N . GLY A 1 639 ? 28.424 -16.225 -52.086 1.00 69.81 639 GLY A N 1
ATOM 4922 C CA . GLY A 1 639 ? 28.756 -14.889 -51.574 1.00 69.81 639 GLY A CA 1
ATOM 4923 C C . GLY A 1 639 ? 28.240 -13.721 -52.416 1.00 69.81 639 GLY A C 1
ATOM 4924 O O . GLY A 1 639 ? 28.684 -12.586 -52.217 1.00 69.81 639 GLY A O 1
ATOM 4925 N N . HIS A 1 640 ? 27.358 -13.968 -53.389 1.00 77.69 640 HIS A N 1
ATOM 4926 C CA . HIS A 1 640 ? 26.860 -12.923 -54.271 1.00 77.69 640 HIS A CA 1
ATOM 4927 C C . HIS A 1 640 ? 25.661 -12.210 -53.641 1.00 77.69 640 HIS A C 1
ATOM 4929 O O . HIS A 1 640 ? 24.525 -12.677 -53.686 1.00 77.69 640 HIS A O 1
ATOM 4935 N N . VAL A 1 641 ? 25.919 -11.025 -53.089 1.00 82.25 641 VAL A N 1
ATOM 4936 C CA . VAL A 1 641 ? 24.890 -10.159 -52.505 1.00 82.25 641 VAL A CA 1
ATOM 4937 C C . VAL A 1 641 ? 24.770 -8.891 -53.352 1.00 82.25 641 VAL A C 1
ATOM 4939 O O . VAL A 1 641 ? 25.749 -8.142 -53.445 1.00 82.25 641 VAL A O 1
ATOM 4942 N N . PRO A 1 642 ? 23.605 -8.614 -53.973 1.00 85.31 642 PRO A N 1
ATOM 4943 C CA . PRO A 1 642 ? 23.401 -7.386 -54.734 1.00 85.31 642 PRO A CA 1
ATOM 4944 C C . PRO A 1 642 ? 23.716 -6.153 -53.885 1.00 85.31 642 PRO A C 1
ATOM 4946 O O . PRO A 1 642 ? 23.309 -6.072 -52.731 1.00 85.31 642 PRO A O 1
ATOM 4949 N N . ASN A 1 643 ? 24.391 -5.152 -54.453 1.00 88.19 643 ASN A N 1
ATOM 4950 C CA . ASN A 1 643 ? 24.815 -3.969 -53.690 1.00 88.19 643 ASN A CA 1
ATOM 4951 C C . ASN A 1 643 ? 23.637 -3.213 -53.034 1.00 88.19 643 ASN A C 1
ATOM 4953 O O . ASN A 1 643 ? 23.803 -2.604 -51.982 1.00 88.19 643 ASN A O 1
ATOM 4957 N N . ALA A 1 644 ? 22.443 -3.272 -53.633 1.00 89.00 644 ALA A N 1
ATOM 4958 C CA . ALA A 1 644 ? 21.224 -2.659 -53.103 1.00 89.00 644 ALA A CA 1
ATOM 4959 C C . ALA A 1 644 ? 20.515 -3.494 -52.015 1.00 89.00 644 ALA A C 1
ATOM 4961 O O . ALA A 1 644 ? 19.573 -3.000 -51.398 1.00 89.00 644 ALA A O 1
ATOM 4962 N N . TYR A 1 645 ? 20.945 -4.737 -51.776 1.00 89.94 645 TYR A N 1
ATOM 4963 C CA . TYR A 1 645 ? 20.287 -5.644 -50.840 1.00 89.94 645 TYR A CA 1
ATOM 4964 C C . TYR A 1 645 ? 20.352 -5.128 -49.398 1.00 89.94 645 TYR A C 1
ATOM 4966 O O . TYR A 1 645 ? 21.416 -4.730 -48.899 1.00 89.94 645 TYR A O 1
ATOM 4974 N N . LYS A 1 646 ? 19.201 -5.200 -48.725 1.00 91.38 646 LYS A N 1
ATOM 4975 C CA . LYS A 1 646 ? 19.039 -4.984 -47.289 1.00 91.38 646 LYS A CA 1
ATOM 4976 C C . LYS A 1 646 ? 18.456 -6.247 -46.657 1.00 91.38 646 LYS A C 1
ATOM 4978 O O . LYS A 1 646 ? 17.641 -6.911 -47.290 1.00 91.38 646 LYS A O 1
ATOM 4983 N N . THR A 1 647 ? 18.855 -6.565 -45.428 1.00 85.69 647 THR A N 1
ATOM 4984 C CA . THR A 1 647 ? 18.200 -7.630 -44.650 1.00 85.69 647 THR A CA 1
ATOM 4985 C C . THR A 1 647 ? 16.737 -7.257 -44.360 1.00 85.69 647 THR A C 1
ATOM 4987 O O . THR A 1 647 ? 16.393 -6.074 -44.473 1.00 85.69 647 THR A O 1
ATOM 4990 N N . PRO A 1 648 ? 15.880 -8.214 -43.952 1.00 82.38 648 PRO A N 1
ATOM 4991 C CA . PRO A 1 648 ? 14.518 -7.914 -43.495 1.00 82.38 648 PRO A CA 1
ATOM 4992 C C . PRO A 1 648 ? 14.463 -6.804 -42.432 1.00 82.38 648 PRO A C 1
ATOM 4994 O O . PRO A 1 648 ? 13.592 -5.943 -42.485 1.00 82.38 648 PRO A O 1
ATOM 4997 N N . ASP A 1 649 ? 15.473 -6.742 -41.559 1.00 77.06 649 ASP A N 1
ATOM 4998 C CA . ASP A 1 649 ? 15.612 -5.721 -40.508 1.00 77.06 649 ASP A CA 1
ATOM 4999 C C . ASP A 1 649 ? 16.219 -4.390 -41.004 1.00 77.06 649 ASP A C 1
ATOM 5001 O O . ASP A 1 649 ? 16.654 -3.546 -40.220 1.00 77.06 649 ASP A O 1
ATOM 5005 N N . GLY A 1 650 ? 16.318 -4.193 -42.323 1.00 86.19 650 GLY A N 1
ATOM 5006 C CA . GLY A 1 650 ? 16.774 -2.950 -42.947 1.00 86.19 650 GLY A CA 1
ATOM 5007 C C . GLY A 1 650 ? 18.292 -2.743 -42.987 1.00 86.19 650 GLY A C 1
ATOM 5008 O O . GLY A 1 650 ? 18.749 -1.674 -43.409 1.00 86.19 650 GLY A O 1
ATOM 5009 N N . VAL A 1 651 ? 19.100 -3.736 -42.603 1.00 86.88 651 VAL A N 1
ATOM 5010 C CA . VAL A 1 651 ? 20.568 -3.622 -42.587 1.00 86.88 651 VAL A CA 1
ATOM 5011 C C . VAL A 1 651 ? 21.106 -3.629 -44.024 1.00 86.88 651 VAL A C 1
ATOM 5013 O O . VAL A 1 651 ? 20.860 -4.598 -44.740 1.00 86.88 651 VAL A O 1
ATOM 5016 N N . PRO A 1 652 ? 21.875 -2.613 -44.475 1.00 92.06 652 PRO A N 1
ATOM 5017 C CA . PRO A 1 652 ? 22.391 -2.522 -45.847 1.00 92.06 652 PRO A CA 1
ATOM 5018 C C . PRO A 1 652 ? 23.577 -3.470 -46.087 1.00 92.06 652 PRO A C 1
ATOM 5020 O O . PRO A 1 652 ? 24.725 -3.047 -46.260 1.00 92.06 652 PRO A O 1
ATOM 5023 N N . LEU A 1 653 ? 23.296 -4.773 -46.080 1.00 92.25 653 LEU A N 1
ATOM 5024 C CA . LEU A 1 653 ? 24.294 -5.836 -46.151 1.00 92.25 653 LEU A CA 1
ATOM 5025 C C . LEU A 1 653 ? 25.073 -5.819 -47.473 1.00 92.25 653 LEU A C 1
ATOM 5027 O O . LEU A 1 653 ? 26.295 -5.955 -47.448 1.00 92.25 653 LEU A O 1
ATOM 5031 N N . GLY A 1 654 ? 24.409 -5.575 -48.610 1.00 90.81 654 GLY A N 1
ATOM 5032 C CA . GLY A 1 654 ? 25.066 -5.534 -49.923 1.00 90.81 654 GLY A CA 1
ATOM 5033 C C . GLY A 1 654 ? 26.158 -4.465 -50.014 1.00 90.81 654 GLY A C 1
ATOM 5034 O O . GLY A 1 654 ? 27.295 -4.750 -50.398 1.00 90.81 654 GLY A O 1
ATOM 5035 N N . GLN A 1 655 ? 25.847 -3.245 -49.565 1.00 93.12 655 GLN A N 1
ATOM 5036 C CA . GLN A 1 655 ? 26.807 -2.136 -49.521 1.00 93.12 655 GLN A CA 1
ATOM 5037 C C . GLN A 1 655 ? 27.961 -2.420 -48.559 1.00 93.12 655 GLN A C 1
ATOM 5039 O O . GLN A 1 655 ? 29.115 -2.094 -48.849 1.00 93.12 655 GLN A O 1
ATOM 5044 N N . TRP A 1 656 ? 27.661 -3.030 -47.409 1.00 94.88 656 TRP A N 1
ATOM 5045 C CA . TRP A 1 656 ? 28.682 -3.379 -46.431 1.00 94.88 656 TRP A CA 1
ATOM 5046 C C . TRP A 1 656 ? 29.659 -4.425 -46.979 1.00 94.88 656 TRP A C 1
ATOM 5048 O O . TRP A 1 656 ? 30.866 -4.186 -46.905 1.00 94.88 656 TRP A O 1
ATOM 5058 N N . ILE A 1 657 ? 29.162 -5.514 -47.587 1.00 92.94 657 ILE A N 1
ATOM 5059 C CA . ILE A 1 657 ? 29.990 -6.553 -48.228 1.00 92.94 657 ILE A CA 1
ATOM 5060 C C . ILE A 1 657 ? 30.840 -5.931 -49.334 1.00 92.94 657 ILE A C 1
ATOM 5062 O O . ILE A 1 657 ? 32.053 -6.132 -49.364 1.00 92.94 657 ILE A O 1
ATOM 5066 N N . SER A 1 658 ? 30.234 -5.117 -50.203 1.00 91.62 658 SER A N 1
ATOM 5067 C CA . SER A 1 658 ? 30.949 -4.421 -51.275 1.00 91.62 658 SER A CA 1
ATOM 5068 C C . SER A 1 658 ? 32.103 -3.572 -50.731 1.00 91.62 658 SER A C 1
ATOM 5070 O O . SER A 1 658 ? 33.232 -3.654 -51.220 1.00 91.62 658 SER A O 1
ATOM 5072 N N . ARG A 1 659 ? 31.870 -2.819 -49.648 1.00 93.38 659 ARG A N 1
ATOM 5073 C CA . ARG A 1 659 ? 32.915 -2.033 -48.979 1.00 93.38 659 ARG A CA 1
ATOM 5074 C C . ARG A 1 659 ? 34.038 -2.912 -48.426 1.00 93.38 659 ARG A C 1
ATOM 5076 O O . ARG A 1 659 ? 35.197 -2.550 -48.626 1.00 93.38 659 ARG A O 1
ATOM 5083 N N . GLN A 1 660 ? 33.708 -4.036 -47.779 1.00 94.31 660 GLN A N 1
ATOM 5084 C CA . GLN A 1 660 ? 34.709 -4.958 -47.227 1.00 94.31 660 GLN A CA 1
ATOM 5085 C C . GLN A 1 660 ? 35.590 -5.549 -48.331 1.00 94.31 660 GLN A C 1
ATOM 5087 O O . GLN A 1 660 ? 36.808 -5.550 -48.209 1.00 94.31 660 GLN A O 1
ATOM 5092 N N . ARG A 1 661 ? 34.986 -5.995 -49.439 1.00 92.44 661 ARG A N 1
ATOM 5093 C CA . ARG A 1 661 ? 35.710 -6.593 -50.571 1.00 92.44 661 ARG A CA 1
ATOM 5094 C C . ARG A 1 661 ? 36.571 -5.574 -51.319 1.00 92.44 661 ARG A C 1
ATOM 5096 O O . ARG A 1 661 ? 37.672 -5.906 -51.746 1.00 92.44 661 ARG A O 1
ATOM 5103 N N . ASN A 1 662 ? 36.116 -4.324 -51.429 1.00 91.50 662 ASN A N 1
ATOM 5104 C CA . ASN A 1 662 ? 36.911 -3.249 -52.030 1.00 91.50 662 ASN A CA 1
ATOM 5105 C C . ASN A 1 662 ? 38.151 -2.900 -51.191 1.00 91.50 662 ASN A C 1
ATOM 5107 O O . ASN A 1 662 ? 39.239 -2.739 -51.739 1.00 91.50 662 ASN A O 1
ATOM 5111 N N . HIS A 1 663 ? 38.004 -2.849 -49.865 1.00 91.00 663 HIS A N 1
ATOM 5112 C CA . HIS A 1 663 ? 39.061 -2.441 -48.930 1.00 91.00 663 HIS A CA 1
ATOM 5113 C C . HIS A 1 663 ? 39.735 -3.624 -48.225 1.00 91.00 663 HIS A C 1
ATOM 5115 O O . HIS A 1 663 ? 40.360 -3.447 -47.180 1.00 91.00 663 HIS A O 1
ATOM 5121 N N . PHE A 1 664 ? 39.629 -4.827 -48.793 1.00 92.00 664 PHE A N 1
ATOM 5122 C CA . PHE A 1 664 ? 40.026 -6.079 -48.145 1.00 92.00 664 PHE A CA 1
ATOM 5123 C C . PHE A 1 664 ? 41.474 -6.061 -47.632 1.00 92.00 664 PHE A C 1
ATOM 5125 O O . PHE A 1 664 ? 41.747 -6.480 -46.514 1.00 92.00 664 PHE A O 1
ATOM 5132 N N . HIS A 1 665 ? 42.390 -5.489 -48.418 1.00 86.50 665 HIS A N 1
ATOM 5133 C CA . HIS A 1 665 ? 43.818 -5.377 -48.100 1.00 86.50 665 HIS A CA 1
ATOM 5134 C C . HIS A 1 665 ? 44.138 -4.428 -46.928 1.00 86.50 665 HIS A C 1
ATOM 5136 O O . HIS A 1 665 ? 45.267 -4.410 -46.451 1.00 86.50 665 HIS A O 1
ATOM 5142 N N . THR A 1 666 ? 43.166 -3.631 -46.476 1.00 88.81 666 THR A N 1
ATOM 5143 C CA . THR A 1 666 ? 43.295 -2.724 -45.319 1.00 88.81 666 THR A CA 1
ATOM 5144 C C . THR A 1 666 ? 42.559 -3.231 -44.079 1.00 88.81 666 THR A C 1
ATOM 5146 O O . THR A 1 666 ? 42.593 -2.582 -43.034 1.00 88.81 666 THR A O 1
ATOM 5149 N N . LEU A 1 667 ? 41.864 -4.370 -44.186 1.00 91.56 667 LEU A N 1
ATOM 5150 C CA . LEU A 1 667 ? 41.150 -4.965 -43.063 1.00 91.56 667 LEU A CA 1
ATOM 5151 C C . LEU A 1 667 ? 42.131 -5.488 -42.014 1.00 91.56 667 LEU A C 1
ATOM 5153 O O . LEU A 1 667 ? 43.251 -5.897 -42.320 1.00 91.56 667 LEU A O 1
ATOM 5157 N N . HIS A 1 668 ? 41.679 -5.531 -40.762 1.00 92.69 668 HIS A N 1
ATOM 5158 C CA . HIS A 1 668 ? 42.419 -6.224 -39.716 1.00 92.69 668 HIS A CA 1
ATOM 5159 C C . HIS A 1 668 ? 42.597 -7.709 -40.111 1.00 92.69 668 HIS A C 1
ATOM 5161 O O . HIS A 1 668 ? 41.636 -8.294 -40.614 1.00 92.69 668 HIS A O 1
ATOM 5167 N N . PRO A 1 669 ? 43.745 -8.365 -39.839 1.00 90.44 669 PRO A N 1
ATOM 5168 C CA . PRO A 1 669 ? 43.988 -9.755 -40.253 1.00 90.44 669 PRO A CA 1
ATOM 5169 C C . PRO A 1 669 ? 42.850 -10.723 -39.892 1.00 90.44 669 PRO A C 1
ATOM 5171 O O . PRO A 1 669 ? 42.327 -11.419 -40.754 1.00 90.44 669 PRO A O 1
ATOM 5174 N N . ALA A 1 670 ? 42.357 -10.655 -38.652 1.00 91.19 670 ALA A N 1
ATOM 5175 C CA . ALA A 1 670 ? 41.200 -11.438 -38.209 1.00 91.19 670 ALA A CA 1
ATOM 5176 C C . ALA A 1 670 ? 39.893 -11.165 -38.991 1.00 91.19 670 ALA A C 1
ATOM 5178 O O . ALA A 1 670 ? 39.078 -12.066 -39.162 1.00 91.19 670 ALA A O 1
ATOM 5179 N N . GLN A 1 671 ? 39.661 -9.936 -39.472 1.00 94.31 671 GLN A N 1
ATOM 5180 C CA . GLN A 1 671 ? 38.495 -9.627 -40.312 1.00 94.31 671 GLN A CA 1
ATOM 5181 C C . GLN A 1 671 ? 38.630 -10.275 -41.692 1.00 94.31 671 GLN A C 1
ATOM 5183 O O . GLN A 1 671 ? 37.653 -10.819 -42.203 1.00 94.31 671 GLN A O 1
ATOM 5188 N N . ALA A 1 672 ? 39.830 -10.231 -42.279 1.00 91.50 672 ALA A N 1
ATOM 5189 C CA . ALA A 1 672 ? 40.121 -10.884 -43.550 1.00 91.50 672 ALA A CA 1
ATOM 5190 C C . ALA A 1 672 ? 39.950 -12.409 -43.441 1.00 91.50 672 ALA A C 1
ATOM 5192 O O . ALA A 1 672 ? 39.259 -12.997 -44.267 1.00 91.50 672 ALA A O 1
ATOM 5193 N N . GLU A 1 673 ? 40.487 -13.031 -42.387 1.00 90.50 673 GLU A N 1
ATOM 5194 C CA . GLU A 1 673 ? 40.314 -14.465 -42.107 1.00 90.50 673 GLU A CA 1
ATOM 5195 C C . GLU A 1 673 ? 38.838 -14.854 -41.964 1.00 90.50 673 GLU A C 1
ATOM 5197 O O . GLU A 1 673 ? 38.384 -15.807 -42.596 1.00 90.50 673 GLU A O 1
ATOM 5202 N N . LEU A 1 674 ? 38.061 -14.085 -41.192 1.00 92.75 674 LEU A N 1
ATOM 5203 C CA . LEU A 1 674 ? 36.629 -14.330 -41.017 1.00 92.75 674 LEU A CA 1
ATOM 5204 C C . LEU A 1 674 ? 35.860 -14.256 -42.343 1.00 92.75 674 LEU A C 1
ATOM 5206 O O . LEU A 1 674 ? 34.999 -15.101 -42.589 1.00 92.75 674 LEU A O 1
ATOM 5210 N N . LEU A 1 675 ? 36.155 -13.269 -43.195 1.00 93.19 675 LEU A N 1
ATOM 5211 C CA . LEU A 1 675 ? 35.514 -13.127 -44.506 1.00 93.19 675 LEU A CA 1
ATOM 5212 C C . LEU A 1 675 ? 35.898 -14.263 -45.465 1.00 93.19 675 LEU A C 1
ATOM 5214 O O . LEU A 1 675 ? 35.024 -14.797 -46.145 1.00 93.19 675 LEU A O 1
ATOM 5218 N N . LEU A 1 676 ? 37.165 -14.684 -45.480 1.00 92.50 676 LEU A N 1
ATOM 5219 C CA . LEU A 1 676 ? 37.616 -15.831 -46.277 1.00 92.50 676 LEU A CA 1
ATOM 5220 C C . LEU A 1 676 ? 36.938 -17.131 -45.836 1.00 92.50 676 LEU A C 1
ATOM 5222 O O . LEU A 1 676 ? 36.550 -17.927 -46.686 1.00 92.50 676 LEU A O 1
ATOM 5226 N N . ALA A 1 677 ? 36.704 -17.308 -44.531 1.00 90.50 677 ALA A N 1
ATOM 5227 C CA . ALA A 1 677 ? 35.994 -18.469 -43.991 1.00 90.50 677 ALA A CA 1
ATOM 5228 C C . ALA A 1 677 ? 34.538 -18.593 -44.483 1.00 90.50 677 ALA A C 1
ATOM 5230 O O . ALA A 1 677 ? 33.964 -19.674 -44.409 1.00 90.50 677 ALA A O 1
ATOM 5231 N N . ILE A 1 678 ? 33.947 -17.509 -45.000 1.00 91.19 678 ILE A N 1
ATOM 5232 C CA . ILE A 1 678 ? 32.627 -17.507 -45.657 1.00 91.19 678 ILE A CA 1
ATOM 5233 C C . ILE A 1 678 ? 32.734 -17.235 -47.167 1.00 91.19 678 ILE A C 1
ATOM 5235 O O . ILE A 1 678 ? 31.783 -16.769 -47.791 1.00 91.19 678 ILE A O 1
ATOM 5239 N N . HIS A 1 679 ? 33.905 -17.500 -47.755 1.00 89.38 679 HIS A N 1
ATOM 5240 C CA . HIS A 1 679 ? 34.202 -17.355 -49.183 1.00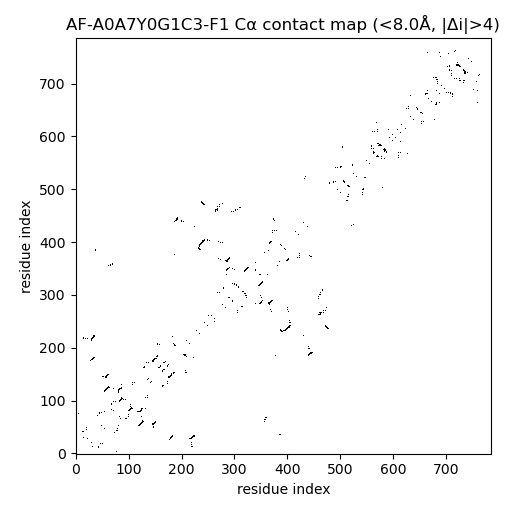 89.38 679 HIS A CA 1
ATOM 5241 C C . HIS A 1 679 ? 34.005 -15.934 -49.744 1.00 89.38 679 HIS A C 1
ATOM 5243 O O . HIS A 1 679 ? 33.648 -15.745 -50.909 1.00 89.38 679 HIS A O 1
ATOM 5249 N N . LEU A 1 680 ? 34.274 -14.908 -48.929 1.00 90.62 680 LEU A N 1
ATOM 5250 C CA . LEU A 1 680 ? 34.276 -13.503 -49.339 1.00 90.62 680 LEU A CA 1
ATOM 5251 C C . LEU A 1 680 ? 35.706 -12.947 -49.379 1.00 90.62 680 LEU A C 1
ATOM 5253 O O . LEU A 1 680 ? 36.266 -12.558 -48.359 1.00 90.62 680 LEU A O 1
ATOM 5257 N N . GLY A 1 681 ? 36.282 -12.855 -50.577 1.00 89.81 681 GLY A N 1
ATOM 5258 C CA . GLY A 1 681 ? 37.594 -12.243 -50.816 1.00 89.81 681 GLY A CA 1
ATOM 5259 C C . GLY A 1 681 ? 37.530 -10.909 -51.574 1.00 89.81 681 GLY A C 1
ATOM 5260 O O . GLY A 1 681 ? 36.434 -10.425 -51.899 1.00 89.81 681 GLY A O 1
ATOM 5261 N N . PRO A 1 682 ? 38.689 -10.288 -51.866 1.00 92.69 682 PRO A N 1
ATOM 5262 C CA . PRO A 1 682 ? 38.762 -8.990 -52.533 1.00 92.69 682 PRO A CA 1
ATOM 5263 C C . PRO A 1 682 ? 38.106 -8.991 -53.917 1.00 92.69 682 PRO A C 1
ATOM 5265 O O . PRO A 1 682 ? 37.950 -10.031 -54.555 1.00 92.69 682 PRO A O 1
ATOM 5268 N N . TYR A 1 683 ? 37.766 -7.807 -54.427 1.00 89.88 683 TYR A N 1
ATOM 5269 C CA . TYR A 1 683 ? 37.526 -7.654 -55.862 1.00 89.88 683 TYR A CA 1
ATOM 5270 C C . TYR A 1 683 ? 38.865 -7.471 -56.583 1.00 89.88 683 TYR A C 1
ATOM 5272 O O . TYR A 1 683 ? 39.653 -6.607 -56.216 1.00 89.88 683 TYR A O 1
ATOM 5280 N N . ALA A 1 684 ? 39.116 -8.227 -57.657 1.00 88.19 684 ALA A N 1
ATOM 5281 C CA . ALA A 1 684 ? 40.342 -8.061 -58.452 1.00 88.19 684 ALA A CA 1
ATOM 5282 C C . ALA A 1 684 ? 40.519 -6.610 -58.947 1.00 88.19 684 ALA A C 1
ATOM 5284 O O . ALA A 1 684 ? 41.621 -6.067 -58.935 1.00 88.19 684 ALA A O 1
ATOM 5285 N N . ALA A 1 685 ? 39.410 -5.953 -59.297 1.00 86.75 685 ALA A N 1
ATOM 5286 C CA . ALA A 1 685 ? 39.392 -4.558 -59.725 1.00 86.75 685 ALA A CA 1
ATOM 5287 C C . ALA A 1 685 ? 39.706 -3.546 -58.606 1.00 86.75 685 ALA A C 1
ATOM 5289 O O . ALA A 1 685 ? 40.042 -2.412 -58.923 1.00 86.75 685 ALA A O 1
ATOM 5290 N N . SER A 1 686 ? 39.598 -3.920 -57.323 1.00 88.19 686 SER A N 1
ATOM 5291 C CA . SER A 1 686 ? 39.912 -3.019 -56.203 1.00 88.19 686 SER A CA 1
ATOM 5292 C C . SER A 1 686 ? 41.372 -3.098 -55.760 1.00 88.19 686 SER A C 1
ATOM 5294 O O . SER A 1 686 ? 41.865 -2.198 -55.084 1.00 88.19 686 SER A O 1
ATOM 5296 N N . ILE A 1 687 ? 42.079 -4.165 -56.140 1.00 88.75 687 ILE A N 1
ATOM 5297 C CA . ILE A 1 687 ? 43.496 -4.364 -55.813 1.00 88.75 687 ILE A CA 1
ATOM 5298 C C . ILE A 1 687 ? 44.432 -4.033 -56.981 1.00 88.75 687 ILE A C 1
ATOM 5300 O O . ILE A 1 687 ? 45.637 -3.947 -56.755 1.00 88.75 687 ILE A O 1
ATOM 5304 N N . TYR A 1 688 ? 43.906 -3.808 -58.191 1.00 91.44 688 TYR A N 1
ATOM 5305 C CA . TYR A 1 688 ? 44.685 -3.453 -59.379 1.00 91.44 688 TYR A CA 1
ATOM 5306 C C . TYR A 1 688 ? 43.940 -2.462 -60.288 1.00 91.44 688 TYR A C 1
ATOM 5308 O O . TYR A 1 688 ? 42.862 -2.764 -60.804 1.00 91.44 688 TYR A O 1
ATOM 5316 N N . HIS A 1 689 ? 44.555 -1.299 -60.526 1.00 86.94 689 HIS A N 1
ATOM 5317 C CA . HIS A 1 689 ? 43.982 -0.183 -61.296 1.00 86.94 689 HIS A CA 1
ATOM 5318 C C . HIS A 1 689 ? 44.728 0.098 -62.611 1.00 86.94 689 HIS A C 1
ATOM 5320 O O . HIS A 1 689 ? 44.478 1.124 -63.239 1.00 86.94 689 HIS A O 1
ATOM 5326 N N . GLY A 1 690 ? 45.609 -0.813 -63.036 1.00 83.31 690 GLY A N 1
ATOM 5327 C CA . GLY A 1 690 ? 46.453 -0.624 -64.215 1.00 83.31 690 GLY A CA 1
ATOM 5328 C C . GLY A 1 690 ? 45.684 -0.507 -65.544 1.00 83.31 690 GLY A C 1
ATOM 5329 O O . GLY A 1 690 ? 44.448 -0.624 -65.577 1.00 83.31 690 GLY A O 1
ATOM 5330 N N . PRO A 1 691 ? 46.394 -0.287 -66.663 1.00 80.75 691 PRO A N 1
ATOM 5331 C CA . PRO A 1 691 ? 45.805 -0.028 -67.979 1.00 80.75 691 PRO A CA 1
ATOM 5332 C C . PRO A 1 691 ? 44.845 -1.136 -68.462 1.00 80.75 691 PRO A C 1
ATOM 5334 O O . PRO A 1 691 ? 44.779 -2.234 -67.910 1.00 80.75 691 PRO A O 1
ATOM 5337 N N . ARG A 1 692 ? 43.992 -0.809 -69.447 1.00 79.12 692 ARG A N 1
ATOM 5338 C CA . ARG A 1 692 ? 42.963 -1.722 -70.004 1.00 79.12 692 ARG A CA 1
ATOM 5339 C C . ARG A 1 692 ? 43.145 -2.022 -71.495 1.00 79.12 692 ARG A C 1
ATOM 5341 O O . ARG A 1 692 ? 42.272 -2.651 -72.078 1.00 79.12 692 ARG A O 1
ATOM 5348 N N . GLY A 1 693 ? 44.183 -1.464 -72.116 1.00 78.00 693 GLY A N 1
ATOM 5349 C CA . GLY A 1 693 ? 44.213 -1.244 -73.562 1.00 78.00 693 GLY A CA 1
ATOM 5350 C C . GLY A 1 693 ? 44.905 -2.336 -74.368 1.00 78.00 693 GLY A C 1
ATOM 5351 O O . GLY A 1 693 ? 44.642 -2.439 -75.561 1.00 78.00 693 GLY A O 1
ATOM 5352 N N . THR A 1 694 ? 45.784 -3.133 -73.753 1.00 86.44 694 THR A N 1
ATOM 5353 C CA . THR A 1 694 ? 46.571 -4.150 -74.469 1.00 86.44 694 THR A CA 1
ATOM 5354 C C . THR A 1 694 ? 46.134 -5.577 -74.129 1.00 86.44 694 THR A C 1
ATOM 5356 O O . THR A 1 694 ? 45.617 -5.840 -73.042 1.00 86.44 694 THR A O 1
ATOM 5359 N N . GLU A 1 695 ? 46.400 -6.530 -75.031 1.00 82.69 695 GLU A N 1
ATOM 5360 C CA . GLU A 1 695 ? 46.172 -7.966 -74.782 1.00 82.69 695 GLU A CA 1
ATOM 5361 C C . GLU A 1 695 ? 46.946 -8.471 -73.553 1.00 82.69 695 GLU A C 1
ATOM 5363 O O . GLU A 1 695 ? 46.456 -9.315 -72.802 1.00 82.69 695 GLU A O 1
ATOM 5368 N N . ARG A 1 696 ? 48.138 -7.911 -73.296 1.00 86.50 696 ARG A N 1
ATOM 5369 C CA . ARG A 1 696 ? 48.918 -8.184 -72.080 1.00 86.50 696 ARG A CA 1
ATOM 5370 C C . ARG A 1 696 ? 48.144 -7.768 -70.826 1.00 86.50 696 ARG A C 1
ATOM 5372 O O . ARG A 1 696 ? 48.085 -8.551 -69.878 1.00 86.50 696 ARG A O 1
ATOM 5379 N N . ASP A 1 697 ? 47.562 -6.568 -70.822 1.00 85.56 697 ASP A N 1
ATOM 5380 C CA . ASP A 1 697 ? 46.819 -6.036 -69.672 1.00 85.56 697 ASP A CA 1
ATOM 5381 C C . ASP A 1 697 ? 45.571 -6.875 -69.382 1.00 85.56 697 ASP A C 1
ATOM 5383 O O . ASP A 1 697 ? 45.258 -7.172 -68.225 1.00 85.56 697 ASP A O 1
ATOM 5387 N N . GLN A 1 698 ? 44.862 -7.285 -70.438 1.00 85.62 698 GLN A N 1
ATOM 5388 C CA . GLN A 1 698 ? 43.714 -8.178 -70.325 1.00 85.62 698 GLN A CA 1
ATOM 5389 C C . GLN A 1 698 ? 44.134 -9.543 -69.765 1.00 85.62 698 GLN A C 1
ATOM 5391 O O . GLN A 1 698 ? 43.556 -10.002 -68.778 1.00 85.62 698 GLN A O 1
ATOM 5396 N N . GLY A 1 699 ? 45.202 -10.132 -70.311 1.00 87.38 699 GLY A N 1
ATOM 5397 C CA . GLY A 1 699 ? 45.748 -11.396 -69.832 1.00 87.38 699 GLY A CA 1
ATOM 5398 C C . GLY A 1 699 ? 46.171 -11.338 -68.361 1.00 87.38 699 GLY A C 1
ATOM 5399 O O . GLY A 1 699 ? 45.847 -12.247 -67.599 1.00 87.38 699 GLY A O 1
ATOM 5400 N N . PHE A 1 700 ? 46.839 -10.269 -67.912 1.00 90.94 700 PHE A N 1
ATOM 5401 C CA . PHE A 1 700 ? 47.191 -10.107 -66.495 1.00 90.94 700 PHE A CA 1
ATOM 5402 C C . PHE A 1 700 ? 45.944 -10.051 -65.604 1.00 90.94 700 PHE A C 1
ATOM 5404 O O . PHE A 1 700 ? 45.891 -10.719 -64.572 1.00 90.94 700 PHE A O 1
ATOM 5411 N N . ARG A 1 701 ? 44.915 -9.300 -66.008 1.00 90.44 701 ARG A N 1
ATOM 5412 C CA . ARG A 1 701 ? 43.668 -9.155 -65.241 1.00 90.44 701 ARG A CA 1
ATOM 5413 C C . ARG A 1 701 ? 42.895 -10.456 -65.107 1.00 90.44 701 ARG A C 1
ATOM 5415 O O . ARG A 1 701 ? 42.393 -10.734 -64.022 1.00 90.44 701 ARG A O 1
ATOM 5422 N N . GLU A 1 702 ? 42.822 -11.253 -66.165 1.00 90.31 702 GLU A N 1
ATOM 5423 C CA . GLU A 1 702 ? 42.190 -12.578 -66.135 1.00 90.31 702 GLU A CA 1
ATOM 5424 C C . GLU A 1 702 ? 42.923 -13.521 -65.170 1.00 90.31 702 GLU A C 1
ATOM 5426 O O . GLU A 1 702 ? 42.304 -14.186 -64.335 1.00 90.31 702 GLU A O 1
ATOM 5431 N N . HIS A 1 703 ? 44.258 -13.519 -65.195 1.00 92.94 703 HIS A N 1
ATOM 5432 C CA . HIS A 1 703 ? 45.053 -14.308 -64.254 1.00 92.94 703 HIS A CA 1
ATOM 5433 C C . HIS A 1 703 ? 44.968 -13.784 -62.814 1.00 92.94 703 HIS A C 1
ATOM 5435 O O . HIS A 1 703 ? 44.937 -14.582 -61.877 1.00 92.94 703 HIS A O 1
ATOM 5441 N N . LEU A 1 704 ? 44.869 -12.468 -62.615 1.00 93.00 704 LEU A N 1
ATOM 5442 C CA . LEU A 1 704 ? 44.639 -11.869 -61.302 1.00 93.00 704 LEU A CA 1
ATOM 5443 C C . LEU A 1 704 ? 43.248 -12.225 -60.758 1.00 93.00 704 LEU A C 1
ATOM 5445 O O . LEU A 1 704 ? 43.116 -12.506 -59.570 1.00 93.00 704 LEU A O 1
ATOM 5449 N N . GLN A 1 705 ? 42.215 -12.264 -61.603 1.00 92.44 705 GLN A N 1
ATOM 5450 C CA . GLN A 1 705 ? 40.885 -12.744 -61.212 1.00 92.44 705 GLN A CA 1
ATOM 5451 C C . GLN A 1 705 ? 40.932 -14.205 -60.756 1.00 92.44 705 GLN A C 1
ATOM 5453 O O . GLN A 1 705 ? 40.375 -14.531 -59.708 1.00 92.44 705 GLN A O 1
ATOM 5458 N N . ALA A 1 706 ? 41.653 -15.063 -61.483 1.00 92.19 706 ALA A N 1
ATOM 5459 C CA . ALA A 1 706 ? 41.869 -16.453 -61.087 1.00 92.19 706 ALA A CA 1
ATOM 5460 C C . ALA A 1 706 ? 42.663 -16.558 -59.772 1.00 92.19 706 ALA A C 1
ATOM 5462 O O . ALA A 1 706 ? 42.318 -17.351 -58.897 1.00 92.19 706 ALA A O 1
ATOM 5463 N N . ALA A 1 707 ? 43.684 -15.718 -59.584 1.00 93.12 707 ALA A N 1
ATOM 5464 C CA . ALA A 1 707 ? 44.447 -15.648 -58.341 1.00 93.12 707 ALA A CA 1
ATOM 5465 C C . ALA A 1 707 ? 43.575 -15.229 -57.147 1.00 93.12 707 ALA A C 1
ATOM 5467 O O . ALA A 1 707 ? 43.665 -15.834 -56.083 1.00 93.12 707 ALA A O 1
ATOM 5468 N N . VAL A 1 708 ? 42.701 -14.234 -57.326 1.00 92.94 708 VAL A N 1
ATOM 5469 C CA . VAL A 1 708 ? 41.740 -13.784 -56.308 1.00 92.94 708 VAL A CA 1
ATOM 5470 C C . VAL A 1 708 ? 40.722 -14.874 -55.977 1.00 92.94 708 VAL A C 1
ATOM 5472 O O . VAL A 1 708 ? 40.421 -15.067 -54.801 1.00 92.94 708 VAL A O 1
ATOM 5475 N N . ALA A 1 709 ? 40.207 -15.600 -56.974 1.00 90.56 709 ALA A N 1
ATOM 5476 C CA . ALA A 1 709 ? 39.284 -16.716 -56.757 1.00 90.56 709 ALA A CA 1
ATOM 5477 C C . ALA A 1 709 ? 39.943 -17.834 -55.930 1.00 90.56 709 ALA A C 1
ATOM 5479 O O . ALA A 1 709 ? 39.417 -18.222 -54.885 1.00 90.56 709 ALA A O 1
ATOM 5480 N N . TYR A 1 710 ? 41.153 -18.248 -56.320 1.00 92.12 710 TYR A N 1
ATOM 5481 C CA . TYR A 1 710 ? 41.937 -19.234 -55.578 1.00 92.12 710 TYR A CA 1
ATOM 5482 C C . TYR A 1 710 ? 42.248 -18.760 -54.154 1.00 92.12 710 TYR A C 1
ATOM 5484 O O . TYR A 1 710 ? 42.052 -19.498 -53.195 1.00 92.12 710 TYR A O 1
ATOM 5492 N N . PHE A 1 711 ? 42.688 -17.509 -53.993 1.00 92.69 711 PHE A N 1
ATOM 5493 C CA . PHE A 1 711 ? 42.959 -16.911 -52.685 1.00 92.69 711 PHE A CA 1
ATOM 5494 C C . PHE A 1 711 ? 41.707 -16.855 -51.802 1.00 92.69 711 PHE A C 1
ATOM 5496 O O . PHE A 1 711 ? 41.787 -17.136 -50.614 1.00 92.69 711 PHE A O 1
ATOM 5503 N N . THR A 1 712 ? 40.546 -16.537 -52.374 1.00 91.12 712 THR A N 1
ATOM 5504 C CA . THR A 1 712 ? 39.273 -16.502 -51.639 1.00 91.12 712 THR A CA 1
ATOM 5505 C C . THR A 1 712 ? 38.893 -17.879 -51.097 1.00 91.12 712 THR A C 1
ATOM 5507 O O . THR A 1 712 ? 38.322 -17.980 -50.014 1.00 91.12 712 THR A O 1
ATOM 5510 N N . ARG A 1 713 ? 39.215 -18.936 -51.849 1.00 89.44 713 ARG A N 1
ATOM 5511 C CA . ARG A 1 713 ? 38.930 -20.325 -51.484 1.00 89.44 713 ARG A CA 1
ATOM 5512 C C . ARG A 1 713 ? 39.941 -20.897 -50.490 1.00 89.44 713 ARG A C 1
ATOM 5514 O O . ARG A 1 713 ? 39.544 -21.533 -49.524 1.00 89.44 713 ARG A O 1
ATOM 5521 N N . GLU A 1 714 ? 41.228 -20.667 -50.727 1.00 88.88 714 GLU A N 1
ATOM 5522 C CA . GLU A 1 714 ? 42.327 -21.341 -50.019 1.00 88.88 714 GLU A CA 1
ATOM 5523 C C . GLU A 1 714 ? 43.009 -20.454 -48.960 1.00 88.88 714 GLU A C 1
ATOM 5525 O O . GLU A 1 714 ? 43.867 -20.912 -48.211 1.00 88.88 714 GLU A O 1
ATOM 5530 N N . GLY A 1 715 ? 42.704 -19.153 -48.923 1.00 86.62 715 GLY A N 1
ATOM 5531 C CA . GLY A 1 715 ? 43.321 -18.169 -48.023 1.00 86.62 715 GLY A CA 1
ATOM 5532 C C . GLY A 1 715 ? 44.793 -17.845 -48.320 1.00 86.62 715 GLY A C 1
ATOM 5533 O O . GLY A 1 715 ? 45.419 -17.049 -47.618 1.00 86.62 715 GLY A O 1
ATOM 5534 N N . HIS A 1 716 ? 45.371 -18.447 -49.362 1.00 87.62 716 HIS A N 1
ATOM 5535 C CA . HIS A 1 716 ? 46.760 -18.257 -49.769 1.00 87.62 716 HIS A CA 1
ATOM 5536 C C . HIS A 1 716 ? 46.942 -18.430 -51.281 1.00 87.62 716 HIS A C 1
ATOM 5538 O O . HIS A 1 716 ? 46.155 -19.112 -51.935 1.00 87.62 716 HIS A O 1
ATOM 5544 N N . LEU A 1 717 ? 48.057 -17.940 -51.833 1.00 89.25 717 LEU A N 1
ATOM 5545 C CA . LEU A 1 717 ? 48.403 -18.113 -53.253 1.00 89.25 717 LEU A CA 1
ATOM 5546 C C . LEU A 1 717 ? 49.487 -19.186 -53.501 1.00 89.25 717 LEU A C 1
ATOM 5548 O O . LEU A 1 717 ? 50.381 -19.059 -54.348 1.00 89.25 717 LEU A O 1
ATOM 5552 N N . ARG A 1 718 ? 49.432 -20.285 -52.740 1.00 87.69 718 ARG A N 1
ATOM 5553 C CA . ARG A 1 718 ? 50.266 -21.482 -52.949 1.00 87.69 718 ARG A CA 1
ATOM 5554 C C . ARG A 1 718 ? 49.599 -22.418 -53.956 1.00 87.69 718 ARG A C 1
ATOM 5556 O O . ARG A 1 718 ? 49.027 -23.438 -53.593 1.00 87.69 718 ARG A O 1
ATOM 5563 N N . VAL A 1 719 ? 49.650 -22.024 -55.223 1.00 88.50 719 VAL A N 1
ATOM 5564 C CA . VAL A 1 719 ? 48.992 -22.736 -56.325 1.00 88.50 719 VAL A CA 1
ATOM 5565 C C . VAL A 1 719 ? 49.887 -23.875 -56.853 1.00 88.50 719 VAL A C 1
ATOM 5567 O O . VAL A 1 719 ? 51.053 -23.613 -57.174 1.00 88.50 719 VAL A O 1
ATOM 5570 N N . PRO A 1 720 ? 49.391 -25.124 -56.984 1.00 90.00 720 PRO A N 1
ATOM 5571 C CA . PRO A 1 720 ? 50.122 -26.209 -57.638 1.00 90.00 720 PRO A CA 1
ATOM 5572 C C . PRO A 1 720 ? 50.468 -25.882 -59.098 1.00 90.00 720 PRO A C 1
ATOM 5574 O O . PRO A 1 720 ? 49.655 -25.313 -59.818 1.00 90.00 720 PRO A O 1
ATOM 5577 N N . ALA A 1 721 ? 51.640 -26.300 -59.587 1.00 86.00 721 ALA A N 1
ATOM 5578 C CA . ALA A 1 721 ? 52.147 -25.898 -60.912 1.00 86.00 721 ALA A CA 1
ATOM 5579 C C . ALA A 1 721 ? 51.229 -26.260 -62.101 1.00 86.00 721 ALA A C 1
ATOM 5581 O O . ALA A 1 721 ? 51.248 -25.578 -63.123 1.00 86.00 721 ALA A O 1
ATOM 5582 N N . ARG A 1 722 ? 50.420 -27.321 -61.976 1.00 90.25 722 ARG A N 1
ATOM 5583 C CA . ARG A 1 722 ? 49.463 -27.774 -63.005 1.00 90.25 722 ARG A CA 1
ATOM 5584 C C . ARG A 1 722 ? 48.018 -27.333 -62.739 1.00 90.25 722 ARG A C 1
ATOM 5586 O O . ARG A 1 722 ? 47.127 -27.754 -63.466 1.00 90.25 722 ARG A O 1
ATOM 5593 N N . HIS A 1 723 ? 47.779 -26.527 -61.704 1.00 91.94 723 HIS A N 1
ATOM 5594 C CA . HIS A 1 723 ? 46.434 -26.104 -61.319 1.00 91.94 723 HIS A CA 1
ATOM 5595 C C . HIS A 1 723 ? 45.793 -25.211 -62.384 1.00 91.94 723 HIS A C 1
ATOM 5597 O O . HIS A 1 723 ? 46.425 -24.272 -62.887 1.00 91.94 723 HIS A O 1
ATOM 5603 N N . VAL A 1 724 ? 44.527 -25.491 -62.679 1.00 92.19 724 VAL A N 1
ATOM 5604 C CA . VAL A 1 724 ? 43.666 -24.696 -63.553 1.00 92.19 724 VAL A CA 1
ATOM 5605 C C . VAL A 1 724 ? 42.508 -24.193 -62.703 1.00 92.19 724 VAL A C 1
ATOM 5607 O O . VAL A 1 724 ? 41.767 -24.992 -62.138 1.00 92.19 724 VAL A O 1
ATOM 5610 N N . GLU A 1 725 ? 42.388 -22.876 -62.577 1.00 92.69 725 GLU A N 1
ATOM 5611 C CA . GLU A 1 725 ? 41.278 -22.251 -61.861 1.00 92.69 725 GLU A CA 1
ATOM 5612 C C . GLU A 1 725 ? 40.167 -21.947 -62.866 1.00 92.69 725 GLU A C 1
ATOM 5614 O O . GLU A 1 725 ? 40.431 -21.401 -63.939 1.00 92.69 725 GLU A O 1
ATOM 5619 N N . THR A 1 726 ? 38.935 -22.309 -62.524 1.00 88.75 726 THR A N 1
ATOM 5620 C CA . THR A 1 726 ? 37.766 -22.040 -63.367 1.00 88.75 726 THR A CA 1
ATOM 5621 C C . THR A 1 726 ? 37.092 -20.780 -62.852 1.00 88.75 726 THR A C 1
ATOM 5623 O O . THR A 1 726 ? 36.692 -20.719 -61.690 1.00 88.75 726 THR A O 1
ATOM 5626 N N . LEU A 1 727 ? 37.020 -19.748 -63.693 1.00 83.94 727 LEU A N 1
ATOM 5627 C CA . LEU A 1 727 ? 36.304 -18.520 -63.353 1.00 83.94 727 LEU A CA 1
ATOM 5628 C C . LEU A 1 727 ? 34.788 -18.747 -63.422 1.00 83.94 727 LEU A C 1
ATOM 5630 O O . LEU A 1 727 ? 34.319 -19.697 -64.037 1.00 83.94 727 LEU A O 1
ATOM 5634 N N . TRP A 1 728 ? 34.014 -17.828 -62.844 1.00 70.50 728 TRP A N 1
ATOM 5635 C CA . TRP A 1 728 ? 32.542 -17.852 -62.862 1.00 70.50 728 TRP A CA 1
ATOM 5636 C C . TRP A 1 728 ? 31.921 -17.873 -64.274 1.00 70.50 728 TRP A C 1
ATOM 5638 O O . TRP A 1 728 ? 30.741 -18.170 -64.414 1.00 70.50 728 TRP A O 1
ATOM 5648 N N . SER A 1 729 ? 32.699 -17.539 -65.307 1.00 74.69 729 SER A N 1
ATOM 5649 C CA . SER A 1 729 ? 32.323 -17.599 -66.722 1.00 74.69 729 SER A CA 1
ATOM 5650 C C . SER A 1 729 ? 32.602 -18.961 -67.381 1.00 74.69 729 SER A C 1
ATOM 5652 O O . SER A 1 729 ? 32.656 -19.030 -68.607 1.00 74.69 729 SER A O 1
ATOM 5654 N N . ASP A 1 730 ? 32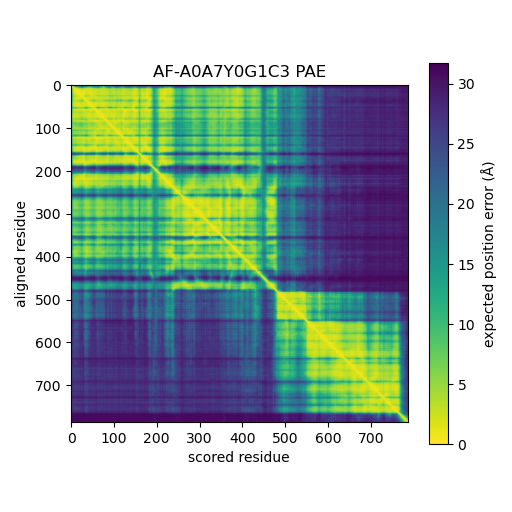.875 -20.010 -66.595 1.00 77.62 730 ASP A N 1
ATOM 5655 C CA . ASP A 1 730 ? 33.354 -21.331 -67.041 1.00 77.62 730 ASP A CA 1
ATOM 5656 C C . ASP A 1 730 ? 34.655 -21.290 -67.864 1.00 77.62 730 ASP A C 1
ATOM 5658 O O . ASP A 1 730 ? 35.028 -22.245 -68.546 1.00 77.62 730 ASP A O 1
ATOM 5662 N N . HIS A 1 731 ? 35.396 -20.182 -67.779 1.00 83.56 731 HIS A N 1
ATOM 5663 C CA . HIS A 1 731 ? 36.654 -20.007 -68.490 1.00 83.56 731 HIS A CA 1
ATOM 5664 C C . HIS A 1 731 ? 37.823 -20.622 -67.692 1.00 83.56 731 HIS A C 1
ATOM 5666 O O . HIS A 1 731 ? 38.132 -20.135 -66.594 1.00 83.56 731 HIS A O 1
ATOM 5672 N N . PRO A 1 732 ? 38.529 -21.642 -68.222 1.00 89.88 732 PRO A N 1
ATOM 5673 C CA . PRO A 1 732 ? 39.664 -22.255 -67.542 1.00 89.88 732 PRO A CA 1
ATOM 5674 C C . PRO A 1 732 ? 40.926 -21.391 -67.669 1.00 89.88 732 PRO A C 1
ATOM 5676 O O . PRO A 1 732 ? 41.409 -21.114 -68.766 1.00 89.88 732 PRO A O 1
ATOM 5679 N N . VAL A 1 733 ? 41.518 -21.006 -66.539 1.00 91.38 733 VAL A N 1
ATOM 5680 C CA . VAL A 1 733 ? 42.768 -20.234 -66.485 1.00 91.38 733 VAL A CA 1
ATOM 5681 C C . VAL A 1 733 ? 43.879 -21.098 -65.896 1.00 91.38 733 VAL A C 1
ATOM 5683 O O . VAL A 1 733 ? 43.765 -21.598 -64.777 1.00 91.38 733 VAL A O 1
ATOM 5686 N N . ARG A 1 734 ? 44.995 -21.264 -66.623 1.00 93.12 734 ARG A N 1
ATOM 5687 C CA . ARG A 1 734 ? 46.180 -22.039 -66.187 1.00 93.12 734 ARG A CA 1
ATOM 5688 C C . ARG A 1 734 ? 46.989 -21.300 -65.110 1.00 93.12 734 ARG A C 1
ATOM 5690 O O . ARG A 1 734 ? 48.169 -20.991 -65.293 1.00 93.12 734 ARG A O 1
ATOM 5697 N N . LEU A 1 735 ? 46.347 -21.030 -63.975 1.00 93.62 735 LEU A N 1
ATOM 5698 C CA . LEU A 1 735 ? 46.871 -20.224 -62.877 1.00 93.62 735 LEU A CA 1
ATOM 5699 C C . LEU A 1 735 ? 48.202 -20.771 -62.339 1.00 93.62 735 LEU A C 1
ATOM 5701 O O . LEU A 1 735 ? 49.131 -19.999 -62.116 1.00 93.62 735 LEU A O 1
ATOM 5705 N N . GLY A 1 736 ? 48.334 -22.093 -62.187 1.00 89.88 736 GLY A N 1
ATOM 5706 C CA . GLY A 1 736 ? 49.550 -22.722 -61.662 1.00 89.88 736 GLY A CA 1
ATOM 5707 C C . GLY A 1 736 ? 50.800 -22.448 -62.501 1.00 89.88 736 GLY A C 1
ATOM 5708 O O . GLY A 1 736 ? 51.852 -22.085 -61.966 1.00 89.88 736 GLY A O 1
ATOM 5709 N N . ALA A 1 737 ? 50.672 -22.558 -63.825 1.00 90.62 737 ALA A N 1
ATOM 5710 C CA . ALA A 1 737 ? 51.769 -22.310 -64.757 1.00 90.62 737 ALA A CA 1
ATOM 5711 C C . ALA A 1 737 ? 52.160 -20.824 -64.780 1.00 90.62 737 ALA A C 1
ATOM 5713 O O . ALA A 1 737 ? 53.346 -20.490 -64.809 1.00 90.62 737 ALA A O 1
ATOM 5714 N N . TRP A 1 738 ? 51.168 -19.935 -64.719 1.00 92.56 738 TRP A N 1
ATOM 5715 C CA . TRP A 1 738 ? 51.375 -18.490 -64.700 1.00 92.56 738 TRP A CA 1
ATOM 5716 C C . TRP A 1 738 ? 52.071 -18.009 -63.420 1.00 92.56 738 TRP A C 1
ATOM 5718 O O . TRP A 1 738 ? 53.085 -17.316 -63.501 1.00 92.56 738 TRP A O 1
ATOM 5728 N N . ILE A 1 739 ? 51.609 -18.461 -62.247 1.00 91.06 739 ILE A N 1
ATOM 5729 C CA . ILE A 1 739 ? 52.242 -18.168 -60.952 1.00 91.06 739 ILE A CA 1
ATOM 5730 C C . ILE A 1 739 ? 53.699 -18.656 -60.933 1.00 91.06 739 ILE A C 1
ATOM 5732 O O . ILE A 1 739 ? 54.583 -17.945 -60.456 1.00 91.06 739 ILE A O 1
ATOM 5736 N N . HIS A 1 740 ? 53.983 -19.842 -61.484 1.00 88.75 740 HIS A N 1
ATOM 5737 C CA . HIS A 1 740 ? 55.353 -20.357 -61.574 1.00 88.75 740 HIS A CA 1
ATOM 5738 C C . HIS A 1 740 ? 56.241 -19.514 -62.505 1.00 88.75 740 HIS A C 1
ATOM 5740 O O . HIS A 1 740 ? 57.382 -19.213 -62.154 1.00 88.75 740 HIS A O 1
ATOM 5746 N N . LYS A 1 741 ? 55.716 -19.091 -63.665 1.00 88.62 741 LYS A N 1
ATOM 5747 C CA . LYS A 1 741 ? 56.425 -18.221 -64.618 1.00 88.62 741 LYS A CA 1
ATOM 5748 C C . LYS A 1 741 ? 56.809 -16.885 -63.977 1.00 88.62 741 LYS A C 1
ATOM 5750 O O . LYS A 1 741 ? 57.965 -16.487 -64.056 1.00 88.62 741 LYS A O 1
ATOM 5755 N N . ILE A 1 742 ? 55.861 -16.237 -63.304 1.00 89.69 742 ILE A N 1
ATOM 5756 C CA . ILE A 1 742 ? 56.070 -14.940 -62.647 1.00 89.69 742 ILE A CA 1
ATOM 5757 C C . ILE A 1 742 ? 57.038 -15.039 -61.461 1.00 89.69 742 ILE A C 1
ATOM 5759 O O . ILE A 1 742 ? 57.838 -14.134 -61.256 1.00 89.69 742 ILE A O 1
ATOM 5763 N N . ARG A 1 743 ? 57.028 -16.144 -60.700 1.00 87.81 743 ARG A N 1
ATOM 5764 C CA . ARG A 1 743 ? 58.031 -16.377 -59.640 1.00 87.81 743 ARG A CA 1
ATOM 5765 C C . ARG A 1 743 ? 59.447 -16.528 -60.191 1.00 87.81 743 ARG A C 1
ATOM 5767 O O . ARG A 1 743 ? 60.395 -16.117 -59.533 1.00 87.81 743 ARG A O 1
ATOM 5774 N N . LYS A 1 744 ? 59.595 -17.141 -61.371 1.00 85.75 744 LYS A N 1
ATOM 5775 C CA . LYS A 1 744 ? 60.898 -17.349 -62.020 1.00 85.75 744 LYS A CA 1
ATOM 5776 C C . LYS A 1 744 ? 61.479 -16.049 -62.579 1.00 85.75 744 LYS A C 1
ATOM 5778 O O . LYS A 1 744 ? 62.695 -15.897 -62.585 1.00 85.75 744 LYS A O 1
ATOM 5783 N N . ASP A 1 745 ? 60.621 -15.139 -63.028 1.00 84.38 745 ASP A N 1
ATOM 5784 C CA . ASP A 1 745 ? 61.016 -13.827 -63.539 1.00 84.38 745 ASP A CA 1
ATOM 5785 C C . ASP A 1 745 ? 60.120 -12.700 -62.980 1.00 84.38 745 ASP A C 1
ATOM 5787 O O . ASP A 1 745 ? 59.240 -12.184 -63.682 1.00 84.38 745 ASP A O 1
ATOM 5791 N N . PRO A 1 746 ? 60.329 -12.287 -61.712 1.00 80.12 746 PRO A N 1
ATOM 5792 C CA . PRO A 1 746 ? 59.554 -11.212 -61.088 1.00 80.12 746 PRO A CA 1
ATOM 5793 C C . PRO A 1 746 ? 59.804 -9.827 -61.700 1.00 80.12 746 PRO A C 1
ATOM 5795 O O . PRO A 1 746 ? 59.078 -8.884 -61.379 1.00 80.12 746 PRO A O 1
ATOM 5798 N N . GLY A 1 747 ? 60.845 -9.681 -62.532 1.00 79.44 747 GLY A N 1
ATOM 5799 C CA . GLY A 1 747 ? 61.171 -8.445 -63.249 1.00 79.44 747 GLY A CA 1
ATOM 5800 C C . GLY A 1 747 ? 60.266 -8.191 -64.455 1.00 79.44 747 GLY A C 1
ATOM 5801 O O . GLY A 1 747 ? 60.209 -7.071 -64.952 1.00 79.44 747 GLY A O 1
ATOM 5802 N N . SER A 1 748 ? 59.519 -9.207 -64.896 1.00 83.69 748 SER A N 1
ATOM 5803 C CA . SER A 1 748 ? 58.544 -9.090 -65.987 1.00 83.69 748 SER A CA 1
ATOM 5804 C C . SER A 1 748 ? 57.276 -8.301 -65.618 1.00 83.69 748 SER A C 1
ATOM 5806 O O . SER A 1 748 ? 56.536 -7.885 -66.518 1.00 83.69 748 SER A O 1
ATOM 5808 N N . LEU A 1 749 ? 57.031 -8.083 -64.320 1.00 87.56 749 LEU A N 1
ATOM 5809 C CA . LEU A 1 749 ? 55.869 -7.368 -63.793 1.00 87.56 749 LEU A CA 1
ATOM 5810 C C . LEU A 1 749 ? 56.155 -5.890 -63.539 1.00 87.56 749 LEU A C 1
ATOM 5812 O O . LEU A 1 749 ? 57.246 -5.520 -63.104 1.00 87.56 749 LEU A O 1
ATOM 5816 N N . THR A 1 750 ? 55.137 -5.055 -63.732 1.00 89.56 750 THR A N 1
ATOM 5817 C CA . THR A 1 750 ? 55.163 -3.677 -63.234 1.00 89.56 750 THR A CA 1
ATOM 5818 C C . THR A 1 750 ? 55.050 -3.653 -61.708 1.00 89.56 750 THR A C 1
ATOM 5820 O O . THR A 1 750 ? 54.596 -4.608 -61.073 1.00 89.56 750 THR A O 1
ATOM 5823 N N . GLU A 1 751 ? 55.438 -2.534 -61.100 1.00 87.62 751 GLU A N 1
ATOM 5824 C CA . GLU A 1 751 ? 55.322 -2.349 -59.651 1.00 87.62 751 GLU A CA 1
ATOM 5825 C C . GLU A 1 751 ? 53.858 -2.453 -59.172 1.00 87.62 751 GLU A C 1
ATOM 5827 O O . GLU A 1 751 ? 53.574 -3.096 -58.165 1.00 87.62 751 GLU A O 1
ATOM 5832 N N . GLU A 1 752 ? 52.899 -1.927 -59.941 1.00 88.12 752 GLU A N 1
ATOM 5833 C CA . GLU A 1 752 ? 51.466 -2.050 -59.629 1.00 88.12 752 GLU A CA 1
ATOM 5834 C C . GLU A 1 752 ? 50.955 -3.498 -59.724 1.00 88.12 752 GLU A C 1
ATOM 5836 O O . GLU A 1 752 ? 50.138 -3.926 -58.905 1.00 88.12 752 GLU A O 1
ATOM 5841 N N . GLU A 1 753 ? 51.433 -4.266 -60.710 1.00 91.00 753 GLU A N 1
ATOM 5842 C CA . GLU A 1 753 ? 51.105 -5.689 -60.875 1.00 91.00 753 GLU A CA 1
ATOM 5843 C C . GLU A 1 753 ? 51.654 -6.524 -59.707 1.00 91.00 753 GLU A C 1
ATOM 5845 O O . GLU A 1 753 ? 50.961 -7.397 -59.175 1.00 91.00 753 GLU A O 1
ATOM 5850 N N . ARG A 1 754 ? 52.882 -6.226 -59.265 1.00 89.69 754 ARG A N 1
ATOM 5851 C CA . ARG A 1 754 ? 53.511 -6.859 -58.099 1.00 89.69 754 ARG A CA 1
ATOM 5852 C C . ARG A 1 754 ? 52.722 -6.579 -56.820 1.00 89.69 754 ARG A C 1
ATOM 5854 O O . ARG A 1 754 ? 52.352 -7.524 -56.123 1.00 89.69 754 ARG A O 1
ATOM 5861 N N . GLN A 1 755 ? 52.392 -5.316 -56.557 1.00 89.62 755 GLN A N 1
ATOM 5862 C CA . GLN A 1 755 ? 51.614 -4.919 -55.379 1.00 89.62 755 GLN A CA 1
ATOM 5863 C C . GLN A 1 755 ? 50.222 -5.565 -55.353 1.00 89.62 755 GLN A C 1
ATOM 5865 O O . GLN A 1 755 ? 49.733 -5.952 -54.291 1.00 89.62 755 GLN A O 1
ATOM 5870 N N . ALA A 1 756 ? 49.571 -5.726 -56.511 1.00 91.00 756 ALA A N 1
ATOM 5871 C CA . ALA A 1 756 ? 48.283 -6.413 -56.597 1.00 91.00 756 ALA A CA 1
ATOM 5872 C C . ALA A 1 756 ? 48.371 -7.885 -56.158 1.00 91.00 756 ALA A C 1
ATOM 5874 O O . ALA A 1 756 ? 47.491 -8.368 -55.447 1.00 91.00 756 ALA A O 1
ATOM 5875 N N . LEU A 1 757 ? 49.443 -8.585 -56.540 1.00 91.50 757 LEU A N 1
ATOM 5876 C CA . LEU A 1 757 ? 49.688 -9.970 -56.132 1.00 91.50 757 LEU A CA 1
ATOM 5877 C C . LEU A 1 757 ? 50.061 -10.079 -54.647 1.00 91.50 757 LEU A C 1
ATOM 5879 O O . LEU A 1 757 ? 49.627 -11.002 -53.959 1.00 91.50 757 LEU A O 1
ATOM 5883 N N . GLU A 1 758 ? 50.810 -9.118 -54.114 1.00 90.06 758 GLU A N 1
ATOM 5884 C CA . GLU A 1 758 ? 51.133 -9.063 -52.683 1.00 90.06 758 GLU A CA 1
ATOM 5885 C C . GLU A 1 758 ? 49.882 -8.863 -51.815 1.00 90.06 758 GLU A C 1
ATOM 5887 O O . GLU A 1 758 ? 49.745 -9.511 -50.776 1.00 90.06 758 GLU A O 1
ATOM 5892 N N . ARG A 1 759 ? 48.904 -8.073 -52.285 1.00 89.44 759 ARG A N 1
ATOM 5893 C CA . ARG A 1 759 ? 47.593 -7.887 -51.625 1.00 89.44 759 ARG A CA 1
ATOM 5894 C C . ARG A 1 759 ? 46.748 -9.165 -51.529 1.00 89.44 759 ARG A C 1
ATOM 5896 O O . ARG A 1 759 ? 45.806 -9.192 -50.744 1.00 89.44 759 ARG A O 1
ATOM 5903 N N . VAL A 1 760 ? 47.075 -10.213 -52.289 1.00 89.88 760 VAL A N 1
ATOM 5904 C CA . VAL A 1 760 ? 46.476 -11.563 -52.187 1.00 89.88 760 VAL A CA 1
ATOM 5905 C C . VAL A 1 760 ? 47.475 -12.601 -51.660 1.00 89.88 760 VAL A C 1
ATOM 5907 O O . VAL A 1 760 ? 47.390 -13.791 -51.961 1.00 89.88 760 VAL A O 1
ATOM 5910 N N . HIS A 1 761 ? 48.438 -12.144 -50.855 1.00 87.75 761 HIS A N 1
ATOM 5911 C CA . HIS A 1 761 ? 49.422 -12.965 -50.147 1.00 87.75 761 HIS A CA 1
ATOM 5912 C C . HIS A 1 761 ? 50.297 -13.822 -51.081 1.00 87.75 761 HIS A C 1
ATOM 5914 O O . HIS A 1 761 ? 50.603 -14.986 -50.791 1.00 87.75 761 HIS A O 1
ATOM 5920 N N . MET A 1 762 ? 50.717 -13.253 -52.216 1.00 87.44 762 MET A N 1
ATOM 5921 C CA . MET A 1 762 ? 51.716 -13.877 -53.078 1.00 87.44 762 MET A CA 1
ATOM 5922 C C . MET A 1 762 ? 53.043 -14.060 -52.337 1.00 87.44 762 MET A C 1
ATOM 5924 O O . MET A 1 762 ? 53.630 -13.117 -51.815 1.00 87.44 762 MET A O 1
ATOM 5928 N N . VAL A 1 763 ? 53.541 -15.296 -52.339 1.00 83.75 763 VAL A N 1
ATOM 5929 C CA . VAL A 1 763 ? 54.889 -15.631 -51.868 1.00 83.75 763 VAL A CA 1
ATOM 5930 C C . VAL A 1 763 ? 55.817 -15.717 -53.077 1.00 83.75 763 VAL A C 1
ATOM 5932 O O . VAL A 1 763 ? 55.554 -16.508 -53.988 1.00 83.75 763 VAL A O 1
ATOM 5935 N N . TRP A 1 764 ? 56.888 -14.922 -53.088 1.00 82.44 764 TRP A N 1
ATOM 5936 C CA . TRP A 1 764 ? 57.837 -14.843 -54.206 1.00 82.44 764 TRP A CA 1
ATOM 5937 C C . TRP A 1 764 ? 58.908 -15.948 -54.181 1.00 82.44 764 TRP A C 1
ATOM 5939 O O . TRP A 1 764 ? 59.240 -16.480 -55.238 1.00 82.44 764 TRP A O 1
ATOM 5949 N N . ASP A 1 765 ? 59.373 -16.371 -52.998 1.00 72.19 765 ASP A N 1
ATOM 5950 C CA . ASP A 1 765 ? 60.355 -17.458 -52.834 1.00 72.19 765 ASP A CA 1
ATOM 5951 C C . ASP A 1 765 ? 59.711 -18.726 -52.226 1.00 72.19 765 ASP A C 1
ATOM 5953 O O . ASP A 1 765 ? 59.280 -18.707 -51.068 1.00 72.19 765 ASP A O 1
ATOM 5957 N N . PRO A 1 766 ? 59.643 -19.857 -52.957 1.00 54.19 766 PRO A N 1
ATOM 5958 C CA . PRO A 1 766 ? 59.076 -21.097 -52.434 1.00 54.19 766 PRO A CA 1
ATOM 5959 C C . PRO A 1 766 ? 59.900 -21.748 -51.304 1.00 54.19 766 PRO A C 1
ATOM 5961 O O . PRO A 1 766 ? 59.336 -22.547 -50.556 1.00 54.19 766 PRO A O 1
ATOM 5964 N N . LYS A 1 767 ? 61.193 -21.421 -51.125 1.00 50.81 767 LYS A N 1
ATOM 5965 C CA . LYS A 1 767 ? 62.046 -22.024 -50.076 1.00 50.81 767 LYS A CA 1
ATOM 5966 C C . LYS A 1 767 ? 61.782 -21.479 -48.665 1.00 50.81 767 LYS A C 1
ATOM 5968 O O . LYS A 1 767 ? 62.121 -22.144 -47.692 1.00 50.81 767 LYS A O 1
ATOM 5973 N N . LEU A 1 768 ? 61.117 -20.331 -48.532 1.00 45.34 768 LEU A N 1
ATOM 5974 C CA . LEU A 1 768 ? 60.734 -19.734 -47.240 1.00 45.34 768 LEU A CA 1
ATOM 5975 C C . LEU A 1 768 ? 59.381 -20.250 -46.695 1.00 45.34 768 LEU A C 1
ATOM 5977 O O . LEU A 1 768 ? 58.923 -19.818 -45.640 1.00 45.34 768 LEU A O 1
ATOM 5981 N N . GLY A 1 769 ? 58.731 -21.196 -47.385 1.00 41.44 769 GLY A N 1
ATOM 5982 C CA . GLY A 1 769 ? 57.402 -21.716 -47.035 1.00 41.44 769 GLY A CA 1
ATOM 5983 C C . GLY A 1 769 ? 57.346 -22.811 -45.958 1.00 41.44 769 GLY A C 1
ATOM 5984 O O . GLY A 1 769 ? 56.241 -23.203 -45.572 1.00 41.44 769 GLY A O 1
ATOM 5985 N N . THR A 1 770 ? 58.481 -23.310 -45.455 1.00 41.19 770 THR A N 1
ATOM 5986 C CA . THR A 1 770 ? 58.543 -24.404 -44.466 1.00 41.19 770 THR A CA 1
ATOM 5987 C C . THR A 1 770 ? 58.880 -23.910 -43.057 1.00 41.19 770 THR A C 1
ATOM 5989 O O . THR A 1 770 ? 60.020 -24.023 -42.619 1.00 41.19 770 THR A O 1
ATOM 5992 N N . ARG A 1 771 ? 57.881 -23.377 -42.341 1.00 40.41 771 ARG A N 1
ATOM 5993 C CA . ARG A 1 771 ? 57.624 -23.570 -40.892 1.00 40.41 771 ARG A CA 1
ATOM 5994 C C . ARG A 1 771 ? 56.621 -22.529 -40.392 1.00 40.41 771 ARG A C 1
ATOM 5996 O O . ARG A 1 771 ? 56.966 -21.383 -40.131 1.00 40.41 771 ARG A O 1
ATOM 6003 N N . ARG A 1 772 ? 55.393 -22.982 -40.168 1.00 32.47 772 ARG A N 1
ATOM 6004 C CA . ARG A 1 772 ? 54.566 -22.570 -39.029 1.00 32.47 772 ARG A CA 1
ATOM 6005 C C . ARG A 1 772 ? 53.633 -23.737 -38.725 1.00 32.47 772 ARG A C 1
ATOM 6007 O O . ARG A 1 772 ? 52.527 -23.827 -39.237 1.00 32.47 772 ARG A O 1
ATOM 6014 N N . THR A 1 773 ? 54.163 -24.696 -37.976 1.00 33.66 773 THR A N 1
ATOM 6015 C CA . THR A 1 773 ? 53.353 -25.650 -37.216 1.00 33.66 773 THR A CA 1
ATOM 6016 C C . THR A 1 773 ? 52.513 -24.840 -36.214 1.00 33.66 773 THR A C 1
ATOM 6018 O O . THR A 1 773 ? 53.031 -23.839 -35.705 1.00 33.66 773 THR A O 1
ATOM 6021 N N . PRO A 1 774 ? 51.252 -25.205 -35.926 1.00 33.00 774 PRO A N 1
ATOM 6022 C CA . PRO A 1 774 ? 50.472 -24.536 -34.884 1.00 33.00 774 PRO A CA 1
ATOM 6023 C C . PRO A 1 774 ? 51.165 -24.711 -33.523 1.00 33.00 774 PRO A C 1
ATOM 6025 O O . PRO A 1 774 ? 51.837 -25.730 -33.329 1.00 33.00 774 PRO A O 1
ATOM 6028 N N . PRO A 1 775 ? 51.032 -23.770 -32.573 1.00 31.56 775 PRO A N 1
ATOM 6029 C CA . PRO A 1 775 ? 51.482 -24.023 -31.214 1.00 31.56 775 PRO A CA 1
ATOM 6030 C C . PRO A 1 775 ? 50.628 -25.152 -30.625 1.00 31.56 775 PRO A C 1
ATOM 6032 O O . PRO A 1 775 ? 49.403 -25.060 -30.600 1.00 31.56 775 PRO A O 1
ATOM 6035 N N . ALA A 1 776 ? 51.289 -26.231 -30.209 1.00 33.78 776 ALA A N 1
ATOM 6036 C CA . ALA A 1 776 ? 50.680 -27.298 -29.432 1.00 33.78 776 ALA A CA 1
ATOM 6037 C C . ALA A 1 776 ? 50.308 -26.782 -28.033 1.00 33.78 776 ALA A C 1
ATOM 6039 O O . ALA A 1 776 ? 51.033 -25.963 -27.461 1.00 33.78 776 ALA A O 1
ATOM 6040 N N . ASP A 1 777 ? 49.186 -27.290 -27.524 1.00 37.62 777 ASP A N 1
ATOM 6041 C CA . ASP A 1 777 ? 48.670 -27.112 -26.169 1.00 37.62 777 ASP A CA 1
ATOM 6042 C C . ASP A 1 777 ? 49.773 -27.104 -25.106 1.00 37.62 777 ASP A C 1
ATOM 6044 O O . ASP A 1 777 ? 50.543 -28.057 -24.967 1.00 37.62 777 ASP A O 1
A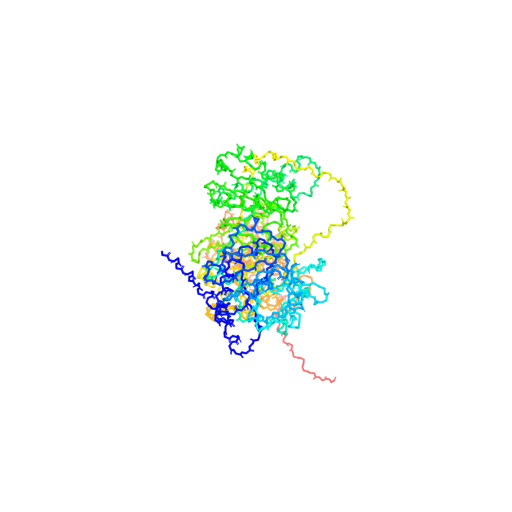TOM 6048 N N . GLN A 1 778 ? 49.802 -26.045 -24.297 1.00 31.39 778 GLN A N 1
ATOM 6049 C CA . GLN A 1 778 ? 50.483 -26.071 -23.008 1.00 31.39 778 GLN A CA 1
ATOM 6050 C C . GLN A 1 778 ? 49.496 -26.565 -21.951 1.00 31.39 778 GLN A C 1
ATOM 6052 O O . GLN A 1 778 ? 48.886 -25.781 -21.228 1.00 31.39 778 GLN A O 1
ATOM 6057 N N . THR A 1 779 ? 49.356 -27.886 -21.845 1.00 31.80 779 THR A N 1
ATOM 6058 C CA . THR A 1 779 ? 48.886 -28.515 -20.610 1.00 31.80 779 THR A CA 1
ATOM 6059 C C . THR A 1 779 ? 49.979 -28.389 -19.555 1.00 31.80 779 THR A C 1
ATOM 6061 O O . THR A 1 779 ? 51.076 -28.934 -19.689 1.00 31.80 779 THR A O 1
ATOM 6064 N N . SER A 1 780 ? 49.669 -27.638 -18.508 1.00 31.59 780 SER A N 1
ATOM 6065 C CA . SER A 1 780 ? 50.450 -27.480 -17.294 1.00 31.59 780 SER A CA 1
ATOM 6066 C C . SER A 1 780 ? 50.439 -28.764 -16.458 1.00 31.59 780 SER A C 1
ATOM 6068 O O . SER A 1 780 ? 49.424 -29.151 -15.887 1.00 31.59 780 SER A O 1
ATOM 6070 N N . THR A 1 781 ? 51.603 -29.389 -16.308 1.00 32.38 781 THR A N 1
ATOM 6071 C CA . THR A 1 781 ? 51.894 -30.310 -15.202 1.00 32.38 781 THR A CA 1
ATOM 6072 C C . THR A 1 781 ? 53.209 -29.897 -14.562 1.00 32.38 781 THR A C 1
ATOM 6074 O O . THR A 1 781 ? 54.280 -30.225 -15.066 1.00 32.38 781 THR A O 1
ATOM 6077 N N . THR A 1 782 ? 53.119 -29.188 -13.436 1.00 31.38 782 THR A N 1
ATOM 6078 C CA . THR A 1 782 ? 54.235 -28.994 -12.506 1.00 31.38 782 THR A CA 1
ATOM 6079 C C . THR A 1 782 ? 53.973 -29.863 -11.281 1.00 31.38 782 THR A C 1
ATOM 6081 O O . THR A 1 782 ? 53.326 -29.444 -10.325 1.00 31.38 782 THR A O 1
ATOM 6084 N N . THR A 1 783 ? 54.462 -31.100 -11.325 1.00 33.91 783 THR A N 1
ATOM 6085 C CA . THR A 1 783 ? 54.794 -31.898 -10.137 1.00 33.91 783 THR A CA 1
ATOM 6086 C C . THR A 1 783 ? 56.224 -31.563 -9.728 1.00 33.91 783 THR A C 1
ATOM 6088 O O . THR A 1 783 ? 57.114 -31.529 -10.575 1.00 33.91 783 THR A O 1
ATOM 6091 N N . GLY A 1 784 ? 56.416 -31.256 -8.445 1.00 33.38 784 GLY A N 1
ATOM 6092 C CA . GLY A 1 784 ? 57.615 -30.604 -7.924 1.00 33.38 784 GLY A CA 1
ATOM 6093 C C . GLY A 1 784 ? 58.784 -31.493 -7.495 1.00 33.38 784 GLY A C 1
ATOM 6094 O O . GLY A 1 784 ? 58.831 -32.688 -7.781 1.00 33.38 784 GLY A O 1
ATOM 6095 N N . ARG A 1 785 ? 59.699 -30.817 -6.784 1.00 35.06 785 ARG A N 1
ATOM 6096 C CA . ARG A 1 785 ? 60.792 -31.211 -5.859 1.00 35.06 785 ARG A CA 1
ATOM 6097 C C . ARG A 1 785 ? 61.917 -30.178 -6.074 1.00 35.06 785 ARG A C 1
ATOM 6099 O O . ARG A 1 785 ? 62.241 -29.901 -7.221 1.00 35.06 785 ARG A O 1
ATOM 6106 N N . ALA A 1 786 ? 62.518 -29.545 -5.075 1.00 35.22 786 ALA A N 1
ATOM 6107 C CA . ALA A 1 786 ? 62.622 -29.803 -3.642 1.00 35.22 786 ALA A CA 1
ATOM 6108 C C . ALA A 1 786 ? 62.567 -28.485 -2.854 1.00 35.22 786 ALA A C 1
ATOM 6110 O O . ALA A 1 786 ? 62.776 -27.425 -3.490 1.00 35.22 786 ALA A O 1
#

Sequence (786 aa):
MTPALPRLRPHQTEAADAALAAFASGERRATVVSACGTGKTLTAAHIADQTAGDGHVLVVVPTLELLAQTIQRWREAGRGGTAIGVSSMKQTTSGLSGEQAIMTTAPDAAAQLMKRARAAVTVFVTYGSLHRIRHLHEQHQIPAWDLVVIDEAHRATRRSDEGWGIIHDDAQIPAKLRLYMTATPRIFRTPAPASGLSSLFESMPDATMDRVDIFGPTVYRLGLADAIERKILADYRVVMPVIEDTDLRTILTAPPAGTSHHNGLRTAALHVAVLRAIADHDLRRVLVFHNRIAAAHAFARALPGTASQVTGDLTIPDLWSHAVDSTQRTWQRRSLLKDFDATSRRAVLSNVRVLNEGVDIPAIDAVVFAAARKSVIDAIQSIGRALRQQPGEGKKATLVIPVYLPDGASAHDVLAGTSFGGLWNILQALRAHDDTFLDRVAMPHSSGSTSRPTRKVHYHLPERALEIAHALGLEITLPPTGDWDQAHTSATAYHDTYGHLDVPAHYTGPDGFALGEWIGNQRTRHTIGRLSPEHRTALDALGMLWLPPEGDFPRMLDHARAWAAQHGHLAPPHDATHGGHRVGRWITECRRKAKAGILTPAQVQTLTDIDPWWNPPFTVTWRRFYAYAKAHVEQHGNGHVPNAYKTPDGVPLGQWISRQRNHFHTLHPAQAELLLAIHLGPYAASIYHGPRGTERDQGFREHLQAAVAYFTREGHLRVPARHVETLWSDHPVRLGAWIHKIRKDPGSLTEEERQALERVHMVWDPKLGTRRTPPADQTSTTTGRA

Solvent-accessible surface area (backbone atoms only — not comparable to full-atom values): 43899 Å² total; per-residue (Å²): 131,82,80,79,61,71,77,76,52,72,74,38,45,54,46,31,52,35,48,52,50,42,44,73,74,67,45,47,36,32,22,40,38,39,29,58,69,76,50,64,70,58,33,51,45,52,41,44,48,74,76,22,62,70,40,36,35,37,38,36,28,81,31,75,57,26,43,46,51,49,54,52,50,32,48,61,60,60,60,71,60,51,34,35,36,41,34,94,60,48,46,88,78,54,82,51,50,72,84,68,31,44,49,35,73,51,40,69,59,53,50,51,51,57,73,67,47,92,53,17,38,40,38,36,32,29,57,94,36,47,69,46,54,32,48,32,42,76,75,63,69,58,79,62,25,42,30,33,40,31,46,59,37,52,71,40,51,45,54,59,91,63,68,54,19,50,77,73,35,55,88,56,48,42,50,64,29,37,43,33,30,25,65,52,54,40,41,42,70,53,73,80,94,63,92,58,79,69,56,48,76,72,54,74,63,77,33,55,54,82,50,43,92,76,38,20,54,75,57,32,79,42,46,62,35,57,30,30,74,71,28,45,27,30,47,70,40,38,36,28,33,28,28,67,48,64,66,63,41,50,60,64,70,44,76,88,83,82,49,64,66,61,46,5,38,46,44,14,48,53,45,39,50,51,41,44,49,29,47,83,62,72,44,45,32,37,39,35,36,35,84,42,63,69,56,20,45,51,48,22,67,48,42,50,64,48,36,74,62,32,69,72,85,44,52,51,81,77,47,41,51,41,57,46,47,76,88,56,55,71,69,59,52,52,48,54,51,49,50,67,59,69,50,91,52,42,32,40,42,20,27,29,91,48,79,55,77,42,60,89,70,61,82,26,38,25,40,33,44,79,41,64,73,88,46,54,68,60,48,52,52,56,50,25,48,27,20,42,52,60,70,68,68,77,53,67,17,39,37,37,43,87,53,77,36,53,74,95,55,61,61,68,68,60,33,65,78,42,81,46,24,48,58,50,52,49,55,50,31,51,70,46,57,34,63,68,49,62,53,35,50,41,40,68,75,83,87,70,78,93,71,85,74,90,66,83,82,78,84,44,66,63,40,66,44,50,62,46,51,74,44,47,49,76,42,71,73,49,65,69,84,56,56,70,68,54,49,52,51,52,51,48,53,45,22,77,73,66,77,42,52,81,59,38,63,82,31,56,45,98,85,65,42,48,52,9,48,50,53,51,30,49,35,52,28,53,74,73,71,67,50,52,72,67,61,48,52,56,41,52,74,56,55,53,63,70,66,75,74,90,57,74,62,71,64,51,44,54,49,46,48,53,47,22,70,76,65,76,44,54,52,64,54,63,86,34,63,49,77,77,38,54,50,12,47,51,55,53,49,50,45,54,32,50,77,68,66,68,52,50,74,68,59,52,49,59,50,38,74,74,22,79,66,49,71,52,100,59,60,59,65,56,56,43,54,48,48,54,50,45,54,49,23,71,74,68,76,45,69,83,60,57,60,85,39,51,47,97,88,65,46,57,50,13,47,50,52,52,52,48,22,49,46,36,81,74,47,56,71,70,57,43,53,56,32,28,76,55,54,44,43,56,41,52,73,56,54,43,84,72,77,81,86,45,74,67,42,50,52,52,50,55,50,43,42,39,48,41,53,47,20,18,74,66,75,40,53,85,62,53,61,86,38,65,39,68,43,98,81,75,47,78,38,61,48,9,49,50,56,51,51,42,51,74,43,64,81,80,51,54,72,66,58,48,52,30,41,50,64,49,54,52,73,68,60,80,85,78,71,83,80,82,75,76,87,73,84,84,80,86,79,87,80,88,87,132

Radius of gyration: 39.96 Å; Cα contacts (8 Å, |Δi|>4): 1264; chains: 1; bounding box: 102×66×122 Å

Secondary structure (DSSP, 8-state):
-PPPPPPPPHHHHHHHHHHHHHHHTT-SEEEEEE-TTS-HHHHHHHHHHHHHTTS-EEEEESSHHHHHHHHHHHHHTT--SEEEEESS--HHHHT--TTT-EEES-HHHHHHHHHH-SS-EEEEEEGGGHHHHHHHHHHH-PPPEEEEEETTGGGG-S-TTSSSGGGG-TTTS-EEEEEEEES-SEE--PPS--SSTHHHHSPPPSEE---HHHH--EEEEE-HHHHHHTTSB-EEEEEEEEE--HHHHHHHHS-----HHHHHHHHHHHHHHHHHHHHHTT-SEEEEE-SSHHHHHHHHHHHHHHHTT--GGG--TT-EEEEE-TTS-HHHHHHHHHHHHH--S-EEEEESSSSSSS--PPP-SEEEESS--S-HHHHHHHHHHHTB--TT---EEEEE----BPTT--HHHHHHTSTTHHHHHHHHHHHHT-HHHHTTPPPPP--------------PPP-SHHHHHHHEEEEE-S-----HHHHHHHHHHHHHHHSS----TT---TTS--HHHHHHHHHHHHHTT-S-HHHHHHHHHTT--SSPPSSHHHHHHHHHHHHHHHHSSS---TT--BTTB-HHHHHHHHHHHHHTT-S-HHHHHHHHHH-TTSS-SS-HHHHHHHHHHHHHHHHHSS----TT---TT---HHHHHHHHHHTGGGS-HHHHHHHHTTT----HHHH-----SSHHHHHHHHHHHHHHHHHHHHSS----TT--EEPTTS-EE-HHHHHHHHHH-GGGS-HHHHHHHHTTT--S-GGGG---PPPP----------